Protein 8A8O (pdb70)

Radius of gyration: 32.32 Å; Cα contacts (8 Å, |Δi|>4): 3290; chains: 4; bounding box: 67×75×105 Å

Nearest PDB structures (foldseek):
  8a8o-assembly1_C  TM=1.010E+00  e=1.801E-19  Methanothermococcus thermolithotrophicus DSM 2095
  3gyx-assembly6_L  TM=8.511E-01  e=5.568E-08  Megalodesulfovibrio gigas
  2fja-assembly1_B  TM=8.513E-01  e=7.911E-08  Archaeoglobus fulgidus
  8tvj-assembly1_E  TM=8.104E-01  e=5.040E+00  Borreliella burgdorferi B31
  7jwg-assembly1_C  TM=7.848E-01  e=5.344E+00  Borreliella burgdorferi B31

Secondary structure (DSSP, 8-state):
-EEEEEEEEEEEE--SHHHHHHHHHHHHH-TTS-EEEE-SS-TTT-STTTT-BS-B-S---TT--HHHHHHHHHGGGTT-S-HHHHHHHHTTHHHHHHHHHHHT--B-B-TTS-B-BSSSS-B-B-BTTHHHHHHHHHHHTT-EEE-SEEEEEEEEETTEEEEEEEEESSSSEEEEEEEEEEEE----B-SSS--SSTTTTTT-SSS-TT-BSHHHHHHHHHT--EE-TT--EEEEEETTT---SHHHHHHH-PPEE-TT---GGGGSS---HHHHHHHHHHHHHTT---EEE--TT--HHHHHHHHHHHHTT-THHHHHHHHHT--TTTSPEEEEEEEEEB-SSSS--EE---TT-B-SSBTEEE-STTB-S--S-HHHHHHHHHHHHHHHHHHHHTS--S-----HHHHHHHHHHHHGGGG-TT--B-HHHHHHHHHHHHHHHTT-GGGTTEE-HHHHHHHHHHHHHHHHHGGGB--SSHHHHHHHHHHHHHHHHHHHHHHHHHH--S--STTTTEETTS-S--GGG-EEEEEEEETTTTEEEEEEEE------/-EEEEEEEEEEEE--SHHHHHHHHHHHHH-TT--EEEE-SS-TTT-SGGGG-BS-----PPTT--HHHHHHHHHHHS-S-S-HHHHHHHHTTHHHHHHHHHHHT--EEE--TT-EEE-BTTHHHHHHHHHHHTT-EEE-SEEEEEEEEETTEEEEEEEEESSSSEEEEEEEEEEEE----B-SSS--SSTTTTTT-SSS-TT-BSHHHHHHHHHT--EE-TT--EEEEEETTT---SS----EE-TT---GGGGSS---HHHHHHHHHHHHHTT---EEE--TT--HHHHHHHHHHHHTT-THHHHHHHHHT--TTTSPEEEEEEEEEB-SSSS--EE---TT-B-SSBTEEE-STTB-S----HHHHHHHHHHHHHHHHHHHHTS--S-PPPPHHHHHHHHHHHHGGGG-TT--B-HHHHHHHHHHHHHHHTT-GGGTTEE-HHHHHHHHHHHHHHHHHGGGB--SSHHHHHHHHHHHHHHHHHHHHHHHHHH--S--STTTTEETTS-S--GGG-EEEEEEEETTTTEEEEEEEE-------/-EEE-TTT-----GGGG--TT--EEE-TTS-EEES-GGG-----HHHHH-TT--EEEE--GGGT--S-EEEEEE-SSEEEEEEE-TTS-EEEEEEETT---/-EEE-TTT-----GGGG--TT--EEE-TTS-EEES-GGG-----HHHHH-TT--EEEE--GGGT--S-EEEEEE-SSEEEEEEE-TTS-EEEEEEETT----

CATH classification: 3.90.700.10

Foldseek 3Di:
DAEAEAEFAEEEEALFLLRLLLLLLLCVVPVPGAAEYEHQADQQQDFLCNQWDLWFQAAQPPPRALVVQLVVQCVQLVNQFQSLLSSLLRVCLNVLVVVLVVLPWAFDADPVRHGDALDNGIGGTLGLRSRNSSSVSSVVSVHHYDHSKAWFAFDQDPLATFGTWIAHQVDRYIYDYGYLFYEYELFFADLLAFKPDPDPPRCLFNGHNLSLQNQVLNCQVSWFKKWDQLQFDKDKAFPPLRADDCCVCSVVVFAKAFQVRDRQCVVDPDPDRLVVQVSCLVCVVVPRHDMFGQLAQDDPVSQVVVQVSCSSRRNVVVVVCVVVVDRSNHDTTTIHITWTIRWCEQAFIAFDADSLQAIPGHRYGYFHRRHGRTYNCGSSNRSSSSSSNSVVNVVSSVPDDSPDDDDVVVVVVVVCVLCVQQPCPQADDALVVLSVQSNVLCCFQVQTVVNLREHEQVSLVVSLVSLVVSLVNLNRYHDHGVVSSSSSSSSVSNSLSSNQNSVSLNPQQADSRRSSNHHVNHRHHDPVSSWMWMWHADPVVRHIDIDTGGRDDDDD/DAEAEAEFAEEEEALFLLRLLLLLLLCVVPVPGAAEYEHQADQQQDFLCNQFDLALLPADFPPAALVNQLVLQCVQWHPQFQSLLSSLLRVCLVVLVVVLVVLPWDWAACSVSRIDTQGLRSRNSSSVSSVVSVHHYDHNKAWAAFDDDPLAGFGTWIAHQVDGYIYTYGYQFYEYELFFADLLAAKPDPDPPRCLFNGHNLSLQRQVLNCQVSWWKKWDLLQFDKDKAFPPLRADPVLAAAKAFQVRDRQCVVDDDDHRLSVQVSCLCCVVVPRHDMFRQLAQDDPVSQVVSQVSCSSRRNVVVVVCVVVVDRSNHDTTTIHIIKTIQWCEQIFIAFDADSLQHIPGHRYGYFHRRHGRGHNCPSSNRSSRSSSNSVVSVVSSVVDGRPDDDDVVVVVVVVCVLCVQQPCPQADDALVVLSVVSNVLCCFQVQTVVNLREHEQVSLVVSLVSLVVSVVNLSRHHDNGVVSSSSSSSSVSSSVSSNQSSVQLNPPQACRGPSSNHHVNHHHHDPVRSWMWMWHQDPVVRHIDIDTGGRDDDDDD/DKDFQQVQDPLPCQLQPWAPVSQWDADPVSGIDGNDPVPDPPPCRSLARGQRQRMWDFDDVVVPTLQWIWHWHDDPFWIWIWIADNVGDIDIDIGGNPDDD/DKDFQQVQFPLPCQLQPFAPVSQWDADPVRGIDGNDPVPDPPPCRSLARRQRNRMWDWDDVVVPTLQWIWHWHDDPFWIWIWIAHNVGDIDIDIDGNPDDDD

B-factor: mean 32.18, std 18.14, range [9.18, 140.41]

Organism: NCBI:txid523845

Structure (mmCIF, N/CA/C/O backbone):
data_8A8O
#
_entry.id   8A8O
#
_cell.length_a   63.714
_cell.length_b   123.650
_cell.length_c   88.842
_cell.angle_alpha   90.000
_cell.angle_beta   104.440
_cell.angle_gamma   90.000
#
_symmetry.space_group_name_H-M   'P 1 21 1'
#
loop_
_entity.id
_entity.type
_entity.pdbx_description
1 polymer 'Alpha-subunit of the PAPS reductase from Methanothermococcus thermolithotrophicus'
2 polymer 'Beta-subunit of the PAPS reductase from Methanothermococcus thermolithotrophicus'
3 non-polymer 'FLAVIN-ADENINE DINUCLEOTIDE'
4 non-polymer 1,2-ETHANEDIOL
5 non-polymer (4S)-2-METHYL-2,4-PENTANEDIOL
6 non-polymer GLYCEROL
7 non-polymer 'CALCIUM ION'
8 non-polymer 'SODIUM ION'
9 non-polymer 'IRON/SULFUR CLUSTER'
10 water water
#
loop_
_atom_site.group_PDB
_atom_site.id
_atom_site.type_symbol
_atom_site.label_atom_id
_atom_site.label_alt_id
_atom_site.label_comp_id
_atom_site.label_asym_id
_atom_site.label_entity_id
_atom_site.label_seq_id
_atom_site.pdbx_PDB_ins_code
_atom_site.Cartn_x
_atom_site.Cartn_y
_atom_site.Cartn_z
_atom_site.occupancy
_atom_site.B_iso_or_equiv
_atom_site.auth_seq_id
_atom_site.auth_comp_id
_atom_site.auth_asym_id
_atom_site.auth_atom_id
_atom_site.pdbx_PDB_model_num
ATOM 1 N N . MET A 1 1 ? -20.004 39.696 28.918 1.00 40.79 1 MET A N 1
ATOM 2 C CA . MET A 1 1 ? -19.437 38.320 28.943 1.00 39.02 1 MET A CA 1
ATOM 3 C C . MET A 1 1 ? -19.563 37.665 27.578 1.00 33.72 1 MET A C 1
ATOM 4 O O . MET A 1 1 ? -20.560 37.839 26.879 1.00 33.49 1 MET A O 1
ATOM 9 N N . ASP A 1 2 ? -18.540 36.901 27.208 1.00 28.76 2 ASP A N 1
ATOM 10 C CA . ASP A 1 2 ? -18.514 36.198 25.934 1.00 30.73 2 ASP A CA 1
ATOM 11 C C . ASP A 1 2 ? -19.184 34.843 26.126 1.00 31.93 2 ASP A C 1
ATOM 12 O O . ASP A 1 2 ? -18.744 34.045 26.955 1.00 34.40 2 ASP A O 1
ATOM 17 N N . VAL A 1 3 ? -20.249 34.584 25.378 1.00 30.98 3 VAL A N 1
ATOM 18 C CA . VAL A 1 3 ? -20.887 33.271 25.380 1.00 30.23 3 VAL A CA 1
ATOM 19 C C . VAL A 1 3 ? -20.367 32.530 24.154 1.00 27.77 3 VAL A C 1
ATOM 20 O O . VAL A 1 3 ? -20.656 32.910 23.016 1.00 28.70 3 VAL A O 1
ATOM 24 N N . LYS A 1 4 ? -19.573 31.492 24.374 1.00 24.46 4 LYS A N 1
ATOM 25 C CA . LYS A 1 4 ? -18.904 30.771 23.296 1.00 25.87 4 LYS A CA 1
ATOM 26 C C . LYS A 1 4 ? -19.590 29.429 23.096 1.00 25.34 4 LYS A C 1
ATOM 27 O O . LYS A 1 4 ? -19.640 28.614 24.024 1.00 24.81 4 LYS A O 1
ATOM 33 N N . LYS A 1 5 ? -20.103 29.206 21.887 1.00 25.51 5 LYS A N 1
ATOM 34 C CA . LYS A 1 5 ? -20.696 27.935 21.499 1.00 29.16 5 LYS A CA 1
ATOM 35 C C . LYS A 1 5 ? -19.632 27.082 20.816 1.00 28.32 5 LYS A C 1
ATOM 36 O O . LYS A 1 5 ? -18.968 27.540 19.880 1.00 30.28 5 LYS A O 1
ATOM 42 N N . ILE A 1 6 ? -19.470 25.848 21.287 1.00 25.07 6 ILE A N 1
ATOM 43 C CA . ILE A 1 6 ? -18.466 24.925 20.772 1.00 24.69 6 ILE A CA 1
ATOM 44 C C . ILE A 1 6 ? -19.156 23.619 20.417 1.00 24.88 6 ILE A C 1
ATOM 45 O O . ILE A 1 6 ? -20.050 23.162 21.136 1.00 25.31 6 ILE A O 1
ATOM 50 N N . PHE A 1 7 ? -18.713 22.997 19.335 1.00 22.80 7 PHE A N 1
ATOM 51 C CA . PHE A 1 7 ? -19.206 21.696 18.913 1.00 24.07 7 PHE A CA 1
ATOM 52 C C . PHE A 1 7 ? -18.048 20.710 18.963 1.00 27.88 7 PHE A C 1
ATOM 53 O O . PHE A 1 7 ? -16.927 21.026 18.548 1.00 29.79 7 PHE A O 1
ATOM 61 N N . THR A 1 8 ? -18.313 19.530 19.516 1.00 24.52 8 THR A N 1
ATOM 62 C CA . THR A 1 8 ? -17.328 18.459 19.596 1.00 25.81 8 THR A CA 1
ATOM 63 C C . THR A 1 8 ? -18.052 17.137 19.370 1.00 28.04 8 THR A C 1
ATOM 64 O O . THR A 1 8 ? -19.281 17.061 19.421 1.00 26.05 8 THR A O 1
ATOM 68 N N . ASP A 1 9 ? -17.286 16.083 19.094 1.00 26.38 9 ASP A N 1
ATOM 69 C CA . ASP A 1 9 ? -17.900 14.760 19.011 1.00 22.36 9 ASP A CA 1
ATOM 70 C C . ASP A 1 9 ? -18.011 14.129 20.394 1.00 19.33 9 ASP A C 1
ATOM 71 O O . ASP A 1 9 ? -19.096 13.707 20.819 1.00 20.61 9 ASP A O 1
ATOM 76 N N . ILE A 1 10 ? -16.891 14.061 21.102 1.00 17.83 10 ILE A N 1
ATOM 77 C CA . ILE A 1 10 ? -16.791 13.474 22.430 1.00 17.88 10 ILE A CA 1
ATOM 78 C C . ILE A 1 10 ? -16.327 14.578 23.369 1.00 18.15 10 ILE A C 1
ATOM 79 O O . ILE A 1 10 ? -15.243 15.145 23.179 1.00 18.64 10 ILE A O 1
ATOM 84 N N . LEU A 1 11 ? -17.144 14.881 24.373 1.00 16.12 11 LEU A N 1
ATOM 85 C CA . LEU A 1 11 ? -16.812 15.843 25.416 1.00 15.62 11 LEU A CA 1
ATOM 86 C C . LEU A 1 11 ? -16.486 15.068 26.688 1.00 15.25 11 LEU A C 1
ATOM 87 O O . LEU A 1 11 ? -17.284 14.228 27.132 1.00 15.76 11 LEU A O 1
ATOM 92 N N . ILE A 1 12 ? -15.314 15.335 27.264 1.00 14.04 12 ILE A N 1
ATOM 93 C CA . ILE A 1 12 ? -14.852 14.683 28.484 1.00 14.30 12 ILE A CA 1
ATOM 94 C C . ILE A 1 12 ? -14.753 15.749 29.570 1.00 15.68 12 ILE A C 1
ATOM 95 O O . ILE A 1 12 ? -14.090 16.784 29.385 1.00 15.10 12 ILE A O 1
ATOM 100 N N . ILE A 1 13 ? -15.436 15.516 30.686 1.00 13.48 13 ILE A N 1
ATOM 101 C CA . ILE A 1 13 ? -15.447 16.451 31.809 1.00 12.81 13 ILE A CA 1
ATOM 102 C C . ILE A 1 13 ? -14.434 15.976 32.843 1.00 12.60 13 ILE A C 1
ATOM 103 O O . ILE A 1 13 ? -14.694 15.023 33.587 1.00 13.97 13 ILE A O 1
ATOM 108 N N . GLY A 1 14 ? -13.294 16.658 32.920 1.00 12.32 14 GLY A N 1
ATOM 109 C CA . GLY A 1 14 ? -12.259 16.311 33.869 1.00 12.42 14 GLY A CA 1
ATOM 110 C C . GLY A 1 14 ? -11.104 15.598 33.209 1.00 14.33 14 GLY A C 1
ATOM 111 O O . GLY A 1 14 ? -11.258 14.477 32.711 1.00 15.32 14 GLY A O 1
ATOM 112 N N . GLY A 1 15 ? -9.955 16.257 33.161 1.00 14.41 15 GLY A N 1
ATOM 113 C CA . GLY A 1 15 ? -8.788 15.709 32.503 1.00 14.26 15 GLY A CA 1
ATOM 114 C C . GLY A 1 15 ? -7.839 15.032 33.463 1.00 14.50 15 GLY A C 1
ATOM 115 O O . GLY A 1 15 ? -6.660 15.394 33.528 1.00 15.45 15 GLY A O 1
ATOM 116 N N . GLY A 1 16 ? -8.343 14.059 34.210 1.00 12.12 16 GLY A N 1
ATOM 117 C CA . GLY A 1 16 ? -7.576 13.251 35.146 1.00 11.14 16 GLY A CA 1
ATOM 118 C C . GLY A 1 16 ? -7.156 11.925 34.546 1.00 12.95 16 GLY A C 1
ATOM 119 O O . GLY A 1 16 ? -6.958 11.800 33.332 1.00 13.43 16 GLY A O 1
ATOM 120 N N . ALA A 1 17 ? -7.023 10.917 35.408 1.00 13.84 17 ALA A N 1
ATOM 121 C CA . ALA A 1 17 ? -6.591 9.592 34.961 1.00 14.93 17 ALA A CA 1
ATOM 122 C C . ALA A 1 17 ? -7.565 8.986 33.955 1.00 14.98 17 ALA A C 1
ATOM 123 O O . ALA A 1 17 ? -7.162 8.532 32.873 1.00 14.19 17 ALA A O 1
ATOM 125 N N . ALA A 1 18 ? -8.858 8.996 34.279 1.00 14.39 18 ALA A N 1
ATOM 126 C CA . ALA A 1 18 ? -9.837 8.371 33.401 1.00 13.88 18 ALA A CA 1
ATOM 127 C C . ALA A 1 18 ? -10.098 9.228 32.172 1.00 13.10 18 ALA A C 1
ATOM 128 O O . ALA A 1 18 ? -10.215 8.699 31.062 1.00 14.54 18 ALA A O 1
ATOM 130 N N . GLY A 1 19 ? -10.174 10.551 32.357 1.00 12.32 19 GLY A N 1
ATOM 131 C CA . GLY A 1 19 ? -10.434 11.450 31.245 1.00 12.68 19 GLY A CA 1
ATOM 132 C C . GLY A 1 19 ? -9.324 11.452 30.214 1.00 13.10 19 GLY A C 1
ATOM 133 O O . GLY A 1 19 ? -9.581 11.430 29.006 1.00 13.04 19 GLY A O 1
ATOM 134 N N . CYS A 1 20 ? -8.076 11.474 30.668 1.00 12.31 20 CYS A N 1
ATOM 135 C CA . CYS A 1 20 ? -6.969 11.418 29.728 1.00 12.53 20 CYS A CA 1
ATOM 136 C C . CYS A 1 20 ? -6.978 10.140 28.913 1.00 13.30 20 CYS A C 1
ATOM 137 O O . CYS A 1 20 ? -6.854 10.166 27.682 1.00 13.96 20 CYS A O 1
ATOM 140 N N . GLN A 1 21 ? -7.149 8.999 29.580 1.00 13.80 21 GLN A N 1
ATOM 141 C CA . GLN A 1 21 ? -7.098 7.744 28.847 1.00 15.29 21 GLN A CA 1
ATOM 142 C C . GLN A 1 21 ? -8.292 7.604 27.922 1.00 14.98 21 GLN A C 1
ATOM 143 O O . GLN A 1 21 ? -8.155 7.080 26.818 1.00 14.56 21 GLN A O 1
ATOM 149 N N . ALA A 1 22 ? -9.472 8.063 28.356 1.00 14.73 22 ALA A N 1
ATOM 150 C CA . ALA A 1 22 ? -10.619 8.087 27.453 1.00 14.79 22 ALA A CA 1
ATOM 151 C C . ALA A 1 22 ? -10.294 8.881 26.193 1.00 14.47 22 ALA A C 1
ATOM 152 O O . ALA A 1 22 ? -10.626 8.464 25.077 1.00 15.03 22 ALA A O 1
ATOM 154 N N . ALA A 1 23 ? -9.667 10.047 26.352 1.00 14.42 23 ALA A N 1
ATOM 155 C CA . ALA A 1 23 ? -9.384 10.910 25.208 1.00 14.81 23 ALA A CA 1
ATOM 156 C C . ALA A 1 23 ? -8.344 10.276 24.286 1.00 15.45 23 ALA A C 1
ATOM 157 O O . ALA A 1 23 ? -8.512 10.253 23.057 1.00 17.19 23 ALA A O 1
ATOM 159 N N . ILE A 1 24 ? -7.263 9.746 24.859 1.00 15.71 24 ILE A N 1
ATOM 160 C CA . ILE A 1 24 ? -6.240 9.083 24.054 1.00 17.46 24 ILE A CA 1
ATOM 161 C C . ILE A 1 24 ? -6.857 7.926 23.288 1.00 19.01 24 ILE A C 1
ATOM 162 O O . ILE A 1 24 ? -6.661 7.788 22.072 1.00 18.70 24 ILE A O 1
ATOM 167 N N . ARG A 1 25 ? -7.625 7.083 23.987 1.00 18.03 25 ARG A N 1
ATOM 168 C CA . ARG A 1 25 ? -8.236 5.930 23.340 1.00 17.93 25 ARG A CA 1
ATOM 169 C C . ARG A 1 25 ? -9.180 6.349 22.220 1.00 18.49 25 ARG A C 1
ATOM 170 O O . ARG A 1 25 ? -9.282 5.663 21.202 1.00 18.67 25 ARG A O 1
ATOM 178 N N . ALA A 1 26 ? -9.910 7.450 22.401 1.00 18.01 26 ALA A N 1
ATOM 179 C CA . ALA A 1 26 ? -10.797 7.903 21.333 1.00 18.46 26 ALA A CA 1
ATOM 180 C C . ALA A 1 26 ? -10.009 8.173 20.059 1.00 20.25 26 ALA A C 1
ATOM 181 O O . ALA A 1 26 ? -10.410 7.761 18.958 1.00 20.76 26 ALA A O 1
ATOM 183 N N . LYS A 1 27 ? -8.868 8.852 20.195 1.00 20.69 27 LYS A N 1
ATOM 184 C CA . LYS A 1 27 ? -8.061 9.221 19.038 1.00 22.01 27 LYS A CA 1
ATOM 185 C C . LYS A 1 27 ? -7.391 8.000 18.424 1.00 24.52 27 LYS A C 1
ATOM 186 O O . LYS A 1 27 ? -7.072 8.001 17.226 1.00 26.11 27 LYS A O 1
ATOM 192 N N . GLU A 1 28 ? -7.159 6.955 19.226 1.00 25.10 28 GLU A N 1
ATOM 193 C CA . GLU A 1 28 ? -6.697 5.689 18.673 1.00 26.58 28 GLU A CA 1
ATOM 194 C C . GLU A 1 28 ? -7.761 5.067 17.784 1.00 25.53 28 GLU A C 1
ATOM 195 O O . GLU A 1 28 ? -7.452 4.558 16.700 1.00 26.33 28 GLU A O 1
ATOM 201 N N . ILE A 1 29 ? -9.018 5.079 18.237 1.00 22.56 29 ILE A N 1
ATOM 202 C CA . ILE A 1 29 ? -10.095 4.455 17.471 1.00 23.64 29 ILE A CA 1
ATOM 203 C C . ILE A 1 29 ? -10.381 5.242 16.200 1.00 26.13 29 ILE A C 1
ATOM 204 O O . ILE A 1 29 ? -10.619 4.656 15.135 1.00 24.54 29 ILE A O 1
ATOM 209 N N . ASP A 1 30 ? -10.367 6.574 16.280 1.00 24.71 30 ASP A N 1
ATOM 210 C CA . ASP A 1 30 ? -10.751 7.409 15.137 1.00 29.68 30 ASP A CA 1
ATOM 211 C C . ASP A 1 30 ? -10.053 8.756 15.292 1.00 26.81 30 ASP A C 1
ATOM 212 O O . ASP A 1 30 ? -10.541 9.626 16.020 1.00 24.95 30 ASP A O 1
ATOM 217 N N . LYS A 1 31 ? -8.930 8.923 14.585 1.00 27.48 31 LYS A N 1
ATOM 218 C CA . LYS A 1 31 ? -8.135 10.138 14.698 1.00 27.72 31 LYS A CA 1
ATOM 219 C C . LYS A 1 31 ? -8.890 11.379 14.245 1.00 29.03 31 LYS A C 1
ATOM 220 O O . LYS A 1 31 ? -8.490 12.491 14.604 1.00 32.52 31 LYS A O 1
ATOM 226 N N . ASN A 1 32 ? -9.961 11.223 13.469 1.00 27.27 32 ASN A N 1
ATOM 227 C CA . ASN A 1 32 ? -10.726 12.365 12.983 1.00 34.06 32 ASN A CA 1
ATOM 228 C C . ASN A 1 32 ? -11.800 12.837 13.952 1.00 31.02 32 ASN A C 1
ATOM 229 O O . ASN A 1 32 ? -12.415 13.885 13.708 1.00 28.36 32 ASN A O 1
ATOM 234 N N . LEU A 1 33 ? -12.043 12.099 15.033 1.00 26.91 33 LEU A N 1
ATOM 235 C CA . LEU A 1 33 ? -13.003 12.537 16.039 1.00 25.59 33 LEU A CA 1
ATOM 236 C C . LEU A 1 33 ? -12.529 13.833 16.681 1.00 27.83 33 LEU A C 1
ATOM 237 O O . LEU A 1 33 ? -11.359 13.982 17.040 1.00 25.97 33 LEU A O 1
ATOM 242 N N . ASP A 1 34 ? -13.452 14.771 16.853 1.00 26.32 34 ASP A N 1
ATOM 243 C CA . ASP A 1 34 ? -13.172 15.950 17.663 1.00 24.56 34 ASP A CA 1
ATOM 244 C C . ASP A 1 34 ? -13.404 15.589 19.127 1.00 22.44 34 ASP A C 1
ATOM 245 O O . ASP A 1 34 ? -14.540 15.315 19.526 1.00 22.21 34 ASP A O 1
ATOM 250 N N . VAL A 1 35 ? -12.332 15.568 19.924 1.00 20.24 35 VAL A N 1
ATOM 251 C CA . VAL A 1 35 ? -12.374 15.189 21.333 1.00 19.67 35 VAL A CA 1
ATOM 252 C C . VAL A 1 35 ? -11.915 16.385 22.148 1.00 19.74 35 VAL A C 1
ATOM 253 O O . VAL A 1 35 ? -10.839 16.938 21.892 1.00 20.36 35 VAL A O 1
ATOM 257 N N . LEU A 1 36 ? -12.708 16.762 23.151 1.00 17.65 36 LEU A N 1
ATOM 258 C CA . LEU A 1 36 ? -12.449 17.953 23.948 1.00 16.80 36 LEU A CA 1
ATOM 259 C C . LEU A 1 36 ? -12.577 17.599 25.422 1.00 16.41 36 LEU A C 1
ATOM 260 O O . LEU A 1 36 ? -13.571 16.987 25.836 1.00 16.11 36 LEU A O 1
ATOM 265 N N . ILE A 1 37 ? -11.566 17.978 26.201 1.00 15.60 37 ILE A N 1
ATOM 266 C CA . ILE A 1 37 ? -11.585 17.852 27.651 1.00 14.91 37 ILE A CA 1
ATOM 267 C C . ILE A 1 37 ? -11.825 19.228 28.245 1.00 16.34 37 ILE A C 1
ATOM 268 O O . ILE A 1 37 ? -11.136 20.194 27.894 1.00 16.83 37 ILE A O 1
ATOM 273 N N . VAL A 1 38 ? -12.790 19.322 29.152 1.00 15.43 38 VAL A N 1
ATOM 274 C CA . VAL A 1 38 ? -12.986 20.510 29.975 1.00 14.67 38 VAL A CA 1
ATOM 275 C C . VAL A 1 38 ? -12.357 20.199 31.323 1.00 13.70 38 VAL A C 1
ATOM 276 O O . VAL A 1 38 ? -12.764 19.239 31.991 1.00 13.89 38 VAL A O 1
ATOM 280 N N . GLU A 1 39 ? -11.370 21.002 31.726 1.00 12.54 39 GLU A N 1
ATOM 281 C CA . GLU A 1 39 ? -10.593 20.760 32.930 1.00 12.51 39 GLU A CA 1
ATOM 282 C C . GLU A 1 39 ? -10.629 21.970 33.846 1.00 12.83 39 GLU A C 1
ATOM 283 O O . GLU A 1 39 ? -10.305 23.089 33.434 1.00 12.69 39 GLU A O 1
ATOM 289 N N . LYS A 1 40 ? -11.011 21.728 35.100 1.00 12.60 40 LYS A N 1
ATOM 290 C CA . LYS A 1 40 ? -11.134 22.800 36.082 1.00 12.86 40 LYS A CA 1
ATOM 291 C C . LYS A 1 40 ? -9.802 23.501 36.351 1.00 11.22 40 LYS A C 1
ATOM 292 O O . LYS A 1 40 ? -9.770 24.718 36.529 1.00 12.20 40 LYS A O 1
ATOM 298 N N . ALA A 1 41 ? -8.709 22.760 36.398 1.00 10.41 41 ALA A N 1
ATOM 299 C CA . ALA A 1 41 ? -7.400 23.318 36.733 1.00 10.74 41 ALA A CA 1
ATOM 300 C C . ALA A 1 41 ? -6.474 23.216 35.526 1.00 11.95 41 ALA A C 1
ATOM 301 O O . ALA A 1 41 ? -6.886 23.595 34.424 1.00 12.25 41 ALA A O 1
ATOM 303 N N . ASN A 1 42 ? -5.243 22.743 35.688 1.00 11.33 42 ASN A N 1
ATOM 304 C CA . ASN A 1 42 ? -4.239 22.663 34.643 1.00 12.20 42 ASN A CA 1
ATOM 305 C C . ASN A 1 42 ? -3.930 21.197 34.397 1.00 11.93 42 ASN A C 1
ATOM 306 O O . ASN A 1 42 ? -3.449 20.503 35.296 1.00 12.54 42 ASN A O 1
ATOM 311 N N . ILE A 1 43 ? -4.248 20.719 33.195 1.00 11.98 43 ILE A N 1
ATOM 312 C CA . ILE A 1 43 ? -4.217 19.281 32.936 1.00 11.45 43 ILE A CA 1
ATOM 313 C C . ILE A 1 43 ? -2.853 18.664 33.251 1.00 11.81 43 ILE A C 1
ATOM 314 O O . ILE A 1 43 ? -2.776 17.486 33.631 1.00 12.67 43 ILE A O 1
ATOM 319 N N . ILE A 1 44 ? -1.770 19.435 33.137 1.00 13.07 44 ILE A N 1
ATOM 320 C CA . ILE A 1 44 ? -0.434 18.886 33.394 1.00 13.23 44 ILE A CA 1
ATOM 321 C C . ILE A 1 44 ? -0.321 18.232 34.766 1.00 12.58 44 ILE A C 1
ATOM 322 O O . ILE A 1 44 ? 0.414 17.248 34.925 1.00 13.96 44 ILE A O 1
ATOM 327 N N . ARG A 1 45 ? -1.059 18.736 35.767 1.00 12.32 45 ARG A N 1
ATOM 328 C CA . ARG A 1 45 ? -0.974 18.215 37.124 1.00 12.86 45 ARG A CA 1
ATOM 329 C C . ARG A 1 45 ? -2.329 18.008 37.792 1.00 13.58 45 ARG A C 1
ATOM 330 O O . ARG A 1 45 ? -2.373 17.727 38.991 1.00 14.76 45 ARG A O 1
ATOM 338 N N . SER A 1 46 ? -3.429 18.144 37.070 1.00 11.54 46 SER A N 1
ATOM 339 C CA . SER A 1 46 ? -4.732 18.190 37.713 1.00 10.69 46 SER A CA 1
ATOM 340 C C . SER A 1 46 ? -5.180 16.840 38.238 1.00 11.86 46 SER A C 1
ATOM 341 O O . SER A 1 46 ? -4.837 15.789 37.695 1.00 12.83 46 SER A O 1
ATOM 344 N N . GLY A 1 47 ? -5.942 16.889 39.331 1.00 12.05 47 GLY A N 1
ATOM 345 C CA . GLY A 1 47 ? -6.551 15.720 39.916 1.00 13.58 47 GLY A CA 1
ATOM 346 C C . GLY A 1 47 ? -5.715 15.054 40.989 1.00 11.93 47 GLY A C 1
ATOM 347 O O . GLY A 1 47 ? -4.689 15.552 41.461 1.00 12.40 47 GLY A O 1
ATOM 348 N N . CYS A 1 48 ? -6.171 13.856 41.347 1.00 11.19 48 CYS A N 1
ATOM 349 C CA . CYS A 1 48 ? -5.589 13.116 42.468 1.00 11.84 48 CYS A CA 1
ATOM 350 C C . CYS A 1 48 ? -4.104 12.805 42.260 1.00 11.41 48 CYS A C 1
ATOM 351 O O . CYS A 1 48 ? -3.410 12.526 43.250 1.00 12.33 48 CYS A O 1
ATOM 354 N N . LEU A 1 49 ? -3.619 12.773 41.012 1.00 10.63 49 LEU A N 1
ATOM 355 C CA . LEU A 1 49 ? -2.240 12.407 40.718 1.00 11.59 49 LEU A CA 1
ATOM 356 C C . LEU A 1 49 ? -1.249 13.563 40.828 1.00 12.41 49 LEU A C 1
ATOM 357 O O . LEU A 1 49 ? -0.060 13.357 40.544 1.00 12.40 49 LEU A O 1
ATOM 362 N N . ALA A 1 50 ? -1.700 14.738 41.271 1.00 12.47 50 ALA A N 1
ATOM 363 C CA . ALA A 1 50 ? -0.883 15.942 41.198 1.00 12.65 50 ALA A CA 1
ATOM 364 C C . ALA A 1 50 ? 0.482 15.782 41.846 1.00 11.06 50 ALA A C 1
ATOM 365 O O . ALA A 1 50 ? 1.483 16.239 41.292 1.00 11.55 50 ALA A O 1
ATOM 367 N N . ALA A 1 51 ? 0.545 15.156 43.022 1.00 12.38 51 ALA A N 1
ATOM 368 C CA . ALA A 1 51 ? 1.790 15.056 43.763 1.00 15.17 51 ALA A CA 1
ATOM 369 C C . ALA A 1 51 ? 2.641 13.866 43.343 1.00 17.69 51 ALA A C 1
ATOM 370 O O . ALA A 1 51 ? 3.772 13.737 43.825 1.00 19.88 51 ALA A O 1
ATOM 372 N N . GLY A 1 52 ? 2.132 13.011 42.460 1.00 17.24 52 GLY A N 1
ATOM 373 C CA . GLY A 1 52 ? 2.746 11.729 42.181 1.00 18.62 52 GLY A CA 1
ATOM 374 C C . GLY A 1 52 ? 2.072 10.616 42.957 1.00 18.37 52 GLY A C 1
ATOM 375 O O . GLY A 1 52 ? 1.272 10.843 43.868 1.00 20.20 52 GLY A O 1
ATOM 376 N N . VAL A 1 53 ? 2.376 9.379 42.558 1.00 20.37 53 VAL A N 1
ATOM 377 C CA . VAL A 1 53 ? 1.799 8.214 43.225 1.00 21.35 53 VAL A CA 1
ATOM 378 C C . VAL A 1 53 ? 2.910 7.260 43.642 1.00 21.57 53 VAL A C 1
ATOM 379 O O . VAL A 1 53 ? 3.986 7.217 43.033 1.00 21.22 53 VAL A O 1
ATOM 383 N N . ASN A 1 54 ? 2.624 6.458 44.679 1.00 23.65 54 ASN A N 1
ATOM 384 C CA . ASN A 1 54 ? 3.650 5.604 45.270 1.00 31.72 54 ASN A CA 1
ATOM 385 C C . ASN A 1 54 ? 3.896 4.329 44.464 1.00 28.58 54 ASN A C 1
ATOM 386 O O . ASN A 1 54 ? 5.007 3.794 44.498 1.00 26.28 54 ASN A O 1
ATOM 391 N N . ALA A 1 55 ? 2.914 3.847 43.718 1.00 23.38 55 ALA A N 1
ATOM 392 C CA . ALA A 1 55 ? 3.090 2.639 42.915 1.00 21.96 55 ALA A CA 1
ATOM 393 C C . ALA A 1 55 ? 1.902 2.531 41.971 1.00 20.55 55 ALA A C 1
ATOM 394 O O . ALA A 1 55 ? 0.997 3.369 41.987 1.00 19.16 55 ALA A O 1
ATOM 396 N N . ILE A 1 56 ? 1.920 1.500 41.132 1.00 20.32 56 ILE A N 1
ATOM 397 C CA . ILE A 1 56 ? 0.726 1.081 40.400 1.00 22.29 56 ILE A CA 1
ATOM 398 C C . ILE A 1 56 ? 0.086 -0.025 41.230 1.00 22.16 56 ILE A C 1
ATOM 399 O O . ILE A 1 56 ? 0.680 -1.091 41.405 1.00 22.71 56 ILE A O 1
ATOM 404 N N . ASN A 1 57 ? -1.117 0.224 41.750 1.00 24.48 57 ASN A N 1
ATOM 405 C CA . ASN A 1 57 ? -1.715 -0.660 42.745 1.00 28.34 57 ASN A CA 1
ATOM 406 C C . ASN A 1 57 ? -2.771 -1.608 42.202 1.00 33.30 57 ASN A C 1
ATOM 407 O O . ASN A 1 57 ? -3.359 -2.367 42.981 1.00 32.51 57 ASN A O 1
ATOM 412 N N . ALA A 1 58 ? -3.026 -1.610 40.897 1.00 25.59 58 ALA A N 1
ATOM 413 C CA . ALA A 1 58 ? -3.905 -2.619 40.292 1.00 22.79 58 ALA A CA 1
ATOM 414 C C . ALA A 1 58 ? -3.194 -3.154 39.048 1.00 22.45 58 ALA A C 1
ATOM 415 O O . ALA A 1 58 ? -3.306 -2.593 37.952 1.00 22.46 58 ALA A O 1
ATOM 417 N N . TYR A 1 59 ? -2.430 -4.218 39.239 1.00 22.03 59 TYR A N 1
ATOM 418 C CA . TYR A 1 59 ? -1.703 -4.883 38.175 1.00 20.97 59 TYR A CA 1
ATOM 419 C C . TYR A 1 59 ? -1.700 -6.379 38.454 1.00 22.83 59 TYR A C 1
ATOM 420 O O . TYR A 1 59 ? -1.466 -6.804 39.589 1.00 24.45 59 TYR A O 1
ATOM 429 N N . LEU A 1 60 ? -1.948 -7.180 37.416 1.00 21.85 60 LEU A N 1
ATOM 430 C CA . LEU A 1 60 ? -2.022 -8.635 37.576 1.00 23.32 60 LEU A CA 1
ATOM 431 C C . LEU A 1 60 ? -0.610 -9.198 37.438 1.00 24.66 60 LEU A C 1
ATOM 432 O O . LEU A 1 60 ? -0.121 -9.475 36.339 1.00 23.23 60 LEU A O 1
ATOM 437 N N . ASN A 1 61 ? 0.056 -9.372 38.576 1.00 26.38 61 ASN A N 1
ATOM 438 C CA . ASN A 1 61 ? 1.383 -9.968 38.596 1.00 29.86 61 ASN A CA 1
ATOM 439 C C . ASN A 1 61 ? 1.290 -11.440 38.197 1.00 31.86 61 ASN A C 1
ATOM 440 O O . ASN A 1 61 ? 0.204 -12.020 38.103 1.00 31.66 61 ASN A O 1
ATOM 445 N N . GLU A 1 62 ? 2.451 -12.042 37.948 1.00 31.13 62 GLU A N 1
ATOM 446 C CA . GLU A 1 62 ? 2.502 -13.420 37.483 1.00 31.75 62 GLU A CA 1
ATOM 447 C C . GLU A 1 62 ? 1.627 -14.316 38.352 1.00 31.65 62 GLU A C 1
ATOM 448 O O . GLU A 1 62 ? 1.725 -14.305 39.584 1.00 31.72 62 GLU A O 1
ATOM 454 N N . GLY A 1 63 ? 0.765 -15.091 37.700 1.00 34.79 63 GLY A N 1
ATOM 455 C CA . GLY A 1 63 ? -0.141 -15.981 38.392 1.00 40.95 63 GLY A CA 1
ATOM 456 C C . GLY A 1 63 ? -1.507 -15.407 38.682 1.00 47.36 63 GLY A C 1
ATOM 457 O O . GLY A 1 63 ? -2.420 -16.170 39.030 1.00 45.81 63 GLY A O 1
ATOM 458 N N . GLU A 1 64 ? -1.680 -14.094 38.546 1.00 41.01 64 GLU A N 1
ATOM 459 C CA . GLU A 1 64 ? -2.933 -13.425 38.872 1.00 37.15 64 GLU A CA 1
ATOM 460 C C . GLU A 1 64 ? -3.775 -13.269 37.613 1.00 38.01 64 GLU A C 1
ATOM 461 O O . GLU A 1 64 ? -3.240 -13.048 36.522 1.00 38.65 64 GLU A O 1
ATOM 467 N N . THR A 1 65 ? -5.086 -13.371 37.774 1.00 34.44 65 THR A N 1
ATOM 468 C CA . THR A 1 65 ? -6.047 -13.327 36.686 1.00 32.84 65 THR A CA 1
ATOM 469 C C . THR A 1 65 ? -7.154 -12.342 37.004 1.00 31.00 65 THR A C 1
ATOM 470 O O . THR A 1 65 ? -7.331 -11.946 38.162 1.00 29.28 65 THR A O 1
ATOM 474 N N . PRO A 1 66 ? -7.889 -11.883 35.983 1.00 30.58 66 PRO A N 1
ATOM 475 C CA . PRO A 1 66 ? 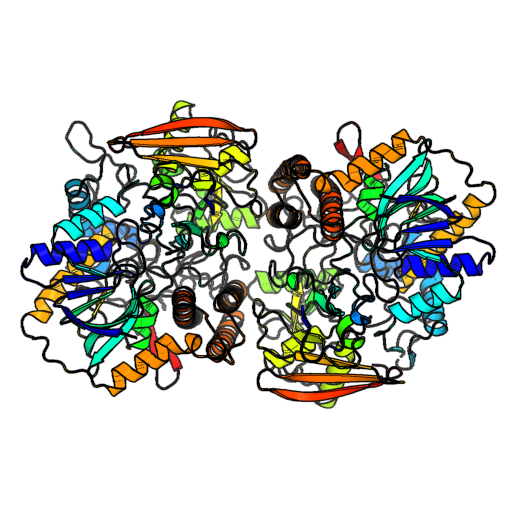-9.068 -11.044 36.257 1.00 29.41 66 PRO A CA 1
ATOM 476 C C . PRO A 1 66 ? -10.035 -11.678 37.236 1.00 28.66 66 PRO A C 1
ATOM 477 O O . PRO A 1 66 ? -10.665 -10.975 38.038 1.00 28.11 66 PRO A O 1
ATOM 481 N N . GLU A 1 67 ? -10.186 -12.999 37.169 1.00 27.07 67 GLU A N 1
ATOM 482 C CA . GLU A 1 67 ? -11.078 -13.694 38.089 1.00 27.50 67 GLU A CA 1
ATOM 483 C C . GLU A 1 67 ? -10.572 -13.606 39.525 1.00 26.91 67 GLU A C 1
ATOM 484 O O . GLU A 1 67 ? -11.353 -13.358 40.450 1.00 25.71 67 GLU A O 1
ATOM 490 N N . SER A 1 68 ? -9.270 -13.792 39.743 1.00 26.19 68 SER A N 1
ATOM 491 C CA . SER A 1 68 ? -8.761 -13.655 41.106 1.00 28.26 68 SER A CA 1
ATOM 492 C C . SER A 1 68 ? -8.795 -12.200 41.577 1.00 27.81 68 SER A C 1
ATOM 493 O O . SER A 1 68 ? -8.938 -11.940 42.778 1.00 27.02 68 SER A O 1
ATOM 496 N N . TYR A 1 69 ? -8.691 -11.237 40.661 1.00 26.66 69 TYR A N 1
ATOM 497 C CA . TYR A 1 69 ? -8.860 -9.834 41.038 1.00 25.56 69 TYR A CA 1
ATOM 498 C C . TYR A 1 69 ? -10.258 -9.602 41.598 1.00 24.51 69 TYR A C 1
ATOM 499 O O . TYR A 1 69 ? -10.419 -9.005 42.669 1.00 23.11 69 TYR A O 1
ATOM 508 N N . VAL A 1 70 ? -11.280 -10.103 40.900 1.00 24.01 70 VAL A N 1
ATOM 509 C CA . VAL A 1 70 ? -12.658 -9.948 41.360 1.00 24.66 70 VAL A CA 1
ATOM 510 C C . VAL A 1 70 ? -12.840 -10.596 42.727 1.00 26.32 70 VAL A C 1
ATOM 511 O O . VAL A 1 70 ? -13.467 -10.024 43.624 1.00 25.25 70 VAL A O 1
ATOM 515 N N . GLU A 1 71 ? -12.333 -11.825 42.891 1.00 26.09 71 GLU A N 1
ATOM 516 C CA . GLU A 1 71 ? -12.485 -12.514 44.172 1.00 29.95 71 GLU A CA 1
ATOM 517 C C . GLU A 1 71 ? -11.927 -11.679 45.318 1.00 26.97 71 GLU A C 1
ATOM 518 O O . GLU A 1 71 ? -12.485 -11.669 46.421 1.00 30.51 71 GLU A O 1
ATOM 524 N N . TYR A 1 72 ? -10.824 -10.969 45.084 1.00 25.20 72 TYR A N 1
ATOM 525 C CA . TYR A 1 72 ? -10.248 -10.151 46.146 1.00 26.39 72 TYR A CA 1
ATOM 526 C C . TYR A 1 72 ? -11.050 -8.873 46.363 1.00 26.81 72 TYR A C 1
ATOM 527 O O . TYR A 1 72 ? -11.275 -8.467 47.508 1.00 27.31 72 TYR A O 1
ATOM 536 N N . VAL A 1 73 ? -11.477 -8.220 45.279 1.00 24.16 73 VAL A N 1
ATOM 537 C CA . VAL A 1 73 ? -12.265 -6.995 45.411 1.00 21.27 73 VAL A CA 1
ATOM 538 C C . VAL A 1 73 ? -13.572 -7.271 46.138 1.00 23.52 73 VAL A C 1
ATOM 539 O O . VAL A 1 73 ? -14.085 -6.406 46.866 1.00 25.46 73 VAL A O 1
ATOM 543 N N . LYS A 1 74 ? -14.133 -8.466 45.950 1.00 22.59 74 LYS A N 1
ATOM 544 C CA . LYS A 1 74 ? -15.423 -8.800 46.541 1.00 24.77 74 LYS A CA 1
ATOM 545 C C . LYS A 1 74 ? -15.374 -8.836 48.056 1.00 25.11 74 LYS A C 1
ATOM 546 O O . LYS A 1 74 ? -16.398 -8.610 48.717 1.00 28.29 74 LYS A O 1
ATOM 552 N N . LYS A 1 75 ? -14.218 -9.167 48.627 1.00 26.53 75 LYS A N 1
ATOM 553 C CA . LYS A 1 75 ? -14.183 -9.595 50.022 1.00 31.40 75 LYS A CA 1
ATOM 554 C C . LYS A 1 75 ? -14.727 -8.528 50.969 1.00 32.58 75 LYS A C 1
ATOM 555 O O . LYS A 1 75 ? -15.511 -8.840 51.875 1.00 33.26 75 LYS A O 1
ATOM 561 N N . GLU A 1 76 ? -14.353 -7.264 50.766 1.00 34.70 76 GLU A N 1
ATOM 562 C CA . GLU A 1 76 ? -14.638 -6.242 51.776 1.00 41.92 76 GLU A CA 1
ATOM 563 C C . GLU A 1 76 ? -16.136 -6.002 51.937 1.00 50.14 76 GLU A C 1
ATOM 564 O O . GLU A 1 76 ? -16.620 -5.793 53.059 1.00 42.55 76 GLU A O 1
ATOM 570 N N A SER A 1 77 ? -16.884 -6.032 50.838 0.52 36.68 77 SER A N 1
ATOM 571 N N B SER A 1 77 ? -16.881 -6.017 50.835 0.48 36.68 77 SER A N 1
ATOM 572 C CA A SER A 1 77 ? -18.323 -5.819 50.873 0.52 33.98 77 SER A CA 1
ATOM 573 C CA B SER A 1 77 ? -18.321 -5.818 50.867 0.48 33.99 77 SER A CA 1
ATOM 574 C C A SER A 1 77 ? -19.101 -7.100 51.130 0.52 32.81 77 SER A C 1
ATOM 575 C C B SER A 1 77 ? -19.086 -7.123 51.036 0.48 32.81 77 SER A C 1
ATOM 576 O O A SER A 1 77 ? -20.330 -7.104 51.000 0.52 33.08 77 SER A O 1
ATOM 577 O O B SER A 1 77 ? -20.291 -7.167 50.759 0.48 33.10 77 SER A O 1
ATOM 582 N N . SER A 1 78 ? -18.420 -8.185 51.488 1.00 34.59 78 SER A N 1
ATOM 583 C CA . SER A 1 78 ? -19.057 -9.492 51.617 1.00 35.13 78 SER A CA 1
ATOM 584 C C . SER A 1 78 ? -19.759 -9.870 50.319 1.00 35.01 78 SER A C 1
ATOM 585 O O . SER A 1 78 ? -20.850 -10.445 50.319 1.00 37.02 78 SER A O 1
ATOM 588 N N . GLY A 1 79 ? -19.132 -9.509 49.203 1.00 31.36 79 GLY A N 1
ATOM 589 C CA . GLY A 1 79 ? -19.604 -9.888 47.898 1.00 32.18 79 GLY A CA 1
ATOM 590 C C . GLY A 1 79 ? -20.480 -8.874 47.207 1.00 28.09 79 GLY A C 1
ATOM 591 O O . GLY A 1 79 ? -20.892 -9.115 46.061 1.00 28.12 79 GLY A O 1
ATOM 592 N N . LEU A 1 80 ? -20.784 -7.749 47.852 1.00 24.90 80 LEU A N 1
ATOM 593 C CA . LEU A 1 80 ? -21.716 -6.780 47.283 1.00 23.33 80 LEU A CA 1
ATOM 594 C C . LEU A 1 80 ? -20.909 -5.775 46.469 1.00 22.32 80 LEU A C 1
ATOM 595 O O . LEU A 1 80 ? -20.676 -4.638 46.872 1.00 22.87 80 LEU A O 1
ATOM 600 N N . ILE A 1 81 ? -20.480 -6.216 45.287 1.00 21.25 81 ILE A N 1
ATOM 601 C CA . ILE A 1 81 ? -19.868 -5.345 44.293 1.00 21.40 81 ILE A CA 1
ATOM 602 C C . ILE A 1 81 ? -20.560 -5.609 42.963 1.00 21.86 81 ILE A C 1
ATOM 603 O O . ILE A 1 81 ? -21.269 -6.601 42.790 1.00 21.79 81 ILE A O 1
ATOM 608 N N . ARG A 1 82 ? -20.324 -4.713 42.012 1.00 21.95 82 ARG A N 1
ATOM 609 C CA . ARG A 1 82 ? -20.758 -4.911 40.630 1.00 19.49 82 ARG A CA 1
ATOM 610 C C . ARG A 1 82 ? -19.679 -5.731 39.935 1.00 19.21 82 ARG A C 1
ATOM 611 O O . ARG A 1 82 ? -18.737 -5.196 39.348 1.00 19.09 82 ARG A O 1
ATOM 619 N N . GLU A 1 83 ? -19.834 -7.056 39.998 1.00 21.13 83 GLU A N 1
ATOM 620 C CA . GLU A 1 83 ? -18.808 -7.955 39.495 1.00 22.97 83 GLU A CA 1
ATOM 621 C C . GLU A 1 83 ? -18.554 -7.754 38.013 1.00 21.77 83 GLU A C 1
ATOM 622 O O . GLU A 1 83 ? -17.428 -7.976 37.544 1.00 21.00 83 GLU A O 1
ATOM 628 N N . ASP A 1 84 ? -19.586 -7.368 37.255 1.00 21.82 84 ASP A N 1
ATOM 629 C CA . ASP A 1 84 ? -19.408 -7.117 35.830 1.00 23.78 84 ASP A CA 1
ATOM 630 C C . ASP A 1 84 ? -18.443 -5.961 35.600 1.00 21.33 84 ASP A C 1
ATOM 631 O O . ASP A 1 84 ? -17.598 -6.013 34.693 1.00 19.71 84 ASP A O 1
ATOM 636 N N . LEU A 1 85 ? -18.567 -4.895 36.400 1.00 18.56 85 LEU A N 1
ATOM 637 C CA . LEU A 1 85 ? -17.677 -3.750 36.274 1.00 17.08 85 LEU A CA 1
ATOM 638 C C . LEU A 1 85 ? -16.257 -4.114 36.693 1.00 17.30 85 LEU A C 1
ATOM 639 O O . LEU A 1 85 ? -15.290 -3.749 36.015 1.00 17.66 85 LEU A O 1
ATOM 644 N N . THR A 1 86 ? -16.116 -4.849 37.798 1.00 18.83 86 THR A N 1
ATOM 645 C CA . THR A 1 86 ? -14.794 -5.240 38.279 1.00 19.80 86 THR A CA 1
ATOM 646 C C . THR A 1 86 ? -14.082 -6.165 37.302 1.00 18.73 86 THR A C 1
ATOM 647 O O . THR A 1 86 ? -12.880 -6.013 37.063 1.00 19.21 86 THR A O 1
ATOM 651 N N . TYR A 1 87 ? -14.793 -7.154 36.761 1.00 19.28 87 TYR A N 1
ATOM 652 C CA . TYR A 1 87 ? -14.178 -8.092 35.830 1.00 21.83 87 TYR A CA 1
ATOM 653 C C . TYR A 1 87 ? -13.671 -7.385 34.575 1.00 20.33 87 TYR A C 1
ATOM 654 O O . TYR A 1 87 ? -12.543 -7.625 34.126 1.00 20.45 87 TYR A O 1
ATOM 663 N N . THR A 1 88 ? -14.491 -6.509 33.992 1.00 19.16 88 THR A N 1
ATOM 664 C CA . THR A 1 88 ? -14.075 -5.813 32.778 1.00 19.39 88 THR A CA 1
ATOM 665 C C . THR A 1 88 ? -12.917 -4.857 33.041 1.00 19.13 88 THR A C 1
ATOM 666 O O . THR A 1 88 ? -12.093 -4.629 32.148 1.00 19.60 88 THR A O 1
ATOM 670 N N . ILE A 1 89 ? -12.826 -4.292 34.248 1.00 18.02 89 ILE A N 1
ATOM 671 C CA . ILE A 1 89 ? -11.620 -3.560 34.620 1.00 17.65 89 ILE A CA 1
ATOM 672 C C . ILE A 1 89 ? -10.439 -4.513 34.685 1.00 19.07 89 ILE A C 1
ATOM 673 O O . ILE A 1 89 ? -9.363 -4.239 34.134 1.00 18.07 89 ILE A O 1
ATOM 678 N N . GLY A 1 90 ? -10.631 -5.656 35.349 1.00 19.21 90 GLY A N 1
ATOM 679 C CA . GLY A 1 90 ? -9.542 -6.600 35.527 1.00 20.88 90 GLY A CA 1
ATOM 680 C C . GLY A 1 90 ? -8.920 -7.040 34.218 1.00 20.59 90 GLY A C 1
ATOM 681 O O . GLY A 1 90 ? -7.706 -7.219 34.131 1.00 20.64 90 GLY A O 1
ATOM 682 N N . LYS A 1 91 ? -9.740 -7.201 33.177 1.00 20.60 91 LYS A N 1
ATOM 683 C CA . LYS A 1 91 ? -9.237 -7.608 31.875 1.00 21.95 91 LYS A CA 1
ATOM 684 C C . LYS A 1 91 ? -8.341 -6.569 31.212 1.00 20.64 91 LYS A C 1
ATOM 685 O O . LYS A 1 91 ? -7.681 -6.905 30.219 1.00 22.68 91 LYS A O 1
ATOM 691 N N . ARG A 1 92 ? -8.294 -5.340 31.724 1.00 20.42 92 ARG A N 1
ATOM 692 C CA . ARG A 1 92 ? -7.534 -4.272 31.090 1.00 20.63 92 ARG A CA 1
ATOM 693 C C . ARG A 1 92 ? -6.441 -3.682 31.955 1.00 19.08 92 ARG A C 1
ATOM 694 O O . ARG A 1 92 ? -5.741 -2.774 31.495 1.00 19.22 92 ARG A O 1
ATOM 702 N N . LEU A 1 93 ? -6.286 -4.137 33.197 1.00 18.23 93 LEU A N 1
ATOM 703 C CA . LEU A 1 93 ? -5.330 -3.496 34.097 1.00 18.29 93 LEU A CA 1
ATOM 704 C C . LEU A 1 93 ? -3.926 -3.515 33.510 1.00 18.21 93 LEU A C 1
ATOM 705 O O . LEU A 1 93 ? -3.243 -2.480 33.469 1.00 18.73 93 LEU A O 1
ATOM 710 N N . ASN A 1 94 ? -3.473 -4.684 33.056 1.00 17.82 94 ASN A N 1
ATOM 711 C CA . ASN A 1 94 ? -2.090 -4.801 32.603 1.00 18.83 94 ASN A CA 1
ATOM 712 C C . ASN A 1 94 ? -1.869 -3.990 31.337 1.00 19.94 94 ASN A C 1
ATOM 713 O O . ASN A 1 94 ? -0.792 -3.412 31.137 1.00 19.70 94 ASN A O 1
ATOM 718 N N . LYS A 1 95 ? -2.882 -3.936 30.461 1.00 20.25 95 LYS A N 1
ATOM 719 C CA . LYS A 1 95 ? -2.798 -3.060 29.295 1.00 21.48 95 LYS A CA 1
ATOM 720 C C . LYS A 1 95 ? -2.572 -1.618 29.723 1.00 19.18 95 LYS A C 1
ATOM 721 O O . LYS A 1 95 ? -1.745 -0.912 29.130 1.00 17.85 95 LYS A O 1
ATOM 727 N N . MET A 1 96 ? -3.298 -1.161 30.758 1.00 17.09 96 MET A N 1
ATOM 728 C CA . MET A 1 96 ? -3.165 0.227 31.166 1.00 17.37 96 MET A CA 1
ATOM 729 C C . MET A 1 96 ? -1.784 0.509 31.758 1.00 16.44 96 MET A C 1
ATOM 730 O O . MET A 1 96 ? -1.215 1.586 31.537 1.00 16.84 96 MET A O 1
ATOM 735 N N . ALA A 1 97 ? -1.222 -0.442 32.505 1.00 16.91 97 ALA A N 1
ATOM 736 C CA . ALA A 1 97 ? 0.148 -0.268 32.984 1.00 17.61 97 ALA A CA 1
ATOM 737 C C . ALA A 1 97 ? 1.131 -0.168 31.818 1.00 17.89 97 ALA A C 1
ATOM 738 O O . ALA A 1 97 ? 2.021 0.694 31.816 1.00 18.96 97 ALA A O 1
ATOM 740 N N . LYS A 1 98 ? 0.978 -1.027 30.808 1.00 18.41 98 LYS A N 1
ATOM 741 C CA . LYS A 1 98 ? 1.836 -0.944 29.632 1.00 22.52 98 LYS A CA 1
ATOM 742 C C . LYS A 1 98 ? 1.684 0.403 28.933 1.00 20.71 98 LYS A C 1
ATOM 743 O O . LYS A 1 98 ? 2.670 0.961 28.430 1.00 21.15 98 LYS A O 1
ATOM 749 N N . LYS A 1 99 ? 0.457 0.932 28.872 1.00 19.16 99 LYS A N 1
ATOM 750 C CA . LYS A 1 99 ? 0.257 2.248 28.273 1.00 18.88 99 LYS A CA 1
ATOM 751 C C . LYS A 1 99 ? 1.052 3.303 29.028 1.00 18.64 99 LYS A C 1
ATOM 752 O O . LYS A 1 99 ? 1.737 4.134 28.424 1.00 19.73 99 LYS A O 1
ATOM 758 N N . LEU A 1 100 ? 0.985 3.280 30.357 1.00 17.17 100 LEU A N 1
ATOM 759 C CA . LEU A 1 100 ? 1.746 4.247 31.143 1.00 16.26 100 LEU A CA 1
ATOM 760 C C . LEU A 1 100 ? 3.232 4.147 30.818 1.00 17.34 100 LEU A C 1
ATOM 761 O O . LEU A 1 100 ? 3.907 5.171 30.659 1.00 17.95 100 LEU A O 1
ATOM 766 N N . GLU A 1 101 ? 3.757 2.927 30.688 1.00 18.58 101 GLU A N 1
ATOM 767 C CA . GLU A 1 101 ? 5.157 2.776 30.291 1.00 20.97 101 GLU A CA 1
ATOM 768 C C . GLU A 1 101 ? 5.410 3.383 28.913 1.00 22.31 101 GLU A C 1
ATOM 769 O O . GLU A 1 101 ? 6.423 4.067 28.709 1.00 23.22 101 GLU A O 1
ATOM 775 N N . GLU A 1 102 ? 4.505 3.140 27.954 1.00 21.92 102 GLU A N 1
ATOM 776 C CA . GLU A 1 102 ? 4.657 3.721 26.621 1.00 26.42 102 GLU A CA 1
ATOM 777 C C . GLU A 1 102 ? 4.634 5.247 26.656 1.00 23.40 102 GLU A C 1
ATOM 778 O O . GLU A 1 102 ? 5.311 5.902 25.848 1.00 22.83 102 GLU A O 1
ATOM 784 N N . TYR A 1 103 ? 3.864 5.830 27.569 1.00 21.31 103 TYR A N 1
ATOM 785 C CA . TYR A 1 103 ? 3.818 7.281 27.677 1.00 19.97 103 TYR A CA 1
ATOM 786 C C . TYR A 1 103 ? 5.076 7.844 28.321 1.00 23.77 103 TYR A C 1
ATOM 787 O O . TYR A 1 103 ? 5.306 9.058 28.241 1.00 23.93 103 TYR A O 1
ATOM 796 N N . GLY A 1 104 ? 5.868 7.001 28.986 1.00 24.04 104 GLY A N 1
ATOM 797 C CA . GLY A 1 104 ? 7.107 7.429 29.603 1.00 23.21 104 GLY A CA 1
ATOM 798 C C . GLY A 1 104 ? 7.236 7.211 31.100 1.00 22.25 104 GLY A C 1
ATOM 799 O O . GLY A 1 104 ? 8.221 7.660 31.696 1.00 23.09 104 GLY A O 1
ATOM 800 N N . LEU A 1 105 ? 6.276 6.551 31.742 1.00 19.92 105 LEU A N 1
ATOM 801 C CA . LEU A 1 105 ? 6.408 6.327 33.181 1.00 21.69 105 LEU A CA 1
ATOM 802 C C . LEU A 1 105 ? 7.543 5.341 33.445 1.00 23.20 105 LEU A C 1
ATOM 803 O O . LEU A 1 105 ? 7.577 4.265 32.833 1.00 23.14 105 LEU A O 1
ATOM 808 N N . PRO A 1 106 ? 8.487 5.661 34.337 1.00 23.57 106 PRO A N 1
ATOM 809 C CA . PRO A 1 106 ? 9.529 4.682 34.700 1.00 24.28 106 PRO A CA 1
ATOM 810 C C . PRO A 1 106 ? 8.944 3.573 35.561 1.00 23.32 106 PRO A C 1
ATOM 811 O O . PRO A 1 106 ? 8.479 3.817 36.677 1.00 23.66 106 PRO A O 1
ATOM 815 N N . ILE A 1 107 ? 8.959 2.350 35.035 1.00 26.53 107 ILE A N 1
ATOM 816 C CA . ILE A 1 107 ? 8.486 1.173 35.755 1.00 35.23 107 ILE A CA 1
ATOM 817 C C . ILE A 1 107 ? 9.673 0.231 35.926 1.00 34.02 107 ILE A C 1
ATOM 818 O O . ILE A 1 107 ? 10.309 -0.159 34.941 1.00 31.43 107 ILE A O 1
ATOM 823 N N . GLN A 1 108 ? 9.975 -0.120 37.175 1.00 31.94 108 GLN A N 1
ATOM 824 C CA . GLN A 1 108 ? 11.105 -0.994 37.460 1.00 33.04 108 GLN A CA 1
ATOM 825 C C . GLN A 1 108 ? 10.892 -2.356 36.815 1.00 32.60 108 GLN A C 1
ATOM 826 O O . GLN A 1 108 ? 9.782 -2.892 36.806 1.00 33.33 108 GLN A O 1
ATOM 832 N N . LYS A 1 109 ? 11.971 -2.928 36.288 1.00 33.21 109 LYS A N 1
ATOM 833 C CA . LYS A 1 109 ? 11.923 -4.205 35.590 1.00 38.77 109 LYS A CA 1
ATOM 834 C C . LYS A 1 109 ? 13.038 -5.094 36.126 1.00 47.99 109 LYS A C 1
ATOM 835 O O . LYS A 1 109 ? 14.090 -4.605 36.549 1.00 46.04 109 LYS A O 1
ATOM 841 N N . ASP A 1 110 ? 12.796 -6.405 36.124 1.00 44.11 110 ASP A N 1
ATOM 842 C CA . ASP A 1 110 ? 13.830 -7.361 36.502 1.00 48.01 110 ASP A CA 1
ATOM 843 C C . ASP A 1 110 ? 14.601 -7.806 35.257 1.00 49.27 110 ASP A C 1
ATOM 844 O O . ASP A 1 110 ? 14.370 -7.318 34.147 1.00 46.21 110 ASP A O 1
ATOM 849 N N . GLU A 1 111 ? 15.523 -8.760 35.442 1.00 64.13 111 GLU A N 1
ATOM 850 C CA . GLU A 1 111 ? 16.411 -9.157 34.352 1.00 62.52 111 GLU A CA 1
ATOM 851 C C . GLU A 1 111 ? 15.644 -9.748 33.174 1.00 65.33 111 GLU A C 1
ATOM 852 O O . GLU A 1 111 ? 16.095 -9.646 32.027 1.00 79.55 111 GLU A O 1
ATOM 858 N N . ASN A 1 112 ? 14.500 -10.378 33.434 1.00 52.27 112 ASN A N 1
ATOM 859 C CA . ASN A 1 112 ? 13.670 -10.922 32.367 1.00 58.47 112 ASN A CA 1
ATOM 860 C C . ASN A 1 112 ? 12.844 -9.857 31.659 1.00 58.10 112 ASN A C 1
ATOM 861 O O . ASN A 1 112 ? 12.222 -10.156 30.633 1.00 53.83 112 ASN A O 1
ATOM 866 N N . GLY A 1 113 ? 12.824 -8.632 32.174 1.00 52.76 113 GLY A N 1
ATOM 867 C CA . GLY A 1 113 ? 11.982 -7.595 31.625 1.00 44.82 113 GLY A CA 1
ATOM 868 C C . GLY A 1 113 ? 10.587 -7.532 32.197 1.00 41.70 113 GLY A C 1
ATOM 869 O O . GLY A 1 113 ? 9.744 -6.810 31.648 1.00 44.85 113 GLY A O 1
ATOM 870 N N . ARG A 1 114 ? 10.311 -8.264 33.271 1.00 43.04 114 ARG A N 1
ATOM 871 C CA . ARG A 1 114 ? 9.016 -8.227 33.933 1.00 44.82 114 ARG A CA 1
ATOM 872 C C . ARG A 1 114 ? 8.978 -7.076 34.936 1.00 41.37 114 ARG A C 1
ATOM 873 O O . ARG A 1 114 ? 9.987 -6.740 35.566 1.00 34.94 114 ARG A O 1
ATOM 881 N N . TYR A 1 115 ? 7.805 -6.459 35.068 1.00 34.10 115 TYR A N 1
ATOM 882 C CA . TYR A 1 115 ? 7.635 -5.428 36.082 1.00 32.25 115 TYR A CA 1
ATOM 883 C C . TYR A 1 115 ? 7.881 -6.028 37.466 1.00 32.78 115 TYR A C 1
ATOM 884 O O . TYR A 1 115 ? 7.570 -7.195 37.731 1.00 29.69 115 TYR A O 1
ATOM 893 N N . VAL A 1 116 ? 8.451 -5.222 38.356 1.00 33.49 116 VAL A N 1
ATOM 894 C CA . VAL A 1 116 ? 8.858 -5.693 39.678 1.00 35.22 116 VAL A CA 1
ATOM 895 C C . VAL A 1 116 ? 7.670 -5.562 40.618 1.00 34.49 116 VAL A C 1
ATOM 896 O O . VAL A 1 116 ? 7.200 -4.452 40.896 1.00 32.44 116 VAL A O 1
ATOM 900 N N . ALA A 1 117 ? 7.168 -6.697 41.093 1.00 34.65 117 ALA A N 1
ATOM 901 C CA . ALA A 1 117 ? 6.026 -6.671 41.991 1.00 38.37 117 ALA A CA 1
ATOM 902 C C . ALA A 1 117 ? 6.446 -6.083 43.332 1.00 37.63 117 ALA A C 1
ATOM 903 O O . ALA A 1 117 ? 7.569 -6.279 43.795 1.00 38.20 117 ALA A O 1
ATOM 905 N N . ARG A 1 118 ? 5.508 -5.363 43.950 1.00 38.58 118 ARG A N 1
ATOM 906 C CA . ARG A 1 118 ? 5.726 -4.764 45.290 1.00 51.47 118 ARG A CA 1
ATOM 907 C C . ARG A 1 118 ? 4.815 -5.502 46.274 1.00 47.89 118 ARG A C 1
ATOM 908 O O . ARG A 1 118 ? 5.210 -5.719 47.410 1.00 63.39 118 ARG A O 1
ATOM 916 N N . GLY A 1 119 ? 3.609 -5.831 45.829 1.00 46.81 119 GLY A N 1
ATOM 917 C CA . GLY A 1 119 ? 2.660 -6.611 46.588 1.00 44.88 119 GLY A CA 1
ATOM 918 C C . GLY A 1 119 ? 1.959 -7.563 45.642 1.00 43.10 119 GLY A C 1
ATOM 919 O O . GLY A 1 119 ? 2.424 -7.771 44.517 1.00 45.37 119 GLY A O 1
ATOM 920 N N . LYS A 1 120 ? 0.843 -8.150 46.072 1.00 46.30 120 LYS A N 1
ATOM 921 C CA . LYS A 1 120 ? 0.163 -9.122 45.222 1.00 46.23 120 LYS A CA 1
ATOM 922 C C . LYS A 1 120 ? -0.295 -8.486 43.914 1.00 42.36 120 LYS A C 1
ATOM 923 O O . LYS A 1 120 ? -0.168 -9.094 42.843 1.00 42.98 120 LYS A O 1
ATOM 929 N N . ARG A 1 121 ? -0.816 -7.253 43.977 1.00 39.83 121 ARG A N 1
ATOM 930 C CA . ARG A 1 121 ? -1.384 -6.603 42.804 1.00 40.93 121 ARG A CA 1
ATOM 931 C C . ARG A 1 121 ? -0.764 -5.235 42.534 1.00 36.64 121 ARG A C 1
ATOM 932 O O . ARG A 1 121 ? -1.412 -4.381 41.919 1.00 30.04 121 ARG A O 1
ATOM 940 N N . SER A 1 122 ? 0.467 -4.997 42.974 1.00 32.99 122 SER A N 1
ATOM 941 C CA . SER A 1 122 ? 1.127 -3.720 42.747 1.00 29.68 122 SER A CA 1
ATOM 942 C C . SER A 1 122 ? 2.538 -3.929 42.218 1.00 24.59 122 SER A C 1
ATOM 943 O O . SER A 1 122 ? 3.155 -4.994 42.389 1.00 23.98 122 SER A O 1
ATOM 946 N N . ILE A 1 123 ? 3.037 -2.886 41.549 1.00 22.80 123 ILE A N 1
ATOM 947 C CA . ILE A 1 123 ? 4.371 -2.880 40.964 1.00 22.55 123 ILE A CA 1
ATOM 948 C C . ILE A 1 123 ? 5.056 -1.552 41.261 1.00 25.39 123 ILE A C 1
ATOM 949 O O . ILE A 1 123 ? 4.408 -0.519 41.468 1.00 24.94 123 ILE A O 1
ATOM 954 N N . LYS A 1 124 ? 6.390 -1.593 41.239 1.00 26.91 124 LYS A N 1
ATOM 955 C CA . LYS A 1 124 ? 7.228 -0.465 41.627 1.00 31.51 124 LYS A CA 1
ATOM 956 C C . LYS A 1 124 ? 7.505 0.459 40.448 1.00 30.81 124 LYS A C 1
ATOM 957 O O . LYS A 1 124 ? 7.837 0.007 39.345 1.00 28.26 124 LYS A O 1
ATOM 963 N N . ILE A 1 125 ? 7.398 1.766 40.704 1.00 28.58 125 ILE A N 1
ATOM 964 C CA . ILE A 1 125 ? 7.564 2.798 39.686 1.00 27.18 125 ILE A CA 1
ATOM 965 C C . ILE A 1 125 ? 8.238 4.002 40.337 1.00 28.31 125 ILE A C 1
ATOM 966 O O . ILE A 1 125 ? 8.393 4.074 41.556 1.00 30.01 125 ILE A O 1
ATOM 971 N N . ASN A 1 126 ? 8.639 4.959 39.510 1.00 25.93 126 ASN A N 1
ATOM 972 C CA . ASN A 1 126 ? 8.820 6.336 39.966 1.00 27.15 126 ASN A CA 1
ATOM 973 C C . ASN A 1 126 ? 7.604 7.103 39.462 1.00 20.96 126 ASN A C 1
ATOM 974 O O . ASN A 1 126 ? 7.490 7.377 38.261 1.00 22.10 126 ASN A O 1
ATOM 979 N N . GLY A 1 127 ? 6.700 7.442 40.370 1.00 19.30 127 GLY A N 1
ATOM 980 C CA . GLY A 1 127 ? 5.429 8.023 40.011 1.00 20.24 127 GLY A CA 1
ATOM 981 C C . GLY A 1 127 ? 5.367 9.525 40.090 1.00 17.67 127 GLY A C 1
ATOM 982 O O . GLY A 1 127 ? 4.266 10.080 40.004 1.00 17.23 127 GLY A O 1
ATOM 983 N N . GLU A 1 128 ? 6.508 10.203 40.242 1.00 17.48 128 GLU A N 1
ATOM 984 C CA . GLU A 1 128 ? 6.471 11.637 40.503 1.00 17.64 128 GLU A CA 1
ATOM 985 C C . GLU A 1 128 ? 5.802 12.401 39.372 1.00 16.02 128 GLU A C 1
ATOM 986 O O . GLU A 1 128 ? 5.069 13.363 39.620 1.00 15.62 128 GLU A O 1
ATOM 992 N N . SER A 1 129 ? 6.053 12.004 38.120 1.00 16.67 129 SER A N 1
ATOM 993 C CA . SER A 1 129 ? 5.531 12.717 36.961 1.00 18.32 129 SER A CA 1
ATOM 994 C C . SER A 1 129 ? 4.432 11.946 36.241 1.00 16.35 129 SER A C 1
ATOM 995 O O . SER A 1 129 ? 4.210 12.143 35.045 1.00 16.22 129 SER A O 1
ATOM 998 N N . ILE A 1 130 ? 3.699 11.098 36.959 1.00 14.51 130 ILE A N 1
ATOM 999 C CA . ILE A 1 130 ? 2.657 10.311 36.297 1.00 14.84 130 ILE A CA 1
ATOM 1000 C C . ILE A 1 130 ? 1.615 11.203 35.615 1.00 15.19 130 ILE A C 1
ATOM 1001 O O . ILE A 1 130 ? 1.169 10.905 34.500 1.00 15.68 130 ILE A O 1
ATOM 1006 N N . LYS A 1 131 ? 1.198 12.301 36.254 1.00 14.00 131 LYS A N 1
ATOM 1007 C CA . LYS A 1 131 ? 0.185 13.138 35.608 1.00 12.98 131 LYS A CA 1
ATOM 1008 C C . LYS A 1 131 ? 0.761 13.916 34.438 1.00 12.79 131 LYS A C 1
ATOM 1009 O O . LYS A 1 131 ? 0.140 13.921 33.365 1.00 13.86 131 LYS A O 1
ATOM 1015 N N . PRO A 1 132 ? 1.915 14.584 34.552 1.00 13.62 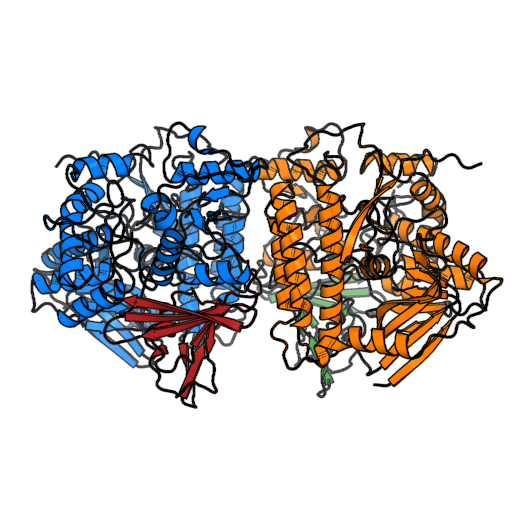132 PRO A N 1
ATOM 1016 C CA . PRO A 1 132 ? 2.500 15.216 33.360 1.00 14.71 132 PRO A CA 1
ATOM 1017 C C . PRO A 1 132 ? 2.649 14.264 32.187 1.00 14.74 132 PRO A C 1
ATOM 1018 O O . PRO A 1 132 ? 2.417 14.657 31.035 1.00 14.88 132 PRO A O 1
ATOM 1022 N N . ILE A 1 133 ? 3.033 13.011 32.445 1.00 14.59 133 ILE A N 1
ATOM 1023 C CA . ILE A 1 133 ? 3.203 12.042 31.366 1.00 16.14 133 ILE A CA 1
ATOM 1024 C C . ILE A 1 133 ? 1.867 11.729 30.709 1.00 15.07 133 ILE A C 1
ATOM 1025 O O . ILE A 1 133 ? 1.762 11.679 29.478 1.00 16.19 133 ILE A O 1
ATOM 1030 N N . LEU A 1 134 ? 0.833 11.507 31.511 1.00 15.22 134 LEU A N 1
ATOM 1031 C CA . LEU A 1 134 ? -0.501 11.289 30.961 1.00 17.61 134 LEU A CA 1
ATOM 1032 C C . LEU A 1 134 ? -0.981 12.502 30.181 1.00 16.27 134 LEU A C 1
ATOM 1033 O O . LEU A 1 134 ? -1.540 12.370 29.083 1.00 15.81 134 LEU A O 1
ATOM 1038 N N . ALA A 1 135 ? -0.768 13.700 30.726 1.00 15.16 135 ALA A N 1
ATOM 1039 C CA . ALA A 1 135 ? -1.255 14.903 30.059 1.00 15.00 135 ALA A CA 1
ATOM 1040 C C . ALA A 1 135 ? -0.518 15.129 28.748 1.00 16.94 135 ALA A C 1
ATOM 1041 O O . ALA A 1 135 ? -1.125 15.504 27.739 1.00 18.78 135 ALA A O 1
ATOM 1043 N N . GLU A 1 136 ? 0.796 14.923 28.747 1.00 17.56 136 GLU A N 1
ATOM 1044 C CA . GLU A 1 136 ? 1.576 15.063 27.522 1.00 20.38 136 GLU A CA 1
ATOM 1045 C C . GLU A 1 136 ? 1.069 14.113 26.449 1.00 18.14 136 GLU A C 1
ATOM 1046 O O . GLU A 1 136 ? 0.887 14.505 25.288 1.00 18.71 136 GLU A O 1
ATOM 1052 N N . ALA A 1 137 ? 0.838 12.855 26.818 1.00 16.92 137 ALA A N 1
ATOM 1053 C CA . ALA A 1 137 ? 0.322 11.890 25.854 1.00 17.82 137 ALA A CA 1
ATOM 1054 C C . ALA A 1 137 ? -1.023 12.340 25.308 1.00 17.57 137 ALA A C 1
ATOM 1055 O O . ALA A 1 137 ? -1.316 12.141 24.122 1.00 17.23 137 ALA A O 1
ATOM 1057 N N . THR A 1 138 ? -1.865 12.921 26.168 1.00 16.96 138 THR A N 1
ATOM 1058 C CA . THR A 1 138 ? -3.182 13.378 25.734 1.00 17.47 138 THR A CA 1
ATOM 1059 C C . THR A 1 138 ? -3.062 14.481 24.691 1.00 18.49 138 THR A C 1
ATOM 1060 O O . THR A 1 138 ? -3.686 14.420 23.625 1.00 17.55 138 THR A O 1
ATOM 1064 N N . LEU A 1 139 ? -2.244 15.495 24.975 1.00 18.70 139 LEU A N 1
ATOM 1065 C CA . LEU A 1 139 ? -2.083 16.600 24.036 1.00 20.81 139 LEU A CA 1
ATOM 1066 C C . LEU A 1 139 ? -1.424 16.136 22.747 1.00 20.47 139 LEU A C 1
ATOM 1067 O O . LEU A 1 139 ? -1.750 16.647 21.670 1.00 20.88 139 LEU A O 1
ATOM 1072 N N . LYS A 1 140 ? -0.505 15.172 22.832 1.00 19.11 140 LYS A N 1
ATOM 1073 C CA . LYS A 1 140 ? 0.153 14.650 21.640 1.00 22.35 140 LYS A CA 1
ATOM 1074 C C . LYS A 1 140 ? -0.788 13.811 20.778 1.00 23.75 140 LYS A C 1
ATOM 1075 O O . LYS A 1 140 ? -0.477 13.546 19.613 1.00 24.84 140 LYS A O 1
ATOM 1081 N N . ALA A 1 141 ? -1.911 13.365 21.318 1.00 22.04 141 ALA A N 1
ATOM 1082 C CA . ALA A 1 141 ? -2.903 12.636 20.540 1.00 22.89 141 ALA A CA 1
ATOM 1083 C C . ALA A 1 141 ? -3.836 13.560 19.775 1.00 22.79 141 ALA A C 1
ATOM 1084 O O . ALA A 1 141 ? -4.717 13.072 19.060 1.00 23.22 141 ALA A O 1
ATOM 1086 N N . GLY A 1 142 ? -3.674 14.870 19.911 1.00 22.83 142 GLY A N 1
ATOM 1087 C CA . GLY A 1 142 ? -4.527 15.817 19.225 1.00 22.72 142 GLY A CA 1
ATOM 1088 C C . GLY A 1 142 ? -5.760 16.222 19.991 1.00 20.12 142 GLY A C 1
ATOM 1089 O O . GLY A 1 142 ? -6.637 16.884 19.421 1.00 22.59 142 GLY A O 1
ATOM 1090 N N . VAL A 1 143 ? -5.844 15.861 21.268 1.00 18.98 143 VAL A N 1
ATOM 1091 C CA . VAL A 1 143 ? -7.009 16.170 22.087 1.00 17.10 143 VAL A CA 1
ATOM 1092 C C . VAL A 1 143 ? -7.002 17.657 22.417 1.00 18.91 143 VAL A C 1
ATOM 1093 O O . VAL A 1 143 ? -5.956 18.248 22.715 1.00 17.88 143 VAL A O 1
ATOM 1097 N N . LYS A 1 144 ? -8.177 18.271 22.356 1.00 16.67 144 LYS A N 1
ATOM 1098 C CA . LYS A 1 144 ? -8.340 19.661 22.739 1.00 16.51 144 LYS A CA 1
ATOM 1099 C C . LYS A 1 144 ? -8.627 19.741 24.230 1.00 15.29 144 LYS A C 1
ATOM 1100 O O . LYS A 1 144 ? -9.269 18.861 24.805 1.00 16.04 144 LYS A O 1
ATOM 1106 N N . VAL A 1 145 ? -8.141 20.805 24.865 1.00 16.79 145 VAL A N 1
ATOM 1107 C CA . VAL A 1 145 ? -8.282 20.959 26.307 1.00 17.10 145 VAL A CA 1
ATOM 1108 C C . VAL A 1 145 ? -8.622 22.404 26.619 1.00 17.30 145 VAL A C 1
ATOM 1109 O O . VAL A 1 145 ? -7.943 23.323 26.147 1.00 17.45 145 VAL A O 1
ATOM 1113 N N . LEU A 1 146 ? -9.678 22.604 27.398 1.00 16.14 146 LEU A N 1
ATOM 1114 C CA . LEU A 1 146 ? -9.989 23.901 28.000 1.00 14.99 146 LEU A CA 1
ATOM 1115 C C . LEU A 1 146 ? -9.582 23.781 29.469 1.00 15.52 146 LEU A C 1
ATOM 1116 O O . LEU A 1 146 ? -10.283 23.153 30.267 1.00 14.06 146 LEU A O 1
ATOM 1121 N N . ASN A 1 147 ? -8.429 24.350 29.818 1.00 15.19 147 ASN A N 1
ATOM 1122 C CA . ASN A 1 147 ? -7.995 24.429 31.203 1.00 13.88 147 ASN A CA 1
ATOM 1123 C C . ASN A 1 147 ? -8.645 25.601 31.915 1.00 12.24 147 ASN A C 1
ATOM 1124 O O . ASN A 1 147 ? -9.154 26.540 31.291 1.00 13.25 147 ASN A O 1
ATOM 1129 N N . ASN A 1 148 ? -8.602 25.544 33.248 1.00 12.73 148 ASN A N 1
ATOM 1130 C CA . ASN A 1 148 ? -9.150 26.584 34.103 1.00 13.75 148 ASN A CA 1
ATOM 1131 C C . ASN A 1 148 ? -10.596 26.895 33.734 1.00 13.09 148 ASN A C 1
ATOM 1132 O O . ASN A 1 148 ? -11.011 28.053 33.692 1.00 14.12 148 ASN A O 1
ATOM 1137 N N . THR A 1 149 ? -11.353 25.842 33.436 1.00 12.82 149 THR A N 1
ATOM 1138 C CA . THR A 1 149 ? -12.719 25.930 32.930 1.00 12.96 149 THR A CA 1
ATOM 1139 C C . THR A 1 149 ? -13.575 24.953 33.726 1.00 13.35 149 THR A C 1
ATOM 1140 O O . THR A 1 149 ? -13.267 23.756 33.790 1.00 13.35 149 THR A O 1
ATOM 1144 N N . ILE A 1 150 ? -14.623 25.466 34.363 1.00 13.55 150 ILE A N 1
ATOM 1145 C CA . ILE A 1 150 ? -15.389 24.736 35.367 1.00 14.83 150 ILE A CA 1
ATOM 1146 C C . ILE A 1 150 ? -16.719 24.298 34.767 1.00 13.52 150 ILE A C 1
ATOM 1147 O O . ILE A 1 150 ? -17.544 25.134 34.396 1.00 13.45 150 ILE A O 1
ATOM 1152 N N . ALA A 1 151 ? -16.955 22.989 34.713 1.00 12.57 151 ALA A N 1
ATOM 1153 C CA . ALA A 1 151 ? -18.242 22.486 34.248 1.00 13.03 151 ALA A CA 1
ATOM 1154 C C . ALA A 1 151 ? -19.286 22.672 35.343 1.00 13.89 151 ALA A C 1
ATOM 1155 O O . ALA A 1 151 ? -19.011 22.463 36.531 1.00 14.06 151 ALA A O 1
ATOM 1157 N N . THR A 1 152 ? -20.491 23.070 34.944 1.00 14.73 152 THR A N 1
ATOM 1158 C CA . THR A 1 152 ? -21.529 23.387 35.911 1.00 17.29 152 THR A CA 1
ATOM 1159 C C . THR A 1 152 ? -22.806 22.576 35.772 1.00 17.01 152 THR A C 1
ATOM 1160 O O . THR A 1 152 ? -23.537 22.456 36.762 1.00 17.93 152 THR A O 1
ATOM 1164 N N . ASN A 1 153 ? -23.111 22.042 34.595 1.00 16.13 153 ASN A N 1
ATOM 1165 C CA . ASN A 1 153 ? -24.331 21.268 34.366 1.00 16.68 153 ASN A CA 1
ATOM 1166 C C . ASN A 1 153 ? -24.215 20.634 32.983 1.00 17.56 153 ASN A C 1
ATOM 1167 O O . ASN A 1 153 ? -23.512 21.153 32.110 1.00 16.88 153 ASN A O 1
ATOM 1172 N N . TYR A 1 154 ? -24.910 19.517 32.792 1.00 16.82 154 TYR A N 1
ATOM 1173 C CA . TYR A 1 154 ? -25.074 18.948 31.466 1.00 17.71 154 TYR A CA 1
ATOM 1174 C C . TYR A 1 154 ? -26.130 19.725 30.689 1.00 17.70 154 TYR A C 1
ATOM 1175 O O . TYR A 1 154 ? -27.025 20.354 31.267 1.00 18.79 154 TYR A O 1
ATOM 1184 N N . ILE A 1 155 ? -26.010 19.677 29.366 1.00 19.13 155 ILE A N 1
ATOM 1185 C CA . ILE A 1 155 ? -27.047 20.153 28.462 1.00 20.23 155 ILE A CA 1
ATOM 1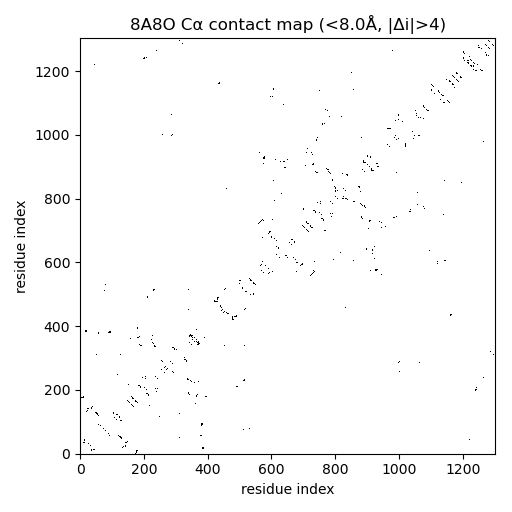186 C C . ILE A 1 155 ? -27.945 18.958 28.160 1.00 22.98 155 ILE A C 1
ATOM 1187 O O . ILE A 1 155 ? -27.471 17.922 27.675 1.00 21.52 155 ILE A O 1
ATOM 1192 N N . LEU A 1 156 ? -29.233 19.095 28.466 1.00 23.62 156 LEU A N 1
ATOM 1193 C CA . LEU A 1 156 ? -30.213 18.030 28.301 1.00 26.78 156 LEU A CA 1
ATOM 1194 C C . LEU A 1 156 ? -31.241 18.466 27.268 1.00 27.45 156 LEU A C 1
ATOM 1195 O O . LEU A 1 156 ? -31.802 19.562 27.366 1.00 30.48 156 LEU A O 1
ATOM 1200 N N . LYS A 1 157 ? -31.477 17.618 26.273 1.00 27.82 157 LYS A N 1
ATOM 1201 C CA . LYS A 1 157 ? -32.557 17.801 25.301 1.00 32.86 157 LYS A CA 1
ATOM 1202 C C . LYS A 1 157 ? -33.500 16.630 25.525 1.00 36.74 157 LYS A C 1
ATOM 1203 O O . LYS A 1 157 ? -33.144 15.481 25.240 1.00 34.68 157 LYS A O 1
ATOM 1209 N N . ASP A 1 158 ? -34.682 16.908 26.072 1.00 47.16 158 ASP A N 1
ATOM 1210 C CA . ASP A 1 158 ? -35.571 15.864 26.585 1.00 67.20 158 ASP A CA 1
ATOM 1211 C C . ASP A 1 158 ? -34.824 15.178 27.722 1.00 55.80 158 ASP A C 1
ATOM 1212 O O . ASP A 1 158 ? -34.471 15.861 28.700 1.00 53.03 158 ASP A O 1
ATOM 1217 N N . GLU A 1 159 ? -34.550 13.877 27.646 1.00 47.55 159 GLU A N 1
ATOM 1218 C CA . GLU A 1 159 ? -33.796 13.164 28.667 1.00 47.34 159 GLU A CA 1
ATOM 1219 C C . GLU A 1 159 ? -32.426 12.730 28.160 1.00 37.66 159 GLU A C 1
ATOM 1220 O O . GLU A 1 159 ? -31.801 11.840 28.749 1.00 40.70 159 GLU A O 1
ATOM 1226 N N . THR A 1 160 ? -31.950 13.340 27.078 1.00 30.26 160 THR A N 1
ATOM 1227 C CA . THR A 1 160 ? -30.700 12.963 26.429 1.00 26.16 160 THR A CA 1
ATOM 1228 C C . THR A 1 160 ? -29.650 14.027 26.707 1.00 23.71 160 THR A C 1
ATOM 1229 O O . THR A 1 160 ? -29.913 15.221 26.527 1.00 24.06 160 THR A O 1
ATOM 1233 N N . VAL A 1 161 ? -28.460 13.599 27.127 1.00 21.77 161 VAL A N 1
ATOM 1234 C CA . VAL A 1 161 ? -27.367 14.537 27.378 1.00 20.51 161 VAL A CA 1
ATOM 1235 C C . VAL A 1 161 ? -26.678 14.818 26.053 1.00 23.85 161 VAL A C 1
ATOM 1236 O O . VAL A 1 161 ? -26.314 13.889 25.319 1.00 23.32 161 VAL A O 1
ATOM 1240 N N . CYS A 1 162 ? -26.496 16.097 25.740 1.00 22.76 162 CYS A N 1
ATOM 1241 C CA . CYS A 1 162 ? -25.901 16.459 24.462 1.00 23.32 162 CYS A CA 1
ATOM 1242 C C . CYS A 1 162 ? -24.873 17.576 24.613 1.00 21.29 162 CYS A C 1
ATOM 1243 O O . CYS A 1 162 ? -24.710 18.396 23.701 1.00 21.67 162 CYS A O 1
ATOM 1246 N N . GLY A 1 163 ? -24.172 17.616 25.736 1.00 21.13 163 GLY A N 1
ATOM 1247 C CA . GLY A 1 163 ? -23.123 18.580 25.963 1.00 19.82 163 GLY A CA 1
ATOM 1248 C C . GLY A 1 163 ? -23.097 19.007 27.411 1.00 19.50 163 GLY A C 1
ATOM 1249 O O . GLY A 1 163 ? -23.646 18.327 28.280 1.00 17.26 163 GLY A O 1
ATOM 1250 N N . ALA A 1 164 ? -22.446 20.151 27.655 1.00 17.88 164 ALA A N 1
ATOM 1251 C CA . ALA A 1 164 ? -22.338 20.684 29.003 1.00 17.37 164 ALA A CA 1
ATOM 1252 C C . ALA A 1 164 ? -22.049 22.177 28.978 1.00 17.34 164 ALA A C 1
ATOM 1253 O O . ALA A 1 164 ? -21.558 22.731 27.985 1.00 18.23 164 ALA A O 1
ATOM 1255 N N . TYR A 1 165 ? -22.367 22.816 30.105 1.00 16.56 165 TYR A N 1
ATOM 1256 C CA . TYR A 1 165 ? -22.104 24.230 30.336 1.00 16.39 165 TYR A CA 1
ATOM 1257 C C . TYR A 1 165 ? -20.876 24.341 31.225 1.00 16.97 165 TYR A C 1
ATOM 1258 O O . TYR A 1 165 ? -20.665 23.496 32.101 1.00 17.28 165 TYR A O 1
ATOM 1267 N N . ALA A 1 166 ? -20.062 25.376 30.995 1.00 15.52 166 ALA A N 1
ATOM 1268 C CA . ALA A 1 166 ? -18.868 25.610 31.789 1.00 15.89 166 ALA A CA 1
ATOM 1269 C C . ALA A 1 166 ? -18.536 27.093 31.719 1.00 16.17 166 ALA A C 1
ATOM 1270 O O . ALA A 1 166 ? -18.989 27.807 30.818 1.00 17.96 166 ALA A O 1
ATOM 1272 N N . PHE A 1 167 ? -17.765 27.561 32.699 1.00 15.10 167 PHE A N 1
ATOM 1273 C CA . PHE A 1 167 ? -17.286 28.940 32.714 1.00 14.64 167 PHE A CA 1
ATOM 1274 C C . PHE A 1 167 ? -15.788 28.979 32.964 1.00 14.67 167 PHE A C 1
ATOM 1275 O O . PHE A 1 167 ? -15.232 28.137 33.670 1.00 14.71 167 PHE A O 1
ATOM 1283 N N . SER A 1 168 ? -15.138 29.954 32.342 1.00 16.24 168 SER A N 1
ATOM 1284 C CA . SER A 1 168 ? -13.713 30.151 32.543 1.00 17.29 168 SER A CA 1
ATOM 1285 C C . SER A 1 168 ? -13.463 30.963 33.808 1.00 16.73 168 SER A C 1
ATOM 1286 O O . SER A 1 168 ? -14.205 31.895 34.119 1.00 17.01 168 SER A O 1
ATOM 1289 N N . ILE A 1 169 ? -12.388 30.632 34.526 1.00 17.20 169 ILE A N 1
ATOM 1290 C CA . ILE A 1 169 ? -11.931 31.497 35.611 1.00 18.34 169 ILE A CA 1
ATOM 1291 C C . ILE A 1 169 ? -10.769 32.387 35.211 1.00 20.99 169 ILE A C 1
ATOM 1292 O O . ILE A 1 169 ? -10.262 33.138 36.059 1.00 22.13 169 ILE A O 1
ATOM 1297 N N . LYS A 1 170 ? -10.327 32.332 33.956 1.00 21.27 170 LYS A N 1
ATOM 1298 C CA . LYS A 1 170 ? -9.261 33.203 33.478 1.00 24.48 170 LYS A CA 1
ATOM 1299 C C . LYS A 1 170 ? -9.708 34.191 32.413 1.00 27.89 170 LYS A C 1
ATOM 1300 O O . LYS A 1 170 ? -8.964 35.133 32.121 1.00 25.85 170 LYS A O 1
ATOM 1306 N N . GLU A 1 171 ? -10.881 33.995 31.818 1.00 26.91 171 GLU A N 1
ATOM 1307 C CA . GLU A 1 171 ? -11.451 34.915 30.849 1.00 28.86 171 GLU A CA 1
ATOM 1308 C C . GLU A 1 171 ? -12.916 35.116 31.207 1.00 26.38 171 GLU A C 1
ATOM 1309 O O . GLU A 1 171 ? -13.529 34.292 31.893 1.00 23.32 171 GLU A O 1
ATOM 1315 N N . ASN A 1 172 ? -13.483 36.225 30.739 1.00 29.10 172 ASN A N 1
ATOM 1316 C CA . ASN A 1 172 ? -14.893 36.530 30.978 1.00 27.80 172 ASN A CA 1
ATOM 1317 C C . ASN A 1 172 ? -15.722 35.796 29.922 1.00 26.61 172 ASN A C 1
ATOM 1318 O O . ASN A 1 172 ? -16.276 36.377 28.992 1.00 27.86 172 ASN A O 1
ATOM 1323 N N . LYS A 1 173 ? -15.797 34.476 30.083 1.00 25.36 173 LYS A N 1
ATOM 1324 C CA . LYS A 1 173 ? -16.341 33.618 29.044 1.00 26.85 173 LYS A CA 1
ATOM 1325 C C . LYS A 1 173 ? -17.186 32.513 29.657 1.00 22.64 173 LYS A C 1
ATOM 1326 O O . LYS A 1 173 ? -16.859 31.970 30.717 1.00 20.44 173 LYS A O 1
ATOM 1332 N N . PHE A 1 174 ? -18.290 32.209 28.984 1.00 21.38 174 PHE A N 1
ATOM 1333 C CA . PHE A 1 174 ? -19.196 31.133 29.356 1.00 20.84 174 PHE A CA 1
ATOM 1334 C C . PHE A 1 174 ? -19.342 30.242 28.136 1.00 19.75 174 PHE A C 1
ATOM 1335 O O . PHE A 1 174 ? -19.562 30.740 27.023 1.00 20.45 174 PHE A O 1
ATOM 1343 N N . TYR A 1 175 ? -19.218 28.935 28.339 1.00 18.26 175 TYR A N 1
ATOM 1344 C CA . TYR A 1 175 ? -19.192 27.978 27.245 1.00 18.75 175 TYR A CA 1
ATOM 1345 C C . TYR A 1 175 ? -20.488 27.186 27.199 1.00 19.52 175 TYR A C 1
ATOM 1346 O O . TYR A 1 175 ? -20.971 26.701 28.230 1.00 19.89 175 TYR A O 1
ATOM 1355 N N . VAL A 1 176 ? -21.030 27.055 25.997 1.00 19.09 176 VAL A N 1
ATOM 1356 C CA . VAL A 1 176 ? -22.121 26.148 25.674 1.00 20.46 176 VAL A CA 1
ATOM 1357 C C . VAL A 1 176 ? -21.493 25.112 24.752 1.00 19.39 176 VAL A C 1
ATOM 1358 O O . VAL A 1 176 ? -21.259 25.382 23.569 1.00 20.59 176 VAL A O 1
ATOM 1362 N N . ILE A 1 177 ? -21.189 23.947 25.293 1.00 18.99 177 ILE A N 1
ATOM 1363 C CA . ILE A 1 177 ? -20.413 22.932 24.588 1.00 18.91 177 ILE A CA 1
ATOM 1364 C C . ILE A 1 177 ? -21.375 21.834 24.160 1.00 19.93 177 ILE A C 1
ATOM 1365 O O . ILE A 1 177 ? -21.788 20.996 24.974 1.00 21.10 177 ILE A O 1
ATOM 1370 N N . MET A 1 178 ? -21.714 21.832 22.875 1.00 20.12 178 MET A N 1
ATOM 1371 C CA . MET A 1 178 ? -22.555 20.802 22.291 1.00 23.52 178 MET A CA 1
ATOM 1372 C C . MET A 1 178 ? -21.691 19.592 21.955 1.00 24.94 178 MET A C 1
ATOM 1373 O O . MET A 1 178 ? -20.610 19.734 21.371 1.00 26.11 178 MET A O 1
ATOM 1378 N N . ALA A 1 179 ? -22.169 18.400 22.308 1.00 21.83 179 ALA A N 1
ATOM 1379 C CA . ALA A 1 179 ? -21.414 17.174 22.086 1.00 21.27 179 ALA A CA 1
ATOM 1380 C C . ALA A 1 179 ? -22.365 16.058 21.680 1.00 22.52 179 ALA A C 1
ATOM 1381 O O . ALA A 1 179 ? -23.535 16.035 22.076 1.00 22.63 179 ALA A O 1
ATOM 1383 N N . LYS A 1 180 ? -21.856 15.139 20.860 1.00 21.43 180 LYS A N 1
ATOM 1384 C CA . LYS A 1 180 ? -22.648 13.967 20.512 1.00 21.50 180 LYS A CA 1
ATOM 1385 C C . LYS A 1 180 ? -22.743 12.997 21.679 1.00 21.03 180 LYS A C 1
ATOM 1386 O O . LYS A 1 180 ? -23.770 12.328 21.840 1.00 23.19 180 LYS A O 1
ATOM 1392 N N . ALA A 1 181 ? -21.693 12.911 22.491 1.00 20.38 181 ALA A N 1
ATOM 1393 C CA . ALA A 1 181 ? -21.712 12.124 23.712 1.00 18.13 181 ALA A CA 1
ATOM 1394 C C . ALA A 1 181 ? -20.798 12.798 24.721 1.00 16.83 181 ALA A C 1
ATOM 1395 O O . ALA A 1 181 ? -19.804 13.435 24.353 1.00 17.66 181 ALA A O 1
ATOM 1397 N N . VAL A 1 182 ? -21.118 12.617 25.997 1.00 16.38 182 VAL A N 1
ATOM 1398 C CA . VAL A 1 182 ? -20.365 13.191 27.100 1.00 17.32 182 VAL A CA 1
ATOM 1399 C C . VAL A 1 182 ? -19.877 12.064 27.997 1.00 17.58 182 VAL A C 1
ATOM 1400 O O . VAL A 1 182 ? -20.596 11.084 28.231 1.00 17.54 182 VAL A O 1
ATOM 1404 N N . ILE A 1 183 ? -18.654 12.209 28.505 1.00 15.31 183 ILE A N 1
ATOM 1405 C CA . ILE A 1 183 ? -18.067 11.266 29.452 1.00 16.24 183 ILE A CA 1
ATOM 1406 C C . ILE A 1 183 ? -17.6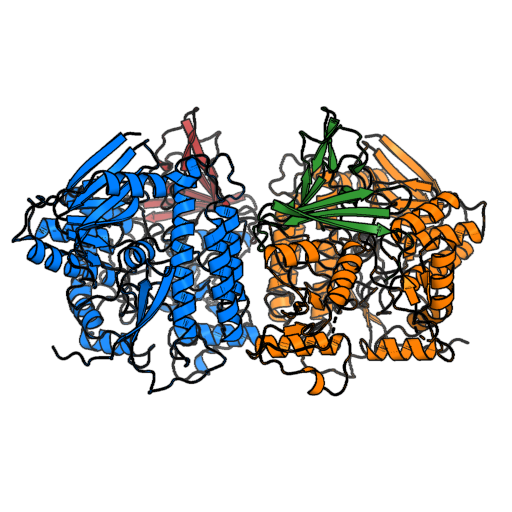72 12.036 30.705 1.00 15.77 183 ILE A C 1
ATOM 1407 O O . ILE A 1 183 ? -16.823 12.930 30.655 1.00 16.29 183 ILE A O 1
ATOM 1412 N N . CYS A 1 184 ? -18.250 11.665 31.842 1.00 13.86 184 CYS A N 1
ATOM 1413 C CA . CYS A 1 184 ? -17.958 12.390 33.073 1.00 12.62 184 CYS A CA 1
ATOM 1414 C C . CYS A 1 184 ? -16.796 11.658 33.768 1.00 12.82 184 CYS A C 1
ATOM 1415 O O . CYS A 1 184 ? -16.903 10.469 34.090 1.00 13.21 184 CYS A O 1
ATOM 1418 N N . THR A 1 185 ? -15.682 12.362 33.954 1.00 12.46 185 THR A N 1
ATOM 1419 C CA . THR A 1 185 ? -14.484 11.830 34.602 1.00 13.52 185 THR A CA 1
ATOM 1420 C C . THR A 1 185 ? -13.922 12.827 35.613 1.00 11.30 185 THR A C 1
ATOM 1421 O O . THR A 1 185 ? -12.721 13.121 35.644 1.00 12.05 185 THR A O 1
ATOM 1425 N N . THR A 1 186 ? -14.793 13.334 36.491 1.00 10.58 186 THR A N 1
ATOM 1426 C CA . THR A 1 186 ? -14.430 14.404 37.417 1.00 11.36 186 THR A CA 1
ATOM 1427 C C . THR A 1 186 ? -13.855 13.892 38.734 1.00 12.09 186 THR A C 1
ATOM 1428 O O . THR A 1 186 ? -13.508 14.702 39.600 1.00 12.60 186 THR A O 1
ATOM 1432 N N . GLY A 1 187 ? -13.772 12.589 38.924 1.00 12.18 187 GLY A N 1
ATOM 1433 C CA . GLY A 1 187 ? -13.354 12.072 40.216 1.00 13.00 187 GLY A CA 1
ATOM 1434 C C . GLY A 1 187 ? -14.501 12.160 41.214 1.00 14.93 187 GLY A C 1
ATOM 1435 O O . GLY A 1 187 ? -15.631 12.536 40.873 1.00 14.55 187 GLY A O 1
ATOM 1436 N N . GLY A 1 188 ? -14.197 11.817 42.471 1.00 14.36 188 GLY A N 1
ATOM 1437 C CA . GLY A 1 188 ? -15.177 11.821 43.546 1.00 13.61 188 GLY A CA 1
ATOM 1438 C C . GLY A 1 188 ? -15.321 13.135 44.287 1.00 13.86 188 GLY A C 1
ATOM 1439 O O . GLY A 1 188 ? -15.150 14.225 43.731 1.00 13.56 188 GLY A O 1
ATOM 1440 N N . ALA A 1 189 ? -15.661 13.034 45.571 1.00 13.42 189 ALA A N 1
ATOM 1441 C CA . ALA A 1 189 ? -15.895 14.213 46.381 1.00 13.21 189 ALA A CA 1
ATOM 1442 C C . ALA A 1 189 ? -15.165 14.124 47.708 1.00 12.95 189 ALA A C 1
ATOM 1443 O O . ALA A 1 189 ? -15.294 13.136 48.443 1.00 13.99 189 ALA A O 1
ATOM 1445 N N . SER A 1 190 ? -14.392 15.159 47.992 1.00 12.49 190 SER A N 1
ATOM 1446 C CA . SER A 1 190 ? -13.864 15.445 49.302 1.00 12.27 190 SER A CA 1
ATOM 1447 C C . SER A 1 190 ? -14.519 16.721 49.823 1.00 13.26 190 SER A C 1
ATOM 1448 O O . SER A 1 190 ? -15.298 17.379 49.128 1.00 13.60 190 SER A O 1
ATOM 1451 N N . GLY A 1 191 ? -14.162 17.097 51.049 1.00 12.54 191 GLY A N 1
ATOM 1452 C CA . GLY A 1 191 ? -14.631 18.355 51.597 1.00 14.19 191 GLY A CA 1
ATOM 1453 C C . GLY A 1 191 ? -16.084 18.405 51.997 1.00 13.65 191 GLY A C 1
ATOM 1454 O O . GLY A 1 191 ? -16.615 19.504 52.210 1.00 14.96 191 GLY A O 1
ATOM 1455 N N . ILE A 1 192 ? -16.754 17.259 52.082 1.00 12.64 192 ILE A N 1
ATOM 1456 C CA . ILE A 1 192 ? -18.096 17.207 52.641 1.00 14.32 192 ILE A CA 1
ATOM 1457 C C . ILE A 1 192 ? -18.055 17.180 54.158 1.00 14.06 192 ILE A C 1
ATOM 1458 O O . ILE A 1 192 ? -18.851 17.853 54.829 1.00 15.11 192 ILE A O 1
ATOM 1463 N N . TYR A 1 193 ? -17.128 16.411 54.718 1.00 13.55 193 TYR A N 1
ATOM 1464 C CA . TYR A 1 193 ? -16.891 16.348 56.148 1.00 12.88 193 TYR A CA 1
ATOM 1465 C C . TYR A 1 193 ? -15.743 17.268 56.543 1.00 14.08 193 TYR A C 1
ATOM 1466 O O . TYR A 1 193 ? -15.027 17.819 55.701 1.00 14.70 193 TYR A O 1
ATOM 1475 N N . LYS A 1 194 ? -15.575 17.440 57.856 1.00 14.19 194 LYS A N 1
ATOM 1476 C CA . LYS A 1 194 ? -14.428 18.198 58.352 1.00 14.92 194 LYS A CA 1
ATOM 1477 C C . LYS A 1 194 ? -13.147 17.390 58.167 1.00 15.33 194 LYS A C 1
ATOM 1478 O O . LYS A 1 194 ? -13.137 16.173 58.406 1.00 14.66 194 LYS A O 1
ATOM 1484 N N . PRO A 1 195 ? -12.050 18.039 57.788 1.00 14.94 195 PRO A N 1
ATOM 1485 C CA . PRO A 1 195 ? -10.771 17.340 57.608 1.00 14.39 195 PRO A CA 1
ATOM 1486 C C . PRO A 1 195 ? -10.110 17.133 58.967 1.00 14.62 195 PRO A C 1
ATOM 1487 O O . PRO A 1 195 ? -10.624 17.544 60.006 1.00 14.96 195 PRO A O 1
ATOM 1491 N N . ASN A 1 196 ? -8.934 16.501 58.942 1.00 14.77 196 ASN A N 1
ATOM 1492 C CA . ASN A 1 196 ? -8.214 16.251 60.188 1.00 15.64 196 ASN A CA 1
ATOM 1493 C C . ASN A 1 196 ? -7.837 17.551 60.894 1.00 14.99 196 ASN A C 1
ATOM 1494 O O . ASN A 1 196 ? -7.808 17.610 62.130 1.00 15.90 196 ASN A O 1
ATOM 1499 N N . ASN A 1 197 ? -7.514 18.596 60.132 1.00 15.79 197 ASN A N 1
ATOM 1500 C CA . ASN A 1 197 ? -7.039 19.859 60.698 1.00 15.58 197 ASN A CA 1
ATOM 1501 C C . ASN A 1 197 ? -7.780 21.003 60.030 1.00 14.60 197 ASN A C 1
ATOM 1502 O O . ASN A 1 197 ? -7.275 21.629 59.085 1.00 14.88 197 ASN A O 1
ATOM 1507 N N . PRO A 1 198 ? -8.991 21.295 60.497 1.00 14.92 198 PRO A N 1
ATOM 1508 C CA . PRO A 1 198 ? -9.746 22.426 59.945 1.00 15.05 198 PRO A CA 1
ATOM 1509 C C . PRO A 1 198 ? -8.986 23.731 60.126 1.00 16.34 198 PRO A C 1
ATOM 1510 O O . PRO A 1 198 ? -8.146 23.878 61.013 1.00 17.46 198 PRO A O 1
ATOM 1514 N N . GLY A 1 199 ? -9.295 24.687 59.269 1.00 15.89 199 GLY A N 1
ATOM 1515 C CA . GLY A 1 199 ? -8.710 26.026 59.365 1.00 15.21 199 GLY A CA 1
ATOM 1516 C C . GLY A 1 199 ? -7.395 26.130 58.587 1.00 14.64 199 GLY A C 1
ATOM 1517 O O . GLY A 1 199 ? -7.382 26.024 57.351 1.00 15.25 199 GLY A O 1
ATOM 1518 N N . ALA A 1 200 ? -6.297 26.331 59.320 1.00 15.04 200 ALA A N 1
ATOM 1519 C CA . ALA A 1 200 ? -5.025 26.639 58.684 1.00 15.26 200 ALA A CA 1
ATOM 1520 C C . ALA A 1 200 ? -4.588 25.558 57.706 1.00 13.08 200 ALA A C 1
ATOM 1521 O O . ALA A 1 200 ? -3.946 25.868 56.698 1.00 13.47 200 ALA A O 1
ATOM 1523 N N . ALA A 1 201 ? -4.915 24.299 57.986 1.00 13.22 201 ALA A N 1
ATOM 1524 C CA . ALA A 1 201 ? -4.475 23.173 57.164 1.00 13.41 201 ALA A CA 1
ATOM 1525 C C . ALA A 1 201 ? -5.663 22.394 56.624 1.00 13.55 201 ALA A C 1
ATOM 1526 O O . ALA A 1 201 ? -5.617 21.164 56.470 1.00 13.44 201 ALA A O 1
ATOM 1528 N N . ARG A 1 202 ? -6.736 23.114 56.296 1.00 12.55 202 ARG A N 1
ATOM 1529 C CA . ARG A 1 202 ? -7.991 22.469 55.928 1.00 11.86 202 ARG A CA 1
ATOM 1530 C C . ARG A 1 202 ? -7.901 21.631 54.655 1.00 12.15 202 ARG A C 1
ATOM 1531 O O . ARG A 1 202 ? -8.736 20.733 54.475 1.00 12.75 202 ARG A O 1
ATOM 1539 N N . HIS A 1 203 ? -6.931 21.888 53.774 1.00 11.49 203 HIS A N 1
ATOM 1540 C CA . HIS A 1 203 ? -6.799 21.090 52.555 1.00 10.53 203 HIS A CA 1
ATOM 1541 C C . HIS A 1 203 ? -5.669 20.073 52.633 1.00 11.80 203 HIS A C 1
ATOM 1542 O O . HIS A 1 203 ? -5.287 19.505 51.603 1.00 12.38 203 HIS A O 1
ATOM 1549 N N . LYS A 1 204 ? -5.139 19.821 53.828 1.00 10.99 204 LYS A N 1
ATOM 1550 C CA . LYS A 1 204 ? -4.219 18.707 54.052 1.00 11.87 204 LYS A CA 1
ATOM 1551 C C . LYS A 1 204 ? -5.094 17.475 54.284 1.00 11.66 204 LYS A C 1
ATOM 1552 O O . LYS A 1 204 ? -5.590 17.228 55.390 1.00 11.73 204 LYS A O 1
ATOM 1558 N N . MET A 1 205 ? -5.318 16.721 53.211 1.00 12.20 205 MET A N 1
ATOM 1559 C CA . MET A 1 205 ? -6.175 15.557 53.243 1.00 13.02 205 MET A CA 1
ATOM 1560 C C . MET A 1 205 ? -5.646 14.548 52.232 1.00 12.02 205 MET A C 1
ATOM 1561 O O . MET A 1 205 ? -4.721 14.831 51.462 1.00 12.33 205 MET A O 1
ATOM 1566 N N . TRP A 1 206 ? -6.258 13.367 52.226 1.00 12.16 206 TRP A N 1
ATOM 1567 C CA . TRP A 1 206 ? -5.773 12.319 51.345 1.00 12.51 206 TRP A CA 1
ATOM 1568 C C . TRP A 1 206 ? -6.259 12.539 49.915 1.00 11.84 206 TRP A C 1
ATOM 1569 O O . TRP A 1 206 ? -5.459 12.644 48.977 1.00 13.66 206 TRP A O 1
ATOM 1580 N N . TYR A 1 207 ? -7.574 12.596 49.730 1.00 11.76 207 TYR A N 1
ATOM 1581 C CA . TYR A 1 207 ? -8.130 12.817 48.408 1.00 11.37 207 TYR A CA 1
ATOM 1582 C C . TYR A 1 207 ? -7.828 14.240 47.947 1.00 12.68 207 TYR A C 1
ATOM 1583 O O . TYR A 1 207 ? -7.494 15.124 48.742 1.00 14.37 207 TYR A O 1
ATOM 1592 N N . SER A 1 208 ? -7.938 14.469 46.651 1.00 11.47 208 SER A N 1
ATOM 1593 C CA . SER A 1 208 ? -7.741 15.826 46.171 1.00 10.49 208 SER A CA 1
ATOM 1594 C C . SER A 1 208 ? -8.789 16.738 46.808 1.00 10.76 208 SER A C 1
ATOM 1595 O O . SER A 1 208 ? -9.994 16.469 46.699 1.00 11.13 208 SER A O 1
ATOM 1598 N N . PRO A 1 209 ? -8.384 17.831 47.456 1.00 11.32 209 PRO A N 1
ATOM 1599 C CA . PRO A 1 209 ? -9.384 18.794 47.963 1.00 11.35 209 PRO A CA 1
ATOM 1600 C C . PRO A 1 209 ? -10.058 19.581 46.856 1.00 10.12 209 PRO A C 1
ATOM 1601 O O . PRO A 1 209 ? -10.988 20.351 47.135 1.00 10.97 209 PRO A O 1
ATOM 1605 N N . PHE A 1 210 ? -9.609 19.421 45.610 1.00 10.65 210 PHE A N 1
ATOM 1606 C CA . PHE A 1 210 ? -10.167 20.118 44.458 1.00 12.32 210 PHE A CA 1
ATOM 1607 C C . PHE A 1 210 ? -11.114 19.255 43.639 1.00 13.84 210 PHE A C 1
ATOM 1608 O O . PHE A 1 210 ? -11.665 19.742 42.648 1.00 14.48 210 PHE A O 1
ATOM 1616 N N . ASN A 1 211 ? -11.323 17.990 44.042 1.00 11.44 211 ASN A N 1
ATOM 1617 C CA . ASN A 1 211 ? -12.395 17.140 43.528 1.00 10.27 211 ASN A CA 1
ATOM 1618 C C . ASN A 1 211 ? -13.539 17.247 44.536 1.00 11.56 211 ASN A C 1
ATOM 1619 O O . ASN A 1 211 ? -13.512 16.607 45.585 1.00 11.66 211 ASN A O 1
ATOM 1624 N N . THR A 1 212 ? -14.507 18.105 44.244 1.00 12.66 212 THR A N 1
ATOM 1625 C CA . THR A 1 212 ? -15.588 18.429 45.162 1.00 13.42 212 THR A CA 1
ATOM 1626 C C . THR A 1 212 ? -16.941 17.939 44.660 1.00 13.39 212 THR A C 1
ATOM 1627 O O . THR A 1 212 ? -17.963 18.597 44.871 1.00 15.46 212 THR A O 1
ATOM 1631 N N . GLY A 1 213 ? -16.962 16.786 43.991 1.00 12.79 213 GLY A N 1
ATOM 1632 C CA . GLY A 1 213 ? -18.215 16.150 43.634 1.00 12.72 213 GLY A CA 1
ATOM 1633 C C . GLY A 1 213 ? -18.999 16.782 42.509 1.00 13.15 213 GLY A C 1
ATOM 1634 O O . GLY A 1 213 ? -20.206 16.551 42.413 1.00 14.30 213 GLY A O 1
ATOM 1635 N N . ALA A 1 214 ? -18.353 17.555 41.631 1.00 12.84 214 ALA A N 1
ATOM 1636 C CA . ALA A 1 214 ? -19.084 18.174 40.528 1.00 13.98 214 ALA A CA 1
ATOM 1637 C C . ALA A 1 214 ? -19.776 17.137 39.650 1.00 13.65 214 ALA A C 1
ATOM 1638 O O . ALA A 1 214 ? -20.921 17.329 39.234 1.00 13.83 214 ALA A O 1
ATOM 1640 N N . GLY A 1 215 ? -19.111 16.023 39.368 1.00 12.63 215 GLY A N 1
ATOM 1641 C CA . GLY A 1 215 ? -19.733 14.999 38.541 1.00 12.33 215 GLY A CA 1
ATOM 1642 C C . GLY A 1 215 ? -20.974 14.405 39.174 1.00 13.46 215 GLY A C 1
ATOM 1643 O O . GLY A 1 215 ? -22.005 14.225 38.511 1.00 14.08 215 GLY A O 1
ATOM 1644 N N . PHE A 1 216 ? -20.898 14.092 40.465 1.00 12.86 216 PHE A N 1
ATOM 1645 C CA . PHE A 1 216 ? -22.066 13.599 41.178 1.00 13.63 216 PHE A CA 1
ATOM 1646 C C . PHE A 1 216 ? -23.197 14.618 41.112 1.00 13.51 216 PHE A C 1
ATOM 1647 O O . PHE A 1 216 ? -24.360 14.265 40.871 1.00 13.95 216 PHE A O 1
ATOM 1655 N N . ALA A 1 217 ? -22.879 15.888 41.372 1.00 14.67 217 ALA A N 1
ATOM 1656 C CA . ALA A 1 217 ? -23.910 16.924 41.413 1.00 16.03 217 ALA A CA 1
ATOM 1657 C C . ALA A 1 217 ? -24.509 17.164 40.033 1.00 14.87 217 ALA A C 1
ATOM 1658 O O . ALA A 1 217 ? -25.733 17.278 39.897 1.00 14.36 217 ALA A O 1
ATOM 1660 N N . MET A 1 218 ? -23.670 17.245 38.996 1.00 14.63 218 MET A N 1
ATOM 1661 C CA . MET A 1 218 ? -24.208 17.397 37.648 1.00 15.24 218 MET A CA 1
ATOM 1662 C C . MET A 1 218 ? -25.102 16.229 37.278 1.00 14.54 218 MET A C 1
ATOM 1663 O O . MET A 1 218 ? -26.162 16.413 36.670 1.00 15.11 218 MET A O 1
ATOM 1668 N N . GLY A 1 219 ? -24.680 15.011 37.623 1.00 13.89 219 GLY A N 1
ATOM 1669 C CA . GLY A 1 219 ? -25.491 13.846 37.319 1.00 14.85 219 GLY A CA 1
ATOM 1670 C C . GLY A 1 219 ? -26.811 13.866 38.063 1.00 16.30 219 GLY A C 1
ATOM 1671 O O . GLY A 1 219 ? -27.870 13.620 37.477 1.00 17.22 219 GLY A O 1
ATOM 1672 N N . LEU A 1 220 ? -26.773 14.194 39.358 1.00 16.61 220 LEU A N 1
ATOM 1673 C CA . LEU A 1 220 ? -28.009 14.240 40.138 1.00 17.88 220 LEU A CA 1
ATOM 1674 C C . LEU A 1 220 ? -28.964 15.286 39.570 1.00 18.20 220 LEU A C 1
ATOM 1675 O O . LEU A 1 220 ? -30.153 15.012 39.369 1.00 18.86 220 LEU A O 1
ATOM 1680 N N . ARG A 1 221 ? -28.449 16.484 39.265 1.00 17.61 221 ARG A N 1
ATOM 1681 C CA . ARG A 1 221 ? -29.314 17.543 38.753 1.00 16.73 221 ARG A CA 1
ATOM 1682 C C . ARG A 1 221 ? -29.924 17.163 37.405 1.00 17.73 221 ARG A C 1
ATOM 1683 O O . ARG A 1 221 ? -31.051 17.569 37.099 1.00 19.77 221 ARG A O 1
ATOM 1691 N N . ALA A 1 222 ? -29.203 16.394 36.588 1.00 17.75 222 ALA A N 1
ATOM 1692 C CA . ALA A 1 222 ? -29.689 16.001 35.270 1.00 20.12 222 ALA A CA 1
ATOM 1693 C C . ALA A 1 222 ? -30.628 14.803 35.304 1.00 21.22 222 ALA A C 1
ATOM 1694 O O . ALA A 1 222 ? -31.284 14.509 34.287 1.00 21.62 222 ALA A O 1
ATOM 1696 N N . GLY A 1 223 ? -30.743 14.126 36.438 1.00 18.60 223 GLY A N 1
ATOM 1697 C CA . GLY A 1 223 ? -31.656 13.011 36.561 1.00 18.23 223 GLY A CA 1
ATOM 1698 C C . GLY A 1 223 ? -31.002 11.653 36.574 1.00 18.41 223 GLY A C 1
ATOM 1699 O O . GLY A 1 223 ? -31.722 10.641 36.586 1.00 19.01 223 GLY A O 1
ATOM 1700 N N . ALA A 1 224 ? -29.671 11.598 36.585 1.00 18.50 224 ALA A N 1
ATOM 1701 C CA . ALA A 1 224 ? -28.949 10.333 36.600 1.00 18.58 224 ALA A CA 1
ATOM 1702 C C . ALA A 1 224 ? -28.967 9.697 37.992 1.00 17.95 224 ALA A C 1
ATOM 1703 O O . ALA A 1 224 ? -29.106 10.361 39.015 1.00 19.18 224 ALA A O 1
ATOM 1705 N N . GLU A 1 225 ? -28.785 8.383 38.014 1.00 19.66 225 GLU A N 1
ATOM 1706 C CA . GLU A 1 225 ? -28.857 7.588 39.231 1.00 19.28 225 GLU A CA 1
ATOM 1707 C C . GLU A 1 225 ? -27.463 7.424 39.818 1.00 17.62 225 GLU A C 1
ATOM 1708 O O . GLU A 1 225 ? -26.496 7.167 39.093 1.00 17.63 225 GLU A O 1
ATOM 1714 N N . MET A 1 226 ? -27.365 7.607 41.134 1.00 17.49 226 MET A N 1
ATOM 1715 C CA . MET A 1 226 ? -26.158 7.337 41.882 1.00 16.02 226 MET A CA 1
ATOM 1716 C C . MET A 1 226 ? -26.301 6.067 42.711 1.00 16.51 226 MET A C 1
ATOM 1717 O O . MET A 1 226 ? -27.407 5.586 42.950 1.00 18.45 226 MET A O 1
ATOM 1722 N N . THR A 1 227 ? -25.158 5.529 43.142 1.00 15.80 227 THR A N 1
ATOM 1723 C CA . THR A 1 227 ? -25.159 4.296 43.909 1.00 15.61 227 THR A CA 1
ATOM 1724 C C . THR A 1 227 ? -24.197 4.355 45.094 1.00 16.13 227 THR A C 1
ATOM 1725 O O . THR A 1 227 ? -23.078 4.866 44.985 1.00 15.12 227 THR A O 1
ATOM 1729 N N . THR A 1 228 ? -24.667 3.815 46.224 1.00 16.41 228 THR A N 1
ATOM 1730 C CA . THR A 1 228 ? -23.810 3.412 47.344 1.00 17.29 228 THR A CA 1
ATOM 1731 C C . THR A 1 228 ? -23.016 4.574 47.929 1.00 16.25 228 THR A C 1
ATOM 1732 O O . THR A 1 228 ? -21.847 4.430 48.299 1.00 15.70 228 THR A O 1
ATOM 1736 N N . PHE A 1 229 ? -23.670 5.731 48.064 1.00 16.11 229 PHE A N 1
ATOM 1737 C CA . PHE A 1 229 ? -23.029 6.864 48.734 1.00 16.19 229 PHE A CA 1
ATOM 1738 C C . PHE A 1 229 ? -22.855 6.623 50.234 1.00 16.67 229 PHE A C 1
ATOM 1739 O O . PHE A 1 229 ? -22.182 7.415 50.907 1.00 17.04 229 PHE A O 1
ATOM 1747 N N . GLU A 1 230 ? -23.474 5.579 50.780 1.00 16.03 230 GLU A N 1
ATOM 1748 C CA . GLU A 1 230 ? -23.297 5.224 52.188 1.00 17.33 230 GLU A CA 1
ATOM 1749 C C . GLU A 1 230 ? -21.942 4.574 52.451 1.00 18.90 230 GLU A C 1
ATOM 1750 O O . GLU A 1 230 ? -21.551 4.449 53.618 1.00 18.66 230 GLU A O 1
ATOM 1756 N N . MET A 1 231 ? -21.235 4.138 51.403 1.00 17.46 231 MET A N 1
ATOM 1757 C CA . MET A 1 231 ? -19.894 3.556 51.531 1.00 16.89 231 MET A CA 1
ATOM 1758 C C . MET A 1 231 ? -18.903 4.688 51.323 1.00 15.98 231 MET A C 1
ATOM 1759 O O . MET A 1 231 ? -18.581 5.050 50.186 1.00 16.98 231 MET A O 1
ATOM 1764 N N A ARG A 1 232 ? -18.409 5.248 52.427 0.51 13.15 232 ARG A N 1
ATOM 1765 N N B ARG A 1 232 ? -18.456 5.292 52.422 0.49 16.81 232 ARG A N 1
ATOM 1766 C CA A ARG A 1 232 ? -17.556 6.434 52.414 0.51 12.19 232 ARG A CA 1
ATOM 1767 C CA B ARG A 1 232 ? -17.558 6.439 52.381 0.49 14.04 232 ARG A CA 1
ATOM 1768 C C A ARG A 1 232 ? -16.131 6.001 52.743 0.51 12.81 232 ARG A C 1
ATOM 1769 C C B ARG A 1 232 ? -16.156 5.950 52.722 0.49 14.14 232 ARG A C 1
ATOM 1770 O O A ARG A 1 232 ? -15.804 5.744 53.904 0.51 13.84 232 ARG A O 1
ATOM 1771 O O B ARG A 1 232 ? -15.881 5.577 53.867 0.49 17.20 232 ARG A O 1
ATOM 1786 N N . PHE A 1 233 ? -15.274 5.939 51.729 1.00 14.20 233 PHE A N 1
ATOM 1787 C CA . PHE A 1 233 ? -13.910 5.491 51.972 1.00 13.79 233 PHE A CA 1
ATOM 1788 C C . PHE A 1 233 ? -13.214 6.447 52.942 1.00 12.84 233 PHE A C 1
ATOM 1789 O O . PHE A 1 233 ? -13.311 7.671 52.806 1.00 13.57 233 PHE A O 1
ATOM 1797 N N . ILE A 1 234 ? -12.516 5.871 53.918 1.00 13.91 234 ILE A N 1
ATOM 1798 C CA . ILE A 1 234 ? -11.692 6.582 54.887 1.00 13.85 234 ILE A CA 1
ATOM 1799 C C . ILE A 1 234 ? -10.283 6.014 54.752 1.00 15.14 234 ILE A C 1
ATOM 1800 O O . ILE A 1 234 ? -10.101 4.793 54.828 1.00 15.62 234 ILE A O 1
ATOM 1805 N N . ALA A 1 235 ? -9.293 6.891 54.572 1.00 14.57 235 ALA A N 1
ATOM 1806 C CA . ALA A 1 235 ? -7.903 6.478 54.381 1.00 15.47 235 ALA A CA 1
ATOM 1807 C C . ALA A 1 235 ? -7.169 6.410 55.719 1.00 16.84 235 ALA A C 1
ATOM 1808 O O . ALA A 1 235 ? -7.266 7.328 56.535 1.00 18.16 235 ALA A O 1
ATOM 1810 N N . LEU A 1 236 ? -6.417 5.331 55.929 1.00 14.93 236 LEU A N 1
ATOM 1811 C CA . LEU A 1 236 ? -5.495 5.220 57.053 1.00 14.48 236 LEU A CA 1
ATOM 1812 C C . LEU A 1 236 ? -4.126 5.627 56.521 1.00 14.59 236 LEU A C 1
ATOM 1813 O O . LEU A 1 236 ? -3.555 4.937 55.671 1.00 14.30 236 LEU A O 1
ATOM 1818 N N . ARG A 1 237 ? -3.618 6.767 56.991 1.00 14.14 237 ARG A N 1
ATOM 1819 C CA . ARG A 1 237 ? -2.435 7.391 56.416 1.00 14.42 237 ARG A CA 1
ATOM 1820 C C . ARG A 1 237 ? -1.583 7.974 57.533 1.00 14.72 237 ARG A C 1
ATOM 1821 O O . ARG A 1 237 ? -1.963 7.960 58.703 1.00 15.27 237 ARG A O 1
ATOM 1829 N N . VAL A 1 238 ? -0.398 8.469 57.164 1.00 14.88 238 VAL A N 1
ATOM 1830 C CA . VAL A 1 238 ? 0.478 9.109 58.142 1.00 14.63 238 VAL A CA 1
ATOM 1831 C C . VAL A 1 238 ? -0.197 10.355 58.711 1.00 14.64 238 VAL A C 1
ATOM 1832 O O . VAL A 1 238 ? -0.829 11.137 57.992 1.00 15.52 238 VAL A O 1
ATOM 1836 N N . LYS A 1 239 ? -0.068 10.544 60.020 1.00 14.46 239 LYS A N 1
ATOM 1837 C CA . LYS A 1 239 ? -0.833 11.582 60.701 1.00 16.16 239 LYS A CA 1
ATOM 1838 C C . LYS A 1 239 ? -0.400 12.976 60.253 1.00 16.32 239 LYS A C 1
ATOM 1839 O O . LYS A 1 239 ? 0.795 13.251 60.104 1.00 17.99 239 LYS A O 1
ATOM 1845 N N . ASP A 1 240 ? -1.397 13.845 60.040 1.00 17.48 240 ASP A N 1
ATOM 1846 C CA . ASP A 1 240 ? -1.257 15.270 59.729 1.00 19.78 240 ASP A CA 1
ATOM 1847 C C . ASP A 1 240 ? -0.828 15.541 58.289 1.00 16.72 240 ASP A C 1
ATOM 1848 O O . ASP A 1 240 ? -1.455 16.343 57.598 1.00 16.21 240 ASP A O 1
ATOM 1853 N N . VAL A 1 241 ? 0.239 14.886 57.826 1.00 16.34 241 VAL A N 1
ATOM 1854 C CA . VAL A 1 241 ? 0.672 15.046 56.443 1.00 16.30 241 VAL A CA 1
ATOM 1855 C C . VAL A 1 241 ? -0.115 14.154 55.495 1.00 16.90 241 VAL A C 1
ATOM 1856 O O . VAL A 1 241 ? -0.108 14.401 54.281 1.00 17.18 241 VAL A O 1
ATOM 1860 N N . ILE A 1 242 ? -0.803 13.143 56.024 1.00 15.85 242 ILE A N 1
ATOM 1861 C CA . ILE A 1 242 ? -1.710 12.283 55.271 1.00 17.25 242 ILE A CA 1
ATOM 1862 C C . ILE A 1 242 ? -0.972 11.558 54.151 1.00 18.23 242 ILE A C 1
ATOM 1863 O O . ILE A 1 242 ? -1.517 11.351 53.059 1.00 21.77 242 ILE A O 1
ATOM 1868 N N . SER A 1 243 ? 0.244 11.128 54.426 1.00 16.12 243 SER A N 1
ATOM 1869 C CA . SER A 1 243 ? 1.093 10.523 53.423 1.00 15.80 243 SER A CA 1
ATOM 1870 C C . SER A 1 243 ? 0.800 9.041 53.257 1.00 18.06 243 SER A C 1
ATOM 1871 O O . SER A 1 243 ? 0.295 8.388 54.175 1.00 17.76 243 SER A O 1
ATOM 1874 N N . PRO A 1 244 ? 1.129 8.486 52.081 1.00 20.58 244 PRO A N 1
ATOM 1875 C CA . PRO A 1 244 ? 0.949 7.045 51.859 1.00 20.31 244 PRO A CA 1
ATOM 1876 C C . PRO A 1 244 ? 1.633 6.195 52.915 1.00 21.45 244 PRO A C 1
ATOM 1877 O O . PRO A 1 244 ? 2.683 6.550 53.460 1.00 21.74 244 PRO A O 1
ATOM 1881 N N . THR A 1 245 ? 1.025 5.046 53.195 1.00 20.97 245 THR A N 1
ATOM 1882 C CA . THR A 1 245 ? 1.652 4.054 54.054 1.00 21.35 245 THR A CA 1
ATOM 1883 C C . THR A 1 245 ? 2.221 2.868 53.283 1.00 23.88 245 THR A C 1
ATOM 1884 O O . THR A 1 245 ? 3.064 2.152 53.827 1.00 24.62 245 THR A O 1
ATOM 1888 N N . GLY A 1 246 ? 1.784 2.640 52.042 1.00 26.71 246 GLY A N 1
ATOM 1889 C CA . GLY A 1 246 ? 2.216 1.453 51.325 1.00 28.48 246 GLY A CA 1
ATOM 1890 C C . GLY A 1 246 ? 3.714 1.383 51.120 1.00 29.73 246 GLY A C 1
ATOM 1891 O O . GLY A 1 246 ? 4.293 0.293 51.104 1.00 34.11 246 GLY A O 1
ATOM 1892 N N . THR A 1 247 ? 4.362 2.535 50.943 1.00 30.71 247 THR A N 1
ATOM 1893 C CA . THR A 1 247 ? 5.806 2.543 50.741 1.00 32.79 247 THR A CA 1
ATOM 1894 C C . THR A 1 247 ? 6.522 2.022 51.980 1.00 32.06 247 THR A C 1
ATOM 1895 O O . THR A 1 247 ? 7.497 1.273 51.872 1.00 33.10 247 THR A O 1
ATOM 1899 N N . ILE A 1 248 ? 6.040 2.388 53.167 1.00 31.26 248 ILE A N 1
ATOM 1900 C CA . ILE A 1 248 ? 6.630 1.875 54.398 1.00 31.29 248 ILE A CA 1
ATOM 1901 C C . ILE A 1 248 ? 6.184 0.437 54.654 1.00 36.99 248 ILE A C 1
ATOM 1902 O O . ILE A 1 248 ? 7.007 -0.446 54.920 1.00 38.19 248 ILE A O 1
ATOM 1907 N N . ALA A 1 249 ? 4.877 0.178 54.576 1.00 41.38 249 ALA A N 1
ATOM 1908 C CA . ALA A 1 249 ? 4.361 -1.145 54.914 1.00 48.23 249 ALA A CA 1
ATOM 1909 C C . ALA A 1 249 ? 4.749 -2.176 53.861 1.00 56.82 249 ALA A C 1
ATOM 1910 O O . ALA A 1 249 ? 5.433 -3.160 54.162 1.00 54.05 249 ALA A O 1
ATOM 1912 N N . GLN A 1 250 ? 4.313 -1.968 52.614 1.00 76.33 250 GLN A N 1
ATOM 1913 C CA . GLN A 1 250 ? 4.572 -2.951 51.567 1.00 81.40 250 GLN A CA 1
ATOM 1914 C C . GLN A 1 250 ? 6.034 -2.940 51.135 1.00 70.77 250 GLN A C 1
ATOM 1915 O O . GLN A 1 250 ? 6.598 -3.991 50.807 1.00 77.96 250 GLN A O 1
ATOM 1921 N N . GLY A 1 251 ? 6.660 -1.767 51.121 1.00 65.22 251 GLY A N 1
ATOM 1922 C CA . GLY A 1 251 ? 8.022 -1.641 50.644 1.00 67.18 251 GLY A CA 1
ATOM 1923 C C . GLY A 1 251 ? 9.064 -2.136 51.623 1.00 82.00 251 GLY A C 1
ATOM 1924 O O . GLY A 1 251 ? 10.080 -2.708 51.219 1.00 89.97 251 GLY A O 1
ATOM 1925 N N . VAL A 1 252 ? 8.822 -1.921 52.915 1.00 98.22 252 VAL A N 1
ATOM 1926 C CA . VAL A 1 252 ? 9.757 -2.321 53.963 1.00 101.13 252 VAL A CA 1
ATOM 1927 C C . VAL A 1 252 ? 9.274 -3.529 54.759 1.00 108.81 252 VAL A C 1
ATOM 1928 O O . VAL A 1 252 ? 10.082 -4.135 55.483 1.00 88.65 252 VAL A O 1
ATOM 1932 N N . LYS A 1 253 ? 7.999 -3.913 54.635 1.00 97.74 253 LYS A N 1
ATOM 1933 C CA . LYS A 1 253 ? 7.448 -5.081 55.329 1.00 80.75 253 LYS A CA 1
ATOM 1934 C C . LYS A 1 253 ? 7.363 -4.855 56.839 1.00 74.20 253 LYS A C 1
ATOM 1935 O O . LYS A 1 253 ? 7.689 -5.740 57.632 1.00 73.12 253 LYS A O 1
ATOM 1941 N N . VAL A 1 254 ? 6.921 -3.667 57.241 1.00 69.36 254 VAL A N 1
ATOM 1942 C CA . VAL A 1 254 ? 6.833 -3.314 58.646 1.00 47.23 254 VAL A CA 1
ATOM 1943 C C . VAL A 1 254 ? 5.401 -3.528 59.115 1.00 42.61 254 VAL A C 1
ATOM 1944 O O . VAL A 1 254 ? 4.441 -3.454 58.339 1.00 40.70 254 VAL A O 1
ATOM 1948 N N . SER A 1 255 ? 5.250 -3.741 60.418 1.00 34.89 255 SER A N 1
ATOM 1949 C CA . SER A 1 255 ? 3.961 -4.036 61.018 1.00 34.35 255 SER A CA 1
ATOM 1950 C C . SER A 1 255 ? 3.346 -2.801 61.667 1.00 30.01 255 SER A C 1
ATOM 1951 O O . SER A 1 255 ? 4.024 -1.831 62.001 1.00 28.18 255 SER A O 1
ATOM 1954 N N . GLN A 1 256 ? 2.030 -2.851 61.827 1.00 26.67 256 GLN A N 1
ATOM 1955 C CA . GLN A 1 256 ? 1.313 -1.861 62.617 1.00 25.71 256 GLN A CA 1
ATOM 1956 C C . GLN A 1 256 ? 1.450 -2.223 64.088 1.00 24.95 256 GLN A C 1
ATOM 1957 O O . GLN A 1 256 ? 1.245 -3.378 64.470 1.00 25.57 256 GLN A O 1
ATOM 1963 N N . ILE A 1 257 ? 1.788 -1.235 64.915 1.00 23.27 257 ILE A N 1
ATOM 1964 C CA . ILE A 1 257 ? 1.923 -1.452 66.347 1.00 23.58 257 ILE A CA 1
ATOM 1965 C C . ILE A 1 257 ? 1.183 -0.357 67.101 1.00 22.24 257 ILE A C 1
ATOM 1966 O O . ILE A 1 257 ? 1.016 0.762 66.608 1.00 21.07 257 ILE A O 1
ATOM 1971 N N . ASN A 1 258 ? 0.746 -0.682 68.317 1.00 23.46 258 ASN A N 1
ATOM 1972 C CA . ASN A 1 258 ? 0.209 0.336 69.210 1.00 24.88 258 ASN A CA 1
ATOM 1973 C C . ASN A 1 258 ? 1.358 0.943 70.014 1.00 25.97 258 ASN A C 1
ATOM 1974 O O . ASN A 1 258 ? 2.532 0.631 69.796 1.00 26.37 258 ASN A O 1
ATOM 1979 N N . ALA A 1 259 ? 1.025 1.835 70.949 1.00 26.37 259 ALA A N 1
ATOM 1980 C CA . ALA A 1 259 ? 2.063 2.534 71.699 1.00 28.68 259 ALA A CA 1
ATOM 1981 C C . ALA A 1 259 ? 2.757 1.613 72.688 1.00 28.84 259 ALA A C 1
ATOM 1982 O O . ALA A 1 259 ? 3.836 1.953 73.183 1.00 29.19 259 ALA A O 1
ATOM 1984 N N . LEU A 1 260 ? 2.146 0.472 73.001 1.00 29.80 260 LEU A N 1
ATOM 1985 C CA . LEU A 1 260 ? 2.779 -0.565 73.798 1.00 32.33 260 LEU A CA 1
ATOM 1986 C C . LEU A 1 260 ? 3.694 -1.455 72.967 1.00 30.22 260 LEU A C 1
ATOM 1987 O O . LEU A 1 260 ? 4.352 -2.331 73.529 1.00 29.99 260 LEU A O 1
ATOM 1992 N N . GLY A 1 261 ? 3.778 -1.239 71.661 1.00 30.41 261 GLY A N 1
ATOM 1993 C CA . GLY A 1 261 ? 4.584 -2.079 70.808 1.00 32.85 261 GLY A CA 1
ATOM 1994 C C . GLY A 1 261 ? 3.939 -3.370 70.371 1.00 31.30 261 GLY A C 1
ATOM 1995 O O . GLY A 1 261 ? 4.628 -4.218 69.797 1.00 33.57 261 GLY A O 1
ATOM 1996 N N . GLU A 1 262 ? 2.646 -3.557 70.622 1.00 30.68 262 GLU A N 1
ATOM 1997 C CA . GLU A 1 262 ? 1.971 -4.794 70.259 1.00 31.82 262 GLU A CA 1
ATOM 1998 C C . GLU A 1 262 ? 1.473 -4.723 68.821 1.00 30.49 262 GLU A C 1
ATOM 1999 O O . GLU A 1 262 ? 0.946 -3.695 68.382 1.00 29.06 262 GLU A O 1
ATOM 2005 N N . LYS A 1 263 ? 1.655 -5.821 68.087 1.00 33.04 263 LYS A N 1
ATOM 2006 C CA . LYS A 1 263 ? 1.126 -5.945 66.727 1.00 34.13 263 LYS A CA 1
ATOM 2007 C C . LYS A 1 263 ? -0.345 -6.303 66.853 1.00 35.17 263 LYS A C 1
ATOM 2008 O O . LYS A 1 263 ? -0.724 -7.476 66.887 1.00 35.79 263 LYS A O 1
ATOM 2014 N N . TYR A 1 264 ? -1.190 -5.273 66.922 1.00 28.97 264 TYR A N 1
ATOM 2015 C CA . TYR A 1 264 ? -2.587 -5.488 67.281 1.00 28.46 264 TYR A CA 1
ATOM 2016 C C . TYR A 1 264 ? -3.387 -6.159 66.178 1.00 28.39 264 TYR A C 1
ATOM 2017 O O . TYR A 1 264 ? -4.442 -6.729 66.470 1.00 32.51 264 TYR A O 1
ATOM 2026 N N . MET A 1 265 ? -2.908 -6.139 64.931 1.00 27.56 265 MET A N 1
ATOM 2027 C CA . MET A 1 265 ? -3.639 -6.821 63.864 1.00 28.40 265 MET A CA 1
ATOM 2028 C C . MET A 1 265 ? -3.682 -8.332 64.080 1.00 31.72 265 MET A C 1
ATOM 2029 O O . MET A 1 265 ? -4.542 -9.014 63.511 1.00 33.12 265 MET A O 1
ATOM 2034 N N . GLU A 1 266 ? -2.771 -8.871 64.888 1.00 35.59 266 GLU A N 1
ATOM 2035 C CA . GLU A 1 266 ? -2.777 -10.301 65.172 1.00 37.59 266 GLU A CA 1
ATOM 2036 C C . GLU A 1 266 ? -3.999 -10.718 65.976 1.00 38.55 266 GLU A C 1
ATOM 2037 O O . GLU A 1 266 ? -4.336 -11.907 65.999 1.00 36.75 266 GLU A O 1
ATOM 2043 N N . LYS A 1 267 ? -4.673 -9.772 66.622 1.00 39.76 267 LYS A N 1
ATOM 2044 C CA . LYS A 1 267 ? -5.894 -10.068 67.355 1.00 41.59 267 LYS A CA 1
ATOM 2045 C C . LYS A 1 267 ? -7.100 -10.263 66.448 1.00 38.03 267 LYS A C 1
ATOM 2046 O O . LYS A 1 267 ? -8.162 -10.660 66.934 1.00 42.69 267 LYS A O 1
ATOM 2052 N N . TYR A 1 268 ? -6.972 -9.983 65.161 1.00 37.86 268 TYR A N 1
ATOM 2053 C CA . TYR A 1 268 ? -8.080 -10.048 64.223 1.00 41.99 268 TYR A CA 1
ATOM 2054 C C . TYR A 1 268 ? -7.826 -11.142 63.199 1.00 47.96 268 TYR A C 1
ATOM 2055 O O . TYR A 1 268 ? -6.686 -11.365 62.780 1.00 51.09 268 TYR A O 1
ATOM 2064 N N . GLU A 1 269 ? -8.900 -11.825 62.811 1.00 55.97 269 GLU A N 1
ATOM 2065 C CA . GLU A 1 269 ? -8.778 -12.953 61.897 1.00 70.84 269 GLU A CA 1
ATOM 2066 C C . GLU A 1 269 ? -8.348 -12.499 60.507 1.00 69.42 269 GLU A C 1
ATOM 2067 O O . GLU A 1 269 ? -7.483 -13.128 59.887 1.00 65.23 269 GLU A O 1
ATOM 2073 N N . ASN A 1 270 ? -8.922 -11.408 60.007 1.00 70.66 270 ASN A N 1
ATOM 2074 C CA . ASN A 1 270 ? -8.648 -10.916 58.662 1.00 77.45 270 ASN A CA 1
ATOM 2075 C C . ASN A 1 270 ? -7.951 -9.564 58.742 1.00 64.01 270 ASN A C 1
ATOM 2076 O O . ASN A 1 270 ? -8.474 -8.627 59.357 1.00 62.07 270 ASN A O 1
ATOM 2081 N N . ASN A 1 271 ? -6.781 -9.464 58.111 1.00 49.76 271 ASN A N 1
ATOM 2082 C CA . ASN A 1 271 ? -6.018 -8.218 58.070 1.00 48.88 271 ASN A CA 1
ATOM 2083 C C . ASN A 1 271 ? -6.299 -7.480 56.763 1.00 52.45 271 ASN A C 1
ATOM 2084 O O . ASN A 1 271 ? -5.441 -7.338 55.890 1.00 56.93 271 ASN A O 1
ATOM 2089 N N . THR A 1 272 ? -7.534 -7.001 56.645 1.00 42.93 272 THR A N 1
ATOM 2090 C CA . THR A 1 272 ? -7.992 -6.304 55.453 1.00 38.25 272 THR A CA 1
ATOM 2091 C C . THR A 1 272 ? -7.902 -4.793 55.663 1.00 32.90 272 THR A C 1
ATOM 2092 O O . THR A 1 272 ? -7.687 -4.308 56.774 1.00 31.12 272 THR A O 1
ATOM 2096 N N . THR A 1 273 ? -8.085 -4.047 54.572 1.00 27.89 273 THR A N 1
ATOM 2097 C CA . THR A 1 273 ? -7.986 -2.591 54.650 1.00 23.95 273 THR A CA 1
ATOM 2098 C C . THR A 1 273 ? -8.950 -2.003 55.668 1.00 25.68 273 THR A C 1
ATOM 2099 O O . THR A 1 273 ? -8.498 -1.248 56.549 1.00 25.49 273 THR A O 1
ATOM 2103 N N . PRO A 1 274 ? -10.256 -2.286 55.621 1.00 28.27 274 PRO A N 1
ATOM 2104 C CA . PRO A 1 274 ? -11.155 -1.691 56.625 1.00 29.55 274 PRO A CA 1
ATOM 2105 C C . PRO A 1 274 ? -10.836 -2.149 58.036 1.00 26.40 274 PRO A C 1
ATOM 2106 O O . PRO A 1 274 ? -10.951 -1.353 58.973 1.00 24.99 274 PRO A O 1
ATOM 2110 N N . MET A 1 275 ? -10.411 -3.403 58.217 1.00 28.77 275 MET A N 1
ATOM 2111 C CA . MET A 1 275 ? -10.084 -3.877 59.559 1.00 31.77 275 MET A CA 1
ATOM 2112 C C . MET A 1 275 ? -8.811 -3.235 60.092 1.00 27.02 275 MET A C 1
ATOM 2113 O O . MET A 1 275 ? -8.683 -3.025 61.305 1.00 25.03 275 MET A O 1
ATOM 2118 N N . ARG A 1 276 ? -7.853 -2.925 59.216 1.00 23.48 276 ARG A N 1
ATOM 2119 C CA . ARG A 1 276 ? -6.661 -2.217 59.669 1.00 22.18 276 ARG A CA 1
ATOM 2120 C C . ARG A 1 276 ? -7.047 -0.867 60.259 1.00 19.77 276 ARG A C 1
ATOM 2121 O O . ARG A 1 276 ? -6.499 -0.448 61.283 1.00 21.77 276 ARG A O 1
ATOM 2129 N N . LEU A 1 277 ? -7.995 -0.180 59.627 1.00 19.05 277 LEU A N 1
ATOM 2130 C CA . LEU A 1 277 ? -8.463 1.102 60.139 1.00 18.12 277 LEU A CA 1
ATOM 2131 C C . LEU A 1 277 ? -9.292 0.918 61.407 1.00 18.07 277 LEU A C 1
ATOM 2132 O O . LEU A 1 277 ? -9.083 1.614 62.407 1.00 18.95 277 LEU A O 1
ATOM 2137 N N . TYR A 1 278 ? -10.258 -0.001 61.374 1.00 19.21 278 TYR A N 1
ATOM 2138 C CA . TYR A 1 278 ? -11.082 -0.267 62.549 1.00 21.83 278 TYR A CA 1
ATOM 2139 C C . TYR A 1 278 ? -10.230 -0.647 63.758 1.00 21.10 278 TYR A C 1
ATOM 2140 O O . TYR A 1 278 ? -10.439 -0.132 64.864 1.00 20.65 278 TYR A O 1
ATOM 2149 N N . ALA A 1 279 ? -9.253 -1.532 63.565 1.00 22.83 279 ALA A N 1
ATOM 2150 C CA . ALA A 1 279 ? -8.407 -1.944 64.678 1.00 22.86 279 ALA A CA 1
ATOM 2151 C C . ALA A 1 279 ? -7.621 -0.768 65.242 1.00 22.08 279 ALA A C 1
ATOM 2152 O O . ALA A 1 279 ? -7.408 -0.689 66.456 1.00 21.98 279 ALA A O 1
ATOM 2154 N N . THR A 1 280 ? -7.161 0.139 64.369 1.00 21.65 280 THR A N 1
ATOM 2155 C CA . THR A 1 280 ? -6.427 1.319 64.824 1.00 23.12 280 THR A CA 1
ATOM 2156 C C . THR A 1 280 ? -7.317 2.213 65.668 1.00 21.63 280 THR A C 1
ATOM 2157 O O . THR A 1 280 ? -6.888 2.736 66.704 1.00 20.97 280 THR A O 1
ATOM 2161 N N . LEU A 1 281 ? -8.566 2.396 65.244 1.00 21.63 281 LEU A N 1
ATOM 2162 C CA . LEU A 1 281 ? -9.503 3.191 66.032 1.00 24.28 281 LEU A CA 1
ATOM 2163 C C . LEU A 1 281 ? -9.725 2.572 67.406 1.00 21.72 281 LEU A C 1
ATOM 2164 O O . LEU A 1 281 ? -9.749 3.283 68.419 1.00 23.63 281 LEU A O 1
ATOM 2169 N N . ILE A 1 282 ? -9.889 1.250 67.454 1.00 22.16 282 ILE A N 1
ATOM 2170 C CA . ILE A 1 282 ? -10.097 0.557 68.725 1.00 25.38 282 ILE A CA 1
ATOM 2171 C C . ILE A 1 282 ? -8.912 0.778 69.653 1.00 23.96 282 ILE A C 1
ATOM 2172 O O . ILE A 1 282 ? -9.076 1.039 70.851 1.00 23.04 282 ILE A O 1
ATOM 2177 N N . GLU A 1 283 ? -7.693 0.618 69.128 1.00 24.26 283 GLU A N 1
ATOM 2178 C CA . GLU A 1 283 ? -6.508 0.775 69.966 1.00 23.41 283 GLU A CA 1
ATOM 2179 C C . GLU A 1 283 ? -6.491 2.156 70.605 1.00 23.32 283 GLU A C 1
ATOM 2180 O O . GLU A 1 283 ? -6.225 2.304 71.808 1.00 22.36 283 GLU A O 1
ATOM 2186 N N . ASN A 1 284 ? -6.768 3.185 69.809 1.00 22.18 284 ASN A N 1
ATOM 2187 C CA . ASN A 1 284 ? -6.760 4.543 70.334 1.00 21.98 284 ASN A CA 1
ATOM 2188 C C . ASN A 1 284 ? -7.873 4.741 71.349 1.00 25.27 284 ASN A C 1
ATOM 2189 O O . ASN A 1 284 ? -7.653 5.306 72.427 1.00 26.41 284 ASN A O 1
ATOM 2194 N N . LEU A 1 285 ? -9.078 4.282 71.023 1.00 24.33 285 LEU A N 1
ATOM 2195 C CA . LEU A 1 285 ? -10.208 4.495 71.922 1.00 27.01 285 LEU A CA 1
ATOM 2196 C C . LEU A 1 285 ? -9.979 3.819 73.264 1.00 27.65 285 LEU A C 1
ATOM 2197 O O . LEU A 1 285 ? -10.394 4.337 74.309 1.00 28.58 285 LEU A O 1
ATOM 2202 N N . GLU A 1 286 ? -9.330 2.656 73.261 1.00 28.31 286 GLU A N 1
ATOM 2203 C CA . GLU A 1 286 ? -9.138 1.876 74.475 1.00 28.41 286 GLU A CA 1
ATOM 2204 C C . GLU A 1 286 ? -7.861 2.237 75.211 1.00 30.57 286 GLU A C 1
ATOM 2205 O O . GLU A 1 286 ? -7.476 1.529 76.142 1.00 31.42 286 GLU A O 1
ATOM 2211 N N . GLY A 1 287 ? -7.202 3.319 74.822 1.00 27.64 287 GLY A N 1
ATOM 2212 C CA . GLY A 1 287 ? -6.102 3.832 75.603 1.00 28.51 287 GLY A CA 1
ATOM 2213 C C . GLY A 1 287 ? -4.763 3.203 75.328 1.00 27.40 287 GLY A C 1
ATOM 2214 O O . GLY A 1 287 ? -3.895 3.224 76.208 1.00 27.68 287 GLY A O 1
ATOM 2215 N N . ARG A 1 288 ? -4.565 2.648 74.136 1.00 26.42 288 ARG A N 1
ATOM 2216 C CA . ARG A 1 288 ? -3.295 2.047 73.758 1.00 26.76 288 ARG A CA 1
ATOM 2217 C C . ARG A 1 288 ? -2.649 2.761 72.581 1.00 23.39 288 ARG A C 1
ATOM 2218 O O . ARG A 1 288 ? -1.665 2.255 72.029 1.00 24.22 288 ARG A O 1
ATOM 2226 N N . GLY A 1 289 ? -3.165 3.922 72.186 1.00 20.52 289 GLY A N 1
ATOM 2227 C CA . GLY A 1 289 ? -2.584 4.688 71.112 1.00 19.80 289 GLY A CA 1
ATOM 2228 C C . GLY A 1 289 ? -1.460 5.589 71.582 1.00 21.61 289 GLY A C 1
ATOM 2229 O O . GLY A 1 289 ? -1.173 5.694 72.777 1.00 22.36 289 GLY A O 1
ATOM 2230 N N . PRO A 1 290 ? -0.795 6.261 70.639 1.00 21.58 290 PRO A N 1
ATOM 2231 C CA . PRO A 1 290 ? -1.103 6.212 69.209 1.00 20.34 290 PRO A CA 1
ATOM 2232 C C . PRO A 1 290 ? -0.713 4.889 68.566 1.00 19.62 290 PRO A C 1
ATOM 2233 O O . PRO A 1 290 ? -0.077 4.050 69.212 1.00 21.71 290 PRO A O 1
ATOM 2237 N N . CYS A 1 291 ? -1.096 4.708 67.310 1.00 18.61 291 CYS A N 1
ATOM 2238 C CA . CYS A 1 291 ? -0.670 3.569 66.516 1.00 19.97 291 CYS A CA 1
ATOM 2239 C C . CYS A 1 291 ? 0.329 4.023 65.460 1.00 18.06 291 CYS A C 1
ATOM 2240 O O . CYS A 1 291 ? 0.315 5.179 65.010 1.00 17.01 291 CYS A O 1
ATOM 2243 N N . TYR A 1 292 ? 1.180 3.089 65.056 1.00 18.11 292 TYR A N 1
ATOM 2244 C CA . TYR A 1 292 ? 2.311 3.431 64.226 1.00 19.46 292 TYR A CA 1
ATOM 2245 C C . TYR A 1 292 ? 2.613 2.306 63.250 1.00 19.00 292 TYR A C 1
ATOM 2246 O O . TYR A 1 292 ? 2.200 1.161 63.443 1.00 20.49 292 TYR A O 1
ATOM 2255 N N . LEU A 1 293 ? 3.378 2.647 62.217 1.00 19.81 293 LEU A N 1
ATOM 2256 C CA . LEU A 1 293 ? 4.081 1.668 61.396 1.00 21.58 293 LEU A CA 1
ATOM 2257 C C . LEU A 1 293 ? 5.487 1.564 61.976 1.00 24.82 293 LEU A C 1
ATOM 2258 O O . LEU A 1 293 ? 6.176 2.584 62.116 1.00 23.51 293 LEU A O 1
ATOM 2263 N N . ASP A 1 294 ? 5.905 0.345 62.329 1.00 25.49 294 ASP A N 1
ATOM 2264 C CA . ASP A 1 294 ? 7.138 0.149 63.090 1.00 28.44 294 ASP A CA 1
ATOM 2265 C C . ASP A 1 294 ? 8.332 0.075 62.154 1.00 28.45 294 ASP A C 1
ATOM 2266 O O . ASP A 1 294 ? 8.735 -0.997 61.695 1.00 27.74 294 ASP A O 1
ATOM 2271 N N . THR A 1 295 ? 8.929 1.229 61.904 1.00 27.34 295 THR A N 1
ATOM 2272 C CA . THR A 1 295 ? 10.135 1.340 61.102 1.00 27.66 295 THR A CA 1
ATOM 2273 C C . THR A 1 295 ? 11.404 1.177 61.921 1.00 29.35 295 THR A C 1
ATOM 2274 O O . THR A 1 295 ? 12.498 1.189 61.352 1.00 29.55 295 THR A O 1
ATOM 2278 N N . ARG A 1 296 ? 11.291 1.014 63.233 1.00 28.88 296 ARG A N 1
ATOM 2279 C CA . ARG A 1 296 ? 12.476 0.928 64.075 1.00 29.00 296 ARG A CA 1
ATOM 2280 C C . ARG A 1 296 ? 13.376 -0.211 63.609 1.00 32.63 296 ARG A C 1
ATOM 2281 O O . ARG A 1 296 ? 12.918 -1.336 63.381 1.00 31.82 296 ARG A O 1
ATOM 2289 N N . GLY A 1 297 ? 14.659 0.091 63.444 1.00 34.54 297 GLY A N 1
ATOM 2290 C CA . GLY A 1 297 ? 15.644 -0.911 63.108 1.00 34.46 297 GLY A CA 1
ATOM 2291 C C . GLY A 1 297 ? 16.000 -1.006 61.642 1.00 33.47 297 GLY A C 1
ATOM 2292 O O . GLY A 1 297 ? 16.908 -1.772 61.295 1.00 32.29 297 GLY A O 1
ATOM 2293 N N . ILE A 1 298 ? 15.318 -0.263 60.770 1.00 34.76 298 ILE A N 1
ATOM 2294 C CA . ILE A 1 298 ? 15.729 -0.234 59.372 1.00 31.67 298 ILE A CA 1
ATOM 2295 C C . ILE A 1 298 ? 17.092 0.440 59.256 1.00 31.68 298 ILE A C 1
ATOM 2296 O O . ILE A 1 298 ? 17.560 1.135 60.166 1.00 31.50 298 ILE A O 1
ATOM 2301 N N . SER A 1 299 ? 17.731 0.242 58.109 1.00 36.16 299 SER A N 1
ATOM 2302 C CA . SER A 1 299 ? 19.082 0.742 57.916 1.00 36.49 299 SER A CA 1
ATOM 2303 C C . SER A 1 299 ? 19.075 2.210 57.504 1.00 37.58 299 SER A C 1
ATOM 2304 O O . SER A 1 299 ? 18.055 2.769 57.091 1.00 35.12 299 SER A O 1
ATOM 2307 N N . ASP A 1 300 ? 20.249 2.831 57.616 1.00 36.23 300 ASP A N 1
ATOM 2308 C CA . ASP A 1 300 ? 20.408 4.199 57.139 1.00 41.65 300 ASP A CA 1
ATOM 2309 C C . ASP A 1 300 ? 20.103 4.297 55.653 1.00 37.80 300 ASP A C 1
ATOM 2310 O O . ASP A 1 300 ? 19.543 5.300 55.195 1.00 37.28 300 ASP A O 1
ATOM 2315 N N . GLU A 1 301 ? 20.481 3.273 54.878 1.00 36.59 301 GLU A N 1
ATOM 2316 C CA . GLU A 1 301 ? 20.158 3.273 53.453 1.00 40.89 301 GLU A CA 1
ATOM 2317 C C . GLU A 1 301 ? 18.655 3.189 53.224 1.00 35.75 301 GLU A C 1
ATOM 2318 O O . GLU A 1 301 ? 18.122 3.829 52.312 1.00 34.16 301 GLU A O 1
ATOM 2324 N N . ASP A 1 302 ? 17.955 2.382 54.024 1.00 33.77 302 ASP A N 1
ATOM 2325 C CA . ASP A 1 302 ? 16.501 2.313 53.909 1.00 33.22 302 ASP A CA 1
ATOM 2326 C C . ASP A 1 302 ? 15.864 3.657 54.240 1.00 27.51 302 ASP A C 1
ATOM 2327 O O . ASP A 1 302 ? 14.874 4.053 53.616 1.00 26.70 302 ASP A O 1
ATOM 2332 N N . VAL A 1 303 ? 16.399 4.365 55.239 1.00 26.40 303 VAL A N 1
ATOM 2333 C CA . VAL A 1 303 ? 15.877 5.692 55.555 1.00 24.52 303 VAL A CA 1
ATOM 2334 C C . VAL A 1 303 ? 16.039 6.612 54.351 1.00 22.92 303 VAL A C 1
ATOM 2335 O O . VAL A 1 303 ? 15.134 7.377 54.006 1.00 22.70 303 VAL A O 1
ATOM 2339 N N . GLN A 1 304 ? 17.204 6.564 53.703 1.00 22.92 304 GLN A N 1
ATOM 2340 C CA . GLN A 1 304 ? 17.441 7.409 52.536 1.00 24.65 304 GLN A CA 1
ATOM 2341 C C . GLN A 1 304 ? 16.481 7.056 51.405 1.00 25.43 304 GLN A C 1
ATOM 2342 O O . GLN A 1 304 ? 15.939 7.948 50.741 1.00 24.54 304 GLN A O 1
ATOM 2348 N N . LYS A 1 305 ? 16.245 5.762 51.178 1.00 24.88 305 LYS A N 1
ATOM 2349 C CA . LYS A 1 305 ? 15.316 5.363 50.124 1.00 25.32 305 LYS A CA 1
ATOM 2350 C C . LYS A 1 305 ? 13.911 5.860 50.425 1.00 23.70 305 LYS A C 1
ATOM 2351 O O . LYS A 1 305 ? 13.164 6.243 49.515 1.00 21.27 305 LYS A O 1
ATOM 2357 N N . LEU A 1 306 ? 13.525 5.836 51.700 1.00 24.13 306 LEU A N 1
ATOM 2358 C CA . LEU A 1 306 ? 12.207 6.320 52.093 1.00 23.71 306 LEU A CA 1
ATOM 2359 C C . LEU A 1 306 ? 12.075 7.809 51.831 1.00 19.25 306 LEU A C 1
ATOM 2360 O O . LEU A 1 306 ? 11.035 8.273 51.350 1.00 18.73 306 LEU A O 1
ATOM 2365 N N . LYS A 1 307 ? 13.112 8.583 52.163 1.00 19.00 307 LYS A N 1
ATOM 2366 C CA . LYS A 1 307 ? 13.055 10.023 51.941 1.00 21.89 307 LYS A CA 1
ATOM 2367 C C . LYS A 1 307 ? 12.921 10.339 50.456 1.00 20.48 307 LYS A C 1
ATOM 2368 O O . LYS A 1 307 ? 12.133 11.210 50.065 1.00 19.43 307 LYS A O 1
ATOM 2374 N N . GLU A 1 308 ? 13.670 9.631 49.608 1.00 17.88 308 GLU A N 1
ATOM 2375 C CA . GLU A 1 308 ? 13.572 9.885 48.174 1.00 18.29 308 GLU A CA 1
ATOM 2376 C C . GLU A 1 308 ? 12.201 9.494 47.637 1.00 18.98 308 GLU A C 1
ATOM 2377 O O . GLU A 1 308 ? 11.631 10.195 46.788 1.00 20.04 308 GLU A O 1
ATOM 2383 N N . ALA A 1 309 ? 11.656 8.376 48.117 1.00 18.60 309 ALA A N 1
ATOM 2384 C CA . ALA A 1 309 ? 10.332 7.954 47.681 1.00 19.21 309 ALA A CA 1
ATOM 2385 C C . ALA A 1 309 ? 9.270 8.968 48.087 1.00 19.43 309 ALA A C 1
ATOM 2386 O O . ALA A 1 309 ? 8.440 9.376 47.271 1.00 19.00 309 ALA A O 1
ATOM 2388 N N . TYR A 1 310 ? 9.282 9.400 49.348 1.00 17.27 310 TYR A N 1
ATOM 2389 C CA . TYR A 1 310 ? 8.253 10.337 49.794 1.00 16.13 310 TYR A CA 1
ATOM 2390 C C . TYR A 1 310 ? 8.428 11.715 49.163 1.00 15.14 310 TYR A C 1
ATOM 2391 O O . TYR A 1 310 ? 7.436 12.422 48.942 1.00 16.18 310 TYR A O 1
ATOM 2400 N N . LEU A 1 311 ? 9.664 12.133 48.882 1.00 15.70 311 LEU A N 1
ATOM 2401 C CA . LEU A 1 311 ? 9.840 13.381 48.146 1.00 17.53 311 LEU A CA 1
ATOM 2402 C C . LEU A 1 311 ? 9.137 13.308 46.801 1.00 20.07 311 LEU A C 1
ATOM 2403 O O . LEU A 1 311 ? 8.613 14.314 46.312 1.00 21.77 311 LEU A O 1
ATOM 2408 N N . SER A 1 312 ? 9.062 12.118 46.223 1.00 17.83 312 SER A N 1
ATOM 2409 C CA . SER A 1 312 ? 8.490 11.921 44.900 1.00 19.16 312 SER A CA 1
ATOM 2410 C C . SER A 1 312 ? 6.980 11.736 44.894 1.00 22.67 312 SER A C 1
ATOM 2411 O O . SER A 1 312 ? 6.404 11.554 43.809 1.00 22.96 312 SER A O 1
ATOM 2414 N N . MET A 1 313 ? 6.316 11.771 46.053 1.00 18.01 313 MET A N 1
ATOM 2415 C CA . MET A 1 313 ? 4.868 11.617 46.052 1.00 17.87 313 MET A CA 1
ATOM 2416 C C . MET A 1 313 ? 4.128 12.197 47.244 1.00 17.31 313 MET A C 1
ATOM 2417 O O . MET A 1 313 ? 2.912 12.371 47.168 1.00 17.02 313 MET A O 1
ATOM 2422 N N . SER A 1 314 ? 4.826 12.531 48.328 1.00 16.52 314 SER A N 1
ATOM 2423 C CA . SER A 1 314 ? 4.173 13.180 49.467 1.00 16.97 314 SER A CA 1
ATOM 2424 C C . SER A 1 314 ? 5.208 13.966 50.257 1.00 16.82 314 SER A C 1
ATOM 2425 O O . SER A 1 314 ? 5.582 13.565 51.371 1.00 19.27 314 SER A O 1
ATOM 2428 N N . PRO A 1 315 ? 5.698 15.084 49.716 1.00 16.93 315 PRO A N 1
ATOM 2429 C CA . PRO A 1 315 ? 6.879 15.733 50.312 1.00 18.02 315 PRO A CA 1
ATOM 2430 C C . PRO A 1 315 ? 6.656 16.277 51.708 1.00 15.54 315 PRO A C 1
ATOM 2431 O O . PRO A 1 315 ? 7.640 16.433 52.448 1.00 15.85 315 PRO A O 1
ATOM 2435 N N . GLY A 1 316 ? 5.412 16.568 52.091 1.00 15.40 316 GLY A N 1
ATOM 2436 C CA . GLY A 1 316 ? 5.157 17.136 53.406 1.00 15.22 316 GLY A CA 1
ATOM 2437 C C . GLY A 1 316 ? 5.721 16.317 54.548 1.00 15.32 316 GLY A C 1
ATOM 2438 O O . GLY A 1 316 ? 6.085 16.868 55.589 1.00 15.89 316 GLY A O 1
ATOM 2439 N N . ILE A 1 317 ? 5.771 14.991 54.395 1.00 14.53 317 ILE A N 1
ATOM 2440 C CA . ILE A 1 317 ? 6.267 14.147 55.488 1.00 14.43 317 ILE A CA 1
ATOM 2441 C C . ILE A 1 317 ? 7.720 14.461 55.820 1.00 14.85 317 ILE A C 1
ATOM 2442 O O . ILE A 1 317 ? 8.135 14.376 56.989 1.00 16.42 317 ILE A O 1
ATOM 2447 N N . ILE A 1 318 ? 8.523 14.815 54.814 1.00 15.15 318 ILE A N 1
ATOM 2448 C CA . ILE A 1 318 ? 9.920 15.152 55.070 1.00 15.99 318 ILE A CA 1
ATOM 2449 C C . ILE A 1 318 ? 10.000 16.350 56.000 1.00 15.88 318 ILE A C 1
ATOM 2450 O O . ILE A 1 318 ? 10.851 16.411 56.897 1.00 16.74 318 ILE A O 1
ATOM 2455 N N . LEU A 1 319 ? 9.092 17.306 55.829 1.00 16.36 319 LEU A N 1
ATOM 2456 C CA . LEU A 1 319 ? 9.108 18.492 56.683 1.00 16.90 319 LEU A CA 1
ATOM 2457 C C . LEU A 1 319 ? 8.682 18.147 58.100 1.00 16.89 319 LEU A C 1
ATOM 2458 O O . LEU A 1 319 ? 9.256 18.661 59.062 1.00 19.05 319 LEU A O 1
ATOM 2463 N N . LYS A 1 320 ? 7.675 17.284 58.250 1.00 16.96 320 LYS A N 1
ATOM 2464 C CA . LYS A 1 320 ? 7.278 16.856 59.582 1.00 19.22 320 LYS A CA 1
ATOM 2465 C C . LYS A 1 320 ? 8.423 16.160 60.289 1.00 22.42 320 LYS A C 1
ATOM 2466 O O . LYS A 1 320 ? 8.689 16.421 61.470 1.00 23.89 320 LYS A O 1
ATOM 2472 N N . TRP A 1 321 ? 9.124 15.273 59.579 1.00 19.71 321 TRP A N 1
ATOM 2473 C CA . TRP A 1 321 ? 10.223 14.550 60.204 1.00 19.02 321 TRP A CA 1
ATOM 2474 C C . TRP A 1 321 ? 11.337 15.499 60.620 1.00 19.52 321 TRP A C 1
ATOM 2475 O O . TRP A 1 321 ? 11.952 15.314 61.677 1.00 20.98 321 TRP A O 1
ATOM 2486 N N . LYS A 1 322 ? 11.623 16.519 59.800 1.00 18.91 322 LYS A N 1
ATOM 2487 C CA . LYS A 1 322 ? 12.679 17.466 60.152 1.00 19.99 322 LYS A CA 1
ATOM 2488 C C . LYS A 1 322 ? 12.268 18.353 61.322 1.00 22.03 322 LYS A C 1
ATOM 2489 O O . LYS A 1 322 ? 13.082 18.623 62.215 1.00 23.92 322 LYS A O 1
ATOM 2495 N N . ASP A 1 323 ? 11.022 18.837 61.316 1.00 21.56 323 ASP A N 1
ATOM 2496 C CA . ASP A 1 323 ? 10.541 19.692 62.395 1.00 21.45 323 ASP A CA 1
ATOM 2497 C C . ASP A 1 323 ? 10.511 18.947 63.725 1.00 24.83 323 ASP A C 1
ATOM 2498 O O . ASP A 1 323 ? 10.933 19.486 64.758 1.00 25.79 323 ASP A O 1
ATOM 2503 N N . GLU A 1 324 ? 10.024 17.703 63.717 1.00 2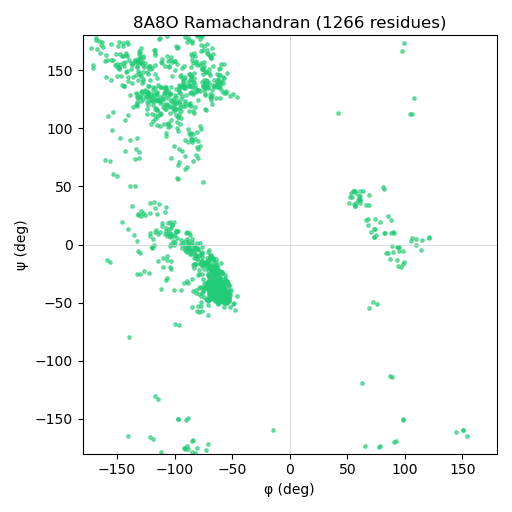4.56 324 GLU A N 1
ATOM 2504 C CA . GLU A 1 324 ? 9.791 16.926 64.927 1.00 26.13 324 GLU A CA 1
ATOM 2505 C C . GLU A 1 324 ? 10.921 15.963 65.246 1.00 29.78 324 GLU A C 1
ATOM 2506 O O . GLU A 1 324 ? 10.812 15.202 66.214 1.00 30.09 324 GLU A O 1
ATOM 2512 N N . LYS A 1 325 ? 12.014 16.003 64.486 1.00 28.44 325 LYS A N 1
ATOM 2513 C CA . LYS A 1 325 ? 13.209 15.216 64.785 1.00 31.36 325 LYS A CA 1
ATOM 2514 C C . LYS A 1 325 ? 12.900 13.721 64.771 1.00 30.31 325 LYS A C 1
ATOM 2515 O O . LYS A 1 325 ? 13.304 12.967 65.659 1.00 30.60 325 LYS A O 1
ATOM 2521 N N . ILE A 1 326 ? 12.178 13.290 63.744 1.00 26.82 326 ILE A N 1
ATOM 2522 C CA . ILE A 1 326 ? 11.821 11.888 63.576 1.00 28.23 326 ILE A CA 1
ATOM 2523 C C . ILE A 1 326 ? 12.782 11.268 62.571 1.00 28.24 326 ILE A C 1
ATOM 2524 O O . ILE A 1 326 ? 12.814 11.664 61.399 1.00 26.27 326 ILE A O 1
ATOM 2529 N N . ASN A 1 327 ? 13.564 10.291 63.022 1.00 26.72 327 ASN A N 1
ATOM 2530 C CA . ASN A 1 327 ? 14.286 9.411 62.114 1.00 26.25 327 ASN A CA 1
ATOM 2531 C C . ASN A 1 327 ? 13.593 8.058 62.159 1.00 28.03 327 ASN A C 1
ATOM 2532 O O . ASN A 1 327 ? 13.580 7.417 63.223 1.00 26.77 327 ASN A O 1
ATOM 2537 N N . PRO A 1 328 ? 13.009 7.586 61.055 1.00 24.93 328 PRO A N 1
ATOM 2538 C CA . PRO A 1 328 ? 12.217 6.344 61.117 1.00 24.08 328 PRO A CA 1
ATOM 2539 C C . PRO A 1 328 ? 12.971 5.141 61.661 1.00 23.90 328 PRO A C 1
ATOM 2540 O O . PRO A 1 328 ? 12.340 4.232 62.214 1.00 24.19 328 PRO A O 1
ATOM 2544 N N . LYS A 1 329 ? 14.296 5.094 61.538 1.00 25.91 329 LYS A N 1
ATOM 2545 C CA . LYS A 1 329 ? 15.010 3.957 62.102 1.00 29.21 329 LYS A CA 1
ATOM 2546 C C . LYS A 1 329 ? 14.964 3.947 63.627 1.00 29.59 329 LYS A C 1
ATOM 2547 O O . LYS A 1 329 ? 15.160 2.884 64.228 1.00 30.64 329 LYS A O 1
ATOM 2553 N N . ASN A 1 330 ? 14.726 5.094 64.262 1.00 29.67 330 ASN A N 1
ATOM 2554 C CA . ASN A 1 330 ? 14.655 5.184 65.717 1.00 33.43 330 ASN A CA 1
ATOM 2555 C C . ASN A 1 330 ? 13.250 5.365 66.263 1.00 34.63 330 ASN A C 1
ATOM 2556 O O . ASN A 1 330 ? 12.990 4.968 67.404 1.00 31.90 330 ASN A O 1
ATOM 2561 N N . THR A 1 331 ? 12.349 5.982 65.493 1.00 27.89 331 THR A N 1
ATOM 2562 C CA . THR A 1 331 ? 11.015 6.356 65.932 1.00 29.07 331 THR A CA 1
ATOM 2563 C C . THR A 1 331 ? 10.010 5.851 64.905 1.00 25.46 331 THR A C 1
ATOM 2564 O O . THR A 1 331 ? 10.152 6.145 63.704 1.00 26.55 331 THR A O 1
ATOM 2568 N N . PRO A 1 332 ? 8.988 5.110 65.321 1.00 24.22 332 PRO A N 1
ATOM 2569 C CA . PRO A 1 332 ? 7.992 4.623 64.357 1.00 23.04 332 PRO A CA 1
ATOM 2570 C C . PRO A 1 332 ? 7.109 5.764 63.865 1.00 22.46 332 PRO A C 1
ATOM 2571 O O . PRO A 1 332 ? 7.091 6.860 64.432 1.00 23.41 332 PRO A O 1
ATOM 2575 N N . ILE A 1 333 ? 6.361 5.480 62.797 1.00 21.86 333 ILE A N 1
ATOM 2576 C CA . ILE A 1 333 ? 5.626 6.486 62.033 1.00 20.44 333 ILE A CA 1
ATOM 2577 C C . ILE A 1 333 ? 4.155 6.458 62.435 1.00 19.99 333 ILE A C 1
ATOM 2578 O O . ILE A 1 333 ? 3.455 5.472 62.184 1.00 20.05 333 ILE A O 1
ATOM 2583 N N . GLU A 1 334 ? 3.669 7.558 63.009 1.00 19.70 334 GLU A N 1
ATOM 2584 C CA . GLU A 1 334 ? 2.316 7.596 63.551 1.00 19.04 334 GLU A CA 1
ATOM 2585 C C . GLU A 1 334 ? 1.278 7.657 62.440 1.00 16.43 334 GLU A C 1
ATOM 2586 O O . GLU A 1 334 ? 1.439 8.392 61.463 1.00 17.31 334 GLU A O 1
ATOM 2592 N N . ILE A 1 335 ? 0.184 6.900 62.605 1.00 15.67 335 ILE A N 1
ATOM 2593 C CA . ILE A 1 335 ? -0.846 6.767 61.581 1.00 15.95 335 ILE A CA 1
ATOM 2594 C C . ILE A 1 335 ? -2.205 7.103 62.170 1.00 17.75 335 ILE A C 1
ATOM 2595 O O . ILE A 1 335 ? -2.436 6.948 63.373 1.00 19.82 335 ILE A O 1
ATOM 2600 N N . CYS A 1 336 ? -3.115 7.574 61.316 1.00 17.25 336 CYS A N 1
ATOM 2601 C CA . CYS A 1 336 ? -4.486 7.795 61.757 1.00 20.41 336 CYS A CA 1
ATOM 2602 C C . CYS A 1 336 ? -5.412 7.950 60.561 1.00 16.98 336 CYS A C 1
ATOM 2603 O O . CYS A 1 336 ? -4.978 8.017 59.413 1.00 17.43 336 CYS A O 1
ATOM 2606 N N . GLY A 1 337 ? -6.707 7.981 60.856 1.00 15.45 337 GLY A N 1
ATOM 2607 C CA . GLY A 1 337 ? -7.725 8.033 59.827 1.00 15.17 337 GLY A CA 1
ATOM 2608 C C . GLY A 1 337 ? -8.057 9.429 59.337 1.00 15.25 337 GLY A C 1
ATOM 2609 O O . GLY A 1 337 ? -7.936 10.411 60.072 1.00 16.69 337 GLY A O 1
ATOM 2610 N N . SER A 1 338 ? -8.510 9.490 58.089 1.00 14.18 338 SER A N 1
ATOM 2611 C CA . SER A 1 338 ? -8.873 10.730 57.422 1.00 13.40 338 SER A CA 1
ATOM 2612 C C . SER A 1 338 ? -10.358 11.045 57.621 1.00 14.48 338 SER A C 1
ATOM 2613 O O . SER A 1 338 ? -11.079 10.352 58.339 1.00 14.12 338 SER A O 1
ATOM 2616 N N . GLU A 1 339 ? -10.836 12.113 56.968 1.00 13.06 339 GLU A N 1
ATOM 2617 C CA . GLU A 1 339 ? -12.281 12.323 56.829 1.00 12.75 339 GLU A CA 1
ATOM 2618 C C . GLU A 1 339 ? -12.842 11.238 55.912 1.00 12.56 339 GLU A C 1
ATOM 2619 O O . GLU A 1 339 ? -12.092 10.588 55.175 1.00 12.64 339 GLU A O 1
ATOM 2625 N N . PRO A 1 340 ? -14.152 10.995 55.955 1.00 13.13 340 PRO A N 1
ATOM 2626 C CA . PRO A 1 340 ? -14.767 10.133 54.938 1.00 13.74 340 PRO A CA 1
ATOM 2627 C C . PRO A 1 340 ? -14.911 10.870 53.613 1.00 13.89 340 PRO A C 1
ATOM 2628 O O . PRO A 1 340 ? -15.288 12.044 53.565 1.00 14.92 340 PRO A O 1
ATOM 2632 N N . TYR A 1 341 ? -14.570 10.177 52.536 1.00 12.65 341 TYR A N 1
ATOM 2633 C CA . TYR A 1 341 ? -14.692 10.664 51.169 1.00 13.17 341 TYR A CA 1
ATOM 2634 C C . TYR A 1 341 ? -15.781 9.882 50.450 1.00 13.73 341 TYR A C 1
ATOM 2635 O O . TYR A 1 341 ? -16.129 8.765 50.833 1.00 14.93 341 TYR A O 1
ATOM 2644 N N . ILE A 1 342 ? -16.350 10.491 49.414 1.00 12.30 342 ILE A N 1
ATOM 2645 C CA . ILE A 1 342 ? -17.354 9.851 48.579 1.00 12.60 342 ILE A CA 1
ATOM 2646 C C . ILE A 1 342 ? -16.654 9.549 47.260 1.00 12.61 342 ILE A C 1
ATOM 2647 O O . ILE A 1 342 ? -16.559 10.417 46.386 1.00 13.26 342 ILE A O 1
ATOM 2652 N N . VAL A 1 343 ? -16.149 8.330 47.104 1.00 11.99 343 VAL A N 1
ATOM 2653 C CA . VAL A 1 343 ? -15.318 7.999 45.961 1.00 11.72 343 VAL A CA 1
ATOM 2654 C C . VAL A 1 343 ? -15.614 6.599 45.443 1.00 12.79 343 VAL A C 1
ATOM 2655 O O . VAL A 1 343 ? -15.962 5.682 46.198 1.00 13.85 343 VAL A O 1
ATOM 2659 N N . GLY A 1 344 ? -15.424 6.443 44.132 1.00 12.78 344 GLY A N 1
ATOM 2660 C CA . GLY A 1 344 ? -15.593 5.183 43.450 1.00 13.62 344 GLY A CA 1
ATOM 2661 C C . GLY A 1 344 ? -14.305 4.531 43.017 1.00 17.59 344 GLY A C 1
ATOM 2662 O O . GLY A 1 344 ? -14.348 3.595 42.207 1.00 18.69 344 GLY A O 1
ATOM 2663 N N . GLY A 1 345 ? -13.162 4.983 43.517 1.00 17.07 345 GLY A N 1
ATOM 2664 C CA . GLY A 1 345 ? -11.903 4.320 43.241 1.00 16.72 345 GLY A CA 1
ATOM 2665 C C . GLY A 1 345 ? -11.485 3.421 44.385 1.00 17.34 345 GLY A C 1
ATOM 2666 O O . GLY A 1 345 ? -11.458 2.195 44.241 1.00 17.43 345 GLY A O 1
ATOM 2667 N N . HIS A 1 346 ? -11.135 4.029 45.522 1.00 16.34 346 HIS A N 1
ATOM 2668 C CA . HIS A 1 346 ? -10.862 3.288 46.743 1.00 17.55 346 HIS A CA 1
ATOM 2669 C C . HIS A 1 346 ? -12.145 2.845 47.444 1.00 20.30 346 HIS A C 1
ATOM 2670 O O . HIS A 1 346 ? -12.097 1.955 48.303 1.00 22.16 346 HIS A O 1
ATOM 2677 N N . GLY A 1 347 ? -13.276 3.446 47.098 1.00 18.58 347 GLY A N 1
ATOM 2678 C CA . GLY A 1 347 ? -14.568 3.002 47.569 1.00 17.35 347 GLY A CA 1
ATOM 2679 C C . GLY A 1 347 ? -15.450 2.656 46.393 1.00 15.44 347 GLY A C 1
ATOM 2680 O O . GLY A 1 347 ? -14.953 2.520 45.272 1.00 14.96 347 GLY A O 1
ATOM 2681 N N . GLN A 1 348 ? -16.752 2.502 46.614 1.00 16.16 348 GLN A N 1
ATOM 2682 C CA . GLN A 1 348 ? -17.627 2.027 45.543 1.00 18.24 348 GLN A CA 1
ATOM 2683 C C . GLN A 1 348 ? -18.851 2.916 45.361 1.00 15.65 348 GLN A C 1
ATOM 2684 O O . GLN A 1 348 ? -19.906 2.450 44.915 1.00 14.61 348 GLN A O 1
ATOM 2690 N N . ALA A 1 349 ? -18.711 4.199 45.682 1.00 15.66 349 ALA A N 1
ATOM 2691 C CA . ALA A 1 349 ? -19.767 5.186 45.493 1.00 15.14 349 ALA A CA 1
ATOM 2692 C C . ALA A 1 349 ? -19.597 5.896 44.158 1.00 16.54 349 ALA A C 1
ATOM 2693 O O . ALA A 1 349 ? -18.477 6.131 43.701 1.00 16.86 349 ALA A O 1
ATOM 2695 N N . GLY A 1 350 ? -20.719 6.251 43.534 1.00 13.56 350 GLY A N 1
ATOM 2696 C CA . GLY A 1 350 ? -20.669 7.079 42.340 1.00 12.73 350 GLY A CA 1
ATOM 2697 C C . GLY A 1 350 ? -21.841 6.796 41.423 1.00 12.82 350 GLY A C 1
ATOM 2698 O O . GLY A 1 350 ? -22.866 6.288 41.848 1.00 13.83 350 GLY A O 1
ATOM 2699 N N . TYR A 1 351 ? -21.673 7.162 40.152 1.00 13.57 351 TYR A N 1
ATOM 2700 C CA . TYR A 1 351 ? -22.717 6.917 39.160 1.00 13.13 351 TYR A CA 1
ATOM 2701 C C . TYR A 1 351 ? -23.031 5.430 39.082 1.00 14.50 351 TYR A C 1
ATOM 2702 O O . TYR A 1 351 ? -22.137 4.575 39.174 1.00 15.26 351 TYR A O 1
ATOM 2711 N N . TRP A 1 352 ? -24.312 5.119 38.858 1.00 14.20 352 TRP A N 1
ATOM 2712 C CA . TRP A 1 352 ? -24.749 3.781 38.476 1.00 15.91 352 TRP A CA 1
ATOM 2713 C C . TRP A 1 352 ? -24.641 3.661 36.961 1.00 18.72 352 TRP A C 1
ATOM 2714 O O . TRP A 1 352 ? -25.243 4.451 36.227 1.00 19.81 352 TRP A O 1
ATOM 2725 N N . VAL A 1 353 ? -23.857 2.692 36.494 1.00 17.16 353 VAL A N 1
ATOM 2726 C CA . VAL A 1 353 ? -23.604 2.546 35.071 1.00 17.10 353 VAL A CA 1
ATOM 2727 C C . VAL A 1 353 ? -23.834 1.103 34.651 1.00 17.28 353 VAL A C 1
ATOM 2728 O O . VAL A 1 353 ? -23.783 0.173 35.460 1.00 17.74 353 VAL A O 1
ATOM 2732 N N . ASP A 1 354 ? -24.076 0.920 33.354 1.00 17.30 354 ASP A N 1
ATOM 2733 C CA . ASP A 1 354 ? -24.088 -0.417 32.779 1.00 17.97 354 ASP A CA 1
ATOM 2734 C C . ASP A 1 354 ? -22.648 -0.871 32.517 1.00 18.32 354 ASP A C 1
ATOM 2735 O O . ASP A 1 354 ? -21.678 -0.161 32.803 1.00 16.78 354 ASP A O 1
ATOM 2740 N N . ILE A 1 355 ? -22.509 -2.087 31.990 1.00 20.00 355 ILE A N 1
ATOM 2741 C CA . ILE A 1 355 ? -21.187 -2.667 31.779 1.00 19.75 355 ILE A CA 1
ATOM 2742 C C . ILE A 1 355 ? -20.379 -1.851 30.779 1.00 18.39 355 ILE A C 1
ATOM 2743 O O . ILE A 1 355 ? -19.140 -1.874 30.800 1.00 19.50 355 ILE A O 1
ATOM 2748 N N . ASN A 1 356 ? -21.051 -1.133 29.890 1.00 18.05 356 ASN A N 1
ATOM 2749 C CA . ASN A 1 356 ? -20.386 -0.259 28.937 1.00 19.33 356 ASN A CA 1
ATOM 2750 C C . ASN A 1 356 ? -20.136 1.125 29.506 1.00 18.44 356 ASN A C 1
ATOM 2751 O O . ASN A 1 356 ? -19.724 2.028 28.768 1.00 19.72 356 ASN A O 1
ATOM 2756 N N . ARG A 1 357 ? -20.386 1.313 30.798 1.00 17.38 357 ARG A N 1
ATOM 2757 C CA . ARG A 1 357 ? -20.161 2.571 31.496 1.00 15.84 357 ARG A CA 1
ATOM 2758 C C . ARG A 1 357 ? -21.107 3.675 31.044 1.00 16.11 357 ARG A C 1
ATOM 2759 O O . ARG A 1 357 ? -20.817 4.862 31.238 1.00 16.59 357 ARG A O 1
ATOM 2767 N N . LYS A 1 358 ? -22.251 3.312 30.473 1.00 17.09 358 LYS A N 1
ATOM 2768 C CA . LYS A 1 358 ? -23.307 4.281 30.228 1.00 17.36 358 LYS A CA 1
ATOM 2769 C C . LYS A 1 358 ? -24.073 4.515 31.528 1.00 17.93 358 LYS A C 1
ATOM 2770 O O . LYS A 1 358 ? -24.420 3.558 32.232 1.00 17.82 358 LYS A O 1
ATOM 2776 N N . THR A 1 359 ? -24.313 5.784 31.850 1.00 16.95 359 THR A N 1
ATOM 2777 C CA . THR A 1 359 ? -25.155 6.146 32.982 1.00 15.81 359 THR A CA 1
ATOM 2778 C C . THR A 1 359 ? -26.618 5.850 32.637 1.00 17.31 359 THR A C 1
ATOM 2779 O O . THR A 1 359 ? -26.948 5.339 31.561 1.00 18.80 359 THR A O 1
ATOM 2783 N N . THR A 1 360 ? -27.520 6.197 33.548 1.00 17.81 360 THR A N 1
ATOM 2784 C CA . THR A 1 360 ? -28.944 6.033 33.275 1.00 19.63 360 THR A CA 1
ATOM 2785 C C . THR A 1 360 ? -29.494 7.105 32.347 1.00 22.31 360 THR A C 1
ATOM 2786 O O . THR A 1 360 ? -30.675 7.044 32.006 1.00 22.98 360 THR A O 1
ATOM 2790 N N . LEU A 1 361 ? -28.682 8.068 31.927 1.00 20.26 361 LEU A N 1
ATOM 2791 C CA . LEU A 1 361 ? -29.098 9.084 30.967 1.00 20.58 361 LEU A CA 1
ATOM 2792 C C . LEU A 1 361 ? -28.490 8.767 29.609 1.00 20.66 361 LEU A C 1
ATOM 2793 O O . LEU A 1 361 ? -27.285 8.508 29.504 1.00 21.13 361 LEU A O 1
ATOM 2798 N N . GLU A 1 362 ? -29.320 8.771 28.571 1.00 20.38 362 GLU A N 1
ATOM 2799 C CA . GLU A 1 362 ? -28.793 8.551 27.232 1.00 23.01 362 GLU A CA 1
ATOM 2800 C C . GLU A 1 362 ? -27.826 9.677 26.868 1.00 22.54 362 GLU A C 1
ATOM 2801 O O . GLU A 1 362 ? -28.085 10.852 27.150 1.00 21.37 362 GLU A O 1
ATOM 2807 N N . GLY A 1 363 ? -26.700 9.308 26.246 1.00 21.84 363 GLY A N 1
ATOM 2808 C CA . GLY A 1 363 ? -25.681 10.251 25.844 1.00 21.58 363 GLY A CA 1
ATOM 2809 C C . GLY A 1 363 ? -24.617 10.532 26.882 1.00 18.99 363 GLY A C 1
ATOM 2810 O O . GLY A 1 363 ? -23.642 11.247 26.578 1.00 17.83 363 GLY A O 1
ATOM 2811 N N . LEU A 1 364 ? -24.772 10.012 28.096 1.00 16.91 364 LEU A N 1
ATOM 2812 C CA . LEU A 1 364 ? -23.842 10.301 29.179 1.00 15.31 364 LEU A CA 1
ATOM 2813 C C . LEU A 1 364 ? -23.209 9.004 29.669 1.00 15.59 364 LEU A C 1
ATOM 2814 O O . LEU A 1 364 ? -23.916 8.073 30.086 1.00 16.57 364 LEU A O 1
ATOM 2819 N N . TYR A 1 365 ? -21.882 8.964 29.631 1.00 14.29 365 TYR A N 1
ATOM 2820 C CA . TYR A 1 365 ? -21.055 7.869 30.102 1.00 14.23 365 TYR A CA 1
ATOM 2821 C C . TYR A 1 365 ? -20.213 8.400 31.250 1.00 15.38 365 TYR A C 1
ATOM 2822 O O . TYR A 1 365 ? -20.123 9.613 31.460 1.00 16.54 365 TYR A O 1
ATOM 2831 N N . ALA A 1 366 ? -19.618 7.492 32.022 1.00 14.82 366 ALA A N 1
ATOM 2832 C CA . ALA A 1 366 ? -18.816 7.920 33.160 1.00 14.62 366 ALA A CA 1
ATOM 2833 C C . ALA A 1 366 ? -17.708 6.916 33.426 1.00 14.50 366 ALA A C 1
ATOM 2834 O O . ALA A 1 366 ? -17.843 5.723 33.132 1.00 14.85 366 ALA A O 1
ATOM 2836 N N . ALA A 1 367 ? -16.615 7.407 33.999 1.00 13.48 367 ALA A N 1
ATOM 2837 C CA . ALA A 1 367 ? -15.438 6.568 34.195 1.00 13.68 367 ALA A CA 1
ATOM 2838 C C . ALA A 1 367 ? -14.592 7.094 35.346 1.00 12.79 367 ALA A C 1
ATOM 2839 O O . ALA A 1 367 ? -14.410 8.309 35.501 1.00 12.72 367 ALA A O 1
ATOM 2841 N N . GLY A 1 368 ? -14.050 6.160 36.127 1.00 12.25 368 GLY A N 1
ATOM 2842 C CA . GLY A 1 368 ? -13.096 6.490 37.169 1.00 12.40 368 GLY A CA 1
ATOM 2843 C C . GLY A 1 368 ? -13.687 6.582 38.557 1.00 11.84 368 GLY A C 1
ATOM 2844 O O . GLY A 1 368 ? -14.657 5.884 38.863 1.00 12.56 368 GLY A O 1
ATOM 2845 N N . ASP A 1 369 ? -13.090 7.432 39.407 1.00 10.83 369 ASP A N 1
ATOM 2846 C CA . ASP A 1 369 ? -13.532 7.584 40.787 1.00 11.21 369 ASP A CA 1
ATOM 2847 C C . ASP A 1 369 ? -14.964 8.125 40.882 1.00 11.07 369 ASP A C 1
ATOM 2848 O O . ASP A 1 369 ? -15.599 8.029 41.944 1.00 12.64 369 ASP A O 1
ATOM 2853 N N . VAL A 1 370 ? -15.490 8.714 39.805 1.00 11.01 370 VAL A N 1
ATOM 2854 C CA . VAL A 1 370 ? -16.892 9.137 39.784 1.00 10.67 370 VAL A CA 1
ATOM 2855 C C . VAL A 1 370 ? -17.881 7.995 39.606 1.00 11.25 370 VAL A C 1
ATOM 2856 O O . VAL A 1 370 ? -19.094 8.243 39.714 1.00 12.70 370 VAL A O 1
ATOM 2860 N N . VAL A 1 371 ? -17.425 6.761 39.351 1.00 11.37 371 VAL A N 1
ATOM 2861 C CA . VAL A 1 371 ? -18.300 5.632 39.045 1.00 12.27 371 VAL A CA 1
ATOM 2862 C C . VAL A 1 371 ? -18.312 4.658 40.216 1.00 13.69 371 VAL A C 1
ATOM 2863 O O . VAL A 1 371 ? -17.252 4.228 40.691 1.00 14.59 371 VAL A O 1
ATOM 2867 N N . GLY A 1 372 ? -19.510 4.271 40.650 1.00 14.46 372 GLY A N 1
ATOM 2868 C CA . GLY A 1 372 ? -19.657 3.346 41.757 1.00 14.47 372 GLY A CA 1
ATOM 2869 C C . GLY A 1 372 ? -19.634 1.886 41.329 1.00 14.56 372 GLY A C 1
ATOM 2870 O O . GLY A 1 372 ? -19.546 1.543 40.149 1.00 15.32 372 GLY A O 1
ATOM 2871 N N . GLY A 1 373 ? -19.685 1.009 42.332 1.00 15.31 373 GLY A N 1
ATOM 2872 C CA . GLY A 1 373 ? -19.841 -0.415 42.128 1.00 16.58 373 GLY A CA 1
ATOM 2873 C C . GLY A 1 373 ? -18.573 -1.248 42.200 1.00 16.91 373 GLY A C 1
ATOM 2874 O O . GLY A 1 373 ? -18.675 -2.471 42.312 1.00 17.40 373 GLY A O 1
ATOM 2875 N N . SER A 1 374 ? -17.388 -0.644 42.135 1.00 18.62 374 SER A N 1
ATOM 2876 C CA . SER A 1 374 ? -16.158 -1.416 41.950 1.00 21.14 374 SER A CA 1
ATOM 2877 C C . SER A 1 374 ? -14.993 -0.758 42.659 1.00 19.75 374 SER A C 1
ATOM 2878 O O . SER A 1 374 ? -14.271 0.055 42.074 1.00 19.79 374 SER A O 1
ATOM 2881 N N . PRO A 1 375 ? -14.735 -1.138 43.906 1.00 19.29 375 PRO A N 1
ATOM 2882 C CA . PRO A 1 375 ? -13.599 -0.577 44.645 1.00 18.71 375 PRO A CA 1
ATOM 2883 C C . PRO A 1 375 ? -12.295 -1.234 44.200 1.00 17.88 375 PRO A C 1
ATOM 2884 O O . PRO A 1 375 ? -12.275 -2.131 43.369 1.00 18.87 375 PRO A O 1
ATOM 2888 N N . LYS A 1 376 ? -11.186 -0.746 44.770 1.00 19.16 376 LYS A N 1
ATOM 2889 C CA . LYS A 1 376 ? -9.847 -1.239 44.438 1.00 20.97 376 LYS A CA 1
ATOM 2890 C C . LYS A 1 376 ? -9.523 -1.025 42.962 1.00 20.05 376 LYS A C 1
ATOM 2891 O O . LYS A 1 376 ? -8.853 -1.844 42.328 1.00 19.27 376 LYS A O 1
ATOM 2897 N N . LYS A 1 377 ? -9.969 0.113 42.435 1.00 17.10 377 LYS A N 1
ATOM 2898 C CA . LYS A 1 377 ? -9.809 0.458 41.029 1.00 16.88 377 LYS A CA 1
ATOM 2899 C C . LYS A 1 377 ? -8.413 0.992 40.737 1.00 14.96 377 LYS A C 1
ATOM 2900 O O . LYS A 1 377 ? -7.735 0.505 39.826 1.00 15.04 377 LYS A O 1
ATOM 2906 N N . TYR A 1 378 ? -7.980 2.001 41.502 1.00 14.25 378 TYR A N 1
ATOM 2907 C CA . TYR A 1 378 ? -6.670 2.625 41.350 1.00 14.94 378 TYR A CA 1
ATOM 2908 C C . TYR A 1 378 ? -6.459 3.264 39.986 1.00 14.12 378 TYR A C 1
ATOM 2909 O O . TYR A 1 378 ? -7.398 3.377 39.194 1.00 14.70 378 TYR A O 1
ATOM 2918 N N A VAL A 1 379 ? -5.236 3.726 39.720 0.47 14.54 379 VAL A N 1
ATOM 2919 N N B VAL A 1 379 ? -5.226 3.666 39.676 0.53 14.00 379 VAL A N 1
ATOM 2920 C CA A VAL A 1 379 ? -4.989 4.471 38.488 0.47 15.53 379 VAL A CA 1
ATOM 2921 C CA B VAL A 1 379 ? -5.022 4.491 38.488 0.53 13.41 379 VAL A CA 1
ATOM 2922 C C A VAL A 1 379 ? -5.358 3.626 37.280 0.47 13.56 379 VAL A C 1
ATOM 2923 C C B VAL A 1 379 ? -5.236 3.673 37.213 0.53 14.64 379 VAL A C 1
ATOM 2924 O O A VAL A 1 379 ? -6.135 4.054 36.421 0.47 13.74 379 VAL A O 1
ATOM 2925 O O B VAL A 1 379 ? -5.753 4.188 36.219 0.53 14.28 379 VAL A O 1
ATOM 2932 N N . THR A 1 380 ? -4.810 2.406 37.206 1.00 14.05 380 THR A N 1
ATOM 2933 C CA . THR A 1 380 ? -5.013 1.562 36.026 1.00 15.43 380 THR A CA 1
ATOM 2934 C C . THR A 1 380 ? -6.488 1.223 35.826 1.00 15.83 380 THR A C 1
ATOM 2935 O O . THR A 1 380 ? -6.973 1.161 34.686 1.00 15.82 380 THR A O 1
ATOM 2939 N N . GLY A 1 381 ? -7.212 0.978 36.917 1.00 15.73 381 GLY A N 1
ATOM 2940 C CA . GLY A 1 381 ? -8.640 0.723 36.806 1.00 16.81 381 GLY A CA 1
ATOM 2941 C C . GLY A 1 381 ? -9.409 1.924 36.289 1.00 16.31 381 GLY A C 1
ATOM 2942 O O . GLY A 1 381 ? -10.344 1.779 35.500 1.00 15.89 381 GLY A O 1
ATOM 2943 N N . CYS A 1 382 ? -9.035 3.128 36.731 1.00 15.60 382 CYS A N 1
ATOM 2944 C CA . CYS A 1 382 ? -9.687 4.328 36.215 1.00 16.42 382 CYS A CA 1
ATOM 2945 C C . CYS A 1 382 ? -9.393 4.529 34.734 1.00 13.71 382 CYS A C 1
ATOM 2946 O O . CYS A 1 382 ? -10.301 4.852 33.953 1.00 13.84 382 CYS A O 1
ATOM 2949 N N . MET A 1 383 ? -8.135 4.335 34.332 1.00 13.62 383 MET A N 1
ATOM 2950 C CA . MET A 1 383 ? -7.799 4.380 32.911 1.00 13.93 383 MET A CA 1
ATOM 2951 C C . MET A 1 383 ? -8.613 3.365 32.127 1.00 14.95 383 MET A C 1
ATOM 2952 O O . MET A 1 383 ? -9.122 3.668 31.041 1.00 15.79 383 MET A O 1
ATOM 2957 N N . ALA A 1 384 ? -8.725 2.141 32.655 1.00 15.24 384 ALA A N 1
ATOM 2958 C CA . ALA A 1 384 ? -9.484 1.099 31.983 1.00 15.45 384 ALA A CA 1
ATOM 2959 C C . ALA A 1 384 ? -10.928 1.524 31.771 1.00 15.11 384 ALA A C 1
ATOM 2960 O O . ALA A 1 384 ? -11.497 1.296 30.697 1.00 16.24 384 ALA A O 1
ATOM 2962 N N . GLU A 1 385 ? -11.545 2.126 32.788 1.00 14.72 385 GLU A N 1
ATOM 2963 C CA . GLU A 1 385 ? -12.928 2.568 32.658 1.00 16.08 385 GLU A CA 1
ATOM 2964 C C . GLU A 1 385 ? -13.047 3.677 31.623 1.00 14.47 385 GLU A C 1
ATOM 2965 O O . GLU A 1 385 ? -14.024 3.722 30.868 1.00 15.60 385 GLU A O 1
ATOM 2971 N N . GLY A 1 386 ? -12.068 4.576 31.564 1.00 13.68 386 GLY A N 1
ATOM 2972 C CA . GLY A 1 386 ? -12.083 5.589 30.517 1.00 14.13 386 GLY A CA 1
ATOM 2973 C C . GLY A 1 386 ? -12.171 4.975 29.132 1.00 14.45 386 GLY A C 1
ATOM 2974 O O . GLY A 1 386 ? -12.939 5.434 28.284 1.00 14.81 386 GLY A O 1
ATOM 2975 N N . GLU A 1 387 ? -11.392 3.919 28.889 1.00 15.44 387 GLU A N 1
ATOM 2976 C CA . GLU A 1 387 ? -11.407 3.255 27.589 1.00 15.88 387 GLU A CA 1
ATOM 2977 C C . GLU A 1 387 ? -12.764 2.608 27.327 1.00 15.85 387 GLU A C 1
ATOM 2978 O O . GLU A 1 387 ? -13.305 2.697 26.220 1.00 15.97 387 GLU A O 1
ATOM 2984 N N . ILE A 1 388 ? -13.299 1.900 28.320 1.00 16.51 388 ILE A N 1
ATOM 2985 C CA . ILE A 1 388 ? -14.575 1.212 28.144 1.00 16.83 388 ILE A CA 1
ATOM 2986 C C . ILE A 1 388 ? -15.673 2.216 27.812 1.00 17.03 388 ILE A C 1
ATOM 2987 O O . ILE A 1 388 ? -16.477 2.009 26.894 1.00 17.03 388 ILE A O 1
ATOM 2992 N N . ALA A 1 389 ? -15.724 3.312 28.566 1.00 16.95 389 ALA A N 1
ATOM 2993 C CA . ALA A 1 389 ? -16.735 4.343 28.360 1.00 17.62 389 ALA A CA 1
ATOM 2994 C C . ALA A 1 389 ? -16.628 4.965 26.975 1.00 17.53 389 ALA A C 1
ATOM 2995 O O . ALA A 1 389 ? -17.635 5.107 26.271 1.00 18.10 389 ALA A O 1
ATOM 2997 N N . VAL A 1 390 ? -15.416 5.339 26.560 1.00 16.55 390 VAL A N 1
ATOM 2998 C CA . VAL A 1 390 ? -15.273 6.018 25.275 1.00 16.93 390 VAL A CA 1
ATOM 2999 C C . VAL A 1 390 ? -15.569 5.067 24.116 1.00 18.03 390 VAL A C 1
ATOM 3000 O O . VAL A 1 390 ? -16.170 5.462 23.109 1.00 20.11 390 VAL A O 1
ATOM 3004 N N . GLU A 1 391 ? -15.182 3.796 24.236 1.00 18.72 391 GLU A N 1
ATOM 3005 C CA . GLU A 1 391 ? -15.506 2.844 23.177 1.00 19.24 391 GLU A CA 1
ATOM 3006 C C . GLU A 1 391 ? -17.011 2.751 22.970 1.00 20.52 391 GLU A C 1
ATOM 3007 O O . GLU A 1 391 ? -17.492 2.692 21.832 1.00 21.30 391 GLU A O 1
ATOM 3013 N N . ALA A 1 392 ? -17.772 2.721 24.062 1.00 20.71 392 ALA A N 1
ATOM 3014 C CA . ALA A 1 392 ? -19.225 2.646 23.945 1.00 24.48 392 ALA A CA 1
ATOM 3015 C C . ALA A 1 392 ? -19.799 3.959 23.429 1.00 21.34 392 ALA A C 1
ATOM 3016 O O . ALA A 1 392 ? -20.740 3.963 22.627 1.00 21.64 392 ALA A O 1
ATOM 3018 N N . ALA A 1 393 ? -19.256 5.084 23.892 1.00 20.07 393 ALA A N 1
ATOM 3019 C CA . ALA A 1 393 ? -19.728 6.384 23.428 1.00 19.96 393 ALA A CA 1
ATOM 3020 C C . ALA A 1 393 ? -19.489 6.548 21.933 1.00 21.94 393 ALA A C 1
ATOM 3021 O O . ALA A 1 393 ? -20.329 7.105 21.217 1.00 22.82 393 ALA A O 1
ATOM 3023 N N . ILE A 1 394 ? -18.364 6.035 21.434 1.00 22.49 394 ILE A N 1
ATOM 3024 C CA . ILE A 1 394 ? -18.083 6.148 20.006 1.00 24.88 394 ILE A CA 1
ATOM 3025 C C . ILE A 1 394 ? -19.064 5.308 19.196 1.00 23.95 394 ILE A C 1
ATOM 3026 O O . ILE A 1 394 ? -19.537 5.734 18.140 1.00 24.71 394 ILE A O 1
ATOM 3031 N N . GLU A 1 395 ? -19.380 4.101 19.663 1.00 23.62 395 GLU A N 1
ATOM 3032 C CA . GLU A 1 395 ? -20.371 3.285 18.969 1.00 27.68 395 GLU A CA 1
ATOM 3033 C C . GLU A 1 395 ? -21.729 3.985 18.960 1.00 26.97 395 GLU A C 1
ATOM 3034 O O . GLU A 1 395 ? -22.450 3.960 17.952 1.00 25.59 395 GLU A O 1
ATOM 3040 N N . TYR A 1 396 ? -22.068 4.660 20.056 1.00 27.20 396 TYR A N 1
ATOM 3041 C CA . TYR A 1 396 ? -23.369 5.311 20.176 1.00 25.81 396 TYR A CA 1
ATOM 3042 C C . TYR A 1 396 ? -23.488 6.513 19.250 1.00 24.51 396 TYR A C 1
ATOM 3043 O O . TYR A 1 396 ? -24.544 6.725 18.641 1.00 25.84 396 TYR A O 1
ATOM 3052 N N . ILE A 1 397 ? -22.416 7.299 19.109 1.00 24.83 397 ILE A N 1
ATOM 3053 C CA . ILE A 1 397 ? -22.488 8.502 18.279 1.00 26.85 397 ILE A CA 1
ATOM 3054 C C . ILE A 1 397 ? -22.441 8.200 16.790 1.00 32.68 397 ILE A C 1
ATOM 3055 O O . ILE A 1 397 ? -22.695 9.100 15.980 1.00 34.26 397 ILE A O 1
ATOM 3060 N N . LYS A 1 398 ? -22.130 6.956 16.406 1.00 35.26 398 LYS A N 1
ATOM 3061 C CA . LYS A 1 398 ? -21.953 6.615 14.993 1.00 42.95 398 LYS A CA 1
ATOM 3062 C C . LYS A 1 398 ? -23.131 7.077 14.143 1.00 56.18 398 LYS A C 1
ATOM 3063 O O . LYS A 1 398 ? -22.941 7.568 13.024 1.00 66.43 398 LYS A O 1
ATOM 3069 N N . SER A 1 399 ? -24.354 6.953 14.661 1.00 71.15 399 SER A N 1
ATOM 3070 C CA . SER A 1 399 ? -25.525 7.290 13.856 1.00 82.07 399 SER A CA 1
ATOM 3071 C C . SER A 1 399 ? -25.780 8.794 13.779 1.00 89.32 399 SER A C 1
ATOM 3072 O O . SER A 1 399 ? -26.163 9.300 12.717 1.00 93.02 399 SER A O 1
ATOM 3075 N N . MET A 1 400 ? -25.546 9.532 14.862 1.00 95.32 400 MET A N 1
ATOM 3076 C CA . MET A 1 400 ? -26.081 10.880 14.972 1.00 93.59 400 MET A CA 1
ATOM 3077 C C . MET A 1 400 ? -25.134 11.968 14.444 1.00 88.88 400 MET A C 1
ATOM 3078 O O . MET A 1 400 ? -24.020 11.710 13.981 1.00 77.60 400 MET A O 1
ATOM 3083 N N . GLU A 1 401 ? -25.623 13.212 14.513 1.00 106.58 401 GLU A N 1
ATOM 3084 C CA . GLU A 1 401 ? -24.916 14.416 14.092 1.00 102.34 401 GLU A CA 1
ATOM 3085 C C . GLU A 1 401 ? -25.267 15.529 15.073 1.00 103.83 401 GLU A C 1
ATOM 3086 O O . GLU A 1 401 ? -26.304 15.483 15.741 1.00 101.57 401 GLU A O 1
ATOM 3092 N N . ASN A 1 402 ? -24.394 16.536 15.165 1.00 92.37 402 ASN A N 1
ATOM 3093 C CA . ASN A 1 402 ? -24.621 17.630 16.109 1.00 94.02 402 ASN A CA 1
ATOM 3094 C C . ASN A 1 402 ? -25.713 18.578 15.616 1.00 107.62 402 ASN A C 1
ATOM 3095 O O . ASN A 1 402 ? -25.511 19.797 15.537 1.00 98.72 402 ASN A O 1
ATOM 3100 N N . ASP A 1 403 ? -26.880 18.030 15.292 1.00 126.18 403 ASP A N 1
ATOM 3101 C CA . ASP A 1 403 ? -28.001 18.816 14.800 1.00 119.15 403 ASP A CA 1
ATOM 3102 C C . ASP A 1 403 ? -28.967 19.234 15.901 1.00 95.60 403 ASP A C 1
ATOM 3103 O O . ASP A 1 403 ? -29.972 19.892 15.607 1.00 84.82 403 ASP A O 1
ATOM 3108 N N . ILE A 1 404 ? -28.696 18.870 17.155 1.00 88.52 404 ILE A N 1
ATOM 3109 C CA . ILE A 1 404 ? -29.566 19.274 18.253 1.00 83.94 404 ILE A CA 1
ATOM 3110 C C . ILE A 1 404 ? -29.403 20.770 18.485 1.00 87.10 404 ILE A C 1
ATOM 3111 O O . ILE A 1 404 ? -28.280 21.290 18.525 1.00 102.24 404 ILE A O 1
ATOM 3116 N N . GLU A 1 405 ? -30.523 21.465 18.647 1.00 75.69 405 GLU A N 1
ATOM 3117 C CA . GLU A 1 405 ? -30.544 22.910 18.830 1.00 71.46 405 GLU A CA 1
ATOM 3118 C C . GLU A 1 405 ? -31.030 23.198 20.243 1.00 58.69 405 GLU A C 1
ATOM 3119 O O . GLU A 1 405 ? -32.130 22.777 20.619 1.00 65.66 405 GLU A O 1
ATOM 3125 N N . ILE A 1 406 ? -30.213 23.898 21.024 1.00 51.17 406 ILE A N 1
ATOM 3126 C CA . ILE A 1 406 ? -30.620 24.278 22.371 1.00 54.74 406 ILE A CA 1
ATOM 3127 C C . ILE A 1 406 ? -31.394 25.582 22.290 1.00 51.64 406 ILE A C 1
ATOM 3128 O O . ILE A 1 406 ? -31.110 26.465 21.473 1.00 54.31 406 ILE A O 1
ATOM 3133 N N . ASP A 1 407 ? -32.371 25.715 23.178 1.00 55.00 407 ASP A N 1
ATOM 3134 C CA . ASP A 1 407 ? -33.226 26.888 23.213 1.00 58.37 407 ASP A CA 1
ATOM 3135 C C . ASP A 1 407 ? -32.526 27.979 24.009 1.00 48.55 407 ASP A C 1
ATOM 3136 O O . ASP A 1 407 ? -31.868 27.709 25.015 1.00 51.99 407 ASP A O 1
ATOM 3141 N N . GLU A 1 408 ? -32.645 29.213 23.520 1.00 45.02 408 GLU A N 1
ATOM 3142 C CA . GLU A 1 408 ? -31.925 30.324 24.130 1.00 46.23 408 GLU A CA 1
ATOM 3143 C C . GLU A 1 408 ? -32.360 30.551 25.570 1.00 42.87 408 GLU A C 1
ATOM 3144 O O . GLU A 1 408 ? -31.555 30.996 26.394 1.00 40.42 408 GLU A O 1
ATOM 3150 N N . GLN A 1 409 ? -33.619 30.244 25.897 1.00 42.20 409 GLN A N 1
ATOM 3151 C CA . GLN A 1 409 ? -34.084 30.435 27.263 1.00 46.50 409 GLN A CA 1
ATOM 3152 C C . GLN A 1 409 ? -33.333 29.507 28.217 1.00 38.84 409 GLN A C 1
ATOM 3153 O O . GLN A 1 409 ? -33.068 29.875 29.369 1.00 37.54 409 GLN A O 1
ATOM 3159 N N . GLU A 1 410 ? -33.009 28.291 27.752 1.00 37.92 410 GLU A N 1
ATOM 3160 C CA . GLU A 1 410 ? -32.289 27.319 28.570 1.00 41.10 410 GLU A CA 1
ATOM 3161 C C . GLU A 1 410 ? -30.866 27.778 28.855 1.00 33.12 410 GLU A C 1
ATOM 3162 O O . GLU A 1 410 ? -30.372 27.634 29.980 1.00 32.39 410 GLU A O 1
ATOM 3168 N N . ILE A 1 411 ? -30.181 28.302 27.837 1.00 30.68 411 ILE A N 1
ATOM 3169 C CA . ILE A 1 411 ? -28.862 28.884 28.045 1.00 29.11 411 ILE A CA 1
ATOM 3170 C C . ILE A 1 411 ? -28.956 30.018 29.055 1.00 26.32 411 ILE A C 1
ATOM 3171 O O . ILE A 1 411 ? -28.147 30.111 29.988 1.00 25.79 411 ILE A O 1
ATOM 3176 N N . ALA A 1 412 ? -29.964 30.881 28.899 1.00 28.01 412 ALA A N 1
ATOM 3177 C CA . ALA A 1 412 ? -30.090 32.032 29.789 1.00 28.13 412 ALA A CA 1
ATOM 3178 C C . ALA A 1 412 ? -30.326 31.580 31.225 1.00 25.62 412 ALA A C 1
ATOM 3179 O O . ALA A 1 412 ? -29.842 32.209 32.176 1.00 26.77 412 ALA A O 1
ATOM 3181 N N . LYS A 1 413 ? -31.096 30.505 31.402 1.00 26.51 413 LYS A N 1
ATOM 3182 C CA . LYS A 1 413 ? -31.369 29.978 32.738 1.00 28.89 413 LYS A CA 1
ATOM 3183 C C . LYS A 1 413 ? -30.092 29.506 33.424 1.00 25.07 413 LYS A C 1
ATOM 3184 O O . LYS A 1 413 ? -29.890 29.761 34.617 1.00 23.14 413 LYS A O 1
ATOM 3190 N N . GLU A 1 414 ? -29.222 28.806 32.690 1.00 21.49 414 GLU A N 1
ATOM 3191 C CA . GLU A 1 414 ? -27.983 28.333 33.295 1.00 19.85 414 GLU A CA 1
ATOM 3192 C C . GLU A 1 414 ? -27.045 29.493 33.592 1.00 19.63 414 GLU A C 1
ATOM 3193 O O . GLU A 1 414 ? -26.395 29.516 34.645 1.00 20.00 414 GLU A O 1
ATOM 3199 N N . ILE A 1 415 ? -26.967 30.473 32.688 1.00 20.84 415 ILE A N 1
ATOM 3200 C CA . ILE A 1 415 ? -26.127 31.647 32.934 1.00 22.98 415 ILE A CA 1
ATOM 3201 C C . ILE A 1 415 ? -26.570 32.354 34.212 1.00 23.03 415 ILE A C 1
ATOM 3202 O O . ILE A 1 415 ? -25.747 32.750 35.047 1.00 24.33 415 ILE A O 1
ATOM 3207 N N . ASP A 1 416 ? -27.880 32.536 34.380 1.00 23.07 416 ASP A N 1
ATOM 3208 C CA . ASP A 1 416 ? -28.379 33.175 35.591 1.00 25.99 416 ASP A CA 1
ATOM 3209 C C . ASP A 1 416 ? -28.040 32.345 36.818 1.00 21.35 416 ASP A C 1
ATOM 3210 O O . ASP A 1 416 ? -27.648 32.888 37.858 1.00 21.85 416 ASP A O 1
ATOM 3215 N N . ARG A 1 417 ? -28.176 31.026 36.718 1.00 20.02 417 ARG A N 1
ATOM 3216 C CA . ARG A 1 417 ? -27.828 30.176 37.850 1.00 20.72 417 ARG A CA 1
ATOM 3217 C C . ARG A 1 417 ? -26.336 30.219 38.133 1.00 20.87 417 ARG A C 1
ATOM 3218 O O . ARG A 1 417 ? -25.919 30.279 39.295 1.00 20.75 417 ARG A O 1
ATOM 3226 N N . VAL A 1 418 ? -25.511 30.196 37.089 1.00 18.42 418 VAL A N 1
ATOM 3227 C CA . VAL A 1 418 ? -24.072 30.103 37.305 1.00 17.88 418 VAL A CA 1
ATOM 3228 C C . VAL A 1 418 ? -23.524 31.393 37.901 1.00 18.90 418 VAL A C 1
ATOM 3229 O O . VAL A 1 418 ? -22.657 31.357 38.776 1.00 18.87 418 VAL A O 1
ATOM 3233 N N . PHE A 1 419 ? -23.997 32.549 37.438 1.00 19.20 419 PHE A N 1
ATOM 3234 C CA . PHE A 1 419 ? -23.406 33.827 37.838 1.00 21.42 419 PHE A CA 1
ATOM 3235 C C . PHE A 1 419 ? -24.187 34.549 38.924 1.00 20.85 419 PHE A C 1
ATOM 3236 O O . PHE A 1 419 ? -23.852 35.691 39.257 1.00 22.34 419 PHE A O 1
ATOM 3244 N N . TYR A 1 420 ? -25.186 33.899 39.512 1.00 21.39 420 TYR A N 1
ATOM 3245 C CA . TYR A 1 420 ? -26.052 34.567 40.480 1.00 23.95 420 TYR A CA 1
ATOM 3246 C C . TYR A 1 420 ? -25.300 35.268 41.601 1.00 19.83 420 TYR A C 1
ATOM 3247 O O . TYR A 1 420 ? -25.566 36.462 41.832 1.00 19.85 420 TYR A O 1
ATOM 3256 N N . PRO A 1 421 ? -24.399 34.614 42.344 1.00 19.66 421 PRO A N 1
ATOM 3257 C CA . PRO A 1 421 ? -23.753 35.301 43.482 1.00 19.17 421 PRO A CA 1
ATOM 3258 C C . PRO A 1 421 ? -22.815 36.425 43.074 1.00 21.01 421 PRO A C 1
ATOM 3259 O O . PRO A 1 421 ? -22.499 37.280 43.911 1.00 23.09 421 PRO A O 1
ATOM 3263 N N . LEU A 1 422 ? -22.341 36.438 41.831 1.00 21.49 422 LEU A N 1
ATOM 3264 C CA . LEU A 1 422 ? -21.491 37.520 41.363 1.00 24.84 422 LEU A CA 1
ATOM 3265 C C . LEU A 1 422 ? -22.285 38.814 41.223 1.00 28.51 422 LEU A C 1
ATOM 3266 O O . LEU A 1 422 ? -21.712 39.899 41.336 1.00 34.78 422 LEU A O 1
ATOM 3271 N N . ASN A 1 423 ? -23.600 38.714 41.020 1.00 32.71 423 ASN A N 1
ATOM 3272 C CA . ASN A 1 423 ? -24.484 39.861 40.867 1.00 40.44 423 ASN A CA 1
ATOM 3273 C C . ASN A 1 423 ? -25.328 40.122 42.109 1.00 43.86 423 ASN A C 1
ATOM 3274 O O . ASN A 1 423 ? -26.286 40.899 42.044 1.00 51.96 423 ASN A O 1
ATOM 3279 N N . ASN A 1 424 ? -24.994 39.500 43.238 1.00 36.14 424 ASN A N 1
ATOM 3280 C CA . ASN A 1 424 ? -25.825 39.559 44.434 1.00 27.90 424 ASN A CA 1
ATOM 3281 C C . ASN A 1 424 ? -25.303 40.653 45.360 1.00 28.08 424 ASN A C 1
ATOM 3282 O O . ASN A 1 424 ? -24.587 40.399 46.332 1.00 30.41 424 ASN A O 1
ATOM 3287 N N . LYS A 1 425 ? -25.697 41.894 45.058 1.00 30.04 425 LYS A N 1
ATOM 3288 C CA . LYS A 1 425 ? -25.303 43.018 45.902 1.00 34.40 425 LYS A CA 1
ATOM 3289 C C . LYS A 1 425 ? -25.745 42.816 47.345 1.00 34.55 425 LYS A C 1
ATOM 3290 O O . LYS A 1 425 ? -25.065 43.268 48.273 1.00 35.68 425 LYS A O 1
ATOM 3296 N N . LYS A 1 426 ? -26.886 42.166 47.554 1.00 31.64 426 LYS A N 1
ATOM 3297 C CA . LYS A 1 426 ? -27.438 41.985 48.888 1.00 33.69 426 LYS A CA 1
ATOM 3298 C C . LYS A 1 426 ? -26.928 40.734 49.594 1.00 31.59 426 LYS A C 1
ATOM 3299 O O . LYS A 1 426 ? -27.340 40.476 50.730 1.00 30.04 426 LYS A O 1
ATOM 3305 N N . GLY A 1 427 ? -26.043 39.965 48.967 1.00 30.19 427 GLY A N 1
ATOM 3306 C CA . GLY A 1 427 ? -25.534 38.766 49.611 1.00 28.78 427 GLY A CA 1
ATOM 3307 C C . GLY A 1 427 ? -24.811 39.084 50.907 1.00 29.25 427 GLY A C 1
ATOM 3308 O O . GLY A 1 427 ? -24.249 40.165 51.086 1.00 29.78 427 GLY A O 1
ATOM 3309 N N . GLU A 1 428 ? -24.832 38.123 51.830 1.00 27.86 428 GLU A N 1
ATOM 3310 C CA . GLU A 1 428 ? -24.271 38.326 53.159 1.00 30.63 428 GLU A CA 1
ATOM 3311 C C . GLU A 1 428 ? -23.350 37.213 53.636 1.00 26.98 428 GLU A C 1
ATOM 3312 O O . GLU A 1 428 ? -22.748 37.363 54.708 1.00 23.96 428 GLU A O 1
ATOM 3318 N N . PHE A 1 429 ? -23.215 36.124 52.888 1.00 20.75 429 PHE A N 1
ATOM 3319 C CA . PHE A 1 429 ? -22.336 35.024 53.247 1.00 20.00 429 PHE A CA 1
ATOM 3320 C C . PHE A 1 429 ? -21.336 34.766 52.125 1.00 20.65 429 PHE A C 1
ATOM 3321 O O . PHE A 1 429 ? -21.603 35.045 50.953 1.00 20.17 429 PHE A O 1
ATOM 3329 N N . SER A 1 430 ? -20.190 34.232 52.491 1.00 18.45 430 SER A N 1
ATOM 3330 C CA . SER A 1 430 ? -19.173 33.800 51.551 1.00 18.55 430 SER A CA 1
ATOM 3331 C C . SER A 1 430 ? -19.223 32.293 51.345 1.00 16.31 430 SER A C 1
ATOM 3332 O O . SER A 1 430 ? -19.748 31.546 52.176 1.00 16.44 430 SER A O 1
ATOM 3335 N N . PRO A 1 431 ? -18.688 31.799 50.229 1.00 16.42 431 PRO A N 1
ATOM 3336 C CA . PRO A 1 431 ? -18.605 30.337 50.071 1.00 16.74 431 PRO A CA 1
ATOM 3337 C C . PRO A 1 431 ? -17.836 29.664 51.195 1.00 15.88 431 PRO A C 1
ATOM 3338 O O . PRO A 1 431 ? -18.241 28.588 51.643 1.00 16.67 431 PRO A O 1
ATOM 3342 N N . ASP A 1 432 ? -16.745 30.276 51.669 1.00 17.62 432 ASP A N 1
ATOM 3343 C CA . ASP A 1 432 ? -15.946 29.669 52.735 1.00 22.88 432 ASP A CA 1
ATOM 3344 C C . ASP A 1 432 ? -16.766 29.472 54.002 1.00 17.87 432 ASP A C 1
ATOM 3345 O O . ASP A 1 432 ? -16.683 28.421 54.647 1.00 16.43 432 ASP A O 1
ATOM 3350 N N . GLU A 1 433 ? -17.569 30.474 54.372 1.00 15.59 433 GLU A N 1
ATOM 3351 C CA . GLU A 1 433 ? -18.413 30.364 55.559 1.00 17.57 433 GLU A CA 1
ATOM 3352 C C . GLU A 1 433 ? -19.405 29.216 55.430 1.00 16.99 433 GLU A C 1
ATOM 3353 O O . GLU A 1 433 ? -19.602 28.435 56.372 1.00 16.58 433 GLU A O 1
ATOM 3359 N N . ILE A 1 434 ? -20.072 29.115 54.280 1.00 15.31 434 ILE A N 1
ATOM 3360 C CA . ILE A 1 434 ? -21.076 28.075 54.108 1.00 15.18 434 ILE A CA 1
ATOM 3361 C C . ILE A 1 434 ? -20.404 26.706 54.034 1.00 13.96 434 ILE A C 1
ATOM 3362 O O . ILE A 1 434 ? -20.942 25.713 54.528 1.00 14.53 434 ILE A O 1
ATOM 3367 N N . GLU A 1 435 ? -19.219 26.636 53.424 1.00 13.77 435 GLU A N 1
ATOM 3368 C CA . GLU A 1 435 ? -18.490 25.372 53.363 1.00 14.51 435 GLU A CA 1
ATOM 3369 C C . GLU A 1 435 ? -18.194 24.856 54.768 1.00 13.95 435 GLU A C 1
ATOM 3370 O O . GLU A 1 435 ? -18.411 23.669 55.059 1.00 14.15 435 GLU A O 1
ATOM 3376 N N . GLU A 1 436 ? -17.737 25.741 55.657 1.00 14.98 436 GLU A N 1
ATOM 3377 C CA . GLU A 1 436 ? -17.433 25.329 57.023 1.00 16.10 436 GLU A CA 1
ATOM 3378 C C . GLU A 1 436 ? -18.693 24.902 57.750 1.00 15.74 436 GLU A C 1
ATOM 3379 O O . GLU A 1 436 ? -18.687 23.923 58.508 1.00 15.64 436 GLU A O 1
ATOM 3385 N N . ARG A 1 437 ? -19.793 25.612 57.516 1.00 14.89 437 ARG A N 1
ATOM 3386 C CA . ARG A 1 437 ? -21.070 25.252 58.125 1.00 14.48 437 ARG A CA 1
ATOM 3387 C C . ARG A 1 437 ? -21.502 23.851 57.711 1.00 15.81 437 ARG A C 1
ATOM 3388 O O . ARG A 1 437 ? -21.921 23.043 58.551 1.00 17.09 437 ARG A O 1
ATOM 3396 N N . MET A 1 438 ? -21.403 23.547 56.414 1.00 15.32 438 MET A N 1
ATOM 3397 C CA . MET A 1 438 ? -21.774 22.222 55.928 1.00 14.64 438 MET A CA 1
ATOM 3398 C C . MET A 1 438 ? -20.876 21.143 56.521 1.00 13.22 438 MET A C 1
ATOM 3399 O O . MET A 1 438 ? -21.358 20.066 56.895 1.00 14.05 438 MET A O 1
ATOM 3404 N N . GLN A 1 439 ? -19.561 21.386 56.557 1.00 12.17 439 GLN A N 1
ATOM 3405 C CA . GLN A 1 439 ? -18.632 20.391 57.094 1.00 12.54 439 GLN A CA 1
ATOM 3406 C C . GLN A 1 439 ? -18.911 20.105 58.566 1.00 14.59 439 GLN A C 1
ATOM 3407 O O . GLN A 1 439 ? -18.816 18.952 59.011 1.00 15.24 439 GLN A O 1
ATOM 3413 N N . LYS A 1 440 ? -19.290 21.135 59.328 1.00 14.43 440 LYS A N 1
ATOM 3414 C CA . LYS A 1 440 ? -19.676 20.936 60.719 1.00 15.05 440 LYS A CA 1
ATOM 3415 C C . LYS A 1 440 ? -20.904 20.050 60.823 1.00 15.04 440 LYS A C 1
ATOM 3416 O O . LYS A 1 440 ? -20.935 19.114 61.627 1.00 15.38 440 LYS A O 1
ATOM 3422 N N . VAL A 1 441 ? -21.938 20.348 60.033 1.00 16.87 441 VAL A N 1
ATOM 3423 C CA . VAL A 1 441 ? -23.154 19.541 60.047 1.00 18.09 441 VAL A CA 1
ATOM 3424 C C . VAL A 1 441 ? -22.818 18.079 59.785 1.00 16.07 441 VAL A C 1
ATOM 3425 O O . VAL A 1 441 ? -23.278 17.172 60.493 1.00 15.63 441 VAL A O 1
ATOM 3429 N N . MET A 1 442 ? -22.049 17.825 58.736 1.00 14.32 442 MET A N 1
ATOM 3430 C CA . MET A 1 442 ? -21.747 16.448 58.355 1.00 14.05 442 MET A CA 1
ATOM 3431 C C . MET A 1 442 ? -20.861 15.770 59.383 1.00 14.88 442 MET A C 1
ATOM 3432 O O . MET A 1 442 ? -21.096 14.616 59.740 1.00 14.74 442 MET A O 1
ATOM 3437 N N . ASP A 1 443 ? -19.847 16.475 59.893 1.00 14.76 443 ASP A N 1
ATOM 3438 C CA . ASP A 1 443 ? -18.965 15.883 60.896 1.00 16.03 443 ASP A CA 1
ATOM 3439 C C . ASP A 1 443 ? -19.754 15.459 62.132 1.00 16.09 443 ASP A C 1
ATOM 3440 O O . ASP A 1 443 ? -19.575 14.348 62.644 1.00 15.92 443 ASP A O 1
ATOM 3445 N N . GLU A 1 444 ? -20.661 16.312 62.601 1.00 16.41 444 GLU A N 1
ATOM 3446 C CA . GLU A 1 444 ? -21.357 16.067 63.862 1.00 17.37 444 GLU A CA 1
ATOM 3447 C C . GLU A 1 444 ? -22.588 15.182 63.729 1.00 17.56 444 GLU A C 1
ATOM 3448 O O . GLU A 1 444 ? -22.926 14.464 64.678 1.00 18.44 444 GLU A O 1
ATOM 3454 N N . TYR A 1 445 ? -23.265 15.200 62.589 1.00 16.12 445 TYR A N 1
ATOM 3455 C CA . TYR A 1 445 ? -24.533 14.510 62.469 1.00 15.51 445 TYR A CA 1
ATOM 3456 C C . TYR A 1 445 ? -24.574 13.422 61.409 1.00 15.70 445 TYR A C 1
ATOM 3457 O O . TYR A 1 445 ? -25.595 12.727 61.306 1.00 16.81 445 TYR A O 1
ATOM 3466 N N . ALA A 1 446 ? -23.495 13.224 60.648 1.00 15.96 446 ALA A N 1
ATOM 3467 C CA . ALA A 1 446 ? -23.460 12.211 59.603 1.00 16.79 446 ALA A CA 1
ATOM 3468 C C . ALA A 1 446 ? -22.191 11.359 59.677 1.00 19.31 446 ALA A C 1
ATOM 3469 O O . ALA A 1 446 ? -21.760 10.778 58.676 1.00 18.76 446 ALA A O 1
ATOM 3471 N N . GLY A 1 447 ? -21.592 11.261 60.857 1.00 19.89 447 GLY A N 1
ATOM 3472 C CA . GLY A 1 447 ? -20.545 10.285 61.084 1.00 20.49 447 GLY A CA 1
ATOM 3473 C C . GLY A 1 447 ? -19.175 10.689 60.591 1.00 18.87 447 GLY A C 1
ATOM 3474 O O . GLY A 1 447 ? -18.493 9.917 59.908 1.00 18.88 447 GLY A O 1
ATOM 3475 N N . GLY A 1 448 ? -18.752 11.899 60.942 1.00 17.85 448 GLY A N 1
ATOM 3476 C CA . GLY A 1 448 ? -17.410 12.353 60.659 1.00 17.28 448 GLY A CA 1
ATOM 3477 C C . GLY A 1 448 ? -16.411 11.908 61.714 1.00 15.95 448 GLY A C 1
ATOM 3478 O O . GLY A 1 448 ? -16.692 11.077 62.577 1.00 15.69 448 GLY A O 1
ATOM 3479 N N . ILE A 1 449 ? -15.222 12.506 61.636 1.00 16.27 449 ILE A N 1
ATOM 3480 C CA . ILE A 1 449 ? -14.127 12.174 62.540 1.00 16.42 449 ILE A CA 1
ATOM 3481 C C . ILE A 1 449 ? -14.547 12.324 63.997 1.00 18.03 449 ILE A C 1
ATOM 3482 O O . ILE A 1 449 ? -14.160 11.523 64.856 1.00 18.23 449 ILE A O 1
ATOM 3487 N N . SER A 1 450 ? -15.316 13.370 64.312 1.00 19.40 450 SER A N 1
ATOM 3488 C CA . SER A 1 450 ? -15.590 13.664 65.715 1.00 23.53 450 SER A CA 1
ATOM 3489 C C . SER A 1 450 ? -16.452 12.599 66.391 1.00 22.18 450 SER A C 1
ATOM 3490 O O . SER A 1 450 ? -16.437 12.497 67.626 1.00 21.82 450 SER A O 1
ATOM 3493 N N . SER A 1 451 ? -17.224 11.828 65.627 1.00 19.49 451 SER A N 1
ATOM 3494 C CA . SER A 1 451 ? -17.985 10.717 66.180 1.00 21.62 451 SER A CA 1
ATOM 3495 C C . SER A 1 451 ? -17.319 9.376 65.906 1.00 21.52 451 SER A C 1
ATOM 3496 O O . SER A 1 451 ? -17.962 8.327 66.024 1.00 20.86 451 SER A O 1
ATOM 3499 N N . TYR A 1 452 ? -16.037 9.387 65.548 1.00 20.62 452 TYR A N 1
ATOM 3500 C CA . TYR A 1 452 ? -15.326 8.154 65.221 1.00 22.29 452 TYR A CA 1
ATOM 3501 C C . TYR A 1 452 ? -16.051 7.399 64.113 1.00 18.43 452 TYR A C 1
ATOM 3502 O O . TYR A 1 452 ? -16.102 6.167 64.102 1.00 17.31 452 TYR A O 1
ATOM 3511 N N . TYR A 1 453 ? -16.639 8.157 63.189 1.00 16.68 453 TYR A N 1
ATOM 3512 C CA . TYR A 1 453 ? -17.291 7.668 61.980 1.00 15.98 453 TYR A CA 1
ATOM 3513 C C . TYR A 1 453 ? -18.631 6.992 62.229 1.00 17.42 453 TYR A C 1
ATOM 3514 O O . TYR A 1 453 ? -19.215 6.452 61.281 1.00 20.10 453 TYR A O 1
ATOM 3523 N N . ARG A 1 454 ? -19.147 7.023 63.454 1.00 16.49 454 ARG A N 1
ATOM 3524 C CA . ARG A 1 454 ? -20.390 6.350 63.797 1.00 18.17 454 ARG A CA 1
ATOM 3525 C C . ARG A 1 454 ? -21.589 7.233 63.493 1.00 20.00 454 ARG A C 1
ATOM 3526 O O . ARG A 1 454 ? -21.544 8.456 63.680 1.00 19.64 454 ARG A O 1
ATOM 3534 N N . VAL A 1 455 ? -22.669 6.602 63.019 1.00 29.67 455 VAL A N 1
ATOM 3535 C CA . VAL A 1 455 ? -23.926 7.331 62.674 1.00 29.87 455 VAL A CA 1
ATOM 3536 C C . VAL A 1 455 ? -25.112 6.599 63.314 1.00 29.57 455 VAL A C 1
ATOM 3537 O O . VAL A 1 455 ? -25.054 5.354 63.358 1.00 29.87 455 VAL A O 1
ATOM 3541 N N A ASN A 1 456 ? -26.098 7.330 63.537 0.45 22.80 456 ASN A N 1
ATOM 3542 N N B ASN A 1 456 ? -26.091 7.337 63.563 0.55 22.80 456 ASN A N 1
ATOM 3543 C CA A ASN A 1 456 ? -27.353 6.742 63.989 0.45 22.24 456 ASN A CA 1
ATOM 3544 C CA B ASN A 1 456 ? -27.354 6.768 64.026 0.55 22.24 456 ASN A CA 1
ATOM 3545 C C A ASN A 1 456 ? -28.505 7.510 63.354 0.45 22.47 456 ASN A C 1
ATOM 3546 C C B ASN A 1 456 ? -28.504 7.512 63.355 0.55 22.47 456 ASN A C 1
ATOM 3547 O O A ASN A 1 456 ? -28.337 8.630 62.863 0.45 21.57 456 ASN A O 1
ATOM 3548 O O B ASN A 1 456 ? -28.332 8.620 62.834 0.55 21.57 456 ASN A O 1
ATOM 3557 N N . GLU A 1 457 ? -29.682 6.884 63.372 1.00 22.60 457 GLU A N 1
ATOM 3558 C CA . GLU A 1 457 ? -30.848 7.460 62.702 1.00 23.41 457 GLU A CA 1
ATOM 3559 C C . GLU A 1 457 ? -31.122 8.890 63.146 1.00 20.90 457 GLU A C 1
ATOM 3560 O O . GLU A 1 457 ? -31.348 9.774 62.314 1.00 20.62 457 GLU A O 1
ATOM 3566 N N . SER A 1 458 ? -31.135 9.133 64.460 1.00 20.93 458 SER A N 1
ATOM 3567 C CA . SER A 1 458 ? -31.563 10.433 64.969 1.00 20.75 458 SER A CA 1
ATOM 3568 C C . SER A 1 458 ? -30.652 11.551 64.480 1.00 20.33 458 SER A C 1
ATOM 3569 O O . SER A 1 458 ? -31.126 12.634 64.106 1.00 21.70 458 SER A O 1
ATOM 3572 N N . LYS A 1 459 ? -29.340 11.324 64.499 1.00 19.42 459 LYS A N 1
ATOM 3573 C CA . LYS A 1 459 ? -28.415 12.338 64.019 1.00 20.15 459 LYS A CA 1
ATOM 3574 C C . LYS A 1 459 ? -28.584 12.577 62.525 1.00 19.26 459 LYS A C 1
ATOM 3575 O O . LYS A 1 459 ? -28.523 13.728 62.068 1.00 18.69 459 LYS A O 1
ATOM 3581 N N . LEU A 1 460 ? -28.788 11.504 61.749 1.00 19.09 460 LEU A N 1
ATOM 3582 C CA . LEU A 1 460 ? -28.946 11.646 60.301 1.00 20.53 460 LEU A CA 1
ATOM 3583 C C . LEU A 1 460 ? -30.208 12.424 59.951 1.00 20.68 460 LEU A C 1
ATOM 3584 O O . LEU A 1 460 ? -30.212 13.225 59.008 1.00 19.36 460 LEU A O 1
ATOM 3589 N N . LEU A 1 461 ? -31.293 12.202 60.693 1.00 19.69 461 LEU A N 1
ATOM 3590 C CA . LEU A 1 461 ? -32.501 12.995 60.477 1.00 20.41 461 LEU A CA 1
ATOM 3591 C C . LEU A 1 461 ? -32.240 14.478 60.722 1.00 21.47 461 LEU A C 1
ATOM 3592 O O . LEU A 1 461 ? -32.794 15.335 60.025 1.00 22.54 461 LEU A O 1
ATOM 3597 N N . ILE A 1 462 ? -31.418 14.799 61.724 1.00 19.53 462 ILE A N 1
ATOM 3598 C CA . ILE A 1 462 ? -31.008 16.186 61.947 1.00 20.44 462 ILE A CA 1
ATOM 3599 C C . ILE A 1 462 ? -30.182 16.688 60.766 1.00 20.12 462 ILE A C 1
ATOM 3600 O O . ILE A 1 462 ? -30.407 17.791 60.251 1.00 19.93 462 ILE A O 1
ATOM 3605 N N . ALA A 1 463 ? -29.220 15.883 60.311 1.00 17.42 463 ALA A N 1
ATOM 3606 C CA . ALA A 1 463 ? -28.399 16.296 59.173 1.00 16.69 463 ALA A CA 1
ATOM 3607 C C . ALA A 1 463 ? -29.268 16.640 57.963 1.00 16.35 463 ALA A C 1
ATOM 3608 O O . ALA A 1 463 ? -28.999 17.624 57.258 1.00 17.69 463 ALA A O 1
ATOM 3610 N N . ARG A 1 464 ? -30.316 15.849 57.714 1.00 16.40 464 ARG A N 1
ATOM 3611 C CA . ARG A 1 464 ? -31.168 16.094 56.553 1.00 18.02 464 ARG A CA 1
ATOM 3612 C C . ARG A 1 464 ? -31.768 17.491 56.624 1.00 19.41 464 ARG A C 1
ATOM 3613 O O . ARG A 1 464 ? -31.751 18.237 55.637 1.00 20.60 464 ARG A O 1
ATOM 3621 N N . GLU A 1 465 ? -32.267 17.876 57.796 1.00 20.01 465 GLU A N 1
ATOM 3622 C CA . GLU A 1 465 ? -32.931 19.165 57.924 1.00 21.11 465 GLU A CA 1
ATOM 3623 C C . GLU A 1 465 ? -31.928 20.309 57.922 1.00 19.64 465 GLU A C 1
ATOM 3624 O O . GLU A 1 465 ? -32.195 21.373 57.353 1.00 18.70 465 GLU A O 1
ATOM 3630 N N . LEU A 1 466 ? -30.752 20.106 58.529 1.00 19.00 466 LEU A N 1
ATOM 3631 C CA . LEU A 1 466 ? -29.743 21.160 58.553 1.00 18.31 466 LEU A CA 1
ATOM 3632 C C . LEU A 1 466 ? -29.201 21.434 57.154 1.00 18.01 466 LEU A C 1
ATOM 3633 O O . LEU A 1 466 ? -28.929 22.590 56.803 1.00 19.24 466 LEU A O 1
ATOM 3638 N N . LEU A 1 467 ? -29.035 20.388 56.338 1.00 17.06 467 LEU A N 1
ATOM 3639 C CA . LEU A 1 467 ? -28.554 20.591 54.973 1.00 16.11 467 LEU A CA 1
ATOM 3640 C C . LEU A 1 467 ? -29.587 21.360 54.152 1.00 16.68 467 LEU A C 1
ATOM 3641 O O . LEU A 1 467 ? -29.231 22.177 53.291 1.00 17.68 467 LEU A O 1
ATOM 3646 N N . LYS A 1 468 ? -30.866 21.098 54.385 1.00 17.89 468 LYS A N 1
ATOM 3647 C CA . LYS A 1 468 ? -31.907 21.830 53.672 1.00 19.00 468 LYS A CA 1
ATOM 3648 C C . LYS A 1 468 ? -31.861 23.309 54.021 1.00 19.69 468 LYS A C 1
ATOM 3649 O O . LYS A 1 468 ? -32.111 24.166 53.164 1.00 21.76 468 LYS A O 1
ATOM 3655 N N . ALA A 1 469 ? -31.552 23.628 55.277 1.00 19.33 469 ALA A N 1
ATOM 3656 C CA . ALA A 1 469 ? -31.446 25.025 55.677 1.00 21.24 469 ALA A CA 1
ATOM 3657 C C . ALA A 1 469 ? -30.216 25.685 55.069 1.00 20.94 469 ALA A C 1
ATOM 3658 O O . ALA A 1 469 ? -30.247 26.884 54.763 1.00 22.15 469 ALA A O 1
ATOM 3660 N N . ILE A 1 470 ? -29.121 24.944 54.914 1.00 17.86 470 ILE A N 1
ATOM 3661 C CA . ILE A 1 470 ? -27.963 25.506 54.226 1.00 17.36 470 ILE A CA 1
ATOM 3662 C C . ILE A 1 470 ? -28.312 25.819 52.779 1.00 19.23 470 ILE A C 1
ATOM 3663 O O . ILE A 1 470 ? -27.959 26.878 52.253 1.00 19.98 470 ILE A O 1
ATOM 3668 N N . GLU A 1 471 ? -29.014 24.903 52.109 1.00 21.84 471 GLU A N 1
ATOM 3669 C CA . GLU A 1 471 ? -29.378 25.134 50.717 1.00 26.30 471 GLU A CA 1
ATOM 3670 C C . GLU A 1 471 ? -30.245 26.380 50.583 1.00 23.29 471 GLU A C 1
ATOM 3671 O O . GLU A 1 471 ? -30.078 27.156 49.636 1.00 23.97 471 GLU A O 1
ATOM 3677 N N . GLU A 1 472 ? -31.141 26.614 51.547 1.00 22.37 472 GLU A N 1
ATOM 3678 C CA . GLU A 1 472 ? -31.958 27.820 51.514 1.00 25.28 472 GLU A CA 1
ATOM 3679 C C . GLU A 1 472 ? -31.098 29.075 51.546 1.00 25.35 472 GLU A C 1
ATOM 3680 O O . GLU A 1 472 ? -31.493 30.119 51.016 1.00 28.71 472 GLU A O 1
ATOM 3686 N N . ASP A 1 473 ? -29.934 29.004 52.177 1.00 22.19 473 ASP A N 1
ATOM 3687 C CA . ASP A 1 473 ? -29.072 30.164 52.328 1.00 21.51 473 ASP A CA 1
ATOM 3688 C C . ASP A 1 473 ? -28.092 30.339 51.178 1.00 22.72 473 ASP A C 1
ATOM 3689 O O . ASP A 1 473 ? -27.359 31.338 51.152 1.00 22.30 473 ASP A O 1
ATOM 3694 N N . LEU A 1 474 ? -28.057 29.408 50.225 1.00 21.04 474 LEU A N 1
ATOM 3695 C CA . LEU A 1 474 ? -27.160 29.578 49.084 1.00 22.10 474 LEU A CA 1
ATOM 3696 C C . LEU A 1 474 ? -27.476 30.867 48.334 1.00 25.07 474 LEU A C 1
ATOM 3697 O O . LEU A 1 474 ? -26.565 31.510 47.800 1.00 25.76 474 LEU A O 1
ATOM 3702 N N . SER A 1 475 ? -28.750 31.273 48.301 1.00 22.98 475 SER A N 1
ATOM 3703 C CA . SER A 1 475 ? -29.128 32.507 47.626 1.00 23.62 475 SER A CA 1
ATOM 3704 C C . SER A 1 475 ? -28.625 33.750 48.350 1.00 23.97 475 SER A C 1
ATOM 3705 O O . SER A 1 475 ? -28.735 34.851 47.806 1.00 25.24 475 SER A O 1
ATOM 3708 N N . LYS A 1 476 ? -28.091 33.610 49.558 1.00 20.56 476 LYS A N 1
ATOM 3709 C CA . LYS A 1 476 ? -27.540 34.731 50.300 1.00 19.74 476 LYS A CA 1
ATOM 3710 C C . LYS A 1 476 ? -26.031 34.818 50.187 1.00 19.22 476 LYS A C 1
ATOM 3711 O O . LYS A 1 476 ? -25.406 35.595 50.918 1.00 19.89 476 LYS A O 1
ATOM 3717 N N . ILE A 1 477 ? -25.439 34.064 49.288 1.00 19.35 477 ILE A N 1
ATOM 3718 C CA . ILE A 1 477 ? -24.000 34.124 49.072 1.00 21.11 477 ILE A CA 1
ATOM 3719 C C . ILE A 1 477 ? -23.707 35.229 48.069 1.00 22.98 477 ILE A C 1
ATOM 3720 O O . ILE A 1 477 ? -24.435 35.414 47.087 1.00 22.12 477 ILE A O 1
ATOM 3725 N N . LYS A 1 478 ? -22.623 35.955 48.300 1.00 20.21 478 LYS A N 1
ATOM 3726 C CA . LYS A 1 478 ? -22.052 36.856 47.312 1.00 22.73 478 LYS A CA 1
ATOM 3727 C C . LYS A 1 478 ? -20.605 36.457 47.074 1.00 22.15 478 LYS A C 1
ATOM 3728 O O . LYS A 1 478 ? -19.930 35.940 47.975 1.00 20.80 478 LYS A O 1
ATOM 3734 N N . VAL A 1 479 ? -20.154 36.641 45.831 1.00 19.50 479 VAL A N 1
ATOM 3735 C CA . VAL A 1 479 ? -18.759 36.451 45.459 1.00 20.31 479 VAL A CA 1
ATOM 3736 C C . VAL A 1 479 ? -18.314 37.687 44.684 1.00 22.16 479 VAL A C 1
ATOM 3737 O O . VAL A 1 479 ? -19.125 38.402 44.088 1.00 20.75 479 VAL A O 1
ATOM 3741 N N . ARG A 1 480 ? -17.002 37.926 44.696 1.00 21.90 480 ARG A N 1
ATOM 3742 C CA . ARG A 1 480 ? -16.426 39.132 44.124 1.00 26.72 480 ARG A CA 1
ATOM 3743 C C . ARG A 1 480 ? -15.630 38.904 42.848 1.00 25.24 480 ARG A C 1
ATOM 3744 O O . ARG A 1 480 ? -15.283 39.884 42.181 1.00 24.00 480 ARG A O 1
ATOM 3752 N N . ASN A 1 481 ? -15.315 37.661 42.491 1.00 21.68 481 ASN A N 1
ATOM 3753 C CA . ASN A 1 481 ? -14.565 37.392 41.271 1.00 20.63 481 ASN A CA 1
ATOM 3754 C C . ASN A 1 481 ? -14.845 35.963 40.829 1.00 18.96 481 ASN A C 1
ATOM 3755 O O . ASN A 1 481 ? -15.519 35.196 41.523 1.00 17.50 481 ASN A O 1
ATOM 3760 N N A ARG A 1 482 ? -14.296 35.596 39.669 0.86 20.96 482 ARG A N 1
ATOM 3761 N N B ARG A 1 482 ? -14.310 35.613 39.658 0.14 19.62 482 ARG A N 1
ATOM 3762 C CA A ARG A 1 482 ? -14.621 34.296 39.087 0.86 21.05 482 ARG A CA 1
ATOM 3763 C CA B ARG A 1 482 ? -14.599 34.306 39.077 0.14 20.10 482 ARG A CA 1
ATOM 3764 C C A ARG A 1 482 ? -13.979 33.146 39.850 0.86 18.84 482 ARG A C 1
ATOM 3765 C C B ARG A 1 482 ? -14.027 33.177 39.920 0.14 17.85 482 ARG A C 1
ATOM 3766 O O A ARG A 1 482 ? -14.501 32.027 39.830 0.86 18.08 482 ARG A O 1
ATOM 3767 O O B ARG A 1 482 ? -14.635 32.107 40.026 0.14 18.00 482 ARG A O 1
ATOM 3782 N N . TYR A 1 483 ? -12.857 33.389 40.524 1.00 19.21 483 TYR A N 1
ATOM 3783 C CA . TYR A 1 483 ? -12.259 32.347 41.347 1.00 18.81 483 TYR A CA 1
ATOM 3784 C C . TYR A 1 483 ? -13.184 31.988 42.507 1.00 18.83 483 TYR A C 1
ATOM 3785 O O . TYR A 1 483 ? -13.455 30.810 42.760 1.00 17.49 483 TYR A O 1
ATOM 3794 N N . GLU A 1 484 ? -13.709 32.998 43.204 1.00 18.03 484 GLU A N 1
ATOM 3795 C CA . GLU A 1 484 ? -14.658 32.751 44.286 1.00 20.01 484 GLU A CA 1
ATOM 3796 C C . GLU A 1 484 ? -15.980 32.203 43.749 1.00 15.68 484 GLU A C 1
ATOM 3797 O O . GLU A 1 484 ? -16.673 31.461 44.448 1.00 14.90 484 GLU A O 1
ATOM 3803 N N . LEU A 1 485 ? -16.310 32.501 42.495 1.00 15.06 485 LEU A N 1
ATOM 3804 C CA . LEU A 1 485 ? -17.473 31.880 41.874 1.00 14.08 485 LEU A CA 1
ATOM 3805 C C . LEU A 1 485 ? -17.277 30.374 41.734 1.00 13.85 485 LEU A C 1
ATOM 3806 O O . LEU A 1 485 ? -18.210 29.597 41.958 1.00 14.03 485 LEU A O 1
ATOM 3811 N N . MET A 1 486 ? -16.067 29.937 41.379 1.00 14.51 486 MET A N 1
ATOM 3812 C CA . MET A 1 486 ? -15.807 28.508 41.340 1.00 14.57 486 MET A CA 1
ATOM 3813 C C . MET A 1 486 ? -16.008 27.893 42.728 1.00 14.09 486 MET A C 1
ATOM 3814 O O . MET A 1 486 ? -16.586 26.806 42.858 1.00 13.48 486 MET A O 1
ATOM 3819 N N . LYS A 1 487 ? -15.565 28.591 43.778 1.00 14.22 487 LYS A N 1
ATOM 3820 C CA . LYS A 1 487 ? -15.732 28.066 45.131 1.00 16.07 487 LYS A CA 1
ATOM 3821 C C . LYS A 1 487 ? -17.209 27.973 45.508 1.00 16.42 487 LYS A C 1
ATOM 3822 O O . LYS A 1 487 ? -17.631 27.030 46.192 1.00 15.93 487 LYS A O 1
ATOM 3828 N N . TYR A 1 488 ? -18.014 28.932 45.059 1.00 15.38 488 TYR A N 1
ATOM 3829 C CA . TYR A 1 488 ? -19.457 28.838 45.263 1.00 13.63 488 TYR A CA 1
ATOM 3830 C C . TYR A 1 488 ? -20.021 27.568 44.637 1.00 12.74 488 TYR A C 1
ATOM 3831 O O . TYR A 1 488 ? -20.808 26.857 45.265 1.00 13.89 488 TYR A O 1
ATOM 3840 N N . HIS A 1 489 ? -19.648 27.269 43.390 1.00 13.35 489 HIS A N 1
ATOM 3841 C CA . HIS A 1 489 ? -20.166 26.062 42.742 1.00 13.22 489 HIS A CA 1
ATOM 3842 C C . HIS A 1 489 ? -19.667 24.792 43.411 1.00 13.48 489 HIS A C 1
ATOM 3843 O O . HIS A 1 489 ? -20.403 23.796 43.433 1.00 14.79 489 HIS A O 1
ATOM 3850 N N . GLU A 1 490 ? -18.441 24.802 43.959 1.00 11.66 490 GLU A N 1
ATOM 3851 C CA . GLU A 1 490 ? -17.983 23.665 44.758 1.00 12.67 490 GLU A CA 1
ATOM 3852 C C . GLU A 1 490 ? -18.880 23.420 45.966 1.00 14.37 490 GLU A C 1
ATOM 3853 O O . GLU A 1 490 ? -19.135 22.262 46.339 1.00 14.36 490 GLU A O 1
ATOM 3859 N N . VAL A 1 491 ? -19.348 24.492 46.611 1.00 14.88 491 VAL A N 1
ATOM 3860 C CA . VAL A 1 491 ? -20.239 24.356 47.765 1.00 16.25 491 VAL A CA 1
ATOM 3861 C C . VAL A 1 491 ? -21.620 23.887 47.329 1.00 15.10 491 VAL A C 1
ATOM 3862 O O . VAL A 1 491 ? -22.210 22.991 47.947 1.00 16.23 491 VAL A O 1
ATOM 3866 N N . VAL A 1 492 ? -22.177 24.517 46.290 1.00 15.46 492 VAL A N 1
ATOM 3867 C CA . VAL A 1 492 ? -23.477 24.108 45.765 1.00 18.23 492 VAL A CA 1
ATOM 3868 C C . VAL A 1 492 ? -23.471 22.615 45.456 1.00 19.56 492 VAL A C 1
ATOM 3869 O O . VAL A 1 492 ? -24.403 21.878 45.807 1.00 18.53 492 VAL A O 1
ATOM 3873 N N . ASP A 1 493 ? -22.429 22.156 44.760 1.00 16.96 493 ASP A N 1
ATOM 3874 C CA . ASP A 1 493 ? -22.362 20.755 44.376 1.00 16.27 493 ASP A CA 1
ATOM 3875 C C . ASP A 1 493 ? -22.236 19.865 45.600 1.00 14.63 493 ASP A C 1
ATOM 3876 O O . ASP A 1 493 ? -22.937 18.853 45.714 1.00 15.39 493 ASP A O 1
ATOM 3881 N N . ARG A 1 494 ? -21.382 20.240 46.554 1.00 12.61 494 ARG A N 1
ATOM 3882 C CA . ARG A 1 494 ? -21.199 19.394 47.725 1.00 12.70 494 ARG A CA 1
ATOM 3883 C C . ARG A 1 494 ? -22.446 19.324 48.601 1.00 14.73 494 ARG A C 1
ATOM 3884 O O . ARG A 1 494 ? -22.677 18.293 49.253 1.00 14.93 494 ARG A O 1
ATOM 3892 N N . ILE A 1 495 ? -23.235 20.400 48.676 1.00 14.41 495 ILE A N 1
ATOM 3893 C CA . ILE A 1 495 ? -24.464 20.336 49.461 1.00 14.55 495 ILE A CA 1
ATOM 3894 C C . ILE A 1 495 ? -25.389 19.261 48.902 1.00 15.02 495 ILE A C 1
ATOM 3895 O O . ILE A 1 495 ? -25.955 18.460 49.648 1.00 15.52 495 ILE A O 1
ATOM 3900 N N . LEU A 1 496 ? -25.567 19.243 47.580 1.00 15.30 496 LEU A N 1
ATOM 3901 C CA . LEU A 1 496 ? -26.416 18.233 46.961 1.00 15.31 496 LEU A CA 1
ATOM 3902 C C . LEU A 1 496 ? -25.862 16.835 47.202 1.00 16.26 496 LEU A C 1
ATOM 3903 O O . LEU A 1 496 ? -26.618 15.909 47.515 1.00 15.57 496 LEU A O 1
ATOM 3908 N N . VAL A 1 497 ? -24.541 16.663 47.086 1.00 15.46 497 VAL A N 1
ATOM 3909 C CA . VAL A 1 497 ? -23.941 15.354 47.340 1.00 15.46 497 VAL A CA 1
ATOM 3910 C C . VAL A 1 497 ? -24.159 14.950 48.795 1.00 15.57 497 VAL A C 1
ATOM 3911 O O . VAL A 1 497 ? -24.517 13.804 49.095 1.00 15.04 497 VAL A O 1
ATOM 3915 N N . ALA A 1 498 ? -23.970 15.897 49.716 1.00 14.19 498 ALA A N 1
ATOM 3916 C CA . ALA A 1 498 ? -24.163 15.610 51.132 1.00 14.55 498 ALA A CA 1
ATOM 3917 C C . ALA A 1 498 ? -25.596 15.184 51.415 1.00 13.68 498 ALA A C 1
ATOM 3918 O O . ALA A 1 498 ? -25.830 14.258 52.199 1.00 14.21 498 ALA A O 1
ATOM 3920 N N . ARG A 1 499 ? -26.574 15.857 50.804 1.00 14.34 499 ARG A N 1
ATOM 3921 C CA . ARG A 1 499 ? -27.968 15.455 50.979 1.00 16.11 499 ARG A CA 1
ATOM 3922 C C . ARG A 1 499 ? -28.187 14.009 50.537 1.00 16.42 499 ARG A C 1
ATOM 3923 O O . ARG A 1 499 ? -28.879 13.240 51.218 1.00 15.79 499 ARG A O 1
ATOM 3931 N N . ALA A 1 500 ? -27.572 13.611 49.421 1.00 16.53 500 ALA A N 1
ATOM 3932 C CA . ALA A 1 500 ? -27.673 12.224 48.972 1.00 15.59 500 ALA A CA 1
ATOM 3933 C C . ALA A 1 500 ? -26.990 11.279 49.953 1.00 15.92 500 ALA A C 1
ATOM 3934 O O . ALA A 1 500 ? -27.537 10.221 50.287 1.00 17.08 500 ALA A O 1
ATOM 3936 N N . VAL A 1 501 ? -25.780 11.630 50.403 1.00 15.15 501 VAL A N 1
ATOM 3937 C CA . VAL A 1 501 ? -25.072 10.791 51.365 1.00 15.07 501 VAL A CA 1
ATOM 3938 C C . VAL A 1 501 ? -25.971 10.512 52.559 1.00 15.39 501 VAL A C 1
ATOM 3939 O O . VAL A 1 501 ? -26.127 9.365 52.990 1.00 15.95 501 VAL A O 1
ATOM 3943 N N . VAL A 1 502 ? -26.589 11.564 53.102 1.00 14.42 502 VAL A N 1
ATOM 3944 C CA . VAL A 1 502 ? -27.428 11.401 54.287 1.00 14.93 502 VAL A CA 1
ATOM 3945 C C . VAL A 1 502 ? -28.562 10.424 54.004 1.00 16.47 502 VAL A C 1
ATOM 3946 O O . VAL A 1 502 ? -28.844 9.527 54.807 1.00 18.21 502 VAL A O 1
ATOM 3950 N N . GLU A 1 503 ? -29.216 10.564 52.851 1.00 17.18 503 GLU A N 1
ATOM 3951 C CA . GLU A 1 503 ? -30.333 9.677 52.546 1.00 19.32 503 GLU A CA 1
ATOM 3952 C C . GLU A 1 503 ? -29.870 8.227 52.429 1.00 17.76 503 GLU A C 1
ATOM 3953 O O . GLU A 1 503 ? -30.556 7.307 52.900 1.00 18.49 503 GLU A O 1
ATOM 3959 N N . HIS A 1 504 ? -28.722 7.999 51.794 1.00 16.53 504 HIS A N 1
ATOM 3960 C CA . HIS A 1 504 ? -28.204 6.638 51.674 1.00 15.98 504 HIS A CA 1
ATOM 3961 C C . HIS A 1 504 ? -27.884 6.065 53.049 1.00 16.11 504 HIS A C 1
ATOM 3962 O O . HIS A 1 504 ? -28.250 4.925 53.361 1.00 17.49 504 HIS A O 1
ATOM 3969 N N . LEU A 1 505 ? -27.201 6.853 53.886 1.00 16.31 505 LEU A N 1
ATOM 3970 C CA . LEU A 1 505 ? -26.854 6.399 55.231 1.00 18.81 505 LEU A CA 1
ATOM 3971 C C . LEU A 1 505 ? -28.103 6.087 56.037 1.00 18.91 505 LEU A C 1
ATOM 3972 O O . LEU A 1 505 ? -28.128 5.128 56.817 1.00 19.07 505 LEU A O 1
ATOM 3977 N N . LEU A 1 506 ? -29.144 6.910 55.884 1.00 17.94 506 LEU A N 1
ATOM 3978 C CA . LEU A 1 506 ? -30.411 6.648 56.557 1.00 19.44 506 LEU A CA 1
ATOM 3979 C C . LEU A 1 506 ? -31.031 5.343 56.089 1.00 20.69 506 LEU A C 1
ATOM 3980 O O . LEU A 1 506 ? -31.646 4.621 56.883 1.00 21.45 506 LEU A O 1
ATOM 3985 N N . TYR A 1 507 ? -30.904 5.033 54.799 1.00 21.73 507 TYR A N 1
ATOM 3986 C CA . TYR A 1 507 ? -31.683 3.941 54.230 1.00 21.19 507 TYR A CA 1
ATOM 3987 C C . TYR A 1 507 ? -31.104 2.571 54.565 1.00 22.20 507 TYR A C 1
ATOM 3988 O O . TYR A 1 507 ? -31.861 1.649 54.876 1.00 23.82 507 TYR A O 1
ATOM 3997 N N . ARG A 1 508 ? -29.782 2.402 54.483 1.00 21.78 508 ARG A N 1
ATOM 3998 C CA . ARG A 1 508 ? -29.192 1.076 54.673 1.00 22.84 508 ARG A CA 1
ATOM 3999 C C . ARG A 1 508 ? -29.134 0.744 56.162 1.00 23.66 508 ARG A C 1
ATOM 4000 O O . ARG A 1 508 ? -28.223 1.178 56.874 1.00 23.10 508 ARG A O 1
ATOM 4008 N N . LYS A 1 509 ? -30.071 -0.081 56.620 1.00 24.49 509 LYS A N 1
ATOM 4009 C CA . LYS A 1 509 ? -30.203 -0.395 58.041 1.00 25.07 509 LYS A CA 1
ATOM 4010 C C . LYS A 1 509 ? -29.480 -1.703 58.365 1.00 27.37 509 LYS A C 1
ATOM 4011 O O . LYS A 1 509 ? -30.081 -2.746 58.670 1.00 28.26 509 LYS A O 1
ATOM 4017 N N . GLU A 1 510 ? -28.155 -1.602 58.318 1.00 24.91 510 GLU A N 1
ATOM 4018 C CA . GLU A 1 510 ? -27.210 -2.679 58.588 1.00 25.03 510 GLU A CA 1
ATOM 4019 C C . GLU A 1 510 ? -25.838 -2.020 58.595 1.00 22.64 510 GLU A C 1
ATOM 4020 O O . GLU A 1 510 ? -25.680 -0.861 58.186 1.00 23.18 510 GLU A O 1
ATOM 4026 N N . THR A 1 511 ? -24.840 -2.763 59.044 1.00 22.92 511 THR A N 1
ATOM 4027 C CA . THR A 1 511 ? -23.449 -2.334 58.918 1.00 23.19 511 THR A CA 1
ATOM 4028 C C . THR A 1 511 ? -22.740 -3.373 58.057 1.00 23.61 511 THR A C 1
ATOM 4029 O O . THR A 1 511 ? -22.468 -4.488 58.515 1.00 24.19 511 THR A O 1
ATOM 4033 N N . ARG A 1 512 ? -22.460 -3.004 56.813 1.00 23.98 512 ARG A N 1
ATOM 4034 C CA . ARG A 1 512 ? -21.789 -3.864 55.851 1.00 24.93 512 ARG A CA 1
ATOM 4035 C C . ARG A 1 512 ? -20.309 -3.545 55.708 1.00 25.27 512 ARG A C 1
ATOM 4036 O O . ARG A 1 512 ? -19.494 -4.464 55.577 1.00 25.51 512 ARG A O 1
ATOM 4044 N N . TRP A 1 513 ? -19.939 -2.272 55.726 1.00 25.41 513 TRP A N 1
ATOM 4045 C CA . TRP A 1 513 ? -18.544 -1.872 55.634 1.00 26.11 513 TRP A CA 1
ATOM 4046 C C . TRP A 1 513 ? -18.122 -1.259 56.961 1.00 23.58 513 TRP A C 1
ATOM 4047 O O . TRP A 1 513 ? -18.588 -0.174 57.327 1.00 22.17 513 TRP A O 1
ATOM 4058 N N . LYS A 1 514 ? -17.221 -1.935 57.671 1.00 25.93 514 LYS A N 1
ATOM 4059 C CA . LYS A 1 514 ? -16.712 -1.381 58.921 1.00 30.13 514 LYS A CA 1
ATOM 4060 C C . LYS A 1 514 ? -16.020 -0.046 58.652 1.00 27.48 514 LYS A C 1
ATOM 4061 O O . LYS A 1 514 ? -15.317 0.118 57.651 1.00 31.47 514 LYS A O 1
ATOM 4067 N N A CYS A 1 515 ? -16.200 0.902 59.569 0.55 27.46 515 CYS A N 1
ATOM 4068 N N B CYS A 1 515 ? -16.264 0.911 59.553 0.45 29.27 515 CYS A N 1
ATOM 4069 C CA A CYS A 1 515 ? -15.640 2.242 59.441 0.55 29.19 515 CYS A CA 1
ATOM 4070 C CA B CYS A 1 515 ? -15.794 2.291 59.494 0.45 29.26 515 CYS A CA 1
ATOM 4071 C C A CYS A 1 515 ? -16.363 3.061 58.375 0.55 19.08 515 CYS A C 1
ATOM 4072 C C B CYS A 1 515 ? -16.369 3.108 58.348 0.45 22.57 515 CYS A C 1
ATOM 4073 O O A CYS A 1 515 ? -16.926 4.120 58.669 0.55 16.44 515 CYS A O 1
ATOM 4074 O O B CYS A 1 515 ? -16.832 4.233 58.564 0.45 31.91 515 CYS A O 1
ATOM 4079 N N . TYR A 1 516 ? -16.351 2.567 57.131 1.00 19.47 516 TYR A N 1
ATOM 4080 C CA . TYR A 1 516 ? -16.856 3.341 56.001 1.00 16.58 516 TYR A CA 1
ATOM 4081 C C . TYR A 1 516 ? -18.367 3.554 56.056 1.00 16.98 516 TYR A C 1
ATOM 4082 O O . TYR A 1 516 ? -18.879 4.461 55.378 1.00 16.43 516 TYR A O 1
ATOM 4091 N N . GLN A 1 517 ? -19.087 2.729 56.810 1.00 17.96 517 GLN A N 1
ATOM 4092 C CA . GLN A 1 517 ? -20.544 2.731 56.823 1.00 18.43 517 GLN A CA 1
ATOM 4093 C C . GLN A 1 517 ? -21.032 2.200 58.175 1.00 18.61 517 GLN A C 1
ATOM 4094 O O . GLN A 1 517 ? -21.726 1.193 58.268 1.00 22.29 517 GLN A O 1
ATOM 4100 N N . GLU A 1 518 ? -20.660 2.883 59.259 1.00 19.47 518 GLU A N 1
ATOM 4101 C CA . GLU A 1 518 ? -20.898 2.371 60.611 1.00 21.85 518 GLU A CA 1
ATOM 4102 C C . GLU A 1 518 ? -22.239 2.864 61.142 1.00 22.45 518 GLU A C 1
ATOM 4103 O O . GLU A 1 518 ? -22.329 3.919 61.775 1.00 23.17 518 GLU A O 1
ATOM 4109 N N . ARG A 1 519 ? -23.296 2.087 60.882 1.00 21.87 519 ARG A N 1
ATOM 4110 C CA . ARG A 1 519 ? -24.646 2.384 61.436 1.00 22.95 519 ARG A CA 1
ATOM 4111 C C . ARG A 1 519 ? -24.673 1.731 62.821 1.00 23.69 519 ARG A C 1
ATOM 4112 O O . ARG A 1 519 ? -24.956 0.524 62.896 1.00 25.77 519 ARG A O 1
ATOM 4120 N N . VAL A 1 520 ? -24.383 2.493 63.874 1.00 23.50 520 VAL A N 1
ATOM 4121 C CA . VAL A 1 520 ? -24.272 1.893 65.194 1.00 26.09 520 VAL A CA 1
ATOM 4122 C C . VAL A 1 520 ? -25.601 1.359 65.712 1.00 25.38 520 VAL A C 1
ATOM 4123 O O . VAL A 1 520 ? -25.613 0.472 66.577 1.00 27.71 520 VAL A O 1
ATOM 4127 N N . ASP A 1 521 ? -26.725 1.883 65.222 1.00 25.94 521 ASP A N 1
ATOM 4128 C CA . ASP A 1 521 ? -28.026 1.390 65.643 1.00 27.28 521 ASP A CA 1
ATOM 4129 C C . ASP A 1 521 ? -28.447 0.127 64.899 1.00 25.74 521 ASP A C 1
ATOM 4130 O O . ASP A 1 521 ? -29.458 -0.485 65.272 1.00 25.95 521 ASP A O 1
ATOM 4135 N N . TYR A 1 522 ? -27.700 -0.261 63.863 1.00 26.27 522 TYR A N 1
ATOM 4136 C CA . TYR A 1 522 ? -27.852 -1.537 63.163 1.00 26.30 522 TYR A CA 1
ATOM 4137 C C . TYR A 1 522 ? -26.457 -2.117 62.975 1.00 25.67 522 TYR A C 1
ATOM 4138 O O . TYR A 1 522 ? -25.897 -2.095 61.871 1.00 24.95 522 TYR A O 1
ATOM 4147 N N . PRO A 1 523 ? -25.853 -2.625 64.054 1.00 28.04 523 PRO A N 1
ATOM 4148 C CA . PRO A 1 523 ? -24.416 -2.942 64.025 1.00 31.90 523 PRO A CA 1
ATOM 4149 C C . PRO A 1 523 ? -24.036 -4.220 63.294 1.00 30.19 523 PRO A C 1
ATOM 4150 O O . PRO A 1 523 ? -22.833 -4.461 63.119 1.00 29.74 523 PRO A O 1
ATOM 4154 N N . GLU A 1 524 ? -24.990 -5.038 62.865 1.00 33.14 524 GLU A N 1
ATOM 4155 C CA . GLU A 1 524 ? -24.672 -6.303 62.222 1.00 39.33 524 GLU A CA 1
ATOM 4156 C C . GLU A 1 524 ? -24.892 -6.236 60.715 1.00 33.08 524 GLU A C 1
ATOM 4157 O O . GLU A 1 524 ? -25.706 -5.460 60.213 1.00 29.73 524 GLU A O 1
ATOM 4163 N N . ILE A 1 525 ? -24.163 -7.068 59.997 1.00 31.70 525 ILE A N 1
ATOM 4164 C CA . ILE A 1 525 ? -24.414 -7.252 58.572 1.00 31.91 525 ILE A CA 1
ATOM 4165 C C . ILE A 1 525 ? -25.663 -8.111 58.411 1.00 32.15 525 ILE A C 1
ATOM 4166 O O . ILE A 1 525 ? -25.955 -8.988 59.232 1.00 33.08 525 ILE A O 1
ATOM 4171 N N . ASP A 1 526 ? -26.424 -7.848 57.351 1.00 31.32 526 ASP A N 1
ATOM 4172 C CA . ASP A 1 526 ? -27.756 -8.422 57.186 1.00 31.92 526 ASP A CA 1
ATOM 4173 C C . ASP A 1 526 ? -27.923 -8.902 55.753 1.00 32.64 526 ASP A C 1
ATOM 4174 O O . ASP A 1 526 ? -27.879 -8.099 54.816 1.00 32.48 526 ASP A O 1
ATOM 4179 N N . ASP A 1 527 ? -28.138 -10.209 55.587 1.00 33.29 527 ASP A N 1
ATOM 4180 C CA . ASP A 1 527 ? -28.285 -10.761 54.247 1.00 40.59 527 ASP A CA 1
ATOM 4181 C C . ASP A 1 527 ? -29.502 -10.199 53.525 1.00 33.84 527 ASP A C 1
ATOM 4182 O O . ASP A 1 527 ? -29.537 -10.192 52.290 1.00 32.96 527 ASP A O 1
ATOM 4187 N N . ASN A 1 528 ? -30.518 -9.744 54.261 1.00 31.59 528 ASN A N 1
ATOM 4188 C CA . ASN A 1 528 ? -31.669 -9.125 53.611 1.00 34.29 528 ASN A CA 1
ATOM 4189 C C . ASN A 1 528 ? -31.317 -7.802 52.934 1.00 33.56 528 ASN A C 1
ATOM 4190 O O . ASN A 1 528 ? -32.129 -7.272 52.164 1.00 32.31 528 ASN A O 1
ATOM 4195 N N . TRP A 1 529 ? -30.138 -7.249 53.209 1.00 30.21 529 TRP A N 1
ATOM 4196 C CA . TRP A 1 529 ? -29.695 -5.999 52.609 1.00 27.39 529 TRP A CA 1
ATOM 4197 C C . TRP A 1 529 ? -28.665 -6.231 51.514 1.00 26.10 529 TRP A C 1
ATOM 4198 O O . TRP A 1 529 ? -27.951 -5.301 51.135 1.00 25.22 529 TRP A O 1
ATOM 4209 N N . PHE A 1 530 ? -28.592 -7.451 50.980 1.00 27.27 530 PHE A N 1
ATOM 4210 C CA . PHE A 1 530 ? -27.656 -7.768 49.902 1.00 26.77 530 PHE A CA 1
ATOM 4211 C C . PHE A 1 530 ? -28.279 -7.293 48.590 1.00 27.06 530 PHE A C 1
ATOM 4212 O O . PHE A 1 530 ? -28.812 -8.063 47.785 1.00 28.31 530 PHE A O 1
ATOM 4220 N N . LYS A 1 531 ? -28.208 -5.979 48.396 1.00 24.41 531 LYS A N 1
ATOM 4221 C CA . LYS A 1 531 ? -28.764 -5.283 47.248 1.00 23.68 531 LYS A CA 1
ATOM 4222 C C . LYS A 1 531 ? -28.133 -3.898 47.247 1.00 21.78 531 LYS A C 1
ATOM 4223 O O . LYS A 1 531 ? -27.566 -3.458 48.251 1.00 21.17 531 LYS A O 1
ATOM 4229 N N . PHE A 1 532 ? -28.250 -3.202 46.118 1.00 23.35 532 PHE A N 1
ATOM 4230 C CA . PHE A 1 532 ? -27.691 -1.867 45.986 1.00 22.19 532 PHE A CA 1
ATOM 4231 C C . PHE A 1 532 ? -28.726 -0.803 46.338 1.00 21.57 532 PHE A C 1
ATOM 4232 O O . PHE A 1 532 ? -29.907 -0.916 45.992 1.00 21.08 532 PHE A O 1
ATOM 4240 N N . ILE A 1 533 ? -28.276 0.203 47.079 1.00 19.29 533 ILE A N 1
ATOM 4241 C CA . ILE A 1 533 ? -29.084 1.366 47.418 1.00 18.98 533 ILE A CA 1
ATOM 4242 C C . ILE A 1 533 ? -28.647 2.485 46.481 1.00 17.65 533 ILE A C 1
ATOM 4243 O O . ILE A 1 533 ? -27.484 2.906 46.490 1.00 17.52 533 ILE A O 1
ATOM 4248 N N . ASN A 1 534 ? -29.569 2.953 45.653 1.00 18.02 534 ASN A N 1
ATOM 4249 C CA . ASN A 1 534 ? -29.309 3.978 44.660 1.00 18.09 534 ASN A CA 1
ATOM 4250 C C . ASN A 1 534 ? -30.163 5.197 44.971 1.00 19.80 534 ASN A C 1
ATOM 4251 O O . ASN A 1 534 ? -31.083 5.150 45.793 1.00 20.66 534 ASN A O 1
ATOM 4256 N N . SER A 1 535 ? -29.850 6.303 44.315 1.00 19.30 535 SER A N 1
ATOM 4257 C CA . SER A 1 535 ? -30.612 7.520 44.526 1.00 19.72 535 SER A CA 1
ATOM 4258 C C . SER A 1 535 ? -30.729 8.306 43.232 1.00 20.83 535 SER A C 1
ATOM 4259 O O . SER A 1 535 ? -29.903 8.203 42.326 1.00 20.82 535 SER A O 1
ATOM 4262 N N . LYS A 1 536 ? -31.765 9.130 43.177 1.00 19.83 536 LYS A N 1
ATOM 4263 C CA . LYS A 1 536 ? -31.954 10.121 42.120 1.00 21.04 536 LYS A CA 1
ATOM 4264 C C . LYS A 1 536 ? -32.445 11.395 42.782 1.00 24.10 536 LYS A C 1
ATOM 4265 O O . LYS A 1 536 ? -32.964 11.380 43.901 1.00 25.83 536 LYS A O 1
ATOM 4271 N N . TYR A 1 537 ? -32.215 12.513 42.111 1.00 21.31 537 TYR A N 1
ATOM 4272 C CA . TYR A 1 537 ? -32.657 13.811 42.604 1.00 19.98 537 TYR A CA 1
ATOM 4273 C C . TYR A 1 537 ? -33.946 14.168 41.874 1.00 19.01 537 TYR A C 1
ATOM 4274 O O . TYR A 1 537 ? -34.004 14.089 40.642 1.00 21.11 537 TYR A O 1
ATOM 4283 N N . ASN A 1 538 ? -34.985 14.524 42.629 1.00 18.74 538 ASN A N 1
ATOM 4284 C CA . ASN A 1 538 ? -36.269 14.933 42.067 1.00 20.21 538 ASN A CA 1
ATOM 4285 C C . ASN A 1 538 ? -36.285 16.455 42.032 1.00 20.49 538 ASN A C 1
ATOM 4286 O O . ASN A 1 538 ? -36.341 17.107 43.081 1.00 20.35 538 ASN A O 1
ATOM 4291 N N . SER A 1 539 ? -36.215 17.028 40.832 1.00 23.73 539 SER A N 1
ATOM 4292 C CA . SER A 1 539 ? -36.124 18.479 40.733 1.00 27.07 539 SER A CA 1
ATOM 4293 C C . SER A 1 539 ? -37.457 19.153 41.022 1.00 28.03 539 SER A C 1
ATOM 4294 O O . SER A 1 539 ? -37.474 20.339 41.367 1.00 27.99 539 SER A O 1
ATOM 4297 N N . GLN A 1 540 ? -38.565 18.416 40.897 1.00 26.23 540 GLN A N 1
ATOM 4298 C CA . GLN A 1 540 ? -39.882 18.978 41.182 1.00 27.79 540 GLN A CA 1
ATOM 4299 C C . GLN A 1 540 ? -40.111 19.129 42.681 1.00 30.20 540 GLN A C 1
ATOM 4300 O O . GLN A 1 540 ? -40.800 20.060 43.110 1.00 30.24 540 GLN A O 1
ATOM 4306 N N . THR A 1 541 ? -39.550 18.225 43.489 1.00 25.11 541 THR A N 1
ATOM 4307 C CA . THR A 1 541 ? -39.724 18.254 44.929 1.00 23.14 541 THR A CA 1
ATOM 4308 C C . THR A 1 541 ? -38.480 18.719 45.658 1.00 24.68 541 THR A C 1
ATOM 4309 O O . THR A 1 541 ? -38.540 18.935 46.872 1.00 25.44 541 THR A O 1
ATOM 4313 N N . ASN A 1 542 ? -37.355 18.843 44.957 1.00 24.78 542 ASN A N 1
ATOM 4314 C CA . ASN A 1 542 ? -36.074 19.189 45.565 1.00 26.36 542 ASN A CA 1
ATOM 4315 C C . ASN A 1 542 ? -35.714 18.205 46.674 1.00 30.17 542 ASN A C 1
ATOM 4316 O O . ASN A 1 542 ? -35.310 18.589 47.770 1.00 34.32 542 ASN A O 1
ATOM 4321 N N . ASP A 1 543 ? -35.874 16.915 46.376 1.00 28.68 543 ASP A N 1
ATOM 4322 C CA . ASP A 1 543 ? -35.581 15.864 47.336 1.00 30.13 543 ASP A CA 1
ATOM 4323 C C . ASP A 1 543 ? -34.834 14.731 46.646 1.00 26.10 543 ASP A C 1
ATOM 4324 O O . ASP A 1 543 ? -34.937 14.550 45.428 1.00 25.06 543 ASP A O 1
ATOM 4329 N N . ILE A 1 544 ? -34.061 13.997 47.444 1.00 22.67 544 ILE A N 1
ATOM 4330 C CA . ILE A 1 544 ? -33.367 12.793 47.000 1.00 24.22 544 ILE A CA 1
ATOM 4331 C C . ILE A 1 544 ? -34.292 11.609 47.242 1.00 26.52 544 ILE A C 1
ATOM 4332 O O . ILE A 1 544 ? -34.792 11.428 48.356 1.00 30.42 544 ILE A O 1
ATOM 4337 N N . GLU A 1 545 ? -34.498 10.789 46.217 1.00 22.73 545 GLU A N 1
ATOM 4338 C CA . GLU A 1 545 ? -35.327 9.601 46.318 1.00 24.62 545 GLU A CA 1
ATOM 4339 C C . GLU A 1 545 ? -34.466 8.351 46.200 1.00 22.70 545 GLU A C 1
ATOM 4340 O O . GLU A 1 545 ? -33.595 8.269 45.333 1.00 23.43 545 GLU A O 1
ATOM 4346 N N . ILE A 1 546 ? -34.723 7.377 47.076 1.00 21.43 546 ILE A N 1
ATOM 4347 C CA . ILE A 1 546 ? -33.965 6.129 47.096 1.00 22.93 546 ILE A CA 1
ATOM 4348 C C . ILE A 1 546 ? -34.603 5.118 46.154 1.00 23.43 546 ILE A C 1
ATOM 4349 O O . ILE A 1 546 ? -35.834 4.991 46.083 1.00 23.51 546 ILE A O 1
ATOM 4354 N N . ILE A 1 547 ? -33.749 4.382 45.439 1.00 22.42 547 ILE A N 1
ATOM 4355 C CA . ILE A 1 547 ? -34.135 3.302 44.536 1.00 23.79 547 ILE A CA 1
ATOM 4356 C C . ILE A 1 547 ? -33.307 2.084 44.924 1.00 24.71 547 ILE A C 1
ATOM 4357 O O . ILE A 1 547 ? -32.083 2.179 45.051 1.00 22.86 547 ILE A O 1
ATOM 4362 N N . GLU A 1 548 ? -33.960 0.939 45.082 1.00 24.29 548 GLU A N 1
ATOM 4363 C CA . GLU A 1 548 ? -33.244 -0.309 45.311 1.00 26.46 548 GLU A CA 1
ATOM 4364 C C . GLU A 1 548 ? -33.002 -0.998 43.974 1.00 25.75 548 GLU A C 1
ATOM 4365 O O . GLU A 1 548 ? -33.894 -1.057 43.124 1.00 28.29 548 GLU A O 1
ATOM 4371 N N . ARG A 1 549 ? -31.790 -1.517 43.792 1.00 26.91 549 ARG A N 1
ATOM 4372 C CA . ARG A 1 549 ? -31.449 -2.325 42.630 1.00 27.50 549 ARG A CA 1
ATOM 4373 C C . ARG A 1 549 ? -30.934 -3.668 43.118 1.00 28.18 549 ARG A C 1
ATOM 4374 O O . ARG A 1 549 ? -30.027 -3.720 43.953 1.00 26.88 549 ARG A O 1
ATOM 4382 N N . GLU A 1 550 ? -31.474 -4.751 42.572 1.00 30.60 550 GLU A N 1
ATOM 4383 C CA . GLU A 1 550 ? -31.082 -6.067 43.048 1.00 34.58 550 GLU A CA 1
ATOM 4384 C C . GLU A 1 550 ? -29.685 -6.406 42.537 1.00 29.19 550 GLU A C 1
ATOM 4385 O O . GLU A 1 550 ? -29.234 -5.921 41.496 1.00 29.96 550 GLU A O 1
ATOM 4391 N N . TYR A 1 551 ? -28.974 -7.198 43.323 1.00 29.60 551 TYR A N 1
ATOM 4392 C CA . TYR A 1 551 ? -27.681 -7.707 42.897 1.00 34.26 551 TYR A CA 1
ATOM 4393 C C . TYR A 1 551 ? -27.912 -8.791 41.855 1.00 36.59 551 TYR A C 1
ATOM 4394 O O . TYR A 1 551 ? -28.783 -9.652 42.020 1.00 34.68 551 TYR A O 1
ATOM 4403 N N . GLU A 1 552 ? -27.145 -8.739 40.773 1.00 38.81 552 GLU A N 1
ATOM 4404 C CA . GLU A 1 552 ? -27.266 -9.699 39.685 1.00 44.38 552 GLU A CA 1
ATOM 4405 C C . GLU A 1 552 ? -25.936 -10.419 39.532 1.00 44.36 552 GLU A C 1
ATOM 4406 O O . GLU A 1 552 ? -24.884 -9.777 39.423 1.00 43.28 552 GLU A O 1
ATOM 4412 N N . LYS A 1 553 ? -25.978 -11.750 39.553 1.00 48.18 553 LYS A N 1
ATOM 4413 C CA . LYS A 1 553 ? -24.773 -12.528 39.301 1.00 50.30 553 LYS A CA 1
ATOM 4414 C C . LYS A 1 553 ? -24.267 -12.197 37.904 1.00 50.54 553 LYS A C 1
ATOM 4415 O O . LYS A 1 553 ? -25.050 -12.030 36.963 1.00 50.84 553 LYS A O 1
ATOM 4421 N N . PHE A 1 554 ? -22.956 -12.085 37.770 1.00 45.23 554 PHE A N 1
ATOM 4422 C CA . PHE A 1 554 ? -22.333 -11.849 36.477 1.00 51.10 554 PHE A CA 1
ATOM 4423 C C . PHE A 1 554 ? -21.785 -13.173 35.957 1.00 62.04 554 PHE A C 1
ATOM 4424 O O . PHE A 1 554 ? -20.993 -13.834 36.639 1.00 51.57 554 PHE A O 1
ATOM 4432 N N . ASN A 1 555 ? -22.222 -13.564 34.766 1.00 59.79 555 ASN A N 1
ATOM 4433 C CA . ASN A 1 555 ? -21.685 -14.738 34.078 1.00 83.15 555 ASN A CA 1
ATOM 4434 C C . ASN A 1 555 ? -21.186 -14.309 32.706 1.00 77.41 555 ASN A C 1
ATOM 4435 O O . ASN A 1 555 ? -22.002 -13.918 31.849 1.00 66.15 555 ASN A O 1
ATOM 4440 N N . PRO A 1 556 ? -19.868 -14.346 32.445 1.00 88.95 556 PRO A N 1
ATOM 4441 C CA . PRO A 1 556 ? -19.342 -13.960 31.129 1.00 89.59 556 PRO A CA 1
ATOM 4442 C C . PRO A 1 556 ? -19.382 -15.105 30.119 1.00 93.89 556 PRO A C 1
ATOM 4443 O O . PRO A 1 556 ? -18.334 -15.632 29.741 1.00 101.32 556 PRO A O 1
ATOM 4447 N N . MET B 1 1 ? 9.380 54.361 76.403 1.00 52.46 1 MET B N 1
ATOM 4448 C CA . MET B 1 1 ? 8.424 53.749 77.368 1.00 49.85 1 MET B CA 1
ATOM 4449 C C . MET B 1 1 ? 8.619 54.372 78.744 1.00 43.22 1 MET B C 1
ATOM 4450 O O . MET B 1 1 ? 9.743 54.515 79.221 1.00 46.74 1 MET B O 1
ATOM 4455 N N . ASP B 1 2 ? 7.512 54.724 79.384 1.00 41.16 2 ASP B N 1
ATOM 4456 C CA . ASP B 1 2 ? 7.521 55.357 80.695 1.00 44.81 2 ASP B CA 1
ATOM 4457 C C . ASP B 1 2 ? 7.344 54.263 81.743 1.00 42.05 2 ASP B C 1
ATOM 4458 O O . ASP B 1 2 ? 6.334 53.547 81.742 1.00 39.22 2 ASP B O 1
ATOM 4463 N N . VAL B 1 3 ? 8.344 54.112 82.606 1.00 38.82 3 VAL B N 1
ATOM 4464 C CA . VAL B 1 3 ? 8.309 53.143 83.696 1.00 42.34 3 VAL B CA 1
ATOM 4465 C C . VAL B 1 3 ? 7.831 53.878 84.941 1.00 40.89 3 VAL B C 1
ATOM 4466 O O . VAL B 1 3 ? 8.461 54.848 85.377 1.00 39.91 3 VAL B O 1
ATOM 4470 N N . LYS B 1 4 ? 6.722 53.427 85.520 1.00 40.05 4 LYS B N 1
ATOM 4471 C CA . LYS B 1 4 ? 6.119 54.093 86.669 1.00 42.94 4 LYS B CA 1
ATOM 4472 C C . LYS B 1 4 ? 6.187 53.163 87.871 1.00 38.14 4 LYS B C 1
ATOM 4473 O O . LYS B 1 4 ? 5.709 52.026 87.809 1.00 34.67 4 LYS B O 1
ATOM 4479 N N . LYS B 1 5 ? 6.785 53.649 88.957 1.00 38.00 5 LYS B N 1
ATOM 4480 C CA . LYS B 1 5 ? 6.803 52.947 90.234 1.00 42.35 5 LYS B CA 1
ATOM 4481 C C . LYS B 1 5 ? 5.603 53.389 91.065 1.00 41.38 5 LYS B C 1
ATOM 4482 O O . LYS B 1 5 ? 5.444 54.582 91.344 1.00 42.00 5 LYS B O 1
ATOM 4488 N N . ILE B 1 6 ? 4.781 52.428 91.479 1.00 37.22 6 ILE B N 1
ATOM 4489 C CA . ILE B 1 6 ? 3.595 52.683 92.286 1.00 40.93 6 ILE B CA 1
ATOM 4490 C C . ILE B 1 6 ? 3.757 51.987 93.627 1.00 38.65 6 ILE B C 1
ATOM 4491 O O . ILE B 1 6 ? 4.346 50.903 93.715 1.00 37.15 6 ILE B O 1
ATOM 4496 N N . PHE B 1 7 ? 3.196 52.602 94.673 1.00 35.81 7 PHE B N 1
ATOM 4497 C CA . PHE B 1 7 ? 3.201 52.045 96.019 1.00 36.76 7 PHE B CA 1
ATOM 4498 C C . PHE B 1 7 ? 1.775 51.897 96.532 1.00 40.53 7 PHE B C 1
ATOM 4499 O O . PHE B 1 7 ? 0.946 52.799 96.367 1.00 44.04 7 PHE B O 1
ATOM 4507 N N . THR B 1 8 ? 1.494 50.756 97.157 1.00 40.00 8 THR B N 1
ATOM 4508 C CA . THR B 1 8 ? 0.187 50.488 97.743 1.00 42.75 8 THR B CA 1
ATOM 4509 C C . THR B 1 8 ? 0.366 49.551 98.929 1.00 42.66 8 THR B C 1
ATOM 4510 O O . THR B 1 8 ? 1.412 48.915 99.089 1.00 37.70 8 THR B O 1
ATOM 4514 N N . ASP B 1 9 ? -0.669 49.480 99.770 1.00 37.71 9 ASP B N 1
ATOM 4515 C CA . ASP B 1 9 ? -0.656 48.530 100.880 1.00 33.87 9 ASP B CA 1
ATOM 4516 C C . ASP B 1 9 ? -1.045 47.132 100.407 1.00 32.46 9 ASP B C 1
ATOM 4517 O O . ASP B 1 9 ? -0.296 46.165 100.582 1.00 32.07 9 ASP B O 1
ATOM 4522 N N . ILE B 1 10 ? -2.222 47.007 99.804 1.00 32.34 10 ILE B N 1
ATOM 4523 C CA . ILE B 1 10 ? -2.726 45.736 99.306 1.00 31.11 10 ILE B CA 1
ATOM 4524 C C . ILE B 1 10 ? -2.862 45.861 97.800 1.00 29.71 10 ILE B C 1
ATOM 4525 O O . ILE B 1 10 ? -3.528 46.781 97.310 1.00 31.20 10 ILE B O 1
ATOM 4530 N N . LEU B 1 11 ? -2.229 44.947 97.071 1.00 27.55 11 LEU B N 1
ATOM 4531 C CA . LEU B 1 11 ? -2.358 44.862 95.621 1.00 27.28 11 LEU B CA 1
ATOM 4532 C C . LEU B 1 11 ? -3.159 43.617 95.276 1.00 29.56 11 LEU B C 1
ATOM 4533 O O . LEU B 1 11 ? -2.793 42.505 95.677 1.00 26.38 11 LEU B O 1
ATOM 4538 N N . ILE B 1 12 ? -4.236 43.805 94.518 1.00 26.19 12 ILE B N 1
ATOM 4539 C CA . ILE B 1 12 ? -5.112 42.727 94.087 1.00 25.11 12 ILE B CA 1
ATOM 4540 C C . ILE B 1 12 ? -4.954 42.594 92.577 1.00 25.46 12 ILE B C 1
ATOM 4541 O O . ILE B 1 12 ? -5.141 43.574 91.841 1.00 26.27 12 ILE B O 1
ATOM 4546 N N . ILE B 1 13 ? -4.590 41.399 92.116 1.00 24.11 13 ILE B N 1
ATOM 4547 C CA . ILE B 1 13 ? -4.408 41.124 90.692 1.00 23.06 13 ILE B CA 1
ATOM 4548 C C . ILE B 1 13 ? -5.704 40.517 90.163 1.00 22.67 13 ILE B C 1
ATOM 4549 O O . ILE B 1 13 ? -5.994 39.335 90.383 1.00 22.65 13 ILE B O 1
ATOM 4554 N N . GLY B 1 14 ? -6.487 41.318 89.449 1.00 24.57 14 GLY B N 1
ATOM 4555 C CA . GLY B 1 14 ? -7.719 40.832 88.867 1.00 25.07 14 GLY B CA 1
ATOM 4556 C C . GLY B 1 14 ? -8.943 41.337 89.596 1.00 25.85 14 GLY B C 1
ATOM 4557 O O . GLY B 1 14 ? -9.185 40.967 90.745 1.00 25.36 14 GLY B O 1
ATOM 4558 N N . GLY B 1 15 ? -9.723 42.188 88.934 1.00 24.71 15 GLY B N 1
ATOM 4559 C CA . GLY B 1 15 ? -10.890 42.770 89.555 1.00 24.12 15 GLY B CA 1
ATOM 4560 C C . GLY B 1 15 ? -12.175 42.053 89.207 1.00 24.18 15 GLY B C 1
ATOM 4561 O O . GLY B 1 15 ? -13.099 42.668 88.666 1.00 27.73 15 GLY B O 1
ATOM 4562 N N . GLY B 1 16 ? -12.238 40.758 89.483 1.00 23.84 16 GLY B N 1
ATOM 4563 C CA . GLY B 1 16 ? -13.426 39.949 89.270 1.00 22.21 16 GLY B CA 1
ATOM 4564 C C . GLY B 1 16 ? -14.235 39.797 90.541 1.00 23.09 16 GLY B C 1
ATOM 4565 O O . GLY B 1 16 ? -14.234 40.671 91.416 1.00 23.01 16 GLY B O 1
ATOM 4566 N N . ALA B 1 17 ? -14.936 38.668 90.661 1.00 24.90 17 ALA B N 1
ATOM 4567 C CA . ALA B 1 17 ? -15.785 38.462 91.833 1.00 28.16 17 ALA B CA 1
ATOM 4568 C C . ALA B 1 17 ? -14.963 38.441 93.121 1.00 26.49 17 ALA B C 1
ATOM 4569 O O . ALA B 1 17 ? -15.268 39.155 94.086 1.00 26.22 17 ALA B O 1
ATOM 4571 N N . ALA B 1 18 ? -13.910 37.623 93.156 1.00 23.59 18 ALA B N 1
ATOM 4572 C CA . ALA B 1 18 ? -13.119 37.508 94.373 1.00 23.36 18 ALA B CA 1
ATOM 4573 C C . ALA B 1 18 ? -12.317 38.775 94.645 1.00 22.81 18 ALA B C 1
ATOM 4574 O O . ALA B 1 18 ? -12.210 39.216 95.796 1.00 22.68 18 ALA B O 1
ATOM 4576 N N . GLY B 1 19 ? -11.748 39.376 93.604 1.00 24.17 19 GLY B N 1
ATOM 4577 C CA . GLY B 1 19 ? -10.927 40.555 93.813 1.00 22.88 19 GLY B CA 1
ATOM 4578 C C . GLY B 1 19 ? -11.722 41.777 94.222 1.00 23.94 19 GLY B C 1
ATOM 4579 O O . GLY B 1 19 ? -11.265 42.573 95.039 1.00 25.14 19 GLY B O 1
ATOM 4580 N N . CYS B 1 20 ? -12.911 41.960 93.643 1.00 26.96 20 CYS B N 1
ATOM 4581 C CA . CYS B 1 20 ? -13.760 43.066 94.070 1.00 26.28 20 CYS B CA 1
ATOM 4582 C C . CYS B 1 20 ? -14.161 42.919 95.537 1.00 25.70 20 CYS B C 1
ATOM 4583 O O . CYS B 1 20 ? -14.077 43.877 96.310 1.00 24.76 20 CYS B O 1
ATOM 4586 N N . GLN B 1 21 ? -14.609 41.723 95.946 1.00 26.68 21 GLN B N 1
ATOM 4587 C CA . GLN B 1 21 ? -15.029 41.562 97.341 1.00 30.89 21 GLN B CA 1
ATOM 4588 C C . GLN B 1 21 ? -13.842 41.698 98.285 1.00 26.57 21 GLN B C 1
ATOM 4589 O O . GLN B 1 21 ? -13.967 42.280 99.369 1.00 26.41 21 GLN B O 1
ATOM 4595 N N . ALA B 1 22 ? -12.672 41.195 97.882 1.00 27.08 22 ALA B N 1
ATOM 4596 C CA . ALA B 1 22 ? -11.478 41.388 98.701 1.00 27.17 22 ALA B CA 1
ATOM 4597 C C . ALA B 1 22 ? -11.197 42.872 98.910 1.00 26.75 22 ALA B C 1
ATOM 4598 O O . ALA B 1 22 ? -10.956 43.323 100.036 1.00 27.23 22 ALA B O 1
ATOM 4600 N N . ALA B 1 23 ? -11.236 43.654 97.833 1.00 26.03 23 ALA B N 1
ATOM 4601 C CA . ALA B 1 23 ? -10.945 45.081 97.952 1.00 28.10 23 ALA B CA 1
ATOM 4602 C C . ALA B 1 23 ? -11.989 45.798 98.804 1.00 28.93 23 ALA B C 1
ATOM 4603 O O . ALA B 1 23 ? -11.645 46.663 99.620 1.00 29.61 23 ALA B O 1
ATOM 4605 N N . ILE B 1 24 ? -13.268 45.453 98.632 1.00 28.32 24 ILE B N 1
ATOM 4606 C CA . ILE B 1 24 ? -14.318 46.081 99.430 1.00 29.98 24 ILE B CA 1
ATOM 4607 C C . ILE B 1 24 ? -14.142 45.724 100.899 1.00 30.73 24 ILE B C 1
ATOM 4608 O O . ILE B 1 24 ? -14.244 46.581 101.786 1.00 31.59 24 ILE B O 1
ATOM 4613 N N . ARG B 1 25 ? -13.898 44.443 101.177 1.00 30.53 25 ARG B N 1
ATOM 4614 C CA . ARG B 1 25 ? -13.721 44.002 102.555 1.00 30.20 25 ARG B CA 1
ATOM 4615 C C . ARG B 1 25 ? -12.531 44.699 103.198 1.00 32.19 25 ARG B C 1
ATOM 4616 O O . ARG B 1 25 ? -12.575 45.048 104.383 1.00 32.43 25 ARG B O 1
ATOM 4624 N N . ALA B 1 26 ? -11.462 44.920 102.425 1.00 32.14 26 ALA B N 1
ATOM 4625 C CA . ALA B 1 26 ? -10.294 45.622 102.950 1.00 33.98 26 ALA B CA 1
ATOM 4626 C C . ALA B 1 26 ? -10.657 47.033 103.383 1.00 33.38 26 ALA B C 1
ATOM 4627 O O . ALA B 1 26 ? -10.297 47.471 104.480 1.00 34.06 26 ALA B O 1
ATOM 4629 N N . LYS B 1 27 ? -11.369 47.766 102.525 1.00 34.00 27 LYS B N 1
ATOM 4630 C CA . LYS B 1 27 ? -11.765 49.130 102.871 1.00 35.73 27 LYS B CA 1
ATOM 4631 C C . LYS B 1 27 ? -12.718 49.131 104.063 1.00 34.63 27 LYS B C 1
ATOM 4632 O O . LYS B 1 27 ? -12.676 50.034 104.906 1.00 34.53 27 LYS B O 1
ATOM 4638 N N . GLU B 1 28 ? -13.595 48.130 104.144 1.00 36.74 28 GLU B N 1
ATOM 4639 C CA . GLU B 1 28 ? -14.496 48.030 105.287 1.00 37.31 28 GLU B CA 1
ATOM 4640 C C . GLU B 1 28 ? -13.710 47.825 106.576 1.00 39.59 28 GLU B C 1
ATOM 4641 O O . GLU B 1 28 ? -14.067 48.373 107.626 1.00 41.73 28 GLU B O 1
ATOM 4647 N N . ILE B 1 29 ? -12.621 47.057 106.511 1.00 34.72 29 ILE B N 1
ATOM 4648 C CA . ILE B 1 29 ? -11.800 46.819 107.696 1.00 35.71 29 ILE B CA 1
ATOM 4649 C C . ILE B 1 29 ? -11.017 48.073 108.066 1.00 39.89 29 ILE B C 1
ATOM 4650 O O . ILE B 1 29 ? -10.978 48.473 109.234 1.00 37.30 29 ILE B O 1
ATOM 4655 N N . ASP B 1 30 ? -10.362 48.701 107.089 1.00 39.46 30 ASP B N 1
ATOM 4656 C CA . ASP B 1 30 ? -9.532 49.874 107.366 1.00 37.51 30 ASP B CA 1
ATOM 4657 C C . ASP B 1 30 ? -9.657 50.862 106.217 1.00 35.14 30 ASP B C 1
ATOM 4658 O O . ASP B 1 30 ? -9.106 50.635 105.134 1.00 34.27 30 ASP B O 1
ATOM 4663 N N . LYS B 1 31 ? -10.362 51.966 106.466 1.00 37.70 31 LYS B N 1
ATOM 4664 C CA . LYS B 1 31 ? -10.559 52.969 105.430 1.00 46.90 31 LYS B CA 1
ATOM 4665 C C . LYS B 1 31 ? -9.235 53.546 104.954 1.00 48.28 31 LYS B C 1
ATOM 4666 O O . LYS B 1 31 ? -9.122 53.954 103.793 1.00 42.24 31 LYS B O 1
ATOM 4672 N N . ASN B 1 32 ? -8.224 53.582 105.824 1.00 42.14 32 ASN B N 1
ATOM 4673 C CA . ASN B 1 32 ? -6.952 54.211 105.492 1.00 43.37 32 ASN B CA 1
ATOM 4674 C C . ASN B 1 32 ? -6.045 53.331 104.640 1.00 45.26 32 ASN B C 1
ATOM 4675 O O . ASN B 1 32 ? -5.030 53.825 104.138 1.00 42.53 32 ASN B O 1
ATOM 4680 N N . LEU B 1 33 ? -6.381 52.057 104.454 1.00 39.17 33 LEU B N 1
ATOM 4681 C CA . LEU B 1 33 ? -5.544 51.178 103.653 1.00 37.27 33 LEU B CA 1
ATOM 4682 C C . LEU B 1 33 ? -5.555 51.636 102.200 1.00 38.17 33 LEU B C 1
ATOM 4683 O O . LEU B 1 33 ? -6.606 51.980 101.649 1.00 37.01 33 LEU B O 1
ATOM 4688 N N . ASP B 1 34 ? -4.375 51.639 101.581 1.00 35.97 34 ASP B N 1
ATOM 4689 C CA . ASP B 1 34 ? -4.260 51.851 100.144 1.00 39.02 34 ASP B CA 1
ATOM 4690 C C . ASP B 1 34 ? -4.491 50.524 99.435 1.00 35.51 34 ASP B C 1
ATOM 4691 O O . ASP B 1 34 ? -3.707 49.582 99.609 1.00 32.05 34 ASP B O 1
ATOM 4696 N N . VAL B 1 35 ? -5.566 50.437 98.657 1.00 32.66 35 VAL B N 1
ATOM 4697 C CA . VAL B 1 35 ? -5.927 49.210 97.951 1.00 29.99 35 VAL B CA 1
ATOM 4698 C C . VAL B 1 35 ? -5.950 49.500 96.460 1.00 30.31 35 VAL B C 1
ATOM 4699 O O . VAL B 1 35 ? -6.665 50.403 96.009 1.00 30.77 35 VAL B O 1
ATOM 4703 N N . LEU B 1 36 ? -5.187 48.722 95.697 1.00 30.14 36 LEU B N 1
ATOM 4704 C CA . LEU B 1 36 ? -5.079 48.887 94.254 1.00 28.96 36 LEU B CA 1
ATOM 4705 C C . LEU B 1 36 ? -5.437 47.579 93.569 1.00 29.48 36 LEU B C 1
ATOM 4706 O O . LEU B 1 36 ? -4.920 46.517 93.932 1.00 28.22 36 LEU B O 1
ATOM 4711 N N . ILE B 1 37 ? -6.312 47.662 92.569 1.00 26.86 37 ILE B N 1
ATOM 4712 C CA . ILE B 1 37 ? -6.659 46.534 91.718 1.00 26.67 37 ILE B CA 1
ATOM 4713 C C . ILE B 1 37 ? -5.988 46.768 90.373 1.00 28.16 37 ILE B C 1
ATOM 4714 O O . ILE B 1 37 ? -6.115 47.852 89.790 1.00 28.76 37 ILE B O 1
ATOM 4719 N N . VAL B 1 38 ? -5.262 45.766 89.892 1.00 27.05 38 VAL B N 1
ATOM 4720 C CA . VAL B 1 38 ? -4.744 45.763 88.530 1.00 25.50 38 VAL B CA 1
ATOM 4721 C C . VAL B 1 38 ? -5.623 44.816 87.727 1.00 24.33 38 VAL B C 1
ATOM 4722 O O . VAL B 1 38 ? -5.695 43.619 88.032 1.00 25.74 38 VAL B O 1
ATOM 4726 N N . GLU B 1 39 ? -6.290 45.348 86.703 1.00 23.35 39 GLU B N 1
ATOM 4727 C CA . GLU B 1 39 ? -7.291 44.614 85.940 1.00 22.74 39 GLU B CA 1
ATOM 4728 C C . GLU B 1 39 ? -6.919 44.604 84.463 1.00 22.68 39 GLU B C 1
ATOM 4729 O O . GLU B 1 39 ? -6.635 45.653 83.876 1.00 22.05 39 GLU B O 1
ATOM 4735 N N . LYS B 1 40 ? -6.957 43.414 83.864 1.00 22.45 40 LYS B N 1
ATOM 4736 C CA . LYS B 1 40 ? -6.568 43.254 82.470 1.00 22.39 40 LYS B CA 1
ATOM 4737 C C . LYS B 1 40 ? -7.511 43.999 81.529 1.00 22.22 40 LYS B C 1
ATOM 4738 O O . LYS B 1 40 ? -7.065 44.566 80.527 1.00 22.61 40 LYS B O 1
ATOM 4744 N N . ALA B 1 41 ? -8.808 44.011 81.834 1.00 20.92 41 ALA B N 1
ATOM 4745 C CA . ALA B 1 41 ? -9.796 44.633 80.958 1.00 21.01 41 ALA B CA 1
ATOM 4746 C C . ALA B 1 41 ? -10.472 45.791 81.675 1.00 22.02 41 ALA B C 1
ATOM 4747 O O . ALA B 1 41 ? -9.790 46.642 82.258 1.00 22.48 41 ALA B O 1
ATOM 4749 N N . ASN B 1 42 ? -11.802 45.844 81.659 1.00 22.14 42 ASN B N 1
ATOM 4750 C CA . ASN B 1 42 ? -12.547 46.960 82.234 1.00 22.86 42 ASN B CA 1
ATOM 4751 C C . ASN B 1 42 ? -13.399 46.449 83.387 1.00 22.32 42 ASN B C 1
ATOM 4752 O O . ASN B 1 42 ? -14.316 45.645 83.178 1.00 22.63 42 ASN B O 1
ATOM 4757 N N . ILE B 1 43 ? -13.105 46.928 84.600 1.00 23.19 43 ILE B N 1
ATOM 4758 C CA . ILE B 1 43 ? -13.663 46.333 85.814 1.00 22.89 43 ILE B CA 1
ATOM 4759 C C . ILE B 1 43 ? -15.187 46.297 85.795 1.00 22.56 43 ILE B C 1
ATOM 4760 O O . ILE B 1 43 ? -15.800 45.400 86.390 1.00 21.92 43 ILE B O 1
ATOM 4765 N N . ILE B 1 44 ? -15.824 47.246 85.107 1.00 22.88 44 ILE B N 1
ATOM 4766 C CA . ILE B 1 44 ? -17.284 47.276 85.069 1.00 23.35 44 ILE B CA 1
ATOM 4767 C C . ILE B 1 44 ? -17.872 45.950 84.597 1.00 21.80 44 ILE B C 1
ATOM 4768 O O . ILE B 1 44 ? -18.965 45.564 85.042 1.00 22.21 44 ILE B O 1
ATOM 4773 N N . ARG B 1 45 ? -17.159 45.223 83.714 1.00 21.61 45 ARG B N 1
ATOM 4774 C CA . ARG B 1 45 ? -17.648 43.970 83.155 1.00 22.01 45 ARG B CA 1
ATOM 4775 C C . ARG B 1 45 ? -16.646 42.820 83.176 1.00 22.39 45 ARG B C 1
ATOM 4776 O O . ARG B 1 45 ? -16.963 41.744 82.667 1.00 22.97 45 ARG B O 1
ATOM 4784 N N . SER B 1 46 ? -15.460 43.000 83.741 1.00 20.66 46 SER B N 1
ATOM 4785 C CA . SER B 1 46 ? -14.387 42.032 83.532 1.00 20.29 46 SER B CA 1
ATOM 4786 C C . SER B 1 46 ? -14.638 40.697 84.228 1.00 19.73 46 SER B C 1
ATOM 4787 O O . SER B 1 46 ? -15.306 40.616 85.261 1.00 19.82 46 SER B O 1
ATOM 4790 N N . GLY B 1 47 ? -14.083 39.633 83.633 1.00 20.23 47 GLY B N 1
ATOM 4791 C CA . GLY B 1 47 ? -14.143 38.304 84.213 1.00 21.81 47 GLY B CA 1
ATOM 4792 C C . GLY B 1 47 ? -15.343 37.472 83.799 1.00 19.76 47 GLY B C 1
ATOM 4793 O O . GLY B 1 47 ? -16.109 37.807 82.892 1.00 20.06 47 GLY B O 1
ATOM 4794 N N . CYS B 1 48 ? -15.496 36.343 84.499 1.00 19.68 48 CYS B N 1
ATOM 4795 C CA . CYS B 1 48 ? -16.554 35.381 84.199 1.00 19.55 48 CYS B CA 1
ATOM 4796 C C . CYS B 1 48 ? -17.966 35.962 84.291 1.00 19.16 48 CYS B C 1
ATOM 4797 O O . CYS B 1 48 ? -18.885 35.419 83.655 1.00 20.19 48 CYS B O 1
ATOM 4800 N N . LEU B 1 49 ? -18.169 37.040 85.059 1.00 19.45 49 LEU B N 1
ATOM 4801 C CA . LEU B 1 49 ? -19.502 37.596 85.281 1.00 20.80 49 LEU B CA 1
ATOM 4802 C C . LEU B 1 49 ? -19.945 38.558 84.189 1.00 20.10 49 LEU B C 1
ATOM 4803 O O . LEU B 1 49 ? -21.064 39.080 84.272 1.00 20.52 49 LEU B O 1
ATOM 4808 N N . ALA B 1 50 ? -19.120 38.762 83.154 1.00 20.02 50 ALA B N 1
ATOM 4809 C CA . ALA B 1 50 ? -19.386 39.788 82.152 1.00 19.95 50 ALA B CA 1
ATOM 4810 C C . ALA B 1 50 ? -20.785 39.693 81.569 1.00 21.01 50 ALA B C 1
ATOM 4811 O O . ALA B 1 50 ? -21.442 40.719 81.350 1.00 22.07 50 ALA B O 1
ATOM 4813 N N . ALA B 1 51 ? -21.258 38.479 81.299 1.00 20.34 51 ALA B N 1
ATOM 4814 C CA . ALA B 1 51 ? -22.537 38.291 80.633 1.00 22.41 51 ALA B CA 1
ATOM 4815 C C . ALA B 1 51 ? -23.716 38.292 81.593 1.00 22.86 51 ALA B C 1
ATOM 4816 O O . ALA B 1 51 ? -24.867 38.327 81.137 1.00 22.86 51 ALA B O 1
ATOM 4818 N N . GLY B 1 52 ? -23.454 38.298 82.891 1.00 22.06 52 GLY B N 1
ATOM 4819 C CA . GLY B 1 52 ? -24.462 38.095 83.909 1.00 25.18 52 GLY B CA 1
ATOM 4820 C C . GLY B 1 52 ? -24.453 36.669 84.425 1.00 28.87 52 GLY B C 1
ATOM 4821 O O . GLY B 1 52 ? -23.753 35.789 83.917 1.00 29.71 52 GLY B O 1
ATOM 4822 N N . VAL B 1 53 ? -25.266 36.443 85.456 1.00 28.11 53 VAL B N 1
ATOM 4823 C CA . VAL B 1 53 ? -25.384 35.130 86.081 1.00 31.30 53 VAL B CA 1
ATOM 4824 C C . VAL B 1 53 ? -26.834 34.667 86.033 1.00 32.23 53 VAL B C 1
ATOM 4825 O O . VAL B 1 53 ? -27.772 35.471 86.024 1.00 30.85 53 VAL B O 1
ATOM 4829 N N . ASN B 1 54 ? -27.004 33.344 86.038 1.00 32.00 54 ASN B N 1
ATOM 4830 C CA . ASN B 1 54 ? -28.334 32.750 86.084 1.00 38.89 54 ASN B CA 1
ATOM 4831 C C . ASN B 1 54 ? -28.911 32.783 87.496 1.00 53.57 54 ASN B C 1
ATOM 4832 O O . ASN B 1 54 ? -30.117 32.992 87.672 1.00 39.77 54 ASN B O 1
ATOM 4837 N N . ALA B 1 55 ? -28.077 32.589 88.512 1.00 34.99 55 ALA B N 1
ATOM 4838 C CA . ALA B 1 55 ? -28.591 32.517 89.873 1.00 32.92 55 ALA B CA 1
ATOM 4839 C C . ALA B 1 55 ? -27.450 32.680 90.865 1.00 33.87 55 ALA B C 1
ATOM 4840 O O . ALA B 1 55 ? -26.273 32.669 90.501 1.00 34.80 55 ALA B O 1
ATOM 4842 N N A ILE B 1 56 ? -27.825 32.823 92.134 0.60 37.63 56 ILE B N 1
ATOM 4843 N N B ILE B 1 56 ? -27.823 32.881 92.126 0.40 29.28 56 ILE B N 1
ATOM 4844 C CA A ILE B 1 56 ? -26.908 32.634 93.254 0.60 42.97 56 ILE B CA 1
ATOM 4845 C CA B ILE B 1 56 ? -26.865 33.064 93.212 0.40 36.05 56 ILE B CA 1
ATOM 4846 C C A ILE B 1 56 ? -27.045 31.175 93.678 0.60 51.57 56 ILE B C 1
ATOM 4847 C C B ILE B 1 56 ? -27.344 32.202 94.371 0.40 35.31 56 ILE B C 1
ATOM 4848 O O A ILE B 1 56 ? -28.057 30.786 94.269 0.60 50.37 56 ILE B O 1
ATOM 4849 O O B ILE B 1 56 ? -27.241 32.591 95.538 0.40 40.84 56 ILE B O 1
ATOM 4858 N N A ASN B 1 57 ? -26.023 30.366 93.391 0.60 52.15 57 ASN B N 1
ATOM 4859 N N B ASN B 1 57 ? -27.876 31.022 94.051 0.40 41.05 57 ASN B N 1
ATOM 4860 C CA A ASN B 1 57 ? -26.161 28.925 93.569 0.60 47.77 57 ASN B CA 1
ATOM 4861 C CA B ASN B 1 57 ? -28.444 30.146 95.065 0.40 42.74 57 ASN B CA 1
ATOM 4862 C C A ASN B 1 57 ? -25.860 28.481 94.994 0.60 65.80 57 ASN B C 1
ATOM 4863 C C B ASN B 1 57 ? -27.397 29.520 95.971 0.40 35.80 57 ASN B C 1
ATOM 4864 O O A ASN B 1 57 ? -26.537 27.591 95.522 0.60 68.54 57 ASN B O 1
ATOM 4865 O O B ASN B 1 57 ? -27.768 28.896 96.971 0.40 44.75 57 ASN B O 1
ATOM 4874 N N A ALA B 1 58 ? -24.862 29.079 95.634 0.60 44.64 58 ALA B N 1
ATOM 4875 N N B ALA B 1 58 ? -26.111 29.667 95.656 0.40 32.58 58 ALA B N 1
ATOM 4876 C CA A ALA B 1 58 ? -24.338 28.567 96.893 0.60 41.65 58 ALA B CA 1
ATOM 4877 C CA B ALA B 1 58 ? -25.053 29.069 96.463 0.40 28.34 58 ALA B CA 1
ATOM 4878 C C A ALA B 1 58 ? -24.729 29.467 98.058 0.60 26.97 58 ALA B C 1
ATOM 4879 C C B ALA B 1 58 ? -25.022 29.683 97.859 0.40 29.19 58 ALA B C 1
ATOM 4880 O O A ALA B 1 58 ? -24.065 30.470 98.325 0.60 22.95 58 ALA B O 1
ATOM 4881 O O B ALA B 1 58 ? -24.303 30.655 98.112 0.40 30.73 58 ALA B O 1
ATOM 4884 N N . TYR B 1 59 ? -25.795 29.098 98.769 1.00 25.78 59 TYR B N 1
ATOM 4885 C CA . TYR B 1 59 ? -25.913 29.540 100.153 1.00 26.45 59 TYR B CA 1
ATOM 4886 C C . TYR B 1 59 ? -26.795 28.534 100.893 1.00 24.91 59 TYR B C 1
ATOM 4887 O O . TYR B 1 59 ? -27.421 27.660 100.293 1.00 26.90 59 TYR B O 1
ATOM 4896 N N . LEU B 1 60 ? -26.819 28.654 102.203 1.00 24.34 60 LEU B N 1
ATOM 4897 C CA . LEU B 1 60 ? -27.424 27.641 103.055 1.00 25.03 60 LEU B CA 1
ATOM 4898 C C . LEU B 1 60 ? -28.853 28.009 103.412 1.00 25.52 60 LEU B C 1
ATOM 4899 O O . LEU B 1 60 ? -29.126 29.139 103.830 1.00 26.94 60 LEU B O 1
ATOM 4904 N N . ASN B 1 61 ? -29.761 27.050 103.250 1.00 25.78 61 ASN B N 1
ATOM 4905 C CA . ASN B 1 61 ? -31.121 27.199 103.739 1.00 27.46 61 ASN B CA 1
ATOM 4906 C C . ASN B 1 61 ? -31.157 26.975 105.251 1.00 26.97 61 ASN B C 1
ATOM 4907 O O . ASN B 1 61 ? -30.177 26.555 105.871 1.00 26.33 61 ASN B O 1
ATOM 4912 N N . GLU B 1 62 ? -32.313 27.261 105.849 1.00 28.38 62 GLU B N 1
ATOM 4913 C CA . GLU B 1 62 ? -32.478 27.078 107.283 1.00 31.44 62 GLU B CA 1
ATOM 4914 C C . GLU B 1 62 ? -32.148 25.638 107.673 1.00 30.71 62 GLU B C 1
ATOM 4915 O O . GLU B 1 62 ? -32.643 24.688 107.060 1.00 31.69 62 GLU B O 1
ATOM 4921 N N . GLY B 1 63 ? -31.305 25.483 108.698 1.00 28.50 63 GLY B N 1
ATOM 4922 C CA . GLY B 1 63 ? -30.912 24.178 109.188 1.00 27.84 63 GLY B CA 1
ATOM 4923 C C . GLY B 1 63 ? -29.718 23.566 108.486 1.00 27.29 63 GLY B C 1
ATOM 4924 O O . GLY B 1 63 ? -29.174 22.565 108.977 1.00 27.31 63 GLY B O 1
ATOM 4925 N N . GLU B 1 64 ? -29.297 24.123 107.362 1.00 27.11 64 GLU B N 1
ATOM 4926 C CA . GLU B 1 64 ? -28.084 23.677 106.693 1.00 27.40 64 GLU B CA 1
ATOM 4927 C C . GLU B 1 64 ? -26.889 24.354 107.355 1.00 28.64 64 GLU B C 1
ATOM 4928 O O . GLU B 1 64 ? -26.976 25.488 107.839 1.00 29.71 64 GLU B O 1
ATOM 4934 N N . THR B 1 65 ? -25.771 23.648 107.391 1.00 29.23 65 THR B N 1
ATOM 4935 C CA . THR B 1 65 ? -24.572 24.097 108.083 1.00 29.54 65 THR B CA 1
ATOM 4936 C C . THR B 1 65 ? -23.388 23.997 107.140 1.00 26.55 65 THR B C 1
ATOM 4937 O O . THR B 1 65 ? -23.479 23.401 106.063 1.00 25.65 65 THR B O 1
ATOM 4941 N N . PRO B 1 66 ? -22.252 24.574 107.513 1.00 26.29 66 PRO B N 1
ATOM 4942 C CA . PRO B 1 66 ? -21.032 24.336 106.723 1.00 28.60 66 PRO B CA 1
ATOM 4943 C C . PRO B 1 66 ? -20.749 22.857 106.523 1.00 28.17 66 PRO B C 1
ATOM 4944 O O . PRO B 1 66 ? -20.261 22.463 105.459 1.00 28.26 66 PRO B O 1
ATOM 4948 N N . GLU B 1 67 ? -21.064 22.023 107.516 1.00 26.95 67 GLU B N 1
ATOM 4949 C CA . GLU B 1 67 ? -20.903 20.585 107.350 1.00 28.50 67 GLU B CA 1
ATOM 4950 C C . GLU B 1 67 ? -21.782 20.063 106.222 1.00 31.34 67 GLU B C 1
ATOM 4951 O O . GLU B 1 67 ? -21.362 19.192 105.451 1.00 33.56 67 GLU B O 1
ATOM 4957 N N . SER B 1 68 ? -23.009 20.583 106.109 1.00 30.01 68 SER B N 1
ATOM 4958 C CA . SER B 1 68 ? -23.868 20.198 104.992 1.00 32.19 68 SER B CA 1
ATOM 4959 C C . SER B 1 68 ? -23.228 20.580 103.664 1.00 31.02 68 SER B C 1
ATOM 4960 O O . SER B 1 68 ? -23.320 19.840 102.677 1.00 33.52 68 SER B O 1
ATOM 4963 N N . TYR B 1 69 ? -22.601 21.753 103.612 1.00 28.61 69 TYR B N 1
ATOM 4964 C CA . TYR B 1 69 ? -21.968 22.208 102.382 1.00 27.99 69 TYR B CA 1
ATOM 4965 C C . TYR B 1 69 ? -20.767 21.335 102.039 1.00 27.48 69 TYR B C 1
ATOM 4966 O O . TYR B 1 69 ? -20.594 20.943 100.879 1.00 26.10 69 TYR B O 1
ATOM 4975 N N . VAL B 1 70 ? -19.948 20.993 103.040 1.00 26.90 70 VAL B N 1
ATOM 4976 C CA . VAL B 1 70 ? -18.794 20.137 102.785 1.00 28.08 70 VAL B CA 1
ATOM 4977 C C . VAL B 1 70 ? -19.246 18.808 102.195 1.00 28.17 70 VAL B C 1
ATOM 4978 O O . VAL B 1 70 ? -18.613 18.261 101.283 1.00 27.15 70 VAL B O 1
ATOM 4982 N N . GLU B 1 71 ? -20.340 18.260 102.719 1.00 30.46 71 GLU B N 1
ATOM 4983 C CA . GLU B 1 71 ? -20.793 16.955 102.252 1.00 33.19 71 GLU B CA 1
ATOM 4984 C C . GLU B 1 71 ? -21.343 17.051 100.835 1.00 29.95 71 GLU B C 1
ATOM 4985 O O . GLU B 1 71 ? -21.120 16.156 100.011 1.00 32.12 71 GLU B O 1
ATOM 4991 N N . TYR B 1 72 ? -22.064 18.133 100.535 1.00 28.78 72 TYR B N 1
ATOM 4992 C CA . TYR B 1 72 ? -22.510 18.376 99.170 1.00 29.25 72 TYR B CA 1
ATOM 4993 C C . TYR B 1 72 ? -21.323 18.455 98.224 1.00 31.38 72 TYR B C 1
ATOM 4994 O O . TYR B 1 72 ? -21.330 17.848 97.146 1.00 34.57 72 TYR B O 1
ATOM 5003 N N . VAL B 1 73 ? -20.287 19.203 98.613 1.00 27.13 73 VAL B N 1
ATOM 5004 C CA . VAL B 1 73 ? -19.137 19.390 97.731 1.00 26.23 73 VAL B CA 1
ATOM 5005 C C . VAL B 1 73 ? -18.459 18.057 97.456 1.00 30.22 73 VAL B C 1
ATOM 5006 O O . VAL B 1 73 ? -18.040 17.777 96.327 1.00 31.68 73 VAL B O 1
ATOM 5010 N N . LYS B 1 74 ? -18.349 17.212 98.479 1.00 29.21 74 LYS B N 1
ATOM 5011 C CA . LYS B 1 74 ? -17.773 15.888 98.284 1.00 37.39 74 LYS B CA 1
ATOM 5012 C C . LYS B 1 74 ? -18.659 15.013 97.405 1.00 55.60 74 LYS B C 1
ATOM 5013 O O . LYS B 1 74 ? -18.146 14.195 96.632 1.00 49.46 74 LYS B O 1
ATOM 5019 N N . LYS B 1 75 ? -19.983 15.167 97.508 1.00 43.13 75 LYS B N 1
ATOM 5020 C CA . LYS B 1 75 ? -20.890 14.380 96.679 1.00 50.57 75 LYS B CA 1
ATOM 5021 C C . LYS B 1 75 ? -20.826 14.821 95.222 1.00 54.61 75 LYS B C 1
ATOM 5022 O O . LYS B 1 75 ? -21.020 13.999 94.318 1.00 42.50 75 LYS B O 1
ATOM 5028 N N . GLU B 1 76 ? -20.559 16.103 94.979 1.00 45.99 76 GLU B N 1
ATOM 5029 C CA . GLU B 1 76 ? -20.520 16.656 93.632 1.00 52.92 76 GLU B CA 1
ATOM 5030 C C . GLU B 1 76 ? -19.179 16.454 92.937 1.00 51.99 76 GLU B C 1
ATOM 5031 O O . GLU B 1 76 ? -19.060 16.790 91.754 1.00 58.57 76 GLU B O 1
ATOM 5037 N N . SER B 1 77 ? -18.173 15.927 93.635 1.00 44.77 77 SER B N 1
ATOM 5038 C CA . SER B 1 77 ? -16.857 15.718 93.043 1.00 48.37 77 SER B CA 1
ATOM 5039 C C . SER B 1 77 ? -16.271 14.382 93.489 1.00 48.36 77 SER B C 1
ATOM 5040 O O . SER B 1 77 ? -16.308 13.399 92.741 1.00 43.94 77 SER B O 1
ATOM 5043 N N . SER B 1 78 ? -15.728 14.349 94.703 1.00 47.96 78 SER B N 1
ATOM 5044 C CA . SER B 1 78 ? -15.101 13.168 95.287 1.00 57.17 78 SER B CA 1
ATOM 5045 C C . SER B 1 78 ? -14.876 13.454 96.769 1.00 75.00 78 SER B C 1
ATOM 5046 O O . SER B 1 78 ? -15.139 14.560 97.252 1.00 56.87 78 SER B O 1
ATOM 5049 N N . GLY B 1 79 ? -14.382 12.444 97.492 1.00 53.56 79 GLY B N 1
ATOM 5050 C CA . GLY B 1 79 ? -14.031 12.632 98.892 1.00 39.71 79 GLY B CA 1
ATOM 5051 C C . GLY B 1 79 ? -12.726 13.365 99.129 1.00 33.91 79 GLY B C 1
ATOM 5052 O O . GLY B 1 79 ? -12.473 13.817 100.251 1.00 30.66 79 GLY B O 1
ATOM 5053 N N . LEU B 1 80 ? -11.907 13.507 98.081 1.00 31.31 80 LEU B N 1
ATOM 5054 C CA . LEU B 1 80 ? -10.572 14.090 98.184 1.00 32.05 80 LEU B CA 1
ATOM 5055 C C . LEU B 1 80 ? -10.656 15.581 97.882 1.00 33.03 80 LEU B C 1
ATOM 5056 O O . LEU B 1 80 ? -10.359 16.047 96.781 1.00 31.84 80 LEU B O 1
ATOM 5061 N N . ILE B 1 81 ? -11.065 16.340 98.893 1.00 27.72 81 ILE B N 1
ATOM 5062 C CA . ILE B 1 81 ? -11.109 17.790 98.820 1.00 26.38 81 ILE B CA 1
ATOM 5063 C C . ILE B 1 81 ? -10.402 18.343 100.047 1.00 26.85 81 ILE B C 1
ATOM 5064 O O . ILE B 1 81 ? -10.143 17.631 101.018 1.00 27.64 81 ILE B O 1
ATOM 5069 N N . ARG B 1 82 ? -10.091 19.638 99.991 1.00 24.89 82 ARG B N 1
ATOM 5070 C CA . ARG B 1 82 ? -9.512 20.350 101.130 1.00 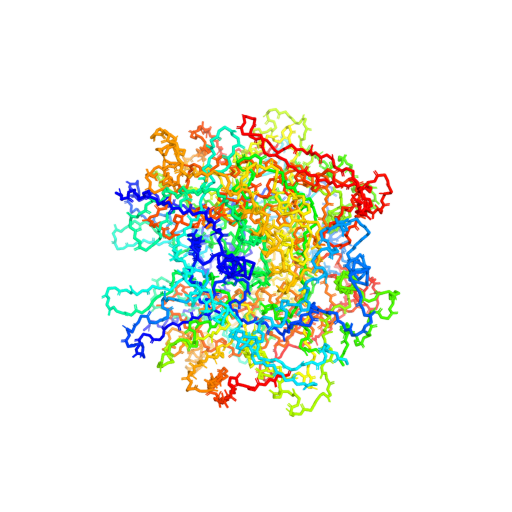25.50 82 ARG B CA 1
ATOM 5071 C C . ARG B 1 82 ? -10.676 20.797 102.006 1.00 26.87 82 ARG B C 1
ATOM 5072 O O . ARG B 1 82 ? -11.197 21.906 101.864 1.00 29.24 82 ARG B O 1
ATOM 5080 N N . GLU B 1 83 ? -11.073 19.917 102.934 1.00 27.03 83 GLU B N 1
ATOM 5081 C CA . GLU B 1 83 ? -12.245 20.157 103.765 1.00 27.95 83 GLU B CA 1
ATOM 5082 C C . GLU B 1 83 ? -12.163 21.470 104.527 1.00 26.28 83 GLU B C 1
ATOM 5083 O O . GLU B 1 83 ? -13.197 22.089 104.815 1.00 24.59 83 GLU B O 1
ATOM 5089 N N . ASP B 1 84 ? -10.950 21.879 104.910 1.00 25.32 84 ASP B N 1
ATOM 5090 C CA . ASP B 1 84 ? -10.786 23.100 105.687 1.00 26.00 84 ASP B CA 1
ATOM 5091 C C . ASP B 1 84 ? -11.130 24.321 104.850 1.00 25.02 84 ASP B C 1
ATOM 5092 O O . ASP B 1 84 ? -11.728 25.285 105.354 1.00 25.74 84 ASP B O 1
ATOM 5097 N N . LEU B 1 85 ? -10.746 24.298 103.572 1.00 23.62 85 LEU B N 1
ATOM 5098 C CA . LEU B 1 85 ? -11.104 25.386 102.674 1.00 23.17 85 LEU B CA 1
ATOM 5099 C C . LEU B 1 85 ? -12.604 25.410 102.427 1.00 23.24 85 LEU B C 1
ATOM 5100 O O . LEU B 1 85 ? -13.218 26.480 102.450 1.00 23.48 85 LEU B O 1
ATOM 5105 N N . THR B 1 86 ? -13.208 24.240 102.188 1.00 24.53 86 THR B N 1
ATOM 5106 C CA . THR B 1 86 ? -14.639 24.187 101.902 1.00 25.69 86 THR B CA 1
ATOM 5107 C C . THR B 1 86 ? -15.451 24.653 103.100 1.00 23.54 86 THR B C 1
ATOM 5108 O O . THR B 1 86 ? -16.432 25.395 102.952 1.00 22.88 86 THR B O 1
ATOM 5112 N N . TYR B 1 87 ? -15.060 24.224 104.300 1.00 23.34 87 TYR B N 1
ATOM 5113 C CA . TYR B 1 87 ? -15.803 24.571 105.508 1.00 24.12 87 TYR B CA 1
ATOM 5114 C C . TYR B 1 87 ? -15.793 26.073 105.758 1.00 24.11 87 TYR B C 1
ATOM 5115 O O . TYR B 1 87 ? -16.837 26.668 106.053 1.00 23.96 87 TYR B O 1
ATOM 5124 N N . THR B 1 88 ? -14.617 26.704 105.652 1.00 24.07 88 THR B N 1
ATOM 5125 C CA . THR B 1 88 ? -14.509 28.138 105.898 1.00 24.49 88 THR B CA 1
ATOM 5126 C C . THR B 1 88 ? -15.207 28.962 104.817 1.00 23.98 88 THR B C 1
ATOM 5127 O O . THR B 1 88 ? -15.671 30.074 105.093 1.00 25.26 88 THR B O 1
ATOM 5131 N N . ILE B 1 89 ? -15.297 28.445 103.593 1.00 23.64 89 ILE B N 1
ATOM 5132 C CA . ILE B 1 89 ? -16.163 29.075 102.599 1.00 23.62 89 ILE B CA 1
ATOM 5133 C C . ILE B 1 89 ? -17.612 28.977 103.049 1.00 24.35 89 ILE B C 1
ATOM 5134 O O . ILE B 1 89 ? -18.359 29.964 103.040 1.00 26.10 89 ILE B O 1
ATOM 5139 N N . GLY B 1 90 ? -18.028 27.774 103.444 1.00 25.51 90 GLY B N 1
ATOM 5140 C CA . GLY B 1 90 ? -19.411 27.553 103.830 1.00 24.61 90 GLY B CA 1
ATOM 5141 C C . GLY B 1 90 ? -19.901 28.495 104.907 1.00 25.59 90 GLY B C 1
ATOM 5142 O O . GLY B 1 90 ? -21.074 28.875 104.913 1.00 28.39 90 GLY B O 1
ATOM 5143 N N . LYS B 1 91 ? -19.016 28.894 105.822 1.00 26.42 91 LYS B N 1
ATOM 5144 C CA . LYS B 1 91 ? -19.411 29.770 106.914 1.00 27.36 91 LYS B CA 1
ATOM 5145 C C . LYS B 1 91 ? -19.837 31.158 106.453 1.00 28.27 91 LYS B C 1
ATOM 5146 O O . LYS B 1 91 ? -20.510 31.864 107.221 1.00 27.63 91 LYS B O 1
ATOM 5152 N N . ARG B 1 92 ? -19.453 31.575 105.242 1.00 29.06 92 ARG B N 1
ATOM 5153 C CA . ARG B 1 92 ? -19.726 32.923 104.774 1.00 28.96 92 ARG B CA 1
ATOM 5154 C C . ARG B 1 92 ? -20.610 33.018 103.545 1.00 28.35 92 ARG B C 1
ATOM 5155 O O . ARG B 1 92 ? -20.863 34.137 103.080 1.00 28.05 92 ARG B O 1
ATOM 5163 N N . LEU B 1 93 ? -21.065 31.896 102.986 1.00 28.56 93 LEU B N 1
ATOM 5164 C CA . LEU B 1 93 ? -21.864 31.948 101.766 1.00 26.63 93 LEU B CA 1
ATOM 5165 C C . LEU B 1 93 ? -23.057 32.878 101.933 1.00 26.16 93 LEU B C 1
ATOM 5166 O O . LEU B 1 93 ? -23.327 33.722 101.070 1.00 26.26 93 LEU B O 1
ATOM 5171 N N . ASN B 1 94 ? -23.795 32.731 103.038 1.00 25.14 94 ASN B N 1
ATOM 5172 C CA . ASN B 1 94 ? -25.003 33.529 103.211 1.00 26.48 94 ASN B CA 1
ATOM 5173 C C . ASN B 1 94 ? -24.663 35.004 103.354 1.00 28.25 94 ASN B C 1
ATOM 5174 O O . ASN B 1 94 ? -25.346 35.862 102.783 1.00 29.38 94 ASN B O 1
ATOM 5179 N N . LYS B 1 95 ? -23.579 35.298 104.069 1.00 28.19 95 LYS B N 1
ATOM 5180 C CA . LYS B 1 95 ? -23.151 36.709 104.251 1.00 33.72 95 LYS B CA 1
ATOM 5181 C C . LYS B 1 95 ? -22.794 37.323 102.892 1.00 28.78 95 LYS B C 1
ATOM 5182 O O . LYS B 1 95 ? -23.062 38.518 102.701 1.00 26.58 95 LYS B O 1
ATOM 5188 N N . MET B 1 96 ? -22.232 36.528 101.975 1.00 27.64 96 MET B N 1
ATOM 5189 C CA . MET B 1 96 ? -21.839 37.075 100.681 1.00 26.41 96 MET B CA 1
ATOM 5190 C C . MET B 1 96 ? -23.061 37.337 99.815 1.00 26.07 96 MET B C 1
ATOM 5191 O O . MET B 1 96 ? -23.105 38.320 99.068 1.00 27.91 96 MET B O 1
ATOM 5196 N N . ALA B 1 97 ? -24.070 36.474 99.902 1.00 25.54 97 ALA B N 1
ATOM 5197 C CA . ALA B 1 97 ? -25.299 36.739 99.166 1.00 27.97 97 ALA B CA 1
ATOM 5198 C C . ALA B 1 97 ? -25.957 38.020 99.668 1.00 28.69 97 ALA B C 1
ATOM 5199 O O . ALA B 1 97 ? -26.479 38.812 98.875 1.00 29.49 97 ALA B O 1
ATOM 5201 N N . LYS B 1 98 ? -25.919 38.249 100.985 1.00 29.43 98 LYS B N 1
ATOM 5202 C CA . LYS B 1 98 ? -26.508 39.461 101.546 1.00 33.35 98 LYS B CA 1
ATOM 5203 C C . LYS B 1 98 ? -25.790 40.711 101.040 1.00 33.57 98 LYS B C 1
ATOM 5204 O O . LYS B 1 98 ? -26.424 41.741 100.781 1.00 33.96 98 LYS B O 1
ATOM 5210 N N . LYS B 1 99 ? -24.469 40.640 100.882 1.00 31.46 99 LYS B N 1
ATOM 5211 C CA . LYS B 1 99 ? -23.736 41.795 100.375 1.00 31.21 99 LYS B CA 1
ATOM 5212 C C . LYS B 1 99 ? -24.146 42.122 98.945 1.00 33.89 99 LYS B C 1
ATOM 5213 O O . LYS B 1 99 ? -24.247 43.298 98.574 1.00 35.53 99 LYS B O 1
ATOM 5219 N N . LEU B 1 100 ? -24.352 41.096 98.114 1.00 30.19 100 LEU B N 1
ATOM 5220 C CA . LEU B 1 100 ? -24.781 41.344 96.739 1.00 30.15 100 LEU B CA 1
ATOM 5221 C C . LEU B 1 100 ? -26.106 42.097 96.719 1.00 33.32 100 LEU B C 1
ATOM 5222 O O . LEU B 1 100 ? -26.313 42.992 95.887 1.00 32.49 100 LEU B O 1
ATOM 5227 N N . GLU B 1 101 ? -27.024 41.742 97.622 1.00 33.37 101 GLU B N 1
ATOM 5228 C CA . GLU B 1 101 ? -28.270 42.490 97.716 1.00 37.95 101 GLU B CA 1
ATOM 5229 C C . GLU B 1 101 ? -28.000 43.924 98.146 1.00 33.50 101 GLU B C 1
ATOM 5230 O O . GLU B 1 101 ? -28.578 44.865 97.586 1.00 32.69 101 GLU B O 1
ATOM 5236 N N . GLU B 1 102 ? -27.113 44.104 99.135 1.00 32.13 102 GLU B N 1
ATOM 5237 C CA . GLU B 1 102 ? -26.750 45.441 99.594 1.00 35.22 102 GLU B CA 1
ATOM 5238 C C . GLU B 1 102 ? -26.186 46.284 98.460 1.00 34.28 102 GLU B C 1
ATOM 5239 O O . GLU B 1 102 ? -26.401 47.501 98.420 1.00 33.72 102 GLU B O 1
ATOM 5245 N N . TYR B 1 103 ? -25.438 45.661 97.546 1.00 31.66 103 TYR B N 1
ATOM 5246 C CA . TYR B 1 103 ? -24.810 46.388 96.451 1.00 29.26 103 TYR B CA 1
ATOM 5247 C C . TYR B 1 103 ? -25.798 46.775 95.355 1.00 31.94 103 TYR B C 1
ATOM 5248 O O . TYR B 1 103 ? -25.455 47.595 94.494 1.00 33.08 103 TYR B O 1
ATOM 5257 N N . GLY B 1 104 ? -26.994 46.193 95.346 1.00 35.00 104 GLY B N 1
ATOM 5258 C CA . GLY B 1 104 ? -28.015 46.598 94.402 1.00 37.19 104 GLY B CA 1
ATOM 5259 C C . GLY B 1 104 ? -28.521 45.499 93.493 1.00 37.02 104 GLY B C 1
ATOM 5260 O O . GLY B 1 104 ? -29.313 45.765 92.586 1.00 35.28 104 GLY B O 1
ATOM 5261 N N . LEU B 1 105 ? -28.105 44.266 93.714 1.00 33.48 105 LEU B N 1
ATOM 5262 C CA . LEU B 1 105 ? -28.544 43.198 92.825 1.00 33.56 105 LEU B CA 1
ATOM 5263 C C . LEU B 1 105 ? -30.046 42.970 92.989 1.00 33.06 105 LEU B C 1
ATOM 5264 O O . LEU B 1 105 ? -30.524 42.797 94.117 1.00 32.94 105 LEU B O 1
ATOM 5269 N N . PRO B 1 106 ? -30.821 42.963 91.902 1.00 35.21 106 PRO B N 1
ATOM 5270 C CA . PRO B 1 106 ? -32.270 42.743 92.041 1.00 39.21 106 PRO B CA 1
ATOM 5271 C C . PRO B 1 106 ? -32.584 41.325 92.496 1.00 41.56 106 PRO B C 1
ATOM 5272 O O . PRO B 1 106 ? -32.152 40.347 91.881 1.00 36.97 106 PRO B O 1
ATOM 5276 N N . ILE B 1 107 ? -33.356 41.227 93.575 1.00 51.19 107 ILE B N 1
ATOM 5277 C CA . ILE B 1 107 ? -33.724 39.955 94.186 1.00 67.25 107 ILE B CA 1
ATOM 5278 C C . ILE B 1 107 ? -35.182 40.043 94.622 1.00 51.17 107 ILE B C 1
ATOM 5279 O O . ILE B 1 107 ? -35.644 41.098 95.065 1.00 49.83 107 ILE B O 1
ATOM 5284 N N . GLN B 1 108 ? -35.903 38.928 94.501 1.00 52.44 108 GLN B N 1
ATOM 5285 C CA . GLN B 1 108 ? -37.296 38.849 94.927 1.00 58.42 108 GLN B CA 1
ATOM 5286 C C . GLN B 1 108 ? -37.554 37.432 95.424 1.00 62.89 108 GLN B C 1
ATOM 5287 O O . GLN B 1 108 ? -36.774 36.513 95.160 1.00 54.77 108 GLN B O 1
ATOM 5293 N N . LYS B 1 109 ? -38.654 37.261 96.154 1.00 76.64 109 LYS B N 1
ATOM 5294 C CA . LYS B 1 109 ? -38.975 35.964 96.732 1.00 77.16 109 LYS B CA 1
ATOM 5295 C C . LYS B 1 109 ? -39.644 35.047 95.704 1.00 95.71 109 LYS B C 1
ATOM 5296 O O . LYS B 1 109 ? -40.251 35.495 94.729 1.00 97.46 109 LYS B O 1
ATOM 5302 N N . ASP B 1 110 ? -39.529 33.741 95.949 1.00 104.64 110 ASP B N 1
ATOM 5303 C CA . ASP B 1 110 ? -40.073 32.704 95.075 1.00 77.51 110 ASP B CA 1
ATOM 5304 C C . ASP B 1 110 ? -39.854 32.979 93.594 1.00 77.51 110 ASP B C 1
ATOM 5305 O O . ASP B 1 110 ? -39.684 32.056 92.797 1.00 66.84 110 ASP B O 1
ATOM 5310 N N . GLY B 1 119 ? -37.723 27.456 100.677 1.00 60.83 119 GLY B N 1
ATOM 5311 C CA . GLY B 1 119 ? -36.816 28.040 101.647 1.00 62.25 119 GLY B CA 1
ATOM 5312 C C . GLY B 1 119 ? -36.113 29.295 101.161 1.00 71.28 119 GLY B C 1
ATOM 5313 O O . GLY B 1 119 ? -36.565 29.943 100.217 1.00 63.93 119 GLY B O 1
ATOM 5314 N N . LYS B 1 120 ? -34.993 29.635 101.806 1.00 71.45 120 LYS B N 1
ATOM 5315 C CA . LYS B 1 120 ? -34.292 30.869 101.467 1.00 64.34 120 LYS B CA 1
ATOM 5316 C C . LYS B 1 120 ? -33.812 30.860 100.021 1.00 63.48 120 LYS B C 1
ATOM 5317 O O . LYS B 1 120 ? -33.832 31.896 99.347 1.00 58.54 120 LYS B O 1
ATOM 5323 N N . ARG B 1 121 ? -33.366 29.699 99.528 1.00 58.28 121 ARG B N 1
ATOM 5324 C CA . ARG B 1 121 ? -32.796 29.626 98.184 1.00 67.54 121 ARG B CA 1
ATOM 5325 C C . ARG B 1 121 ? -33.824 29.934 97.103 1.00 80.41 121 ARG B C 1
ATOM 5326 O O . ARG B 1 121 ? -33.434 30.253 95.973 1.00 83.27 121 ARG B O 1
ATOM 5334 N N . SER B 1 122 ? -35.118 29.853 97.423 1.00 78.57 122 SER B N 1
ATOM 5335 C CA . SER B 1 122 ? -36.187 30.141 96.465 1.00 76.63 122 SER B CA 1
ATOM 5336 C C . SER B 1 122 ? -36.325 31.656 96.324 1.00 80.53 122 SER B C 1
ATOM 5337 O O . SER B 1 122 ? -37.144 32.319 96.977 1.00 67.62 122 SER B O 1
ATOM 5340 N N . ILE B 1 123 ? -35.495 32.217 95.443 1.00 75.97 123 ILE B N 1
ATOM 5341 C CA . ILE B 1 123 ? -35.519 33.639 95.130 1.00 93.60 123 ILE B CA 1
ATOM 5342 C C . ILE B 1 123 ? -35.492 33.811 93.617 1.00 76.67 123 ILE B C 1
ATOM 5343 O O . ILE B 1 123 ? -35.041 32.937 92.875 1.00 63.44 123 ILE B O 1
ATOM 5348 N N . LYS B 1 124 ? -35.975 34.964 93.169 1.00 79.89 124 LYS B N 1
ATOM 5349 C CA . LYS B 1 124 ? -35.884 35.384 91.780 1.00 90.11 124 LYS B CA 1
ATOM 5350 C C . LYS B 1 124 ? -34.860 36.508 91.699 1.00 69.06 124 LYS B C 1
ATOM 5351 O O . LYS B 1 124 ? -34.853 37.410 92.544 1.00 53.60 124 LYS B O 1
ATOM 5357 N N . ILE B 1 125 ? -33.985 36.450 90.695 1.00 56.93 125 ILE B N 1
ATOM 5358 C CA . ILE B 1 125 ? -32.962 37.474 90.521 1.00 49.88 125 ILE B CA 1
ATOM 5359 C C . ILE B 1 125 ? -32.951 37.970 89.086 1.00 45.07 125 ILE B C 1
ATOM 5360 O O . ILE B 1 125 ? -33.514 37.352 88.181 1.00 39.08 125 ILE B O 1
ATOM 5365 N N . ASN B 1 126 ? -32.303 39.117 88.897 1.00 38.63 126 ASN B N 1
ATOM 5366 C CA . ASN B 1 126 ? -31.839 39.576 87.592 1.00 36.29 126 ASN B CA 1
ATOM 5367 C C . ASN B 1 126 ? -30.328 39.714 87.744 1.00 32.72 126 ASN B C 1
ATOM 5368 O O . ASN B 1 126 ? -29.848 40.649 88.394 1.00 31.63 126 ASN B O 1
ATOM 5373 N N . GLY B 1 127 ? -29.586 38.756 87.193 1.00 29.84 127 GLY B N 1
ATOM 5374 C CA . GLY B 1 127 ? -28.150 38.750 87.308 1.00 31.27 127 GLY B CA 1
ATOM 5375 C C . GLY B 1 127 ? -27.431 39.493 86.223 1.00 28.71 127 GLY B C 1
ATOM 5376 O O . GLY B 1 127 ? -26.199 39.476 86.184 1.00 27.14 127 GLY B O 1
ATOM 5377 N N . GLU B 1 128 ? -28.177 40.159 85.337 1.00 27.37 128 GLU B N 1
ATOM 5378 C CA . GLU B 1 128 ? -27.586 40.798 84.166 1.00 25.56 128 GLU B CA 1
ATOM 5379 C C . GLU B 1 128 ? -26.444 41.731 84.548 1.00 26.27 128 GLU B C 1
ATOM 5380 O O . GLU B 1 128 ? -25.371 41.699 83.934 1.00 25.74 128 GLU B O 1
ATOM 5386 N N . SER B 1 129 ? -26.647 42.559 85.572 1.00 29.32 129 SER B N 1
ATOM 5387 C CA . SER B 1 129 ? -25.678 43.586 85.933 1.00 30.58 129 SER B CA 1
ATOM 5388 C C . SER B 1 129 ? -24.926 43.248 87.213 1.00 27.00 129 SER B C 1
ATOM 5389 O O . SER B 1 129 ? -24.533 44.145 87.961 1.00 26.73 129 SER B O 1
ATOM 5392 N N . ILE B 1 130 ? -24.692 41.962 87.477 1.00 25.34 130 ILE B N 1
ATOM 5393 C CA . ILE B 1 130 ? -23.986 41.617 88.710 1.00 26.64 130 ILE B CA 1
ATOM 5394 C C . ILE B 1 130 ? -22.582 42.224 88.724 1.00 24.73 130 ILE B C 1
ATOM 5395 O O . ILE B 1 130 ? -22.140 42.760 89.743 1.00 25.90 130 ILE B O 1
ATOM 5400 N N . LYS B 1 131 ? -21.853 42.160 87.601 1.00 24.24 131 LYS B N 1
ATOM 5401 C CA . LYS B 1 131 ? -20.495 42.705 87.614 1.00 23.84 131 LYS B CA 1
ATOM 5402 C C . LYS B 1 131 ? -20.484 44.221 87.738 1.00 26.43 131 LYS B C 1
ATOM 5403 O O . LYS B 1 131 ? -19.710 44.748 88.556 1.00 26.80 131 LYS B O 1
ATOM 5409 N N . PRO B 1 132 ? -21.279 44.978 86.977 1.00 26.51 132 PRO B N 1
ATOM 5410 C CA . PRO B 1 132 ? -21.331 46.433 87.208 1.00 26.37 132 PRO B CA 1
ATOM 5411 C C . PRO B 1 132 ? -21.657 46.818 88.641 1.00 27.67 132 PRO B C 1
ATOM 5412 O O . PRO B 1 132 ? -21.065 47.773 89.161 1.00 26.61 132 PRO B O 1
ATOM 5416 N N . ILE B 1 133 ? -22.597 46.129 89.298 1.00 25.93 133 ILE B N 1
ATOM 5417 C CA . ILE B 1 133 ? -22.924 46.508 90.674 1.00 27.86 133 ILE B CA 1
ATOM 5418 C C . ILE B 1 133 ? -21.749 46.215 91.600 1.00 26.58 133 ILE B C 1
ATOM 5419 O O . ILE B 1 133 ? -21.444 46.993 92.511 1.00 26.88 133 ILE B O 1
ATOM 5424 N N . LEU B 1 134 ? -21.057 45.101 91.370 1.00 28.72 134 LEU B N 1
ATOM 5425 C CA . LEU B 1 134 ? -19.865 44.791 92.150 1.00 28.19 134 LEU B CA 1
ATOM 5426 C C . LEU B 1 134 ? -18.767 45.821 91.889 1.00 27.92 134 LEU B C 1
ATOM 5427 O O . LEU B 1 134 ? -18.127 46.302 92.831 1.00 29.17 134 LEU B O 1
ATOM 5432 N N . ALA B 1 135 ? -18.552 46.187 90.622 1.00 27.27 135 ALA B N 1
ATOM 5433 C CA . ALA B 1 135 ? -17.528 47.180 90.299 1.00 25.98 135 ALA B CA 1
ATOM 5434 C C . ALA B 1 135 ? -17.873 48.543 90.885 1.00 26.33 135 ALA B C 1
ATOM 5435 O O . ALA B 1 135 ? -16.994 49.259 91.383 1.00 28.66 135 ALA B O 1
ATOM 5437 N N . GLU B 1 136 ? -19.149 48.920 90.845 1.00 27.36 136 GLU B N 1
ATOM 5438 C CA . GLU B 1 136 ? -19.560 50.207 91.394 1.00 30.67 136 GLU B CA 1
ATOM 5439 C C . GLU B 1 136 ? -19.338 50.258 92.899 1.00 28.62 136 GLU B C 1
ATOM 5440 O O . GLU B 1 136 ? -18.937 51.296 93.436 1.00 29.59 136 GLU B O 1
ATOM 5446 N N . ALA B 1 137 ? -19.605 49.148 93.598 1.00 28.92 137 ALA B N 1
ATOM 5447 C CA . ALA B 1 137 ? -19.362 49.093 95.038 1.00 30.09 137 ALA B CA 1
ATOM 5448 C C . ALA B 1 137 ? -17.872 49.178 95.345 1.00 30.62 137 ALA B C 1
ATOM 5449 O O . ALA B 1 137 ? -17.467 49.791 96.341 1.00 30.82 137 ALA B O 1
ATOM 5451 N N . THR B 1 138 ? -17.046 48.557 94.508 1.00 30.55 138 THR B N 1
ATOM 5452 C CA . THR B 1 138 ? -15.601 48.609 94.700 1.00 30.26 138 THR B CA 1
ATOM 5453 C C . THR B 1 138 ? -15.094 50.038 94.590 1.00 30.33 138 THR B C 1
ATOM 5454 O O . THR B 1 138 ? -14.371 50.525 95.466 1.00 31.81 138 THR B O 1
ATOM 5458 N N . LEU B 1 139 ? -15.476 50.738 93.520 1.00 30.86 139 LEU B N 1
ATOM 5459 C CA . LEU B 1 139 ? -15.018 52.116 93.355 1.00 30.60 139 LEU B CA 1
ATOM 5460 C C . LEU B 1 139 ? -15.626 53.039 94.411 1.00 32.09 139 LEU B C 1
ATOM 5461 O O . LEU B 1 139 ? -14.972 53.996 94.848 1.00 34.29 139 LEU B O 1
ATOM 5466 N N . LYS B 1 140 ? -16.864 52.778 94.843 1.00 35.35 140 LYS B N 1
ATOM 5467 C CA . LYS B 1 140 ? -17.461 53.604 95.891 1.00 39.93 140 LYS B CA 1
ATOM 5468 C C . LYS B 1 140 ? -16.741 53.443 97.224 1.00 34.01 140 LYS B C 1
ATOM 5469 O O . LYS B 1 140 ? -16.803 54.342 98.070 1.00 33.32 140 LYS B O 1
ATOM 5475 N N . ALA B 1 141 ? -16.060 52.323 97.432 1.00 33.02 141 ALA B N 1
ATOM 5476 C CA . ALA B 1 141 ? -15.331 52.088 98.668 1.00 34.46 141 ALA B CA 1
ATOM 5477 C C . ALA B 1 141 ? -13.981 52.787 98.700 1.00 34.08 141 ALA B C 1
ATOM 5478 O O . ALA B 1 141 ? -13.284 52.697 99.713 1.00 36.39 141 ALA B O 1
ATOM 5480 N N . GLY B 1 142 ? -13.593 53.467 97.627 1.00 35.03 142 GLY B N 1
ATOM 5481 C CA . GLY B 1 142 ? -12.302 54.113 97.565 1.00 36.08 142 GLY B CA 1
ATOM 5482 C C . GLY B 1 142 ? -11.183 53.270 97.001 1.00 36.31 142 GLY B C 1
ATOM 5483 O O . GLY B 1 142 ? -10.017 53.673 97.087 1.00 33.22 142 GLY B O 1
ATOM 5484 N N . VAL B 1 143 ? -11.496 52.111 96.427 1.00 34.33 143 VAL B N 1
ATOM 5485 C CA . VAL B 1 143 ? -10.463 51.273 95.838 1.00 33.14 143 VAL B CA 1
ATOM 5486 C C . VAL B 1 143 ? -9.967 51.927 94.556 1.00 32.37 143 VAL B C 1
ATOM 5487 O O . VAL B 1 143 ? -10.753 52.453 93.758 1.00 33.71 143 VAL B O 1
ATOM 5491 N N . LYS B 1 144 ? -8.653 51.896 94.350 1.00 32.67 144 LYS B N 1
ATOM 5492 C CA . LYS B 1 144 ? -8.044 52.407 93.129 1.00 31.66 144 LYS B CA 1
ATOM 5493 C C . LYS B 1 144 ? -7.935 51.258 92.136 1.00 28.20 144 LYS B C 1
ATOM 5494 O O . LYS B 1 144 ? -7.642 50.124 92.520 1.00 28.99 144 LYS B O 1
ATOM 5500 N N . VAL B 1 145 ? -8.154 51.554 90.854 1.00 26.79 145 VAL B N 1
ATOM 5501 C CA . VAL B 1 145 ? -8.201 50.529 89.813 1.00 26.69 145 VAL B CA 1
ATOM 5502 C C . VAL B 1 145 ? -7.363 50.984 88.628 1.00 27.86 145 VAL B C 1
ATOM 5503 O O . VAL B 1 145 ? -7.513 52.116 88.155 1.00 28.48 145 VAL B O 1
ATOM 5507 N N . LEU B 1 146 ? -6.478 50.110 88.158 1.00 29.55 146 LEU B N 1
ATOM 5508 C CA . LEU B 1 146 ? -5.733 50.302 86.911 1.00 32.29 146 LEU B CA 1
ATOM 5509 C C . LEU B 1 146 ? -6.358 49.345 85.895 1.00 29.02 146 LEU B C 1
ATOM 5510 O O . LEU B 1 146 ? -6.091 48.140 85.923 1.00 27.27 146 LEU B O 1
ATOM 5515 N N . ASN B 1 147 ? -7.212 49.873 85.019 1.00 25.72 147 ASN B N 1
ATOM 5516 C CA . ASN B 1 147 ? -7.862 49.059 84.003 1.00 24.70 147 ASN B CA 1
ATOM 5517 C C . ASN B 1 147 ? -6.956 48.912 82.785 1.00 23.77 147 ASN B C 1
ATOM 5518 O O . ASN B 1 147 ? -6.017 49.682 82.587 1.00 24.97 147 ASN B O 1
ATOM 5523 N N . ASN B 1 148 ? -7.256 47.908 81.954 1.00 24.41 148 ASN B N 1
ATOM 5524 C CA . ASN B 1 148 ? -6.505 47.656 80.727 1.00 24.57 148 ASN B CA 1
ATOM 5525 C C . ASN B 1 148 ? -5.010 47.524 81.013 1.00 23.90 148 ASN B C 1
ATOM 5526 O O . ASN B 1 148 ? -4.171 48.040 80.284 1.00 25.00 148 ASN B O 1
ATOM 5531 N N . THR B 1 149 ? -4.680 46.843 82.108 1.00 24.32 149 THR B N 1
ATOM 5532 C CA . THR B 1 149 ? -3.303 46.717 82.590 1.00 24.07 149 THR B CA 1
ATOM 5533 C C . THR B 1 149 ? -3.063 45.250 82.912 1.00 24.11 149 THR B C 1
ATOM 5534 O O . THR B 1 149 ? -3.789 44.663 83.721 1.00 24.23 149 THR B O 1
ATOM 5538 N N . ILE B 1 150 ? -2.074 44.649 82.258 1.00 24.69 150 ILE B N 1
ATOM 5539 C CA . ILE B 1 150 ? -1.838 43.208 82.324 1.00 24.95 150 ILE B CA 1
ATOM 5540 C C . ILE B 1 150 ? -0.692 42.919 83.279 1.00 22.86 150 ILE B C 1
ATOM 5541 O O . ILE B 1 150 ? 0.438 43.361 83.064 1.00 23.17 150 ILE B O 1
ATOM 5546 N N . ALA B 1 151 ? -0.978 42.155 84.323 1.00 23.63 151 ALA B N 1
ATOM 5547 C CA . ALA B 1 151 ? 0.055 41.691 85.233 1.00 24.31 151 ALA B CA 1
ATOM 5548 C C . ALA B 1 151 ? 0.843 40.585 84.555 1.00 24.65 151 ALA B C 1
ATOM 5549 O O . ALA B 1 151 ? 0.274 39.745 83.843 1.00 25.06 151 ALA B O 1
ATOM 5551 N N . THR B 1 152 ? 2.160 40.582 84.779 1.00 25.97 152 THR B N 1
ATOM 5552 C CA . THR B 1 152 ? 3.051 39.647 84.101 1.00 25.33 152 THR B CA 1
ATOM 5553 C C . THR B 1 152 ? 3.940 38.819 85.017 1.00 23.80 152 THR B C 1
ATOM 5554 O O . THR B 1 152 ? 4.407 37.760 84.580 1.00 23.18 152 THR B O 1
ATOM 5558 N N . ASN B 1 153 ? 4.216 39.262 86.240 1.00 24.51 153 ASN B N 1
ATOM 5559 C CA . ASN B 1 153 ? 5.055 38.527 87.178 1.00 26.19 153 ASN B CA 1
ATOM 5560 C C . ASN B 1 153 ? 4.972 39.216 88.533 1.00 27.50 153 ASN B C 1
ATOM 5561 O O . ASN B 1 153 ? 4.741 40.427 88.619 1.00 27.54 153 ASN B O 1
ATOM 5566 N N . TYR B 1 154 ? 5.158 38.436 89.586 1.00 27.42 154 TYR B N 1
ATOM 5567 C CA . TYR B 1 154 ? 5.297 38.997 90.921 1.00 28.15 154 TYR B CA 1
ATOM 5568 C C . TYR B 1 154 ? 6.693 39.585 91.072 1.00 28.11 154 TYR B C 1
ATOM 5569 O O . TYR B 1 154 ? 7.645 39.161 90.402 1.00 29.17 154 TYR B O 1
ATOM 5578 N N . ILE B 1 155 ? 6.794 40.609 91.914 1.00 28.47 155 ILE B N 1
ATOM 5579 C CA . ILE B 1 155 ? 8.079 41.134 92.366 1.00 30.32 155 ILE B CA 1
ATOM 5580 C C . ILE B 1 155 ? 8.479 40.331 93.598 1.00 33.16 155 ILE B C 1
ATOM 5581 O O . ILE B 1 155 ? 7.754 40.306 94.600 1.00 33.25 155 ILE B O 1
ATOM 5586 N N . LEU B 1 156 ? 9.624 39.665 93.518 1.00 34.56 156 LEU B N 1
ATOM 5587 C CA . LEU B 1 156 ? 10.115 38.800 94.576 1.00 38.68 156 LEU B CA 1
ATOM 5588 C C . LEU B 1 156 ? 11.392 39.396 95.148 1.00 43.29 156 LEU B C 1
ATOM 5589 O O . LEU B 1 156 ? 12.257 39.873 94.407 1.00 46.90 156 LEU B O 1
ATOM 5594 N N . LYS B 1 157 ? 11.502 39.373 96.470 1.00 41.59 157 LYS B N 1
ATOM 5595 C CA . LYS B 1 157 ? 12.701 39.825 97.167 1.00 42.70 157 LYS B CA 1
ATOM 5596 C C . LYS B 1 157 ? 12.924 38.861 98.320 1.00 42.98 157 LYS B C 1
ATOM 5597 O O . LYS B 1 157 ? 12.137 38.836 99.270 1.00 45.29 157 LYS B O 1
ATOM 5603 N N . ASP B 1 158 ? 13.983 38.059 98.235 1.00 48.72 158 ASP B N 1
ATOM 5604 C CA . ASP B 1 158 ? 14.320 37.114 99.299 1.00 63.79 158 ASP B CA 1
ATOM 5605 C C . ASP B 1 158 ? 13.201 36.096 99.511 1.00 71.30 158 ASP B C 1
ATOM 5606 O O . ASP B 1 158 ? 12.850 35.757 100.644 1.00 64.11 158 ASP B O 1
ATOM 5611 N N . GLU B 1 159 ? 12.631 35.608 98.410 1.00 65.63 159 GLU B N 1
ATOM 5612 C CA . GLU B 1 159 ? 11.559 34.618 98.427 1.00 68.71 159 GLU B CA 1
ATOM 5613 C C . GLU B 1 159 ? 10.248 35.162 98.992 1.00 63.41 159 GLU B C 1
ATOM 5614 O O . GLU B 1 159 ? 9.352 34.384 99.338 1.00 57.68 159 GLU B O 1
ATOM 5620 N N . THR B 1 160 ? 10.108 36.483 99.076 1.00 45.02 160 THR B N 1
ATOM 5621 C CA . THR B 1 160 ? 8.895 37.123 99.562 1.00 39.36 160 THR B CA 1
ATOM 5622 C C . THR B 1 160 ? 8.306 37.986 98.453 1.00 38.71 160 THR B C 1
ATOM 5623 O O . THR B 1 160 ? 9.021 38.768 97.822 1.00 35.32 160 THR B O 1
ATOM 5627 N N . VAL B 1 161 ? 7.002 37.864 98.232 1.00 34.80 161 VAL B N 1
ATOM 5628 C CA . VAL B 1 161 ? 6.335 38.667 97.212 1.00 31.89 161 VAL B CA 1
ATOM 5629 C C . VAL B 1 161 ? 6.088 40.056 97.787 1.00 32.29 161 VAL B C 1
ATOM 5630 O O . VAL B 1 161 ? 5.467 40.199 98.846 1.00 33.45 161 VAL B O 1
ATOM 5634 N N . CYS B 1 162 ? 6.580 41.085 97.089 1.00 33.13 162 CYS B N 1
ATOM 5635 C CA . CYS B 1 162 ? 6.413 42.455 97.558 1.00 33.88 162 CYS B CA 1
ATOM 5636 C C . CYS B 1 162 ? 5.851 43.364 96.469 1.00 31.43 162 CYS B C 1
ATOM 5637 O O . CYS B 1 162 ? 6.073 44.578 96.510 1.00 31.20 162 CYS B O 1
ATOM 5640 N N . GLY B 1 163 ? 5.143 42.807 95.498 1.00 30.96 163 GLY B N 1
ATOM 5641 C CA . GLY B 1 163 ? 4.531 43.603 94.454 1.00 30.77 163 GLY B CA 1
ATOM 5642 C C . GLY B 1 163 ? 4.361 42.789 93.189 1.00 30.26 163 GLY B C 1
ATOM 5643 O O . GLY B 1 163 ? 4.434 41.564 93.212 1.00 31.36 163 GLY B O 1
ATOM 5644 N N . ALA B 1 164 ? 4.116 43.503 92.089 1.00 28.03 164 ALA B N 1
ATOM 5645 C CA . ALA B 1 164 ? 3.989 42.868 90.789 1.00 26.96 164 ALA B CA 1
ATOM 5646 C C . ALA B 1 164 ? 4.362 43.846 89.687 1.00 27.10 164 ALA B C 1
ATOM 5647 O O . ALA B 1 164 ? 4.347 45.069 89.871 1.00 27.61 164 ALA B O 1
ATOM 5649 N N . TYR B 1 165 ? 4.700 43.277 88.533 1.00 25.96 165 TYR B N 1
ATOM 5650 C CA . TYR B 1 165 ? 4.944 44.012 87.305 1.00 25.91 165 TYR B CA 1
ATOM 5651 C C . TYR B 1 165 ? 3.709 43.943 86.412 1.00 25.11 165 TYR B C 1
ATOM 5652 O O . TYR B 1 165 ? 2.972 42.958 86.423 1.00 25.54 165 TYR B O 1
ATOM 5661 N N . ALA B 1 166 ? 3.508 44.982 85.609 1.00 25.36 166 ALA B N 1
ATOM 5662 C CA . ALA B 1 166 ? 2.370 45.022 84.699 1.00 26.40 166 ALA B CA 1
ATOM 5663 C C . ALA B 1 166 ? 2.664 46.039 83.609 1.00 26.83 166 ALA B C 1
ATOM 5664 O O . ALA B 1 166 ? 3.507 46.923 83.771 1.00 28.24 166 ALA B O 1
ATOM 5666 N N . PHE B 1 167 ? 1.980 45.887 82.480 1.00 26.19 167 PHE B N 1
ATOM 5667 C CA . PHE B 1 167 ? 2.095 46.835 81.382 1.00 25.80 167 PHE B CA 1
ATOM 5668 C C . PHE B 1 167 ? 0.706 47.232 80.911 1.00 25.22 167 PHE B C 1
ATOM 5669 O O . PHE B 1 167 ? -0.245 46.454 80.996 1.00 24.59 167 PHE B O 1
ATOM 5677 N N . SER B 1 168 ? 0.596 48.474 80.460 1.00 27.73 168 SER B N 1
ATOM 5678 C CA . SER B 1 168 ? -0.651 49.006 79.945 1.00 31.37 168 SER B CA 1
ATOM 5679 C C . SER B 1 168 ? -0.778 48.663 78.472 1.00 29.76 168 SER B C 1
ATOM 5680 O O . SER B 1 168 ? 0.211 48.625 77.741 1.00 29.63 168 SER B O 1
ATOM 5683 N N . ILE B 1 169 ? -2.014 48.411 78.034 1.00 28.51 169 ILE B N 1
ATOM 5684 C CA . ILE B 1 169 ? -2.271 48.211 76.611 1.00 29.66 169 ILE B CA 1
ATOM 5685 C C . ILE B 1 169 ? -2.921 49.420 75.959 1.00 31.56 169 ILE B C 1
ATOM 5686 O O . ILE B 1 169 ? -3.192 49.390 74.753 1.00 31.59 169 ILE B O 1
ATOM 5691 N N . LYS B 1 170 ? -3.197 50.476 76.719 1.00 32.11 170 LYS B N 1
ATOM 5692 C CA . LYS B 1 170 ? -3.739 51.709 76.167 1.00 32.65 170 LYS B CA 1
ATOM 5693 C C . LYS B 1 170 ? -2.744 52.852 76.205 1.00 36.64 170 LYS B C 1
ATOM 5694 O O . LYS B 1 170 ? -2.912 53.824 75.464 1.00 38.26 170 LYS B O 1
ATOM 5700 N N . GLU B 1 171 ? -1.713 52.748 77.040 1.00 36.22 171 GLU B N 1
ATOM 5701 C CA . GLU B 1 171 ? -0.657 53.735 77.143 1.00 40.01 171 GLU B CA 1
ATOM 5702 C C . GLU B 1 171 ? 0.678 53.011 77.068 1.00 39.05 171 GLU B C 1
ATOM 5703 O O . GLU B 1 171 ? 0.765 51.797 77.269 1.00 37.28 171 GLU B O 1
ATOM 5709 N N . ASN B 1 172 ? 1.727 53.774 76.772 1.00 40.80 172 ASN B N 1
ATOM 5710 C CA . ASN B 1 172 ? 3.078 53.227 76.650 1.00 38.55 172 ASN B CA 1
ATOM 5711 C C . ASN B 1 172 ? 3.752 53.264 78.023 1.00 37.13 172 ASN B C 1
ATOM 5712 O O . ASN B 1 172 ? 4.715 53.991 78.267 1.00 40.27 172 ASN B O 1
ATOM 5717 N N . LYS B 1 173 ? 3.212 52.445 78.931 1.00 37.86 173 LYS B N 1
ATOM 5718 C CA . LYS B 1 173 ? 3.635 52.449 80.324 1.00 37.64 173 LYS B CA 1
ATOM 5719 C C . LYS B 1 173 ? 3.907 51.038 80.820 1.00 34.75 173 LYS B C 1
ATOM 5720 O O . LYS B 1 173 ? 3.177 50.094 80.488 1.00 32.97 173 LYS B O 1
ATOM 5726 N N . PHE B 1 174 ? 4.951 50.914 81.639 1.00 30.90 174 PHE B N 1
ATOM 5727 C CA . PHE B 1 174 ? 5.290 49.690 82.351 1.00 30.72 174 PHE B CA 1
ATOM 5728 C C . PHE B 1 174 ? 5.270 50.010 83.840 1.00 35.18 174 PHE B C 1
ATOM 5729 O O . PHE B 1 174 ? 5.890 50.986 84.280 1.00 34.77 174 PHE B O 1
ATOM 5737 N N . TYR B 1 175 ? 4.562 49.199 84.612 1.00 30.97 175 TYR B N 1
ATOM 5738 C CA . TYR B 1 175 ? 4.340 49.481 86.021 1.00 29.85 175 TYR B CA 1
ATOM 5739 C C . TYR B 1 175 ? 5.196 48.571 86.886 1.00 30.02 175 TYR B C 1
ATOM 5740 O O . TYR B 1 175 ? 5.233 47.356 86.677 1.00 32.89 175 TYR B O 1
ATOM 5749 N N . VAL B 1 176 ? 5.880 49.169 87.847 1.00 29.42 176 VAL B N 1
ATOM 5750 C CA . VAL B 1 176 ? 6.537 48.462 88.936 1.00 29.95 176 VAL B CA 1
ATOM 5751 C C . VAL B 1 176 ? 5.710 48.789 90.172 1.00 29.56 176 VAL B C 1
ATOM 5752 O O . VAL B 1 176 ? 5.789 49.902 90.708 1.00 30.07 176 VAL B O 1
ATOM 5756 N N . ILE B 1 177 ? 4.895 47.841 90.622 1.00 29.35 177 ILE B N 1
ATOM 5757 C CA . ILE B 1 177 ? 3.930 48.089 91.690 1.00 30.66 177 ILE B CA 1
ATOM 5758 C C . ILE B 1 177 ? 4.442 47.427 92.959 1.00 32.03 177 ILE B C 1
ATOM 5759 O O . ILE B 1 177 ? 4.352 46.201 93.106 1.00 30.45 177 ILE B O 1
ATOM 5764 N N . MET B 1 178 ? 4.952 48.245 93.883 1.00 32.95 178 MET B N 1
ATOM 5765 C CA . MET B 1 178 ? 5.375 47.765 95.190 1.00 34.19 178 MET B CA 1
ATOM 5766 C C . MET B 1 178 ? 4.162 47.666 96.108 1.00 35.13 178 MET B C 1
ATOM 5767 O O . MET B 1 178 ? 3.320 48.571 96.147 1.00 37.01 178 MET B O 1
ATOM 5772 N N . ALA B 1 179 ? 4.082 46.573 96.865 1.00 35.39 179 ALA B N 1
ATOM 5773 C CA . ALA B 1 179 ? 2.976 46.383 97.792 1.00 35.13 179 ALA B CA 1
ATOM 5774 C C . ALA B 1 179 ? 3.461 45.595 99.000 1.00 33.38 179 ALA B C 1
ATOM 5775 O O . ALA B 1 179 ? 4.399 44.798 98.905 1.00 32.25 179 ALA B O 1
ATOM 5777 N N . LYS B 1 180 ? 2.805 45.823 100.138 1.00 32.32 180 LYS B N 1
ATOM 5778 C CA . LYS B 1 180 ? 3.107 45.047 101.333 1.00 32.61 180 LYS B CA 1
ATOM 5779 C C . LYS B 1 180 ? 2.596 43.616 101.211 1.00 32.08 180 LYS B C 1
ATOM 5780 O O . LYS B 1 180 ? 3.227 42.684 101.726 1.00 32.60 180 LYS B O 1
ATOM 5786 N N . ALA B 1 181 ? 1.470 43.417 100.528 1.00 32.15 181 ALA B N 1
ATOM 5787 C CA . ALA B 1 181 ? 0.959 42.079 100.264 1.00 30.39 181 ALA B CA 1
ATOM 5788 C C . ALA B 1 181 ? 0.232 42.081 98.929 1.00 28.66 181 ALA B C 1
ATOM 5789 O O . ALA B 1 181 ? -0.292 43.109 98.490 1.00 29.24 181 ALA B O 1
ATOM 5791 N N . VAL B 1 182 ? 0.211 40.916 98.283 1.00 27.23 182 VAL B N 1
ATOM 5792 C CA . VAL B 1 182 ? -0.424 40.746 96.985 1.00 26.63 182 VAL B CA 1
ATOM 5793 C C . VAL B 1 182 ? -1.475 39.651 97.095 1.00 27.27 182 VAL B C 1
ATOM 5794 O O . VAL B 1 182 ? -1.238 38.606 97.712 1.00 25.99 182 VAL B O 1
ATOM 5798 N N . ILE B 1 183 ? -2.642 39.905 96.508 1.00 26.41 183 ILE B N 1
ATOM 5799 C CA . ILE B 1 183 ? -3.724 38.931 96.434 1.00 25.30 183 ILE B CA 1
ATOM 5800 C C . ILE B 1 183 ? -3.947 38.592 94.968 1.00 24.56 183 ILE B C 1
ATOM 5801 O O . ILE B 1 183 ? -4.355 39.461 94.186 1.00 25.39 183 ILE B O 1
ATOM 5806 N N . CYS B 1 184 ? -3.706 37.336 94.602 1.00 25.29 184 CYS B N 1
ATOM 5807 C CA . CYS B 1 184 ? -4.016 36.844 93.265 1.00 25.11 184 CYS B CA 1
ATOM 5808 C C . CYS B 1 184 ? -5.474 36.451 93.133 1.00 23.24 184 CYS B C 1
ATOM 5809 O O . CYS B 1 184 ? -5.935 35.522 93.803 1.00 22.58 184 CYS B O 1
ATOM 5812 N N . THR B 1 185 ? -6.194 37.126 92.246 1.00 22.47 185 THR B N 1
ATOM 5813 C CA . THR B 1 185 ? -7.599 36.832 91.992 1.00 21.92 185 THR B CA 1
ATOM 5814 C C . THR B 1 185 ? -7.870 36.896 90.491 1.00 20.70 185 THR B C 1
ATOM 5815 O O . THR B 1 185 ? -8.814 37.538 90.030 1.00 22.44 185 THR B O 1
ATOM 5819 N N . THR B 1 186 ? -7.047 36.202 89.709 1.00 20.20 186 THR B N 1
ATOM 5820 C CA . THR B 1 186 ? -7.112 36.273 88.253 1.00 20.88 186 THR B CA 1
ATOM 5821 C C . THR B 1 186 ? -8.043 35.247 87.633 1.00 20.74 186 THR B C 1
ATOM 5822 O O . THR B 1 186 ? -8.211 35.252 86.408 1.00 20.92 186 THR B O 1
ATOM 5826 N N . GLY B 1 187 ? -8.642 34.364 88.429 1.00 21.12 187 GLY B N 1
ATOM 5827 C CA . GLY B 1 187 ? -9.433 33.293 87.876 1.00 21.05 187 GLY B CA 1
ATOM 5828 C C . GLY B 1 187 ? -8.557 32.168 87.353 1.00 21.15 187 GLY B C 1
ATOM 5829 O O . GLY B 1 187 ? -7.332 32.154 87.510 1.00 20.65 187 GLY B O 1
ATOM 5830 N N . GLY B 1 188 ? -9.209 31.213 86.703 1.00 22.97 188 GLY B N 1
ATOM 5831 C CA . GLY B 1 188 ? -8.551 30.027 86.187 1.00 21.69 188 GLY B CA 1
ATOM 5832 C C . GLY B 1 188 ? -8.030 30.178 84.774 1.00 19.87 188 GLY B C 1
ATOM 5833 O O . GLY B 1 188 ? -7.663 31.273 84.330 1.00 20.72 188 GLY B O 1
ATOM 5834 N N . ALA B 1 189 ? -7.984 29.057 84.058 1.00 19.54 189 ALA B N 1
ATOM 5835 C CA . ALA B 1 189 ? -7.430 29.024 82.715 1.00 21.04 189 ALA B CA 1
ATOM 5836 C C . ALA B 1 189 ? -8.360 28.297 81.761 1.00 20.26 189 ALA B C 1
ATOM 5837 O O . ALA B 1 189 ? -8.737 27.144 82.006 1.00 19.54 189 ALA B O 1
ATOM 5839 N N . SER B 1 190 ? -8.701 28.973 80.669 1.00 18.45 190 SER B N 1
ATOM 5840 C CA . SER B 1 190 ? -9.310 28.392 79.487 1.00 18.13 190 SER B CA 1
ATOM 5841 C C . SER B 1 190 ? -8.324 28.500 78.327 1.00 16.96 190 SER B C 1
ATOM 5842 O O . SER B 1 190 ? -7.247 29.098 78.440 1.00 17.93 190 SER B O 1
ATOM 5845 N N . GLY B 1 191 ? -8.710 27.949 77.179 1.00 16.11 191 GLY B N 1
ATOM 5846 C CA . GLY B 1 191 ? -7.876 28.059 75.999 1.00 16.64 191 GLY B CA 1
ATOM 5847 C C . GLY B 1 191 ? -6.636 27.200 75.969 1.00 16.30 191 GLY B C 1
ATOM 5848 O O . GLY B 1 191 ? -5.766 27.416 75.120 1.00 17.65 191 GLY B O 1
ATOM 5849 N N . ILE B 1 192 ? -6.531 26.222 76.857 1.00 16.96 192 ILE B N 1
ATOM 5850 C CA . ILE B 1 192 ? -5.417 25.278 76.801 1.00 18.00 192 ILE B CA 1
ATOM 5851 C C . ILE B 1 192 ? -5.725 24.163 75.811 1.00 16.40 192 ILE B C 1
ATOM 5852 O O . ILE B 1 192 ? -4.852 23.733 75.049 1.00 17.24 192 ILE B O 1
ATOM 5857 N N . TYR B 1 193 ? -6.970 23.698 75.800 1.00 16.02 193 TYR B N 1
ATOM 5858 C CA . TYR B 1 193 ? -7.444 22.705 74.851 1.00 16.27 193 TYR B CA 1
ATOM 5859 C C . TYR B 1 193 ? -8.184 23.378 73.706 1.00 18.31 193 TYR B C 1
ATOM 5860 O O . TYR B 1 193 ? -8.452 24.579 73.732 1.00 19.67 193 TYR B O 1
ATOM 5869 N N . LYS B 1 194 ? -8.508 22.587 72.680 1.00 18.80 194 LYS B N 1
ATOM 5870 C CA . LYS B 1 194 ? -9.341 23.106 71.593 1.00 18.33 194 LYS B CA 1
ATOM 5871 C C . LYS B 1 194 ? -10.767 23.323 72.091 1.00 17.12 194 LYS B C 1
ATOM 5872 O O . LYS B 1 194 ? -11.306 22.478 72.813 1.00 17.10 194 LYS B O 1
ATOM 5878 N N . PRO B 1 195 ? -11.413 24.422 71.707 1.00 16.33 195 PRO B N 1
ATOM 5879 C CA . PRO B 1 195 ? -12.814 24.644 72.081 1.00 15.90 195 PRO B CA 1
ATOM 5880 C C . PRO B 1 195 ? -13.744 23.788 71.227 1.00 16.72 195 PRO B C 1
ATOM 5881 O O . PRO B 1 195 ? -13.321 23.067 70.324 1.00 16.49 195 PRO B O 1
ATOM 5885 N N . ASN B 1 196 ? -15.046 23.907 71.503 1.00 18.21 196 ASN B N 1
ATOM 5886 C CA . ASN B 1 196 ? -16.017 23.126 70.742 1.00 18.71 196 ASN B CA 1
ATOM 5887 C C . ASN B 1 196 ? -15.978 23.481 69.260 1.00 17.85 196 ASN B C 1
ATOM 5888 O O . ASN B 1 196 ? -16.175 22.612 68.399 1.00 19.78 196 ASN B O 1
ATOM 5893 N N . ASN B 1 197 ? -15.748 24.756 68.940 1.00 16.03 197 ASN B N 1
ATOM 5894 C CA . ASN B 1 197 ? -15.776 25.248 67.564 1.00 17.05 197 ASN B CA 1
ATOM 5895 C C . ASN B 1 197 ? -14.530 26.074 67.293 1.00 16.82 197 ASN B C 1
ATOM 5896 O O . ASN B 1 197 ? -14.564 27.311 67.330 1.00 16.75 197 ASN B O 1
ATOM 5901 N N . PRO B 1 198 ? -13.409 25.417 67.025 1.00 17.27 198 PRO B N 1
ATOM 5902 C CA . PRO B 1 198 ? -12.177 26.154 66.709 1.00 16.89 198 PRO B CA 1
ATOM 5903 C C . PRO B 1 198 ? -12.366 27.077 65.513 1.00 17.07 198 PRO B C 1
ATOM 5904 O O . PRO B 1 198 ? -13.243 26.872 64.668 1.00 17.79 198 PRO B O 1
ATOM 5908 N N . GLY B 1 199 ? -11.550 28.108 65.465 1.00 16.89 199 GLY B N 1
ATOM 5909 C CA . GLY B 1 199 ? -11.544 29.036 64.333 1.00 16.55 199 GLY B CA 1
ATOM 5910 C C . GLY B 1 199 ? -12.562 30.162 64.513 1.00 16.02 199 GLY B C 1
ATOM 5911 O O . GLY B 1 199 ? -12.411 30.994 65.411 1.00 16.06 199 GLY B O 1
ATOM 5912 N N . ALA B 1 200 ? -13.590 30.167 63.663 1.00 17.15 200 ALA B N 1
ATOM 5913 C CA . ALA B 1 200 ? -14.508 31.302 63.605 1.00 16.97 200 ALA B CA 1
ATOM 5914 C C . ALA B 1 200 ? -15.166 31.581 64.949 1.00 15.78 200 ALA B C 1
ATOM 5915 O O . ALA B 1 200 ? -15.445 32.744 65.279 1.00 17.96 200 ALA B O 1
ATOM 5917 N N . ALA B 1 201 ? -15.456 30.541 65.717 1.00 14.34 201 ALA B N 1
ATOM 5918 C CA . ALA B 1 201 ? -16.125 30.682 67.003 1.00 14.74 201 ALA B CA 1
ATOM 5919 C C . ALA B 1 201 ? -15.251 30.178 68.141 1.00 14.41 201 ALA B C 1
ATOM 5920 O O . ALA B 1 201 ? -15.745 29.639 69.129 1.00 15.35 201 ALA B O 1
ATOM 5922 N N . ARG B 1 202 ? -13.940 30.395 68.039 1.00 14.58 202 ARG B N 1
ATOM 5923 C CA . ARG B 1 202 ? -13.014 29.789 68.992 1.00 16.54 202 ARG B CA 1
ATOM 5924 C C . ARG B 1 202 ? -13.165 30.304 70.415 1.00 17.21 202 ARG B C 1
ATOM 5925 O O . ARG B 1 202 ? -12.677 29.650 71.348 1.00 17.14 202 ARG B O 1
ATOM 5933 N N . HIS B 1 203 ? -13.838 31.437 70.623 1.00 15.82 203 HIS B N 1
ATOM 5934 C CA . HIS B 1 203 ? -14.052 31.958 71.964 1.00 14.78 203 HIS B CA 1
ATOM 5935 C C . HIS B 1 203 ? -15.483 31.792 72.446 1.00 16.37 203 HIS B C 1
ATOM 5936 O O . HIS B 1 203 ? -15.838 32.345 73.493 1.00 17.30 203 HIS B O 1
ATOM 5943 N N . LYS B 1 204 ? -16.315 31.041 71.718 1.00 15.72 204 LYS B N 1
ATOM 5944 C CA . LYS B 1 204 ? -17.614 30.596 72.221 1.00 16.10 204 LYS B CA 1
ATOM 5945 C C . LYS B 1 204 ? -17.343 29.382 73.102 1.00 16.73 204 LYS B C 1
ATOM 5946 O O . LYS B 1 204 ? -17.196 28.256 72.620 1.00 18.60 204 LYS B O 1
ATOM 5952 N N . MET B 1 205 ? -17.253 29.629 74.400 1.00 17.39 205 MET B N 1
ATOM 5953 C CA . MET B 1 205 ? -16.922 28.616 75.386 1.00 18.95 205 MET B CA 1
ATOM 5954 C C . MET B 1 205 ? -17.610 28.980 76.689 1.00 18.50 205 MET B C 1
ATOM 5955 O O . MET B 1 205 ? -18.173 30.069 76.835 1.00 18.96 205 MET B O 1
ATOM 5960 N N . TRP B 1 206 ? -17.567 28.053 77.649 1.00 18.81 206 TRP B N 1
ATOM 5961 C CA . TRP B 1 206 ? -18.248 28.294 78.916 1.00 19.60 206 TRP B CA 1
ATOM 5962 C C . TRP B 1 206 ? -17.466 29.273 79.797 1.00 21.20 206 TRP B C 1
ATOM 5963 O O . TRP B 1 206 ? -17.989 30.314 80.213 1.00 22.11 206 TRP B O 1
ATOM 5974 N N . TYR B 1 207 ? -16.210 28.951 80.099 1.00 21.12 207 TYR B N 1
ATOM 5975 C CA . TYR B 1 207 ? -15.401 29.819 80.941 1.00 20.01 207 TYR B CA 1
ATOM 5976 C C . TYR B 1 207 ? -15.033 31.081 80.162 1.00 19.48 207 TYR B C 1
ATOM 5977 O O . TYR B 1 207 ? -15.160 31.147 78.938 1.00 20.93 207 TYR B O 1
ATOM 5986 N N . SER B 1 208 ? -14.566 32.099 80.870 1.00 19.00 208 SER B N 1
ATOM 5987 C CA . SER B 1 208 ? -14.141 33.287 80.157 1.00 17.35 208 SER B CA 1
ATOM 5988 C C . SER B 1 208 ? -12.946 32.940 79.266 1.00 17.01 208 SER B C 1
ATOM 5989 O O . SER B 1 208 ? -11.949 32.395 79.758 1.00 17.22 208 SER B O 1
ATOM 5992 N N . PRO B 1 209 ? -12.999 33.235 77.963 1.00 16.28 209 PRO B N 1
ATOM 5993 C CA . PRO B 1 209 ? -11.811 33.040 77.113 1.00 16.23 209 PRO B CA 1
ATOM 5994 C C . PRO B 1 209 ? -10.685 34.022 77.399 1.00 16.03 209 PRO B C 1
ATOM 5995 O O . PRO B 1 209 ? -9.611 33.889 76.811 1.00 16.68 209 PRO B O 1
ATOM 5999 N N . PHE B 1 210 ? -10.906 34.992 78.288 1.00 16.33 210 PHE B N 1
ATOM 6000 C CA . PHE B 1 210 ? -9.922 36.008 78.651 1.00 18.28 210 PHE B CA 1
ATOM 6001 C C . PHE B 1 210 ? -9.275 35.749 79.997 1.00 19.83 210 PHE B C 1
ATOM 6002 O O . PHE B 1 210 ? -8.421 36.533 80.418 1.00 21.40 210 PHE B O 1
ATOM 6010 N N . ASN B 1 211 ? -9.653 34.664 80.665 1.00 18.60 211 ASN B N 1
ATOM 6011 C CA . ASN B 1 211 ? -8.948 34.155 81.841 1.00 18.00 211 ASN B CA 1
ATOM 6012 C C . ASN B 1 211 ? -8.048 33.050 81.308 1.00 17.70 211 ASN B C 1
ATOM 6013 O O . ASN B 1 211 ? -8.515 31.944 81.024 1.00 18.56 211 ASN B O 1
ATOM 6018 N N . THR B 1 212 ? -6.765 33.361 81.123 1.00 19.37 212 THR B N 1
ATOM 6019 C CA . THR B 1 212 ? -5.843 32.469 80.423 1.00 20.84 212 THR B CA 1
ATOM 6020 C C . THR B 1 212 ? -4.724 31.990 81.339 1.00 21.48 212 THR B C 1
ATOM 6021 O O . THR B 1 212 ? -3.591 31.780 80.897 1.00 21.32 212 THR B O 1
ATOM 6025 N N . GLY B 1 213 ? -5.019 31.846 82.629 1.00 20.69 213 GLY B N 1
ATOM 6026 C CA . GLY B 1 213 ? -4.073 31.225 83.532 1.00 22.12 213 GLY B CA 1
ATOM 6027 C C . GLY B 1 213 ? -2.933 32.101 83.994 1.00 22.33 213 GLY B C 1
ATOM 6028 O O . GLY B 1 213 ? -1.924 31.575 84.476 1.00 20.86 213 GLY B O 1
ATOM 6029 N N . ALA B 1 214 ? -3.066 33.424 83.887 1.00 21.92 214 ALA B N 1
ATOM 6030 C CA . ALA B 1 214 ? -1.982 34.312 84.307 1.00 25.41 214 ALA B CA 1
ATOM 6031 C C . ALA B 1 214 ? -1.606 34.081 85.768 1.00 23.63 214 ALA B C 1
ATOM 6032 O O . ALA B 1 214 ? -0.422 34.037 86.119 1.00 23.71 214 ALA B O 1
ATOM 6034 N N . GLY B 1 215 ? -2.599 33.965 86.640 1.00 22.23 215 GLY B N 1
ATOM 6035 C CA . GLY B 1 215 ? -2.301 33.715 88.043 1.00 22.79 215 GLY B CA 1
ATOM 6036 C C . GLY B 1 215 ? -1.542 32.421 88.253 1.00 22.23 215 GLY B C 1
ATOM 6037 O O . GLY B 1 215 ? -0.592 32.369 89.037 1.00 23.22 215 GLY B O 1
ATOM 6038 N N . PHE B 1 216 ? -1.952 31.355 87.559 1.00 21.82 216 PHE B N 1
ATOM 6039 C CA . PHE B 1 216 ? -1.234 30.094 87.686 1.00 20.18 216 PHE B CA 1
ATOM 6040 C C . PHE B 1 216 ? 0.207 30.245 87.229 1.00 20.68 216 PHE B C 1
ATOM 6041 O O . PHE B 1 216 ? 1.135 29.724 87.862 1.00 21.18 216 PHE B O 1
ATOM 6049 N N . ALA B 1 217 ? 0.409 30.919 86.099 1.00 19.19 217 ALA B N 1
ATOM 6050 C CA . ALA B 1 217 ? 1.745 31.040 85.527 1.00 19.13 217 ALA B CA 1
ATOM 6051 C C . ALA B 1 217 ? 2.637 31.945 86.364 1.00 20.36 217 ALA B C 1
ATOM 6052 O O . ALA B 1 217 ? 3.815 31.631 86.561 1.00 21.73 217 ALA B O 1
ATOM 6054 N N . MET B 1 218 ? 2.125 33.100 86.811 1.00 22.28 218 MET B N 1
ATOM 6055 C CA . MET B 1 218 ? 2.914 33.937 87.715 1.00 22.13 218 MET B CA 1
ATOM 6056 C C . MET B 1 218 ? 3.272 33.189 88.992 1.00 21.78 218 MET B C 1
ATOM 6057 O O . MET B 1 218 ? 4.393 33.303 89.507 1.00 22.86 218 MET B O 1
ATOM 6062 N N . GLY B 1 219 ? 2.325 32.428 89.533 1.00 21.61 219 GLY B N 1
ATOM 6063 C CA . GLY B 1 219 ? 2.626 31.624 90.706 1.00 22.23 219 GLY B CA 1
ATOM 6064 C C . GLY B 1 219 ? 3.723 30.612 90.445 1.00 22.66 219 GLY B C 1
ATOM 6065 O O . GLY B 1 219 ? 4.669 30.482 91.229 1.00 24.37 219 GLY B O 1
ATOM 6066 N N . LEU B 1 220 ? 3.601 29.869 89.349 1.00 23.02 220 LEU B N 1
ATOM 6067 C CA . LEU B 1 220 ? 4.596 28.853 89.024 1.00 23.66 220 LEU B CA 1
ATOM 6068 C C . LEU B 1 220 ? 5.969 29.480 88.800 1.00 23.98 220 LEU B C 1
ATOM 6069 O O . LEU B 1 220 ? 6.977 28.984 89.313 1.00 25.03 220 LEU B O 1
ATOM 6074 N N . ARG B 1 221 ? 6.029 30.573 88.033 1.00 25.28 221 ARG B N 1
ATOM 6075 C CA . ARG B 1 221 ? 7.316 31.211 87.766 1.00 25.25 221 ARG B CA 1
ATOM 6076 C C . ARG B 1 221 ? 7.960 31.699 89.057 1.00 26.92 221 ARG B C 1
ATOM 6077 O O . ARG B 1 221 ? 9.188 31.643 89.209 1.00 26.37 221 ARG B O 1
ATOM 6085 N N . ALA B 1 222 ? 7.149 32.169 90.008 1.00 26.55 222 ALA B N 1
ATOM 6086 C CA . ALA B 1 222 ? 7.677 32.712 91.250 1.00 26.76 222 ALA B CA 1
ATOM 6087 C C . ALA B 1 222 ? 8.024 31.644 92.279 1.00 27.24 222 ALA B C 1
ATOM 6088 O O . ALA B 1 222 ? 8.617 31.977 93.306 1.00 29.39 222 ALA B O 1
ATOM 6090 N N . GLY B 1 223 ? 7.668 30.384 92.043 1.00 28.59 223 GLY B N 1
ATOM 6091 C CA . GLY B 1 223 ? 7.997 29.299 92.947 1.00 28.93 223 GLY B CA 1
ATOM 6092 C C . GLY B 1 223 ? 6.843 28.780 93.781 1.00 29.30 223 GLY B C 1
ATOM 6093 O O . GLY B 1 223 ? 7.054 27.899 94.625 1.00 28.46 223 GLY B O 1
ATOM 6094 N N . ALA B 1 224 ? 5.635 29.296 93.586 1.00 26.90 224 ALA B N 1
ATOM 6095 C CA . ALA B 1 224 ? 4.502 28.856 94.379 1.00 25.50 224 ALA B CA 1
ATOM 6096 C C . ALA B 1 224 ? 4.036 27.472 93.936 1.00 24.87 224 ALA B C 1
ATOM 6097 O O . ALA B 1 224 ? 4.270 27.030 92.809 1.00 24.01 224 ALA B O 1
ATOM 6099 N N . GLU B 1 225 ? 3.358 26.790 94.852 1.00 25.83 225 GLU B N 1
ATOM 6100 C CA . GLU B 1 225 ? 2.862 25.445 94.625 1.00 27.97 225 GLU B CA 1
ATOM 6101 C C . GLU B 1 225 ? 1.435 25.493 94.095 1.00 26.52 225 GLU B C 1
ATOM 6102 O O . GLU B 1 225 ? 0.612 26.287 94.565 1.00 25.78 225 GLU B O 1
ATOM 6108 N N . MET B 1 226 ? 1.162 24.634 93.117 1.00 25.87 226 MET B N 1
ATOM 6109 C CA . MET B 1 226 ? -0.158 24.418 92.546 1.00 25.05 226 MET B CA 1
ATOM 6110 C C . MET B 1 226 ? -0.646 23.028 92.942 1.00 26.20 226 MET B C 1
ATOM 6111 O O . MET B 1 226 ? 0.140 22.152 93.316 1.00 26.39 226 MET B O 1
ATOM 6116 N N . THR B 1 227 ? -1.959 22.821 92.865 1.00 25.40 227 THR B N 1
ATOM 6117 C CA . THR B 1 227 ? -2.526 21.535 93.234 1.00 24.80 227 THR B CA 1
ATOM 6118 C C . THR B 1 227 ? -3.565 21.094 92.213 1.00 23.72 227 THR B C 1
ATOM 6119 O O . THR B 1 227 ? -4.283 21.921 91.641 1.00 23.90 227 THR B O 1
ATOM 6123 N N . THR B 1 228 ? -3.600 19.779 91.971 1.00 23.60 228 THR B N 1
ATOM 6124 C CA . THR B 1 228 ? -4.739 19.103 91.337 1.00 23.12 228 THR B CA 1
ATOM 6125 C C . THR B 1 228 ? -5.070 19.668 89.959 1.00 22.49 228 THR B C 1
ATOM 6126 O O . THR B 1 228 ? -6.235 19.872 89.620 1.00 24.13 228 THR B O 1
ATOM 6130 N N . PHE B 1 229 ? -4.038 19.897 89.142 1.00 21.06 229 PHE B N 1
ATOM 6131 C CA . PHE B 1 229 ? -4.254 20.288 87.763 1.00 20.44 229 PHE B CA 1
ATOM 6132 C C . PHE B 1 229 ? -4.791 19.140 86.917 1.00 21.06 229 PHE B C 1
ATOM 6133 O O . PHE B 1 229 ? -5.238 19.387 85.793 1.00 21.71 229 PHE B O 1
ATOM 6141 N N . GLU B 1 230 ? -4.727 17.901 87.409 1.00 22.10 230 GLU B N 1
ATOM 6142 C CA . GLU B 1 230 ? -5.283 16.757 86.695 1.00 22.47 230 GLU B CA 1
ATOM 6143 C C . GLU B 1 230 ? -6.812 16.754 86.719 1.00 24.63 230 GLU B C 1
ATOM 6144 O O . GLU B 1 230 ? -7.426 16.020 85.934 1.00 25.64 230 GLU B O 1
ATOM 6150 N N . MET B 1 231 ? -7.433 17.550 87.591 1.00 23.48 231 MET B N 1
ATOM 6151 C CA . MET B 1 231 ? -8.889 17.657 87.688 1.00 22.17 231 MET B CA 1
ATOM 6152 C C . MET B 1 231 ? -9.336 18.828 86.830 1.00 21.73 231 MET B C 1
ATOM 6153 O O . MET B 1 231 ? -9.337 19.984 87.278 1.00 21.76 231 MET B O 1
ATOM 6158 N N A ARG B 1 232 ? -9.766 18.523 85.602 0.62 22.27 232 ARG B N 1
ATOM 6159 N N B ARG B 1 232 ? -9.697 18.538 85.574 0.38 22.27 232 ARG B N 1
ATOM 6160 C CA A ARG B 1 232 ? -10.104 19.512 84.585 0.62 21.70 232 ARG B CA 1
ATOM 6161 C CA B ARG B 1 232 ? -10.081 19.561 84.608 0.38 21.70 232 ARG B CA 1
ATOM 6162 C C A ARG B 1 232 ? -11.616 19.578 84.423 0.62 23.77 232 ARG B C 1
ATOM 6163 C C B ARG B 1 232 ? -11.597 19.577 84.455 0.38 23.77 232 ARG B C 1
ATOM 6164 O O A ARG B 1 232 ? -12.220 18.685 83.810 0.62 24.14 232 ARG B O 1
ATOM 6165 O O B ARG B 1 232 ? -12.184 18.647 83.887 0.38 24.14 232 ARG B O 1
ATOM 6180 N N . PHE B 1 233 ? -12.223 20.647 84.936 1.00 23.04 233 PHE B N 1
ATOM 6181 C CA . PHE B 1 233 ? -13.671 20.760 84.868 1.00 20.85 233 PHE B CA 1
ATOM 6182 C C . PHE B 1 233 ? -14.124 20.871 83.413 1.00 19.35 233 PHE B C 1
ATOM 6183 O O . PHE B 1 233 ? -13.539 21.601 82.608 1.00 18.89 233 PHE B O 1
ATOM 6191 N N . ILE B 1 234 ? -15.177 20.123 83.091 1.00 20.35 234 ILE B N 1
ATOM 6192 C CA . ILE B 1 234 ? -15.809 20.115 81.775 1.00 20.51 234 ILE B CA 1
ATOM 6193 C C . ILE B 1 234 ? -17.271 20.460 82.013 1.00 20.22 234 ILE B C 1
ATOM 6194 O O . ILE B 1 234 ? -17.928 19.844 82.858 1.00 21.29 234 ILE B O 1
ATOM 6199 N N . ALA B 1 235 ? -17.775 21.451 81.295 1.00 21.21 235 ALA B N 1
ATOM 6200 C CA . ALA B 1 235 ? -19.131 21.933 81.509 1.00 21.09 235 ALA B CA 1
ATOM 6201 C C . ALA B 1 235 ? -20.099 21.264 80.542 1.00 22.29 235 ALA B C 1
ATOM 6202 O O . ALA B 1 235 ? -19.813 21.133 79.348 1.00 22.10 235 ALA B O 1
ATOM 6204 N N . LEU B 1 236 ? -21.255 20.859 81.064 1.00 21.69 236 LEU B N 1
ATOM 6205 C CA . LEU B 1 236 ? -22.355 20.339 80.255 1.00 21.73 236 LEU B CA 1
ATOM 6206 C C . LEU B 1 236 ? -23.319 21.497 80.014 1.00 20.23 236 LEU B C 1
ATOM 6207 O O . LEU B 1 236 ? -23.996 21.953 80.941 1.00 21.09 236 LEU B O 1
ATOM 6212 N N . ARG B 1 237 ? -23.373 21.977 78.771 1.00 20.40 237 ARG B N 1
ATOM 6213 C CA . ARG B 1 237 ? -24.098 23.199 78.450 1.00 21.56 237 ARG B CA 1
ATOM 6214 C C . ARG B 1 237 ? -24.823 23.026 77.122 1.00 21.59 237 ARG B C 1
ATOM 6215 O O . ARG B 1 237 ? -24.674 22.013 76.435 1.00 22.61 237 ARG B O 1
ATOM 6223 N N . VAL B 1 238 ? -25.657 24.017 76.787 1.00 21.47 238 VAL B N 1
ATOM 6224 C CA . VAL B 1 238 ? -26.375 23.995 75.519 1.00 20.56 238 VAL B CA 1
ATOM 6225 C C . VAL B 1 238 ? -25.368 24.018 74.384 1.00 20.76 238 VAL B C 1
ATOM 6226 O O . VAL B 1 238 ? -24.390 24.773 74.406 1.00 21.10 238 VAL B O 1
ATOM 6230 N N . LYS B 1 239 ? -25.599 23.177 73.381 1.00 20.58 239 LYS B N 1
ATOM 6231 C CA . LYS B 1 239 ? -24.623 23.017 72.309 1.00 19.38 239 LYS B CA 1
ATOM 6232 C C . LYS B 1 239 ? -24.368 24.322 71.559 1.00 18.85 239 LYS B C 1
ATOM 6233 O O . LYS B 1 239 ? -25.290 25.097 71.300 1.00 20.77 239 LYS B O 1
ATOM 6239 N N . ASP B 1 240 ? -23.094 24.555 71.230 1.00 19.16 240 ASP B N 1
ATOM 6240 C CA . ASP B 1 240 ? -22.606 25.639 70.376 1.00 21.62 240 ASP B CA 1
ATOM 6241 C C . ASP B 1 240 ? -22.653 27.023 71.018 1.00 21.83 240 ASP B C 1
ATOM 6242 O O . ASP B 1 240 ? -21.657 27.761 70.987 1.00 20.47 240 ASP B O 1
ATOM 6247 N N . VAL B 1 241 ? -23.797 27.397 71.589 1.00 20.67 241 VAL B N 1
ATOM 6248 C CA . VAL B 1 241 ? -23.886 28.670 72.297 1.00 20.69 241 VAL B CA 1
ATOM 6249 C C . VAL B 1 241 ? -23.367 28.570 73.724 1.00 23.04 241 VAL B C 1
ATOM 6250 O O . VAL B 1 241 ? -23.085 29.603 74.342 1.00 23.01 241 VAL B O 1
ATOM 6254 N N . ILE B 1 242 ? -23.236 27.352 74.257 1.00 21.56 242 ILE B N 1
ATOM 6255 C CA . ILE B 1 242 ? -22.667 27.073 75.571 1.00 22.85 242 ILE B CA 1
ATOM 6256 C C . ILE B 1 242 ? -23.445 27.767 76.682 1.00 25.48 242 ILE B C 1
ATOM 6257 O O . ILE B 1 242 ? -22.863 28.231 77.668 1.00 28.71 242 ILE B O 1
ATOM 6262 N N . SER B 1 243 ? -24.761 27.808 76.551 1.00 24.25 243 SER B N 1
ATOM 6263 C CA . SER B 1 243 ? -25.584 28.558 77.482 1.00 23.80 243 SER B CA 1
ATOM 6264 C C . SER B 1 243 ? -25.909 27.731 78.718 1.00 25.52 243 SER B C 1
ATOM 6265 O O . SER B 1 243 ? -25.876 26.494 78.683 1.00 25.20 243 SER B O 1
ATOM 6268 N N . PRO B 1 244 ? -26.262 28.389 79.825 1.00 28.69 244 PRO B N 1
ATOM 6269 C CA . PRO B 1 244 ? -26.583 27.633 81.039 1.00 28.94 244 PRO B CA 1
ATOM 6270 C C . PRO B 1 244 ? -27.776 26.716 80.838 1.00 28.21 244 PRO B C 1
ATOM 6271 O O . PRO B 1 244 ? -28.695 26.996 80.059 1.00 27.57 244 PRO B O 1
ATOM 6275 N N . THR B 1 245 ? -27.764 25.618 81.586 1.00 28.35 245 THR B N 1
ATOM 6276 C CA . THR B 1 245 ? -28.863 24.672 81.584 1.00 31.72 245 THR B CA 1
ATOM 6277 C C . THR B 1 245 ? -29.737 24.805 82.818 1.00 35.14 245 THR B C 1
ATOM 6278 O O . THR B 1 245 ? -30.884 24.349 82.789 1.00 33.66 245 THR B O 1
ATOM 6282 N N . GLY B 1 246 ? -29.214 25.398 83.896 1.00 40.60 246 GLY B N 1
ATOM 6283 C CA . GLY B 1 246 ? -30.014 25.567 85.099 1.00 56.54 246 GLY B CA 1
ATOM 6284 C C . GLY B 1 246 ? -31.338 26.249 84.826 1.00 80.85 246 GLY B C 1
ATOM 6285 O O . GLY B 1 246 ? -32.386 25.810 85.300 1.00 92.91 246 GLY B O 1
ATOM 6286 N N . THR B 1 247 ? -31.306 27.331 84.045 1.00 99.31 247 THR B N 1
ATOM 6287 C CA . THR B 1 247 ? -32.526 28.041 83.675 1.00 93.57 247 THR B CA 1
ATOM 6288 C C . THR B 1 247 ? -33.597 27.067 83.202 1.00 83.10 247 THR B C 1
ATOM 6289 O O . THR B 1 247 ? -34.723 27.054 83.711 1.00 83.37 247 THR B O 1
ATOM 6293 N N . ILE B 1 248 ? -33.265 26.269 82.193 1.00 66.60 248 ILE B N 1
ATOM 6294 C CA . ILE B 1 248 ? -34.197 25.311 81.611 1.00 73.03 248 ILE B CA 1
ATOM 6295 C C . ILE B 1 248 ? -34.219 24.061 82.488 1.00 97.46 248 ILE B C 1
ATOM 6296 O O . ILE B 1 248 ? -35.236 23.729 83.093 1.00 98.66 248 ILE B O 1
ATOM 6301 N N . VAL B 1 254 ? -39.221 19.207 83.007 1.00 109.32 254 VAL B N 1
ATOM 6302 C CA . VAL B 1 254 ? -38.001 19.195 82.210 1.00 101.06 254 VAL B CA 1
ATOM 6303 C C . VAL B 1 254 ? -36.989 18.220 82.796 1.00 80.23 254 VAL B C 1
ATOM 6304 O O . VAL B 1 254 ? -36.636 18.309 83.971 1.00 85.41 254 VAL B O 1
ATOM 6308 N N . SER B 1 255 ? -36.512 17.297 81.967 1.00 54.83 255 SER B N 1
ATOM 6309 C CA . SER B 1 255 ? -35.504 16.327 82.360 1.00 42.16 255 SER B CA 1
ATOM 6310 C C . SER B 1 255 ? -34.584 16.061 81.176 1.00 34.81 255 SER B C 1
ATOM 6311 O O . SER B 1 255 ? -34.817 16.543 80.065 1.00 36.36 255 SER B O 1
ATOM 6314 N N . GLN B 1 256 ? -33.526 15.288 81.434 1.00 33.91 256 GLN B N 1
ATOM 6315 C CA . GLN B 1 256 ? -32.565 14.929 80.404 1.00 33.78 256 GLN B CA 1
ATOM 6316 C C . GLN B 1 256 ? -33.070 13.725 79.628 1.00 31.72 256 GLN B C 1
ATOM 6317 O O . GLN B 1 256 ? -33.485 12.723 80.219 1.00 30.31 256 GLN B O 1
ATOM 6323 N N . ILE B 1 257 ? -33.035 13.820 78.304 1.00 29.69 257 ILE B N 1
ATOM 6324 C CA . ILE B 1 257 ? -33.462 12.727 77.441 1.00 27.87 257 ILE B CA 1
ATOM 6325 C C . ILE B 1 257 ? -32.421 12.498 76.355 1.00 27.06 257 ILE B C 1
ATOM 6326 O O . ILE B 1 257 ? -31.680 13.404 75.963 1.00 27.17 257 ILE B O 1
ATOM 6331 N N . ASN B 1 258 ? -32.360 11.264 75.881 1.00 26.91 258 ASN B N 1
ATOM 6332 C CA . ASN B 1 258 ? -31.572 10.935 74.709 1.00 26.13 258 ASN B CA 1
ATOM 6333 C C . ASN B 1 258 ? -32.473 11.069 73.484 1.00 27.02 258 ASN B C 1
ATOM 6334 O O . ASN B 1 258 ? -33.639 11.471 73.577 1.00 26.24 258 ASN B O 1
ATOM 6339 N N . ALA B 1 259 ? -31.932 10.724 72.318 1.00 27.01 259 ALA B N 1
ATOM 6340 C CA . ALA B 1 259 ? -32.668 10.948 71.084 1.00 28.89 259 ALA B CA 1
ATOM 6341 C C . ALA B 1 259 ? -33.873 10.029 70.966 1.00 29.60 259 ALA B C 1
ATOM 6342 O O . ALA B 1 259 ? -34.788 10.331 70.194 1.00 31.04 259 ALA B O 1
ATOM 6344 N N . LEU B 1 260 ? -33.887 8.925 71.708 1.00 29.56 260 LEU B N 1
ATOM 6345 C CA . LEU B 1 260 ? -35.019 8.012 71.771 1.00 31.43 260 LEU B CA 1
ATOM 6346 C C . LEU B 1 260 ? -36.093 8.489 72.739 1.00 31.94 260 LEU B C 1
ATOM 6347 O O . LEU B 1 260 ? -37.132 7.829 72.868 1.00 32.88 260 LEU B O 1
ATOM 6352 N N . GLY B 1 261 ? -35.868 9.604 73.427 1.00 29.82 261 GLY B N 1
ATOM 6353 C CA . GLY B 1 261 ? -36.809 10.103 74.404 1.00 31.31 261 GLY B CA 1
ATOM 6354 C C . GLY B 1 261 ? -36.709 9.471 75.771 1.00 34.32 261 GLY B C 1
ATOM 6355 O O . GLY B 1 261 ? -37.595 9.698 76.608 1.00 33.07 261 GLY B O 1
ATOM 6356 N N . GLU B 1 262 ? -35.667 8.687 76.028 1.00 33.93 262 GLU B N 1
ATOM 6357 C CA . GLU B 1 262 ? -35.514 7.997 77.300 1.00 33.34 262 GLU B CA 1
ATOM 6358 C C . GLU B 1 262 ? -34.813 8.901 78.305 1.00 31.91 262 GLU B C 1
ATOM 6359 O O . GLU B 1 262 ? -33.838 9.581 77.973 1.00 30.01 262 GLU B O 1
ATOM 6365 N N . LYS B 1 263 ? -35.325 8.907 79.539 1.00 33.08 263 LYS B N 1
ATOM 6366 C CA . LYS B 1 263 ? -34.714 9.648 80.644 1.00 36.76 263 LYS B CA 1
ATOM 6367 C C . LYS B 1 263 ? -33.557 8.808 81.177 1.00 34.11 263 LYS B C 1
ATOM 6368 O O . LYS B 1 263 ? -33.675 8.075 82.161 1.00 32.49 263 LYS B O 1
ATOM 6374 N N . TYR B 1 264 ? -32.405 8.938 80.508 1.00 33.97 264 TYR B N 1
ATOM 6375 C CA . TYR B 1 264 ? -31.292 8.027 80.749 1.00 36.04 264 TYR B CA 1
ATOM 6376 C C . TYR B 1 264 ? -30.645 8.188 82.118 1.00 34.75 264 TYR B C 1
ATOM 6377 O O . TYR B 1 264 ? -29.890 7.302 82.530 1.00 36.07 264 TYR B O 1
ATOM 6386 N N . MET B 1 265 ? -30.893 9.288 82.828 1.00 33.63 265 MET B N 1
ATOM 6387 C CA . MET B 1 265 ? -30.327 9.402 84.170 1.00 38.05 265 MET B CA 1
ATOM 6388 C C . MET B 1 265 ? -30.920 8.360 85.117 1.00 45.07 265 MET B C 1
ATOM 6389 O O . MET B 1 265 ? -30.262 7.942 86.079 1.00 41.96 265 MET B O 1
ATOM 6394 N N . GLU B 1 266 ? -32.145 7.906 84.847 1.00 39.86 266 GLU B N 1
ATOM 6395 C CA . GLU B 1 266 ? -32.778 6.919 85.718 1.00 39.92 266 GLU B CA 1
ATOM 6396 C C . GLU B 1 266 ? -31.968 5.632 85.819 1.00 43.16 266 GLU B C 1
ATOM 6397 O O . GLU B 1 266 ? -32.201 4.843 86.740 1.00 44.22 266 GLU B O 1
ATOM 6403 N N . LYS B 1 267 ? -31.022 5.407 84.910 1.00 44.14 267 LYS B N 1
ATOM 6404 C CA . LYS B 1 267 ? -30.184 4.215 84.938 1.00 45.28 267 LYS B CA 1
ATOM 6405 C C . LYS B 1 267 ? -29.046 4.309 85.944 1.00 49.25 267 LYS B C 1
ATOM 6406 O O . LYS B 1 267 ? -28.306 3.332 86.107 1.00 56.80 267 LYS B O 1
ATOM 6412 N N . TYR B 1 268 ? -28.866 5.453 86.595 1.00 46.72 268 TYR B N 1
ATOM 6413 C CA . TYR B 1 268 ? -27.780 5.662 87.537 1.00 46.49 268 TYR B CA 1
ATOM 6414 C C . TYR B 1 268 ? -28.345 6.017 88.905 1.00 55.71 268 TYR B C 1
ATOM 6415 O O . TYR B 1 268 ? -29.430 6.596 89.018 1.00 52.25 268 TYR B O 1
ATOM 6424 N N . GLU B 1 269 ? -27.591 5.660 89.946 1.00 50.66 269 GLU B N 1
ATOM 6425 C CA . GLU B 1 269 ? -28.099 5.779 91.307 1.00 59.86 269 GLU B CA 1
ATOM 6426 C C . GLU B 1 269 ? -28.113 7.225 91.789 1.00 52.08 269 GLU B C 1
ATOM 6427 O O . GLU B 1 269 ? -29.066 7.647 92.452 1.00 50.94 269 GLU B O 1
ATOM 6433 N N . ASN B 1 270 ? -27.079 7.996 91.468 1.00 53.25 270 ASN B N 1
ATOM 6434 C CA . ASN B 1 270 ? -26.981 9.385 91.890 1.00 62.54 270 ASN B CA 1
ATOM 6435 C C . ASN B 1 270 ? -26.941 10.306 90.683 1.00 57.98 270 ASN B C 1
ATOM 6436 O O . ASN B 1 270 ? -26.245 10.039 89.699 1.00 56.40 270 ASN B O 1
ATOM 6441 N N . ASN B 1 271 ? -27.708 11.388 90.769 1.00 49.36 271 ASN B N 1
ATOM 6442 C CA . ASN B 1 271 ? -27.793 12.378 89.700 1.00 51.77 271 ASN B CA 1
ATOM 6443 C C . ASN B 1 271 ? -26.964 13.602 90.094 1.00 48.64 271 ASN B C 1
ATOM 6444 O O . ASN B 1 271 ? -27.481 14.649 90.476 1.00 57.47 271 ASN B O 1
ATOM 6449 N N . THR B 1 272 ? -25.649 13.440 90.013 1.00 45.16 272 THR B N 1
ATOM 6450 C CA . THR B 1 272 ? -24.733 14.520 90.337 1.00 38.90 272 THR B CA 1
ATOM 6451 C C . THR B 1 272 ? -24.180 15.134 89.055 1.00 37.11 272 THR B C 1
ATOM 6452 O O . THR B 1 272 ? -24.218 14.529 87.982 1.00 35.50 272 THR B O 1
ATOM 6456 N N . THR B 1 273 ? -23.653 16.350 89.186 1.00 33.35 273 THR B N 1
ATOM 6457 C CA . THR B 1 273 ? -23.058 17.036 88.039 1.00 30.96 273 THR B CA 1
ATOM 6458 C C . THR B 1 273 ? -22.097 16.153 87.259 1.00 31.87 273 THR B C 1
ATOM 6459 O O . THR B 1 273 ? -22.226 16.080 86.024 1.00 30.08 273 THR B O 1
ATOM 6463 N N . PRO B 1 274 ? -21.133 15.475 87.883 1.00 31.90 274 PRO B N 1
ATOM 6464 C CA . PRO B 1 274 ? -20.269 14.580 87.098 1.00 34.60 274 PRO B CA 1
ATOM 6465 C C . PRO B 1 274 ? -21.062 13.474 86.422 1.00 38.11 274 PRO B C 1
ATOM 6466 O O . PRO B 1 274 ? -20.777 13.110 85.273 1.00 35.95 274 PRO B O 1
ATOM 6470 N N . MET B 1 275 ? -22.055 12.929 87.124 1.00 38.69 275 MET B N 1
ATOM 6471 C CA . MET B 1 275 ? -22.842 11.838 86.572 1.00 44.00 275 MET B CA 1
ATOM 6472 C C . MET B 1 275 ? -23.605 12.286 85.336 1.00 35.52 275 MET B C 1
ATOM 6473 O O . MET B 1 275 ? -23.690 11.548 84.352 1.00 35.16 275 MET B O 1
ATOM 6478 N N . ARG B 1 276 ? -24.181 13.487 85.371 1.00 32.84 276 ARG B N 1
ATOM 6479 C CA . ARG B 1 276 ? -24.946 13.955 84.220 1.00 28.19 276 ARG B CA 1
ATOM 6480 C C . ARG B 1 276 ? -24.061 14.067 82.988 1.00 26.48 276 ARG B C 1
ATOM 6481 O O . ARG B 1 276 ? -24.487 13.723 81.878 1.00 27.33 276 ARG B O 1
ATOM 6489 N N . LEU B 1 277 ? -22.814 14.514 83.161 1.00 26.36 277 LEU B N 1
ATOM 6490 C CA . LEU B 1 277 ? -21.902 14.590 82.022 1.00 28.44 277 LEU B CA 1
ATOM 6491 C C . LEU B 1 277 ? -21.498 13.198 81.557 1.00 28.93 277 LEU B C 1
ATOM 6492 O O . LEU B 1 277 ? -21.528 12.899 80.358 1.00 27.98 277 LEU B O 1
ATOM 6497 N N . TYR B 1 278 ? -21.096 12.338 82.493 1.00 30.87 278 TYR B N 1
ATOM 6498 C CA . TYR B 1 278 ? -20.716 10.977 82.132 1.00 33.67 278 TYR B CA 1
ATOM 6499 C C . TYR B 1 278 ? -21.847 10.281 81.390 1.00 33.10 278 TYR B C 1
ATOM 6500 O O . TYR B 1 278 ? -21.643 9.715 80.310 1.00 33.39 278 TYR B O 1
ATOM 6509 N N . ALA B 1 279 ? -23.059 10.336 81.950 1.00 32.83 279 ALA B N 1
ATOM 6510 C CA . ALA B 1 279 ? -24.195 9.660 81.332 1.00 33.50 279 ALA B CA 1
ATOM 6511 C C . ALA B 1 279 ? -24.428 10.161 79.914 1.00 29.69 279 ALA B C 1
ATOM 6512 O O . ALA B 1 279 ? -24.713 9.372 79.007 1.00 31.21 279 ALA B O 1
ATOM 6514 N N . THR B 1 280 ? -24.325 11.474 79.707 1.00 29.35 280 THR B N 1
ATOM 6515 C CA . THR B 1 280 ? -24.552 12.041 78.380 1.00 28.31 280 THR B CA 1
ATOM 6516 C C . THR B 1 280 ? -23.507 11.556 77.391 1.00 27.57 280 THR B C 1
ATOM 6517 O O . THR B 1 280 ? -23.823 11.279 76.226 1.00 26.50 280 THR B O 1
ATOM 6521 N N . LEU B 1 281 ? -22.251 11.456 77.831 1.00 29.05 281 LEU B N 1
ATOM 6522 C CA . LEU B 1 281 ? -21.203 10.958 76.947 1.00 30.24 281 LEU B CA 1
ATOM 6523 C C . LEU B 1 281 ? -21.473 9.514 76.547 1.00 29.85 281 LEU B C 1
ATOM 6524 O O . LEU B 1 281 ? -21.334 9.155 75.372 1.00 29.02 281 LEU B O 1
ATOM 6529 N N . ILE B 1 282 ? -21.879 8.679 77.509 1.00 31.43 282 ILE B N 1
ATOM 6530 C CA . ILE B 1 282 ? -22.204 7.283 77.208 1.00 34.02 282 ILE B CA 1
ATOM 6531 C C . ILE B 1 282 ? -23.298 7.210 76.146 1.00 35.49 282 ILE B C 1
ATOM 6532 O O . ILE B 1 282 ? -23.172 6.489 75.149 1.00 32.31 282 ILE B O 1
ATOM 6537 N N . GLU B 1 283 ? -24.395 7.947 76.350 1.00 33.39 283 GLU B N 1
ATOM 6538 C CA . GLU B 1 283 ? -25.505 7.904 75.401 1.00 32.65 283 GLU B CA 1
ATOM 6539 C C . GLU B 1 283 ? -25.036 8.233 73.988 1.00 28.67 283 GLU B C 1
ATOM 6540 O O . GLU B 1 283 ? -25.398 7.547 73.024 1.00 27.97 283 GLU B O 1
ATOM 6546 N N . ASN B 1 284 ? -24.226 9.284 73.844 1.00 26.05 284 ASN B N 1
ATOM 6547 C CA . ASN B 1 284 ? -23.716 9.652 72.527 1.00 26.20 284 ASN B CA 1
ATOM 6548 C C . ASN B 1 284 ? -22.769 8.589 71.986 1.00 29.14 284 ASN B C 1
ATOM 6549 O O . ASN B 1 284 ? -22.876 8.178 70.824 1.00 29.02 284 ASN B O 1
ATOM 6554 N N . LEU B 1 285 ? -21.837 8.125 72.819 1.00 31.78 285 LEU B N 1
ATOM 6555 C CA . LEU B 1 285 ? -20.864 7.142 72.351 1.00 34.66 285 LEU B CA 1
ATOM 6556 C C . LEU B 1 285 ? -21.547 5.858 71.915 1.00 35.03 285 LEU B C 1
ATOM 6557 O O . LEU B 1 285 ? -21.128 5.225 70.939 1.00 34.02 285 LEU B O 1
ATOM 6562 N N . GLU B 1 286 ? -22.599 5.454 72.626 1.00 35.70 286 GLU B N 1
ATOM 6563 C CA . GLU B 1 286 ? -23.286 4.197 72.359 1.00 38.18 286 GLU B CA 1
ATOM 6564 C C . GLU B 1 286 ? -24.387 4.320 71.314 1.00 31.97 286 GLU B C 1
ATOM 6565 O O . GLU B 1 286 ? -25.167 3.375 71.143 1.00 33.47 286 GLU B O 1
ATOM 6571 N N . GLY B 1 287 ? -24.481 5.454 70.628 1.00 27.67 287 GLY B N 1
ATOM 6572 C CA . GLY B 1 287 ? -25.363 5.573 69.487 1.00 28.48 287 GLY B CA 1
ATOM 6573 C C . GLY B 1 287 ? -26.784 5.991 69.773 1.00 28.50 287 GLY B C 1
ATOM 6574 O O . GLY B 1 287 ? -27.658 5.746 68.934 1.00 26.47 287 GLY B O 1
ATOM 6575 N N . ARG B 1 288 ? -27.049 6.619 70.921 1.00 29.02 288 ARG B N 1
ATOM 6576 C CA . ARG B 1 288 ? -28.391 7.064 71.275 1.00 27.18 288 ARG B CA 1
ATOM 6577 C C . ARG B 1 288 ? -28.481 8.581 71.399 1.00 26.54 288 ARG B C 1
ATOM 6578 O O . ARG B 1 288 ? -29.484 9.095 71.912 1.00 26.81 288 ARG B O 1
ATOM 6586 N N . GLY B 1 289 ? -27.463 9.311 70.936 1.00 23.95 289 GLY B N 1
ATOM 6587 C CA . GLY B 1 289 ? -27.483 10.755 70.957 1.00 22.89 289 GLY B CA 1
ATOM 6588 C C . GLY B 1 289 ? -28.194 11.330 69.753 1.00 22.71 289 GLY B C 1
ATOM 6589 O O . GLY B 1 289 ? -28.585 10.621 68.816 1.00 22.81 289 GLY B O 1
ATOM 6590 N N . PRO B 1 290 ? -28.376 12.660 69.759 1.00 23.53 290 PRO B N 1
ATOM 6591 C CA . PRO B 1 290 ? -27.924 13.591 70.796 1.00 23.24 290 PRO B CA 1
ATOM 6592 C C . PRO B 1 290 ? -28.784 13.533 72.048 1.00 23.26 290 PRO B C 1
ATOM 6593 O O . PRO B 1 290 ? -29.855 12.932 72.040 1.00 25.16 290 PRO B O 1
ATOM 6597 N N . CYS B 1 291 ? -28.293 14.149 73.108 1.00 23.71 291 CYS B N 1
ATOM 6598 C CA . CYS B 1 291 ? -29.024 14.297 74.358 1.00 26.45 291 CYS B CA 1
ATOM 6599 C C . CYS B 1 291 ? -29.536 15.720 74.501 1.00 26.20 291 CYS B C 1
ATOM 6600 O O . CYS B 1 291 ? -28.944 16.668 73.973 1.00 25.44 291 CYS B O 1
ATOM 6603 N N . TYR B 1 292 ? -30.638 15.857 75.238 1.00 24.72 292 TYR B N 1
ATOM 6604 C CA . TYR B 1 292 ? -31.343 17.114 75.289 1.00 25.46 292 TYR B CA 1
ATOM 6605 C C . TYR B 1 292 ? -31.937 17.365 76.665 1.00 25.44 292 TYR B C 1
ATOM 6606 O O . TYR B 1 292 ? -32.153 16.444 77.456 1.00 25.21 292 TYR B O 1
ATOM 6615 N N . LEU B 1 293 ? -32.268 18.633 76.905 1.00 27.58 293 LEU B N 1
ATOM 6616 C CA . LEU B 1 293 ? -33.193 19.020 77.966 1.00 29.97 293 LEU B CA 1
ATOM 6617 C C . LEU B 1 293 ? -34.593 19.044 77.370 1.00 29.47 293 LEU B C 1
ATOM 6618 O O . LEU B 1 293 ? -34.854 19.810 76.435 1.00 29.57 293 LEU B O 1
ATOM 6623 N N . ASP B 1 294 ? -35.491 18.216 77.904 1.00 31.80 294 ASP B N 1
ATOM 6624 C CA . ASP B 1 294 ? -36.821 18.062 77.318 1.00 36.66 294 ASP B CA 1
ATOM 6625 C C . ASP B 1 294 ? -37.739 19.179 77.792 1.00 39.29 294 ASP B C 1
ATOM 6626 O O . ASP B 1 294 ? -38.445 19.057 78.798 1.00 38.07 294 ASP B O 1
ATOM 6631 N N . THR B 1 295 ? -37.758 20.265 77.026 1.00 40.34 295 THR B N 1
ATOM 6632 C CA . THR B 1 295 ? -38.630 21.403 77.273 1.00 45.58 295 THR B CA 1
ATOM 6633 C C . THR B 1 295 ? -39.996 21.261 76.612 1.00 52.08 295 THR B C 1
ATOM 6634 O O . THR B 1 295 ? -40.831 22.165 76.737 1.00 41.33 295 THR B O 1
ATOM 6638 N N . ARG B 1 296 ? -40.242 20.163 75.906 1.00 42.17 296 ARG B N 1
ATOM 6639 C CA . ARG B 1 296 ? -41.495 20.012 75.183 1.00 40.70 296 ARG B CA 1
ATOM 6640 C C . ARG B 1 296 ? -42.661 20.131 76.152 1.00 41.71 296 ARG B C 1
ATOM 6641 O O . ARG B 1 296 ? -42.605 19.637 77.280 1.00 37.48 296 ARG B O 1
ATOM 6649 N N . GLY B 1 297 ? -43.706 20.827 75.721 1.00 44.60 297 GLY B N 1
ATOM 6650 C CA . GLY B 1 297 ? -44.930 20.926 76.485 1.00 45.57 297 GLY B CA 1
ATOM 6651 C C . GLY B 1 297 ? -45.052 22.150 77.366 1.00 43.77 297 GLY B C 1
ATOM 6652 O O . GLY B 1 297 ? -46.112 22.345 77.968 1.00 46.12 297 GLY B O 1
ATOM 6653 N N . ILE B 1 298 ? -44.010 22.977 77.469 1.00 42.29 298 ILE B N 1
ATOM 6654 C CA . ILE B 1 298 ? -44.148 24.207 78.245 1.00 42.66 298 ILE B CA 1
ATOM 6655 C C . ILE B 1 298 ? -45.058 25.190 77.511 1.00 42.21 298 ILE B C 1
ATOM 6656 O O . ILE B 1 298 ? -45.340 25.055 76.310 1.00 42.75 298 ILE B O 1
ATOM 6661 N N . SER B 1 299 ? -45.525 26.197 78.249 1.00 44.49 299 SER B N 1
ATOM 6662 C CA . SER B 1 299 ? -46.523 27.109 77.715 1.00 52.28 299 SER B CA 1
ATOM 6663 C C . SER B 1 299 ? -45.876 28.243 76.920 1.00 48.59 299 SER B C 1
ATOM 6664 O O . SER B 1 299 ? -44.672 28.502 77.007 1.00 46.73 299 SER B O 1
ATOM 6667 N N . ASP B 1 300 ? -46.710 28.924 76.129 1.00 52.78 300 ASP B N 1
ATOM 6668 C CA . ASP B 1 300 ? -46.236 30.067 75.356 1.00 55.17 300 ASP B CA 1
ATOM 6669 C C . ASP B 1 300 ? -45.641 31.129 76.272 1.00 52.92 300 ASP B C 1
ATOM 6670 O O . ASP B 1 300 ? -44.607 31.731 75.951 1.00 50.85 300 ASP B O 1
ATOM 6675 N N . GLU B 1 301 ? -46.276 31.371 77.420 1.00 57.92 301 GLU B N 1
ATOM 6676 C CA . GLU B 1 301 ? -45.712 32.301 78.392 1.00 73.35 301 GLU B CA 1
ATOM 6677 C C . GLU B 1 301 ? -44.413 31.753 78.968 1.00 56.91 301 GLU B C 1
ATOM 6678 O O . GLU B 1 301 ? -43.479 32.513 79.248 1.00 51.93 301 GLU B O 1
ATOM 6684 N N . ASP B 1 302 ? -44.339 30.434 79.155 1.00 50.74 302 ASP B N 1
ATOM 6685 C CA . ASP B 1 302 ? -43.109 29.823 79.647 1.00 55.49 302 ASP B CA 1
ATOM 6686 C C . ASP B 1 302 ? -41.965 30.049 78.664 1.00 48.25 302 ASP B C 1
ATOM 6687 O O . ASP B 1 302 ? -40.819 30.273 79.072 1.00 39.77 302 ASP B O 1
ATOM 6692 N N . VAL B 1 303 ? -42.259 29.982 77.363 1.00 38.18 303 VAL B N 1
ATOM 6693 C CA . VAL B 1 303 ? -41.246 30.267 76.349 1.00 35.92 303 VAL B CA 1
ATOM 6694 C C . VAL B 1 303 ? -40.796 31.720 76.445 1.00 40.61 303 VAL B C 1
ATOM 6695 O O . VAL B 1 303 ? -39.602 32.024 76.348 1.00 38.15 303 VAL B O 1
ATOM 6699 N N . GLN B 1 304 ? -41.743 32.644 76.629 1.00 40.55 304 GLN B N 1
ATOM 6700 C CA . GLN B 1 304 ? -41.374 34.051 76.730 1.00 40.81 304 GLN B CA 1
ATOM 6701 C C . GLN B 1 304 ? -40.497 34.292 77.953 1.00 35.40 304 GLN B C 1
ATOM 6702 O O . GLN B 1 304 ? -39.518 35.047 77.891 1.00 36.76 304 GLN B O 1
ATOM 6708 N N . LYS B 1 305 ? -40.833 33.660 79.076 1.00 34.90 305 LYS B N 1
ATOM 6709 C CA . LYS B 1 305 ? -40.005 33.786 80.272 1.00 35.71 305 LYS B CA 1
ATOM 6710 C C . LYS B 1 305 ? -38.587 33.317 79.983 1.00 36.71 305 LYS B C 1
ATOM 6711 O O . LYS B 1 305 ? -37.608 33.972 80.358 1.00 35.95 305 LYS B O 1
ATOM 6717 N N . LEU B 1 306 ? -38.458 32.166 79.322 1.00 38.41 306 LEU B N 1
ATOM 6718 C CA . LEU B 1 306 ? -37.135 31.644 78.992 1.00 36.73 306 LEU B CA 1
ATOM 6719 C C . LEU B 1 306 ? -36.351 32.639 78.150 1.00 29.87 306 LEU B C 1
ATOM 6720 O O . LEU B 1 306 ? -35.157 32.857 78.382 1.00 29.97 306 LEU B O 1
ATOM 6725 N N . LYS B 1 307 ? -37.003 33.238 77.149 1.00 30.77 307 LYS B N 1
ATOM 6726 C CA . LYS B 1 307 ? -36.325 34.197 76.287 1.00 29.99 307 LYS B CA 1
ATOM 6727 C C . LYS B 1 307 ? -35.816 35.382 77.093 1.00 31.14 307 LYS B C 1
ATOM 6728 O O . LYS B 1 307 ? -34.683 35.837 76.900 1.00 29.74 307 LYS B O 1
ATOM 6734 N N . GLU B 1 308 ? -36.630 35.883 78.021 1.00 36.24 308 GLU B N 1
ATOM 6735 C CA . GLU B 1 308 ? -36.223 37.041 78.810 1.00 45.50 308 GLU B CA 1
ATOM 6736 C C . GLU B 1 308 ? -35.062 36.696 79.735 1.00 32.82 308 GLU B C 1
ATOM 6737 O O . GLU B 1 308 ? -34.119 37.482 79.882 1.00 29.84 308 GLU B O 1
ATOM 6743 N N . ALA B 1 309 ? -35.084 35.506 80.325 1.00 29.41 309 ALA B N 1
ATOM 6744 C CA . ALA B 1 309 ? -34.006 35.107 81.226 1.00 27.46 309 ALA B CA 1
ATOM 6745 C C . ALA B 1 309 ? -32.688 34.945 80.474 1.00 29.46 309 ALA B C 1
ATOM 6746 O O . ALA B 1 309 ? -31.631 35.396 80.931 1.00 30.91 309 ALA B O 1
ATOM 6748 N N . TYR B 1 310 ? -32.718 34.273 79.329 1.00 27.46 310 TYR B N 1
ATOM 6749 C CA . TYR B 1 310 ? -31.485 34.066 78.571 1.00 26.78 310 TYR B CA 1
ATOM 6750 C C . TYR B 1 310 ? -30.917 35.384 78.057 1.00 26.41 310 TYR B C 1
ATOM 6751 O O . TYR B 1 310 ? -29.693 35.542 77.977 1.00 28.44 310 TYR B O 1
ATOM 6760 N N . LEU B 1 311 ? -31.778 36.351 77.723 1.00 27.17 311 LEU B N 1
ATOM 6761 C CA . LEU B 1 311 ? -31.273 37.656 77.304 1.00 28.18 311 LEU B CA 1
ATOM 6762 C C . LEU B 1 311 ? -30.451 38.304 78.410 1.00 34.90 311 LEU B C 1
ATOM 6763 O O . LEU B 1 311 ? -29.555 39.112 78.137 1.00 35.80 311 LEU B O 1
ATOM 6768 N N . SER B 1 312 ? -30.721 37.948 79.665 1.00 33.34 312 SER B N 1
ATOM 6769 C CA . SER B 1 312 ? -30.039 38.542 80.810 1.00 33.71 312 SER B CA 1
ATOM 6770 C C . SER B 1 312 ? -28.782 37.793 81.236 1.00 33.93 312 SER B C 1
ATOM 6771 O O . SER B 1 312 ? -28.153 38.196 82.221 1.00 36.10 312 SER B O 1
ATOM 6774 N N . MET B 1 313 ? -28.378 36.735 80.526 1.00 29.65 313 MET B N 1
ATOM 6775 C CA . MET B 1 313 ? -27.157 36.054 80.944 1.00 32.04 313 MET B CA 1
ATOM 6776 C C . MET B 1 313 ? -26.460 35.210 79.880 1.00 30.03 313 MET B C 1
ATOM 6777 O O . MET B 1 313 ? -25.300 34.830 80.066 1.00 29.95 313 MET B O 1
ATOM 6782 N N . SER B 1 314 ? -27.135 34.927 78.763 1.00 26.84 314 SER B N 1
ATOM 6783 C CA . SER B 1 314 ? -26.520 34.177 77.664 1.00 25.96 314 SER B CA 1
ATOM 6784 C C . SER B 1 314 ? -27.324 34.420 76.394 1.00 27.18 314 SER B C 1
ATOM 6785 O O . SER B 1 314 ? -28.052 33.526 75.931 1.00 28.70 314 SER B O 1
ATOM 6788 N N . PRO B 1 315 ? -27.218 35.614 75.802 1.00 26.48 315 PRO B N 1
ATOM 6789 C CA . PRO B 1 315 ? -28.139 35.978 74.710 1.00 27.88 315 PRO B CA 1
ATOM 6790 C C . PRO B 1 315 ? -27.947 35.176 73.434 1.00 23.16 315 PRO B C 1
ATOM 6791 O O . PRO B 1 315 ? -28.890 35.100 72.632 1.00 24.87 315 PRO B O 1
ATOM 6795 N N . GLY B 1 316 ? -26.773 34.587 73.217 1.00 21.24 316 GLY B N 1
ATOM 6796 C CA . GLY B 1 316 ? -26.529 33.865 71.983 1.00 20.67 316 GLY B CA 1
ATOM 6797 C C . GLY B 1 316 ? -27.542 32.774 71.706 1.00 21.64 316 GLY B C 1
ATOM 6798 O O . GLY B 1 316 ? -27.853 32.494 70.548 1.00 22.04 316 GLY B O 1
ATOM 6799 N N . ILE B 1 317 ? -28.071 32.143 72.752 1.00 21.47 317 ILE B N 1
ATOM 6800 C CA . ILE B 1 317 ? -29.037 31.068 72.538 1.00 20.95 317 ILE B CA 1
ATOM 6801 C C . ILE B 1 317 ? -30.283 31.589 71.831 1.00 22.43 317 ILE B C 1
ATOM 6802 O O . ILE B 1 317 ? -30.925 30.852 71.069 1.00 24.02 317 ILE B O 1
ATOM 6807 N N . ILE B 1 318 ? -30.654 32.854 72.072 1.00 22.23 318 ILE B N 1
ATOM 6808 C CA . ILE B 1 318 ? -31.823 33.417 71.400 1.00 22.61 318 ILE B CA 1
ATOM 6809 C C . ILE B 1 318 ? -31.605 33.428 69.896 1.00 21.46 318 ILE B C 1
ATOM 6810 O O . ILE B 1 318 ? -32.525 33.151 69.112 1.00 22.69 318 ILE B O 1
ATOM 6815 N N . LEU B 1 319 ? -30.390 33.770 69.472 1.00 21.19 319 LEU B N 1
ATOM 6816 C CA . LEU B 1 319 ? -30.067 33.818 68.054 1.00 21.96 319 LEU B CA 1
ATOM 6817 C C . LEU B 1 319 ? -30.058 32.423 67.454 1.00 22.98 319 LEU B C 1
ATOM 6818 O O . LEU B 1 319 ? -30.524 32.219 66.324 1.00 25.92 319 LEU B O 1
ATOM 6823 N N . LYS B 1 320 ? -29.544 31.446 68.199 1.00 23.08 320 LYS B N 1
ATOM 6824 C CA . LYS B 1 320 ? -29.599 30.067 67.728 1.00 24.33 320 LYS B CA 1
ATOM 6825 C C . LYS B 1 320 ? -31.041 29.611 67.534 1.00 23.54 320 LYS B C 1
ATOM 6826 O O . LYS B 1 320 ? -31.380 29.004 66.511 1.00 23.09 320 LYS B O 1
ATOM 6832 N N . TRP B 1 321 ? -31.915 29.916 68.491 1.00 24.72 321 TRP B N 1
ATOM 6833 C CA . TRP B 1 321 ? -33.306 29.511 68.359 1.00 24.98 321 TRP B CA 1
ATOM 6834 C C . TRP B 1 321 ? -33.968 30.190 67.167 1.00 28.22 321 TRP B C 1
ATOM 6835 O O . TRP B 1 321 ? -34.681 29.543 66.390 1.00 28.29 321 TRP B O 1
ATOM 6846 N N . LYS B 1 322 ? -33.725 31.490 66.988 1.00 26.27 322 LYS B N 1
ATOM 6847 C CA . LYS B 1 322 ? -34.312 32.195 65.854 1.00 28.65 322 LYS B CA 1
ATOM 6848 C C . LYS B 1 322 ? -33.802 31.629 64.533 1.00 27.76 322 LYS B C 1
ATOM 6849 O O . LYS B 1 322 ? -34.585 31.375 63.610 1.00 28.94 322 LYS B O 1
ATOM 6855 N N . ASP B 1 323 ? -32.489 31.407 64.436 1.00 26.27 323 ASP B N 1
ATOM 6856 C CA . ASP B 1 323 ? -31.898 30.911 63.197 1.00 24.45 323 ASP B CA 1
ATOM 6857 C C . ASP B 1 323 ? -32.388 29.503 62.864 1.00 25.65 323 ASP B C 1
ATOM 6858 O O . ASP B 1 323 ? -32.643 29.183 61.698 1.00 25.54 323 ASP B O 1
ATOM 6863 N N . GLU B 1 324 ? -32.510 28.642 63.868 1.00 27.55 324 GLU B N 1
ATOM 6864 C CA . GLU B 1 324 ? -32.838 27.237 63.647 1.00 33.37 324 GLU B CA 1
ATOM 6865 C C . GLU B 1 324 ? -34.311 26.929 63.860 1.00 40.92 324 GLU B C 1
ATOM 6866 O O . GLU B 1 324 ? -34.685 25.753 63.895 1.00 41.95 324 GLU B O 1
ATOM 6872 N N . LYS B 1 325 ? -35.157 27.955 63.970 1.00 33.97 325 LYS B N 1
ATOM 6873 C CA . LYS B 1 325 ? -36.601 27.763 64.119 1.00 35.32 325 LYS B CA 1
ATOM 6874 C C . LYS B 1 325 ? -36.908 26.822 65.282 1.00 39.49 325 LYS B C 1
ATOM 6875 O O . LYS B 1 325 ? -37.735 25.914 65.177 1.00 44.40 325 LYS B O 1
ATOM 6881 N N . ILE B 1 326 ? -36.227 27.038 66.400 1.00 33.39 326 ILE B N 1
ATOM 6882 C CA . ILE B 1 326 ? -36.390 26.213 67.588 1.00 36.43 326 ILE B CA 1
ATOM 6883 C C . ILE B 1 326 ? -37.317 26.945 68.544 1.00 39.35 326 ILE B C 1
ATOM 6884 O O . ILE B 1 326 ? -36.977 28.023 69.045 1.00 36.80 326 ILE B O 1
ATOM 6889 N N . ASN B 1 327 ? -38.473 26.351 68.819 1.00 38.12 327 ASN B N 1
ATOM 6890 C CA . ASN B 1 327 ? -39.314 26.784 69.924 1.00 39.84 327 ASN B CA 1
ATOM 6891 C C . ASN B 1 327 ? -39.240 25.734 71.020 1.00 35.29 327 ASN B C 1
ATOM 6892 O O . ASN B 1 327 ? -39.680 24.594 70.801 1.00 34.96 327 ASN B O 1
ATOM 6897 N N . PRO B 1 328 ? -38.719 26.066 72.204 1.00 33.11 328 PRO B N 1
ATOM 6898 C CA . PRO B 1 328 ? -38.480 25.027 73.222 1.00 33.13 328 PRO B CA 1
ATOM 6899 C C . PRO B 1 328 ? -39.719 24.248 73.640 1.00 36.84 328 PRO B C 1
ATOM 6900 O O . PRO B 1 328 ? -39.580 23.119 74.127 1.00 35.53 328 PRO B O 1
ATOM 6904 N N . LYS B 1 329 ? -40.920 24.805 73.490 1.00 39.81 329 LYS B N 1
ATOM 6905 C CA . LYS B 1 329 ? -42.118 24.040 73.818 1.00 38.77 329 LYS B CA 1
ATOM 6906 C C . LYS B 1 329 ? -42.373 22.924 72.814 1.00 37.04 329 LYS B C 1
ATOM 6907 O O . LYS B 1 329 ? -43.111 21.978 73.126 1.00 38.26 329 LYS B O 1
ATOM 6913 N N . ASN B 1 330 ? -41.795 23.016 71.616 1.00 35.09 330 ASN B N 1
ATOM 6914 C CA . ASN B 1 330 ? -41.938 21.994 70.587 1.00 37.36 330 ASN B CA 1
ATOM 6915 C C . ASN B 1 330 ? -40.685 21.167 70.373 1.00 35.73 330 ASN B C 1
ATOM 6916 O O . ASN B 1 330 ? -40.792 19.994 70.010 1.00 34.07 330 ASN B O 1
ATOM 6921 N N . THR B 1 331 ? -39.502 21.741 70.591 1.00 34.05 331 THR B N 1
ATOM 6922 C CA . THR B 1 331 ? -38.235 21.079 70.266 1.00 34.97 331 THR B CA 1
ATOM 6923 C C . THR B 1 331 ? -37.338 21.106 71.497 1.00 32.55 331 THR B C 1
ATOM 6924 O O . THR B 1 331 ? -37.053 22.200 72.026 1.00 32.97 331 THR B O 1
ATOM 6928 N N . PRO B 1 332 ? -36.849 19.957 71.963 1.00 32.59 332 PRO B N 1
ATOM 6929 C CA . PRO B 1 332 ? -35.954 19.961 73.125 1.00 31.89 332 PRO B CA 1
ATOM 6930 C C . PRO B 1 332 ? -34.606 20.588 72.796 1.00 29.18 332 PRO B C 1
ATOM 6931 O O . PRO B 1 332 ? -34.220 20.736 71.632 1.00 28.60 332 PRO B O 1
ATOM 6935 N N . ILE B 1 333 ? -33.890 20.955 73.858 1.00 26.90 333 ILE B N 1
ATOM 6936 C CA . ILE B 1 333 ? -32.665 21.746 73.771 1.00 27.40 333 ILE B CA 1
ATOM 6937 C C . ILE B 1 333 ? -31.449 20.831 73.864 1.00 25.53 333 ILE B C 1
ATOM 6938 O O . ILE B 1 333 ? -31.200 20.215 74.909 1.00 25.61 333 ILE B O 1
ATOM 6943 N N . GLU B 1 334 ? -30.653 20.788 72.794 1.00 25.72 334 GLU B N 1
ATOM 6944 C CA . GLU B 1 334 ? -29.501 19.892 72.732 1.00 23.20 334 GLU B CA 1
ATOM 6945 C C . GLU B 1 334 ? -28.372 20.392 73.625 1.00 21.31 334 GLU B C 1
ATOM 6946 O O . GLU B 1 334 ? -28.057 21.589 73.656 1.00 22.71 334 GLU B O 1
ATOM 6952 N N . ILE B 1 335 ? -27.731 19.455 74.327 1.00 20.75 335 ILE B N 1
ATOM 6953 C CA . ILE B 1 335 ? -26.656 19.754 75.263 1.00 22.23 335 ILE B CA 1
ATOM 6954 C C . ILE B 1 335 ? -25.423 18.935 74.909 1.00 22.82 335 ILE B C 1
ATOM 6955 O O . ILE B 1 335 ? -25.509 17.885 74.266 1.00 26.00 335 ILE B O 1
ATOM 6960 N N . CYS B 1 336 ? -24.262 19.440 75.321 1.00 22.55 336 CYS B N 1
ATOM 6961 C CA . CYS B 1 336 ? -23.050 18.649 75.161 1.00 25.45 336 CYS B CA 1
ATOM 6962 C C . CYS B 1 336 ? -21.946 19.271 76.007 1.00 23.47 336 CYS B C 1
ATOM 6963 O O . CYS B 1 336 ? -22.102 20.351 76.583 1.00 22.87 336 CYS B O 1
ATOM 6966 N N . GLY B 1 337 ? -20.807 18.593 76.031 1.00 21.57 337 GLY B N 1
ATOM 6967 C CA . GLY B 1 337 ? -19.722 18.986 76.899 1.00 20.90 337 GLY B CA 1
ATOM 6968 C C . GLY B 1 337 ? -18.744 19.932 76.237 1.00 21.93 337 GLY B C 1
ATOM 6969 O O . GLY B 1 337 ? -18.563 19.925 75.017 1.00 22.30 337 GLY B O 1
ATOM 6970 N N . SER B 1 338 ? -18.099 20.731 77.074 1.00 19.21 338 SER B N 1
ATOM 6971 C CA . SER B 1 338 ? -17.161 21.745 76.632 1.00 18.52 338 SER B CA 1
ATOM 6972 C C . SER B 1 338 ? -15.749 21.178 76.541 1.00 17.86 338 SER B C 1
ATOM 6973 O O . SER B 1 338 ? -15.524 19.978 76.703 1.00 20.12 338 SER B O 1
ATOM 6976 N N . GLU B 1 339 ? -14.775 22.046 76.279 1.00 16.99 339 GLU B N 1
ATOM 6977 C CA . GLU B 1 339 ? -13.376 21.704 76.488 1.00 17.62 339 GLU B CA 1
ATOM 6978 C C . GLU B 1 339 ? -13.114 21.558 77.988 1.00 16.69 339 GLU B C 1
ATOM 6979 O O . GLU B 1 339 ? -13.891 22.034 78.822 1.00 16.81 339 GLU B O 1
ATOM 6985 N N . PRO B 1 340 ? -12.035 20.876 78.359 1.00 16.86 340 PRO B N 1
ATOM 6986 C CA . PRO B 1 340 ? -11.619 20.875 79.766 1.00 17.42 340 PRO B CA 1
ATOM 6987 C C . PRO B 1 340 ? -10.983 22.207 80.142 1.00 17.24 340 PRO B C 1
ATOM 6988 O O . PRO B 1 340 ? -10.179 22.761 79.391 1.00 18.34 340 PRO B O 1
ATOM 6992 N N . TYR B 1 341 ? -11.348 22.717 81.311 1.00 17.09 341 TYR B N 1
ATOM 6993 C CA . TYR B 1 341 ? -10.796 23.950 81.847 1.00 18.11 341 TYR B CA 1
ATOM 6994 C C . TYR B 1 341 ? -9.943 23.651 83.078 1.00 19.89 341 TYR B C 1
ATOM 6995 O O . TYR B 1 341 ? -10.091 22.622 83.741 1.00 21.05 341 TYR B O 1
ATOM 7004 N N . ILE B 1 342 ? -9.025 24.563 83.385 1.00 17.28 342 ILE B N 1
ATOM 7005 C CA . ILE B 1 342 ? -8.238 24.423 84.609 1.00 18.06 342 ILE B CA 1
ATOM 7006 C C . ILE B 1 342 ? -8.732 25.470 85.597 1.00 20.04 342 ILE B C 1
ATOM 7007 O O . ILE B 1 342 ? -8.275 26.618 85.578 1.00 18.91 342 ILE B O 1
ATOM 7012 N N . VAL B 1 343 ? -9.672 25.090 86.465 1.00 19.71 343 VAL B N 1
ATOM 7013 C CA . VAL B 1 343 ? -10.331 26.056 87.330 1.00 20.03 343 VAL B CA 1
ATOM 7014 C C . VAL B 1 343 ? -10.508 25.528 88.749 1.00 20.79 343 VAL B C 1
ATOM 7015 O O . VAL B 1 343 ? -10.677 24.325 88.991 1.00 21.14 343 VAL B O 1
ATOM 7019 N N . GLY B 1 344 ? -10.513 26.464 89.689 1.00 20.33 344 GLY B N 1
ATOM 7020 C CA . GLY B 1 344 ? -10.744 26.139 91.075 1.00 22.51 344 GLY B CA 1
ATOM 7021 C C . GLY B 1 344 ? -12.074 26.638 91.612 1.00 25.52 344 GLY B C 1
ATOM 7022 O O . GLY B 1 344 ? -12.260 26.729 92.828 1.00 26.40 344 GLY B O 1
ATOM 7023 N N . GLY B 1 345 ? -12.992 26.998 90.719 1.00 24.31 345 GLY B N 1
ATOM 7024 C CA . GLY B 1 345 ? -14.340 27.344 91.127 1.00 23.91 345 GLY B CA 1
ATOM 7025 C C . GLY B 1 345 ? -15.264 26.151 90.984 1.00 24.96 345 GLY B C 1
ATOM 7026 O O . GLY B 1 345 ? -15.713 25.579 91.975 1.00 24.86 345 GLY B O 1
ATOM 7027 N N . HIS B 1 346 ? -15.538 25.761 89.739 1.00 25.50 346 HIS B N 1
ATOM 7028 C CA . HIS B 1 346 ? -16.297 24.552 89.467 1.00 25.74 346 HIS B CA 1
ATOM 7029 C C . HIS B 1 346 ? -15.437 23.299 89.543 1.00 25.22 346 HIS B C 1
ATOM 7030 O O . HIS B 1 346 ? -15.984 22.195 89.626 1.00 26.49 346 HIS B O 1
ATOM 7037 N N . GLY B 1 347 ? -14.114 23.441 89.488 1.00 24.30 347 GLY B N 1
ATOM 7038 C CA . GLY B 1 347 ? -13.207 22.325 89.680 1.00 23.32 347 GLY B CA 1
ATOM 7039 C C . GLY B 1 347 ? -12.343 22.599 90.889 1.00 25.39 347 GLY B C 1
ATOM 7040 O O . GLY B 1 347 ? -12.648 23.522 91.650 1.00 24.30 347 GLY B O 1
ATOM 7041 N N . GLN B 1 348 ? -11.268 21.837 91.098 1.00 25.77 348 GLN B N 1
ATOM 7042 C CA . GLN B 1 348 ? -10.477 22.041 92.310 1.00 27.57 348 GLN B CA 1
ATOM 7043 C C . GLN B 1 348 ? -8.999 22.245 92.006 1.00 24.68 348 GLN B C 1
ATOM 7044 O O . GLN B 1 348 ? -8.142 21.967 92.852 1.00 24.16 348 GLN B O 1
ATOM 7050 N N . ALA B 1 349 ? -8.696 22.759 90.820 1.00 22.79 349 ALA B N 1
ATOM 7051 C CA . ALA B 1 349 ? -7.330 23.042 90.408 1.00 22.60 349 ALA B CA 1
ATOM 7052 C C . ALA B 1 349 ? -6.962 24.471 90.774 1.00 23.82 349 ALA B C 1
ATOM 7053 O O . ALA B 1 349 ? -7.804 25.369 90.703 1.00 25.71 349 ALA B O 1
ATOM 7055 N N . GLY B 1 350 ? -5.710 24.683 91.157 1.00 23.66 350 GLY B N 1
ATOM 7056 C CA . GLY B 1 350 ? -5.225 26.032 91.358 1.00 22.46 350 GLY B CA 1
ATOM 7057 C C . GLY B 1 350 ? -4.137 26.077 92.405 1.00 24.95 350 GLY B C 1
ATOM 7058 O O . GLY B 1 350 ? -3.506 25.065 92.711 1.00 23.78 350 GLY B O 1
ATOM 7059 N N . TYR B 1 351 ? -3.941 27.283 92.946 1.00 24.34 351 TYR B N 1
ATOM 7060 C CA . TYR B 1 351 ? -2.937 27.474 93.984 1.00 24.90 351 TYR B CA 1
ATOM 7061 C C . TYR B 1 351 ? -3.210 26.548 95.163 1.00 25.78 351 TYR B C 1
ATOM 7062 O O . TYR B 1 351 ? -4.359 26.325 95.553 1.00 25.90 351 TYR B O 1
ATOM 7071 N N . TRP B 1 352 ? -2.138 26.042 95.760 1.00 25.23 352 TRP B N 1
ATOM 7072 C CA . TRP B 1 352 ? -2.192 25.401 97.068 1.00 27.90 352 TRP B CA 1
ATOM 7073 C C . TRP B 1 352 ? -2.059 26.482 98.131 1.00 30.18 352 TRP B C 1
ATOM 7074 O O . TRP B 1 352 ? -1.041 27.181 98.184 1.00 30.02 352 TRP B O 1
ATOM 7085 N N . VAL B 1 353 ? -3.078 26.619 98.981 1.00 27.41 353 VAL B N 1
ATOM 7086 C CA . VAL B 1 353 ? -3.075 27.635 100.021 1.00 26.57 353 VAL B CA 1
ATOM 7087 C C . VAL B 1 353 ? -3.361 26.992 101.370 1.00 27.36 353 VAL B C 1
ATOM 7088 O O . VAL B 1 353 ? -3.904 25.890 101.458 1.00 28.99 353 VAL B O 1
ATOM 7092 N N . ASP B 1 354 ? -3.002 27.711 102.433 1.00 27.84 354 ASP B N 1
ATOM 7093 C CA . ASP B 1 354 ? -3.409 27.333 103.779 1.00 29.17 354 ASP B CA 1
ATOM 7094 C C . ASP B 1 354 ? -4.828 27.840 104.033 1.00 29.00 354 ASP B C 1
ATOM 7095 O O . ASP B 1 354 ? -5.458 28.463 103.171 1.00 28.31 354 ASP B O 1
ATOM 7100 N N . ILE B 1 355 ? -5.336 27.584 105.238 1.00 30.10 355 ILE B N 1
ATOM 7101 C CA . ILE B 1 355 ? -6.708 27.948 105.564 1.00 31.42 355 ILE B CA 1
ATOM 7102 C C . ILE B 1 355 ? -6.934 29.450 105.504 1.00 31.55 355 ILE B C 1
ATOM 7103 O O . ILE B 1 355 ? -8.079 29.892 105.363 1.00 31.85 355 ILE B O 1
ATOM 7108 N N . ASN B 1 356 ? -5.879 30.251 105.643 1.00 31.21 356 ASN B N 1
ATOM 7109 C CA . ASN B 1 356 ? -5.992 31.696 105.520 1.00 32.36 356 ASN B CA 1
ATOM 7110 C C . ASN B 1 356 ? -5.788 32.186 104.095 1.00 30.34 356 ASN B C 1
ATOM 7111 O O . ASN B 1 356 ? -5.676 33.399 103.874 1.00 30.95 356 ASN B O 1
ATOM 7116 N N . ARG B 1 357 ? -5.744 31.273 103.124 1.00 28.73 357 ARG B N 1
ATOM 7117 C CA . ARG B 1 357 ? -5.576 31.590 101.711 1.00 28.56 357 ARG B CA 1
ATOM 7118 C C . ARG B 1 357 ? -4.210 32.189 101.402 1.00 30.82 357 ARG B C 1
ATOM 7119 O O . ARG B 1 357 ? -4.033 32.852 100.373 1.00 28.71 357 ARG B O 1
ATOM 7127 N N . LYS B 1 358 ? -3.225 31.956 102.267 1.00 29.54 358 LYS B N 1
ATOM 7128 C CA . LYS B 1 358 ? -1.845 32.291 101.935 1.00 29.58 358 LYS B CA 1
ATOM 7129 C C . LYS B 1 358 ? -1.259 31.180 101.070 1.00 28.27 358 LYS B C 1
ATOM 7130 O O . LYS B 1 358 ? -1.393 29.995 101.397 1.00 29.46 358 LYS B O 1
ATOM 7136 N N . THR B 1 359 ? -0.637 31.564 99.958 1.00 27.56 359 THR B N 1
ATOM 7137 C CA . THR B 1 359 ? 0.032 30.615 99.077 1.00 28.90 359 THR B CA 1
ATOM 7138 C C . THR B 1 359 ? 1.297 30.109 99.765 1.00 27.87 359 THR B C 1
ATOM 7139 O O . THR B 1 359 ? 1.562 30.409 100.925 1.00 27.86 359 THR B O 1
ATOM 7143 N N . THR B 1 360 ? 2.131 29.365 99.036 1.00 28.80 360 THR B N 1
ATOM 7144 C CA . THR B 1 360 ? 3.383 28.904 99.627 1.00 32.44 360 THR B CA 1
ATOM 7145 C C . THR B 1 360 ? 4.461 29.982 99.632 1.00 35.29 360 THR B C 1
ATOM 7146 O O . THR B 1 360 ? 5.543 29.746 100.180 1.00 36.29 360 THR B O 1
ATOM 7150 N N . LEU B 1 361 ? 4.196 31.148 99.046 1.00 34.01 361 LEU B N 1
ATOM 7151 C CA . LEU B 1 361 ? 5.148 32.253 99.029 1.00 31.89 361 LEU B CA 1
ATOM 7152 C C . LEU B 1 361 ? 4.732 33.319 100.034 1.00 33.95 361 LEU B C 1
ATOM 7153 O O . LEU B 1 361 ? 3.581 33.768 100.036 1.00 30.96 361 LEU B O 1
ATOM 7158 N N . GLU B 1 362 ? 5.673 33.736 100.876 1.00 33.91 362 GLU B N 1
ATOM 7159 C CA . GLU B 1 362 ? 5.369 34.773 101.848 1.00 32.94 362 GLU B CA 1
ATOM 7160 C C . GLU B 1 362 ? 4.943 36.043 101.123 1.00 30.54 362 GLU B C 1
ATOM 7161 O O . GLU B 1 362 ? 5.562 36.456 100.140 1.00 29.84 362 GLU B O 1
ATOM 7167 N N . GLY B 1 363 ? 3.872 36.662 101.614 1.00 29.16 363 GLY B N 1
ATOM 7168 C CA . GLY B 1 363 ? 3.397 37.906 101.055 1.00 28.29 363 GLY B CA 1
ATOM 7169 C C . GLY B 1 363 ? 2.409 37.763 99.926 1.00 27.29 363 GLY B C 1
ATOM 7170 O O . GLY B 1 363 ? 1.931 38.786 99.408 1.00 27.68 363 GLY B O 1
ATOM 7171 N N . LEU B 1 364 ? 2.079 36.539 99.526 1.00 26.36 364 LEU B N 1
ATOM 7172 C CA . LEU B 1 364 ? 1.181 36.311 98.401 1.00 25.80 364 LEU B CA 1
ATOM 7173 C C . LEU B 1 364 ? 0.009 35.447 98.851 1.00 27.52 364 LEU B C 1
ATOM 7174 O O . LEU B 1 364 ? 0.205 34.331 99.345 1.00 26.06 364 LEU B O 1
ATOM 7179 N N . TYR B 1 365 ? -1.203 35.966 98.665 1.00 26.61 365 TYR B N 1
ATOM 7180 C CA . TYR B 1 365 ? -2.453 35.286 98.971 1.00 26.31 365 TYR B CA 1
ATOM 7181 C C . TYR B 1 365 ? -3.224 35.108 97.668 1.00 24.99 365 TYR B C 1
ATOM 7182 O O . TYR B 1 365 ? -2.888 35.693 96.634 1.00 26.21 365 TYR B O 1
ATOM 7191 N N . ALA B 1 366 ? -4.265 34.281 97.714 1.00 24.81 366 ALA B N 1
ATOM 7192 C CA . ALA B 1 366 ? -5.038 33.991 96.514 1.00 24.45 366 ALA B CA 1
ATOM 7193 C C . ALA B 1 366 ? -6.467 33.645 96.904 1.00 24.32 366 ALA B C 1
ATOM 7194 O O . ALA B 1 366 ? -6.735 33.222 98.032 1.00 25.46 366 ALA B O 1
ATOM 7196 N N . ALA B 1 367 ? -7.388 33.867 95.970 1.00 24.61 367 ALA B N 1
ATOM 7197 C CA . ALA B 1 367 ? -8.800 33.658 96.263 1.00 24.18 367 ALA B CA 1
ATOM 7198 C C . ALA B 1 367 ? -9.565 33.476 94.962 1.00 23.19 367 ALA B C 1
ATOM 7199 O O . ALA B 1 367 ? -9.244 34.114 93.958 1.00 23.29 367 ALA B O 1
ATOM 7201 N N . GLY B 1 368 ? -10.583 32.611 94.996 1.00 22.50 368 GLY B N 1
ATOM 7202 C CA . GLY B 1 368 ? -11.454 32.434 93.851 1.00 23.24 368 GLY B CA 1
ATOM 7203 C C . GLY B 1 368 ? -11.136 31.249 92.966 1.00 23.21 368 GLY B C 1
ATOM 7204 O O . GLY B 1 368 ? -10.618 30.232 93.432 1.00 22.27 368 GLY B O 1
ATOM 7205 N N . ASP B 1 369 ? -11.470 31.368 91.679 1.00 21.14 369 ASP B N 1
ATOM 7206 C CA . ASP B 1 369 ? -11.236 30.284 90.733 1.00 22.27 369 ASP B CA 1
ATOM 7207 C C . ASP B 1 369 ? -9.759 29.971 90.551 1.00 21.46 369 ASP B C 1
ATOM 7208 O O . ASP B 1 369 ? -9.422 28.939 89.954 1.00 22.48 369 ASP B O 1
ATOM 7213 N N . VAL B 1 370 ? -8.863 30.836 91.029 1.00 21.17 370 VAL B N 1
ATOM 7214 C CA . VAL B 1 370 ? -7.432 30.562 90.915 1.00 19.74 370 VAL B CA 1
ATOM 7215 C C . VAL B 1 370 ? -6.924 29.661 92.030 1.00 19.90 370 VAL B C 1
ATOM 7216 O O . VAL B 1 370 ? -5.763 29.241 91.972 1.00 19.93 370 VAL B O 1
ATOM 7220 N N . VAL B 1 371 ? -7.758 29.326 93.012 1.00 20.67 371 VAL B N 1
ATOM 7221 C CA . VAL B 1 371 ? -7.350 28.548 94.181 1.00 22.18 371 VAL B CA 1
ATOM 7222 C C . VAL B 1 371 ? -7.936 27.143 94.085 1.00 23.92 371 VAL B C 1
ATOM 7223 O O . VAL B 1 371 ? -9.140 26.977 93.881 1.00 23.52 371 VAL B O 1
ATOM 7227 N N . GLY B 1 372 ? -7.094 26.137 94.298 1.00 23.85 372 GLY B N 1
ATOM 7228 C CA . GLY B 1 372 ? -7.514 24.755 94.229 1.00 27.79 372 GLY B CA 1
ATOM 7229 C C . GLY B 1 372 ? -8.008 24.215 95.557 1.00 25.86 372 GLY B C 1
ATOM 7230 O O . GLY B 1 372 ? -7.960 24.866 96.602 1.00 24.13 372 GLY B O 1
ATOM 7231 N N . GLY B 1 373 ? -8.514 22.980 95.497 1.00 25.73 373 GLY B N 1
ATOM 7232 C CA . GLY B 1 373 ? -8.869 22.218 96.669 1.00 25.40 373 GLY B CA 1
ATOM 7233 C C . GLY B 1 373 ? -10.336 22.231 97.051 1.00 27.29 373 GLY B C 1
ATOM 7234 O O . GLY B 1 373 ? -10.750 21.379 97.848 1.00 26.59 373 GLY B O 1
ATOM 7235 N N . SER B 1 374 ? -11.132 23.164 96.533 1.00 27.67 374 SER B N 1
ATOM 7236 C CA . SER B 1 374 ? -12.525 23.307 96.962 1.00 27.50 374 SER B CA 1
ATOM 7237 C C . SER B 1 374 ? -13.458 23.579 95.800 1.00 27.08 374 SER B C 1
ATOM 7238 O O . SER B 1 374 ? -13.720 24.740 95.455 1.00 28.93 374 SER B O 1
ATOM 7241 N N . PRO B 1 375 ? -14.004 22.533 95.186 1.00 26.00 375 PRO B N 1
ATOM 7242 C CA . PRO B 1 375 ? -14.903 22.725 94.046 1.00 24.68 375 PRO B CA 1
ATOM 7243 C C . PRO B 1 375 ? -16.295 23.177 94.485 1.00 25.12 375 PRO B C 1
ATOM 7244 O O . PRO B 1 375 ? -16.661 23.133 95.653 1.00 27.74 375 PRO B O 1
ATOM 7248 N N . LYS B 1 376 ? -17.068 23.635 93.498 1.00 25.62 376 LYS B N 1
ATOM 7249 C CA . LYS B 1 376 ? -18.429 24.135 93.722 1.00 25.44 376 LYS B CA 1
ATOM 7250 C C . LYS B 1 376 ? -18.435 25.385 94.604 1.00 24.34 376 LYS B C 1
ATOM 7251 O O . LYS B 1 376 ? -19.230 25.522 95.534 1.00 24.94 376 LYS B O 1
ATOM 7257 N N . LYS B 1 377 ? -17.539 26.316 94.275 1.00 25.05 377 LYS B N 1
ATOM 7258 C CA . LYS B 1 377 ? -17.413 27.582 94.979 1.00 26.35 377 LYS B CA 1
ATOM 7259 C C . LYS B 1 377 ? -18.511 28.568 94.587 1.00 27.24 377 LYS B C 1
ATOM 7260 O O . LYS B 1 377 ? -19.175 29.141 95.456 1.00 26.60 377 LYS B O 1
ATOM 7266 N N . TYR B 1 378 ? -18.678 28.811 93.280 1.00 26.85 378 TYR B N 1
ATOM 7267 C CA . TYR B 1 378 ? -19.661 29.761 92.757 1.00 27.49 378 TYR B CA 1
ATOM 7268 C C . TYR B 1 378 ? -19.325 31.195 93.166 1.00 26.25 378 TYR B C 1
ATOM 7269 O O . TYR B 1 378 ? -18.239 31.451 93.689 1.00 24.23 378 TYR B O 1
ATOM 7278 N N . VAL B 1 379 ? -20.212 32.149 92.876 1.00 24.34 379 VAL B N 1
ATOM 7279 C CA . VAL B 1 379 ? -19.869 33.551 93.098 1.00 25.07 379 VAL B CA 1
ATOM 7280 C C . VAL B 1 379 ? -19.697 33.823 94.585 1.00 24.73 379 VAL B C 1
ATOM 7281 O O . VAL B 1 379 ? -18.736 34.478 95.011 1.00 25.31 379 VAL B O 1
ATOM 7285 N N . THR B 1 380 ? -20.638 33.341 95.393 1.00 24.42 380 THR B N 1
ATOM 7286 C CA . THR B 1 380 ? -20.578 33.588 96.830 1.00 25.68 380 THR B CA 1
ATOM 7287 C C . THR B 1 380 ? -19.321 32.982 97.435 1.00 25.15 380 THR B C 1
ATOM 7288 O O . THR B 1 380 ? -18.685 33.595 98.300 1.00 25.69 380 THR B O 1
ATOM 7292 N N . GLY B 1 381 ? -18.947 31.781 96.991 1.00 25.01 381 GLY B N 1
ATOM 7293 C CA . GLY B 1 381 ? -17.734 31.155 97.498 1.00 25.27 381 GLY B CA 1
ATOM 7294 C C . GLY B 1 381 ? -16.467 31.895 97.103 1.00 25.11 381 GLY B C 1
ATOM 7295 O O . GLY B 1 381 ? -15.537 32.019 97.904 1.00 27.53 381 GLY B O 1
ATOM 7296 N N . CYS B 1 382 ? -16.411 32.400 95.869 1.00 23.96 382 CYS B N 1
ATOM 7297 C CA . CYS B 1 382 ? -15.268 33.218 95.473 1.00 23.44 382 CYS B CA 1
ATOM 7298 C C . CYS B 1 382 ? -15.206 34.516 96.260 1.00 24.17 382 CYS B C 1
ATOM 7299 O O . CYS B 1 382 ? -14.123 34.957 96.666 1.00 26.21 382 CYS B O 1
ATOM 7302 N N . MET B 1 383 ? -16.357 35.155 96.473 1.00 24.75 383 MET B N 1
ATOM 7303 C CA . MET B 1 383 ? -16.392 36.372 97.294 1.00 25.93 383 MET B CA 1
ATOM 7304 C C . MET B 1 383 ? -15.894 36.056 98.698 1.00 27.00 383 MET B C 1
ATOM 7305 O O . MET B 1 383 ? -15.080 36.803 99.256 1.00 26.53 383 MET B O 1
ATOM 7310 N N . ALA B 1 384 ? -16.348 34.939 99.268 1.00 26.00 384 ALA B N 1
ATOM 7311 C CA . ALA B 1 384 ? -15.952 34.582 100.624 1.00 26.65 384 ALA B CA 1
ATOM 7312 C C . ALA B 1 384 ? -14.453 34.348 100.708 1.00 26.86 384 ALA B C 1
ATOM 7313 O O . ALA B 1 384 ? -13.805 34.747 101.684 1.00 26.88 384 ALA B O 1
ATOM 7315 N N . GLU B 1 385 ? -13.884 33.681 99.707 1.00 26.28 385 GLU B N 1
ATOM 7316 C CA . GLU B 1 385 ? -12.444 33.439 99.720 1.00 27.36 385 GLU B CA 1
ATOM 7317 C C . GLU B 1 385 ? -11.666 34.750 99.644 1.00 27.44 385 GLU B C 1
ATOM 7318 O O . GLU B 1 385 ? -10.633 34.908 100.306 1.00 27.32 385 GLU B O 1
ATOM 7324 N N . GLY B 1 386 ? -12.154 35.711 98.856 1.00 26.87 386 GLY B N 1
ATOM 7325 C CA . GLY B 1 386 ? -11.501 37.009 98.810 1.00 25.55 386 GLY B CA 1
ATOM 7326 C C . GLY B 1 386 ? -11.472 37.693 100.162 1.00 26.22 386 GLY B C 1
ATOM 7327 O O . GLY B 1 386 ? -10.473 38.314 100.538 1.00 27.94 386 GLY B O 1
ATOM 7328 N N . GLU B 1 387 ? -12.573 37.608 100.906 1.00 26.37 387 GLU B N 1
ATOM 7329 C CA . GLU B 1 387 ? -12.590 38.149 102.258 1.00 27.62 387 GLU B CA 1
ATOM 7330 C C . GLU B 1 387 ? -11.571 37.442 103.141 1.00 28.14 387 GLU B C 1
ATOM 7331 O O . GLU B 1 387 ? -10.847 38.086 103.908 1.00 29.41 387 GLU B O 1
ATOM 7337 N N . ILE B 1 388 ? -11.545 36.107 103.092 1.00 28.23 388 ILE B N 1
ATOM 7338 C CA . ILE B 1 388 ? -10.639 35.354 103.958 1.00 28.33 388 ILE B CA 1
ATOM 7339 C C . ILE B 1 388 ? -9.201 35.748 103.661 1.00 28.42 388 ILE B C 1
ATOM 7340 O O . ILE B 1 388 ? -8.413 36.035 104.572 1.00 28.45 388 ILE B O 1
ATOM 7345 N N . ALA B 1 389 ? -8.847 35.778 102.371 1.00 28.20 389 ALA B N 1
ATOM 7346 C CA . ALA B 1 389 ? -7.490 36.130 101.954 1.00 27.75 389 ALA B CA 1
ATOM 7347 C C . ALA B 1 389 ? -7.112 37.538 102.410 1.00 28.91 389 ALA B C 1
ATOM 7348 O O . ALA B 1 389 ? -6.019 37.763 102.947 1.00 29.44 389 ALA B O 1
ATOM 7350 N N . VAL B 1 390 ? -8.000 38.509 102.196 1.00 29.22 390 VAL B N 1
ATOM 7351 C CA . VAL B 1 390 ? -7.631 39.890 102.484 1.00 29.73 390 VAL B CA 1
ATOM 7352 C C . VAL B 1 390 ? -7.528 40.107 103.991 1.00 29.92 390 VAL B C 1
ATOM 7353 O O . VAL B 1 390 ? -6.678 40.871 104.464 1.00 30.84 390 VAL B O 1
ATOM 7357 N N . GLU B 1 391 ? -8.391 39.446 104.768 1.00 30.07 391 GLU B N 1
ATOM 7358 C CA . GLU B 1 391 ? -8.279 39.528 106.222 1.00 31.54 391 GLU B CA 1
ATOM 7359 C C . GLU B 1 391 ? -6.919 39.025 106.683 1.00 32.07 391 GLU B C 1
ATOM 7360 O O . GLU B 1 391 ? -6.279 39.639 107.545 1.00 32.11 391 GLU B O 1
ATOM 7366 N N . ALA B 1 392 ? -6.452 37.919 106.101 1.00 33.99 392 ALA B N 1
ATOM 7367 C CA . ALA B 1 392 ? -5.133 37.402 106.448 1.00 36.85 392 ALA B CA 1
ATOM 7368 C C . ALA B 1 392 ? -4.031 38.361 106.016 1.00 33.45 392 ALA B C 1
ATOM 7369 O O . ALA B 1 392 ? -3.079 38.602 106.768 1.00 34.13 392 ALA B O 1
ATOM 7371 N N . ALA B 1 393 ? -4.138 38.920 104.811 1.00 32.22 393 ALA B N 1
ATOM 7372 C CA . ALA B 1 393 ? -3.112 39.843 104.336 1.00 33.29 393 ALA B CA 1
ATOM 7373 C C . ALA B 1 393 ? -3.051 41.093 105.207 1.00 35.40 393 ALA B C 1
ATOM 7374 O O . ALA B 1 393 ? -1.965 41.614 105.485 1.00 34.15 393 ALA B O 1
ATOM 7376 N N . ILE B 1 394 ? -4.209 41.599 105.636 1.00 33.48 394 ILE B N 1
ATOM 7377 C CA . ILE B 1 394 ? -4.227 42.816 106.441 1.00 34.37 394 ILE B CA 1
ATOM 7378 C C . ILE B 1 394 ? -3.491 42.594 107.758 1.00 36.40 394 ILE B C 1
ATOM 7379 O O . ILE B 1 394 ? -2.742 43.464 108.221 1.00 37.50 394 ILE B O 1
ATOM 7384 N N . GLU B 1 395 ? -3.699 41.432 108.386 1.00 37.48 395 GLU B N 1
ATOM 7385 C CA . GLU B 1 395 ? -2.966 41.109 109.606 1.00 40.75 395 GLU B CA 1
ATOM 7386 C C . GLU B 1 395 ? -1.469 40.995 109.336 1.00 37.63 395 GLU B C 1
ATOM 7387 O O . GLU B 1 395 ? -0.651 41.330 110.202 1.00 38.99 395 GLU B O 1
ATOM 7393 N N . TYR B 1 396 ? -1.094 40.518 108.149 1.00 36.41 396 TYR B N 1
ATOM 7394 C CA . TYR B 1 396 ? 0.314 40.289 107.836 1.00 36.69 396 TYR B CA 1
ATOM 7395 C C . TYR B 1 396 ? 1.055 41.598 107.593 1.00 36.13 396 TYR B C 1
ATOM 7396 O O . TYR B 1 396 ? 2.217 41.740 107.983 1.00 35.80 396 TYR B O 1
ATOM 7405 N N . ILE B 1 397 ? 0.403 42.572 106.952 1.00 35.87 397 ILE B N 1
ATOM 7406 C CA . ILE B 1 397 ? 1.067 43.835 106.620 1.00 35.09 397 ILE B CA 1
ATOM 7407 C C . ILE B 1 397 ? 1.130 44.788 107.797 1.00 37.79 397 ILE B C 1
ATOM 7408 O O . ILE B 1 397 ? 1.880 45.776 107.729 1.00 40.82 397 ILE B O 1
ATOM 7413 N N . LYS B 1 398 ? 0.383 44.506 108.876 1.00 41.13 398 LYS B N 1
ATOM 7414 C CA . LYS B 1 398 ? 0.289 45.427 110.010 1.00 46.34 398 LYS B CA 1
ATOM 7415 C C . LYS B 1 398 ? 1.640 45.973 110.450 1.00 57.27 398 LYS B C 1
ATOM 7416 O O . LYS B 1 398 ? 1.786 47.171 110.714 1.00 64.48 398 LYS B O 1
ATOM 7422 N N . SER B 1 399 ? 2.648 45.109 110.533 1.00 57.56 399 SER B N 1
ATOM 7423 C CA . SER B 1 399 ? 3.930 45.543 111.081 1.00 70.71 399 SER B CA 1
ATOM 7424 C C . SER B 1 399 ? 4.765 46.282 110.043 1.00 78.39 399 SER B C 1
ATOM 7425 O O . SER B 1 399 ? 5.409 47.289 110.361 1.00 80.57 399 SER B O 1
ATOM 7428 N N . MET B 1 400 ? 4.743 45.816 108.800 1.00 71.92 400 MET B N 1
ATOM 7429 C CA . MET B 1 400 ? 5.744 46.205 107.827 1.00 68.64 400 MET B CA 1
ATOM 7430 C C . MET B 1 400 ? 5.346 47.470 107.066 1.00 67.66 400 MET B C 1
ATOM 7431 O O . MET B 1 400 ? 4.281 48.056 107.267 1.00 73.80 400 MET B O 1
ATOM 7436 N N . GLU B 1 401 ? 6.247 47.899 106.185 1.00 87.79 401 GLU B N 1
ATOM 7437 C CA . GLU B 1 401 ? 6.034 49.014 105.277 1.00 99.10 401 GLU B CA 1
ATOM 7438 C C . GLU B 1 401 ? 6.730 48.670 103.968 1.00 89.47 401 GLU B C 1
ATOM 7439 O O . GLU B 1 401 ? 7.681 47.883 103.948 1.00 77.93 401 GLU B O 1
ATOM 7445 N N . ASN B 1 402 ? 6.245 49.245 102.867 1.00 97.51 402 ASN B N 1
ATOM 7446 C CA . ASN B 1 402 ? 6.873 49.003 101.566 1.00 101.07 402 ASN B CA 1
ATOM 7447 C C . ASN B 1 402 ? 8.116 49.887 101.461 1.00 90.75 402 ASN B C 1
ATOM 7448 O O . ASN B 1 402 ? 8.107 50.982 100.891 1.00 73.78 402 ASN B O 1
ATOM 7453 N N . ASP B 1 403 ? 9.203 49.396 102.058 1.00 87.35 403 ASP B N 1
ATOM 7454 C CA . ASP B 1 403 ? 10.522 50.001 101.943 1.00 84.68 403 ASP B CA 1
ATOM 7455 C C . ASP B 1 403 ? 11.486 49.115 101.161 1.00 76.68 403 ASP B C 1
ATOM 7456 O O . ASP B 1 403 ? 12.693 49.381 101.151 1.00 80.08 403 ASP B O 1
ATOM 7461 N N . ILE B 1 404 ? 10.980 48.065 100.513 1.00 66.44 404 ILE B N 1
ATOM 7462 C CA . ILE B 1 404 ? 11.833 47.151 99.764 1.00 61.97 404 ILE B CA 1
ATOM 7463 C C . ILE B 1 404 ? 12.408 47.878 98.557 1.00 65.83 404 ILE B C 1
ATOM 7464 O O . ILE B 1 404 ? 11.685 48.550 97.810 1.00 54.29 404 ILE B O 1
ATOM 7469 N N . GLU B 1 405 ? 13.712 47.730 98.348 1.00 63.60 405 GLU B N 1
ATOM 7470 C CA . GLU B 1 405 ? 14.406 48.341 97.222 1.00 67.08 405 GLU B CA 1
ATOM 7471 C C . GLU B 1 405 ? 14.645 47.267 96.168 1.00 67.83 405 GLU B C 1
ATOM 7472 O O . GLU B 1 405 ? 15.241 46.224 96.460 1.00 63.35 405 GLU B O 1
ATOM 7478 N N . ILE B 1 406 ? 14.169 47.513 94.954 1.00 63.96 406 ILE B N 1
ATOM 7479 C CA . ILE B 1 406 ? 14.266 46.548 93.864 1.00 58.92 406 ILE B CA 1
ATOM 7480 C C . ILE B 1 406 ? 15.387 47.002 92.940 1.00 55.05 406 ILE B C 1
ATOM 7481 O O . ILE B 1 406 ? 15.360 48.123 92.417 1.00 52.44 406 ILE B O 1
ATOM 7486 N N . ASP B 1 407 ? 16.363 46.123 92.728 1.00 57.44 407 ASP B N 1
ATOM 7487 C CA . ASP B 1 407 ? 17.512 46.456 91.901 1.00 71.21 407 ASP B CA 1
ATOM 7488 C C . ASP B 1 407 ? 17.050 46.765 90.479 1.00 62.40 407 ASP B C 1
ATOM 7489 O O . ASP B 1 407 ? 16.222 46.054 89.901 1.00 53.26 407 ASP B O 1
ATOM 7494 N N . GLU B 1 408 ? 17.599 47.847 89.919 1.00 57.98 408 GLU B N 1
ATOM 7495 C CA . GLU B 1 408 ? 17.221 48.264 88.572 1.00 55.24 408 GLU B CA 1
ATOM 7496 C C . GLU B 1 408 ? 17.433 47.139 87.567 1.00 47.22 408 GLU B C 1
ATOM 7497 O O . GLU B 1 408 ? 16.692 47.034 86.582 1.00 45.92 408 GLU B O 1
ATOM 7503 N N . GLN B 1 409 ? 18.434 46.288 87.804 1.00 43.89 409 GLN B N 1
ATOM 7504 C CA . GLN B 1 409 ? 18.716 45.193 86.882 1.00 47.15 409 GLN B CA 1
ATOM 7505 C C . GLN B 1 409 ? 17.556 44.208 86.835 1.00 46.19 409 GLN B C 1
ATOM 7506 O O . GLN B 1 409 ? 17.198 43.708 85.762 1.00 40.59 409 GLN B O 1
ATOM 7512 N N . GLU B 1 410 ? 16.962 43.910 87.993 1.00 42.79 410 GLU B N 1
ATOM 7513 C CA . GLU B 1 410 ? 15.817 43.013 88.014 1.00 40.59 410 GLU B CA 1
ATOM 7514 C C . GLU B 1 410 ? 14.649 43.622 87.260 1.00 35.72 410 GLU B C 1
ATOM 7515 O O . GLU B 1 410 ? 13.931 42.919 86.541 1.00 35.14 410 GLU B O 1
ATOM 7521 N N . ILE B 1 411 ? 14.446 44.934 87.404 1.00 35.33 411 ILE B N 1
ATOM 7522 C CA . ILE B 1 411 ? 13.390 45.607 86.650 1.00 38.06 411 ILE B CA 1
ATOM 7523 C C . ILE B 1 411 ? 13.657 45.479 85.156 1.00 35.57 411 ILE B C 1
ATOM 7524 O O . ILE B 1 411 ? 12.771 45.110 84.374 1.00 32.90 411 ILE B O 1
ATOM 7529 N N . ALA B 1 412 ? 14.883 45.800 84.738 1.00 35.12 412 ALA B N 1
ATOM 7530 C CA . ALA B 1 412 ? 15.239 45.711 83.326 1.00 37.18 412 ALA B CA 1
ATOM 7531 C C . ALA B 1 412 ? 15.050 44.296 82.794 1.00 37.16 412 ALA B C 1
ATOM 7532 O O . ALA B 1 412 ? 14.623 44.108 81.648 1.00 34.14 412 ALA B O 1
ATOM 7534 N N . LYS B 1 413 ? 15.356 43.286 83.614 1.00 34.65 413 LYS B N 1
ATOM 7535 C CA . LYS B 1 413 ? 15.182 41.902 83.181 1.00 35.41 413 LYS B CA 1
ATOM 7536 C C . LYS B 1 413 ? 13.726 41.588 82.869 1.00 33.99 413 LYS B C 1
ATOM 7537 O O . LYS B 1 413 ? 13.427 40.915 81.874 1.00 32.05 413 LYS B O 1
ATOM 7543 N N . GLU B 1 414 ? 12.803 42.029 83.724 1.00 31.27 414 GLU B N 1
ATOM 7544 C CA . GLU B 1 414 ? 11.394 41.780 83.445 1.00 29.97 414 GLU B CA 1
ATOM 7545 C C . GLU B 1 414 ? 10.931 42.580 82.236 1.00 28.73 414 GLU B C 1
ATOM 7546 O O . GLU B 1 414 ? 10.120 42.097 81.440 1.00 27.63 414 GLU B O 1
ATOM 7552 N N . ILE B 1 415 ? 11.420 43.811 82.089 1.00 29.92 415 ILE B N 1
ATOM 7553 C CA . ILE B 1 415 ? 11.070 44.600 80.910 1.00 32.81 415 ILE B CA 1
ATOM 7554 C C . ILE B 1 415 ? 11.491 43.867 79.641 1.00 33.71 415 ILE B C 1
ATOM 7555 O O . ILE B 1 415 ? 10.722 43.764 78.678 1.00 30.03 415 ILE B O 1
ATOM 7560 N N . ASP B 1 416 ? 12.727 43.364 79.618 1.00 32.21 416 ASP B N 1
ATOM 7561 C CA . ASP B 1 416 ? 13.207 42.631 78.452 1.00 31.18 416 ASP B CA 1
ATOM 7562 C C . ASP B 1 416 ? 12.310 41.444 78.154 1.00 28.63 416 ASP B C 1
ATOM 7563 O O . ASP B 1 416 ? 12.000 41.165 76.989 1.00 30.27 416 ASP B O 1
ATOM 7568 N N . ARG B 1 417 ? 11.898 40.715 79.196 1.00 26.56 417 ARG B N 1
ATOM 7569 C CA . ARG B 1 417 ? 11.050 39.544 78.991 1.00 26.32 417 ARG B CA 1
ATOM 7570 C C . ARG B 1 417 ? 9.675 39.947 78.485 1.00 29.28 417 ARG B C 1
ATOM 7571 O O . ARG B 1 417 ? 9.129 39.308 77.578 1.00 28.71 417 ARG B O 1
ATOM 7579 N N . VAL B 1 418 ? 9.107 41.013 79.052 1.00 27.26 418 VAL B N 1
ATOM 7580 C CA . VAL B 1 418 ? 7.737 41.388 78.719 1.00 26.04 418 VAL B CA 1
ATOM 7581 C C . VAL B 1 418 ? 7.644 41.883 77.280 1.00 24.87 418 VAL B C 1
ATOM 7582 O O . VAL B 1 418 ? 6.705 41.540 76.557 1.00 25.33 418 VAL B O 1
ATOM 7586 N N . PHE B 1 419 ? 8.616 42.674 76.834 1.00 26.30 419 PHE B N 1
ATOM 7587 C CA . PHE B 1 419 ? 8.539 43.317 75.528 1.00 28.94 419 PHE B CA 1
ATOM 7588 C C . PHE B 1 419 ? 9.363 42.616 74.457 1.00 28.74 419 PHE B C 1
ATOM 7589 O O . PHE B 1 419 ? 9.443 43.111 73.329 1.00 29.77 419 PHE B O 1
ATOM 7597 N N . TYR B 1 420 ? 9.925 41.454 74.764 1.00 28.64 420 TYR B N 1
ATOM 7598 C CA . TYR B 1 420 ? 10.795 40.764 73.814 1.00 31.94 420 TYR B CA 1
ATOM 7599 C C . TYR B 1 420 ? 10.211 40.627 72.410 1.00 27.14 420 TYR B C 1
ATOM 7600 O O . TYR B 1 420 ? 10.913 40.960 71.443 1.00 27.13 420 TYR B O 1
ATOM 7609 N N . PRO B 1 421 ? 8.988 40.132 72.213 1.00 25.63 421 PRO B N 1
ATOM 7610 C CA . PRO B 1 421 ? 8.515 39.913 70.830 1.00 25.40 421 PRO B CA 1
ATOM 7611 C C . PRO B 1 421 ? 8.181 41.195 70.096 1.00 28.40 421 PRO B C 1
ATOM 7612 O O . PRO B 1 421 ? 8.033 41.169 68.869 1.00 26.23 421 PRO B O 1
ATOM 7616 N N . LEU B 1 422 ? 8.031 42.314 70.809 1.00 28.72 422 LEU B N 1
ATOM 7617 C CA . LEU B 1 422 ? 7.810 43.586 70.138 1.00 34.06 422 LEU B CA 1
ATOM 7618 C C . LEU B 1 422 ? 9.068 44.035 69.407 1.00 42.90 422 LEU B C 1
ATOM 7619 O O . LEU B 1 422 ? 8.974 44.680 68.358 1.00 52.28 422 LEU B O 1
ATOM 7624 N N . ASN B 1 423 ? 10.245 43.674 69.928 1.00 49.27 423 ASN B N 1
ATOM 7625 C CA . ASN B 1 423 ? 11.526 44.023 69.331 1.00 66.27 423 ASN B CA 1
ATOM 7626 C C . ASN B 1 423 ? 12.137 42.874 68.536 1.00 58.56 423 ASN B C 1
ATOM 7627 O O . ASN B 1 423 ? 13.345 42.886 68.272 1.00 72.99 423 ASN B O 1
ATOM 7632 N N . ASN B 1 424 ? 11.333 41.890 68.143 1.00 51.24 424 ASN B N 1
ATOM 7633 C CA . ASN B 1 424 ? 11.846 40.692 67.487 1.00 40.07 424 ASN B CA 1
ATOM 7634 C C . ASN B 1 424 ? 11.638 40.799 65.981 1.00 43.03 424 ASN B C 1
ATOM 7635 O O . ASN B 1 424 ? 10.675 40.281 65.411 1.00 44.12 424 ASN B O 1
ATOM 7640 N N . LYS B 1 425 ? 12.585 41.463 65.322 1.00 49.72 425 LYS B N 1
ATOM 7641 C CA . LYS B 1 425 ? 12.536 41.539 63.867 1.00 52.28 425 LYS B CA 1
ATOM 7642 C C . LYS B 1 425 ? 12.753 40.173 63.226 1.00 50.04 425 LYS B C 1
ATOM 7643 O O . LYS B 1 425 ? 12.265 39.925 62.117 1.00 55.69 425 LYS B O 1
ATOM 7649 N N . LYS B 1 426 ? 13.464 39.274 63.904 1.00 52.00 426 LYS B N 1
ATOM 7650 C CA . LYS B 1 426 ? 13.739 37.947 63.368 1.00 55.70 426 LYS B CA 1
ATOM 7651 C C . LYS B 1 426 ? 12.590 36.961 63.577 1.00 52.41 426 LYS B C 1
ATOM 7652 O O . LYS B 1 426 ? 12.678 35.824 63.104 1.00 57.29 426 LYS B O 1
ATOM 7658 N N . GLY B 1 427 ? 11.518 37.364 64.253 1.00 37.24 427 GLY B N 1
ATOM 7659 C CA . GLY B 1 427 ? 10.453 36.431 64.565 1.00 29.09 427 GLY B CA 1
ATOM 7660 C C . GLY B 1 427 ? 9.725 35.948 63.324 1.00 28.23 427 GLY B C 1
ATOM 7661 O O . GLY B 1 427 ? 9.656 36.630 62.305 1.00 32.08 427 GLY B O 1
ATOM 7662 N N . GLU B 1 428 ? 9.152 34.753 63.421 1.00 26.84 428 GLU B N 1
ATOM 7663 C CA . GLU B 1 428 ? 8.457 34.160 62.291 1.00 29.15 428 GLU B CA 1
ATOM 7664 C C . GLU B 1 428 ? 7.067 33.647 62.612 1.00 26.35 428 GLU B C 1
ATOM 7665 O O . GLU B 1 428 ? 6.353 33.260 61.679 1.00 24.07 428 GLU B O 1
ATOM 7671 N N . PHE B 1 429 ? 6.661 33.635 63.883 1.00 23.15 429 PHE B N 1
ATOM 7672 C CA . PHE B 1 429 ? 5.367 33.122 64.303 1.00 22.58 429 PHE B CA 1
ATOM 7673 C C . PHE B 1 429 ? 4.584 34.211 65.021 1.00 21.88 429 PHE B C 1
ATOM 7674 O O . PHE B 1 429 ? 5.159 35.128 65.614 1.00 23.53 429 PHE B O 1
ATOM 7682 N N . SER B 1 430 ? 3.283 34.095 64.974 1.00 18.54 430 SER B N 1
ATOM 7683 C CA . SER B 1 430 ? 2.381 34.965 65.709 1.00 18.55 430 SER B CA 1
ATOM 7684 C C . SER B 1 430 ? 1.847 34.256 66.940 1.00 17.71 430 SER B C 1
ATOM 7685 O O . SER B 1 430 ? 1.806 33.021 67.000 1.00 18.83 430 SER B O 1
ATOM 7688 N N . PRO B 1 431 ? 1.403 35.006 67.948 1.00 18.62 431 PRO B N 1
ATOM 7689 C CA . PRO B 1 431 ? 0.761 34.353 69.100 1.00 19.62 431 PRO B CA 1
ATOM 7690 C C . PRO B 1 431 ? -0.395 33.449 68.695 1.00 19.50 431 PRO B C 1
ATOM 7691 O O . PRO B 1 431 ? -0.529 32.347 69.240 1.00 19.65 431 PRO B O 1
ATOM 7695 N N . ASP B 1 432 ? -1.210 33.868 67.719 1.00 22.18 432 ASP B N 1
ATOM 7696 C CA . ASP B 1 432 ? -2.371 33.071 67.324 1.00 26.20 432 ASP B CA 1
ATOM 7697 C C . ASP B 1 432 ? -1.956 31.721 66.753 1.00 20.72 432 ASP B C 1
ATOM 7698 O O . ASP B 1 432 ? -2.615 30.709 67.008 1.00 19.69 432 ASP B O 1
ATOM 7703 N N . GLU B 1 433 ? -0.876 31.692 65.965 1.00 18.69 433 GLU B N 1
ATOM 7704 C CA . GLU B 1 433 ? -0.398 30.432 65.394 1.00 17.91 433 GLU B CA 1
ATOM 7705 C C . GLU B 1 433 ? 0.064 29.489 66.497 1.00 17.72 433 GLU B C 1
ATOM 7706 O O . GLU B 1 433 ? -0.266 28.298 66.493 1.00 17.58 433 GLU B O 1
ATOM 7712 N N . ILE B 1 434 ? 0.819 30.008 67.463 1.00 17.75 434 ILE B N 1
ATOM 7713 C CA . ILE B 1 434 ? 1.332 29.155 68.529 1.00 18.24 434 ILE B CA 1
ATOM 7714 C C . ILE B 1 434 ? 0.200 28.710 69.451 1.00 17.03 434 ILE B C 1
ATOM 7715 O O . ILE B 1 434 ? 0.184 27.566 69.930 1.00 18.38 434 ILE B O 1
ATOM 7720 N N . GLU B 1 435 ? -0.779 29.588 69.698 1.00 17.28 435 GLU B N 1
ATOM 7721 C CA . GLU B 1 435 ? -1.937 29.202 70.501 1.00 18.18 435 GLU B CA 1
ATOM 7722 C C . GLU B 1 435 ? -2.644 27.993 69.889 1.00 17.93 435 GLU B C 1
ATOM 7723 O O . GLU B 1 435 ? -2.954 27.021 70.588 1.00 18.21 435 GLU B O 1
ATOM 7729 N N . GLU B 1 436 ? -2.882 28.017 68.576 1.00 17.81 436 GLU B N 1
ATOM 7730 C CA . GLU B 1 436 ? -3.566 26.897 67.937 1.00 19.79 436 GLU B CA 1
ATOM 7731 C C . GLU B 1 436 ? -2.731 25.623 68.000 1.00 16.96 436 GLU B C 1
ATOM 7732 O O . GLU B 1 436 ? -3.266 24.524 68.206 1.00 16.68 436 GLU B O 1
ATOM 7738 N N . ARG B 1 437 ? -1.424 25.751 67.789 1.00 15.99 437 ARG B N 1
ATOM 7739 C CA . ARG B 1 437 ? -0.526 24.608 67.873 1.00 15.64 437 ARG B CA 1
ATOM 7740 C C . ARG B 1 437 ? -0.601 23.959 69.244 1.00 17.07 437 ARG B C 1
ATOM 7741 O O . ARG B 1 437 ? -0.678 22.731 69.360 1.00 17.28 437 ARG B O 1
ATOM 7749 N N . MET B 1 438 ? -0.560 24.777 70.297 1.00 15.23 438 MET B N 1
ATOM 7750 C CA . MET B 1 438 ? -0.712 24.276 71.655 1.00 15.77 438 MET B CA 1
ATOM 7751 C C . MET B 1 438 ? -2.034 23.549 71.845 1.00 15.53 438 MET B C 1
ATOM 7752 O O . MET B 1 438 ? -2.083 22.463 72.434 1.00 15.31 438 MET B O 1
ATOM 7757 N N . GLN B 1 439 ? -3.128 24.170 71.408 1.00 16.53 439 GLN B N 1
ATOM 7758 C CA . GLN B 1 439 ? -4.447 23.598 71.632 1.00 16.48 439 GLN B CA 1
ATOM 7759 C C . GLN B 1 439 ? -4.564 22.253 70.926 1.00 16.78 439 GLN B C 1
ATOM 7760 O O . GLN B 1 439 ? -5.150 21.306 71.464 1.00 16.45 439 GLN B O 1
ATOM 7766 N N . LYS B 1 440 ? -3.938 22.128 69.757 1.00 16.68 440 LYS B N 1
ATOM 7767 C CA . LYS B 1 440 ? -3.950 20.858 69.033 1.00 16.13 440 LYS B CA 1
ATOM 7768 C C . LYS B 1 440 ? -3.206 19.778 69.808 1.00 15.40 440 LYS B C 1
ATOM 7769 O O . LYS B 1 440 ? -3.695 18.653 69.938 1.00 16.67 440 LYS B O 1
ATOM 7775 N N . VAL B 1 441 ? -2.019 20.101 70.323 1.00 15.29 441 VAL B N 1
ATOM 7776 C CA . VAL B 1 441 ? -1.254 19.149 71.127 1.00 16.38 441 VAL B CA 1
ATOM 7777 C C . VAL B 1 441 ? -2.088 18.642 72.300 1.00 16.80 441 VAL B C 1
ATOM 7778 O O . VAL B 1 441 ? -2.188 17.430 72.550 1.00 17.80 441 VAL B O 1
ATOM 7782 N N . MET B 1 442 ? -2.685 19.562 73.049 1.00 16.97 442 MET B N 1
ATOM 7783 C CA . MET B 1 442 ? -3.416 19.175 74.248 1.00 16.99 442 MET B CA 1
ATOM 7784 C C . MET B 1 442 ? -4.690 18.413 73.901 1.00 16.03 442 MET B C 1
ATOM 7785 O O . MET B 1 442 ? -5.030 17.429 74.567 1.00 16.39 442 MET B O 1
ATOM 7790 N N . ASP B 1 443 ? -5.404 18.840 72.855 1.00 15.35 443 ASP B N 1
ATOM 7791 C CA . ASP B 1 443 ? -6.616 18.131 72.459 1.00 15.49 443 ASP B CA 1
ATOM 7792 C C . ASP B 1 443 ? -6.313 16.682 72.086 1.00 16.93 443 ASP B C 1
ATOM 7793 O O . ASP B 1 443 ? -7.063 15.771 72.452 1.00 18.84 443 ASP B O 1
ATOM 7798 N N . GLU B 1 444 ? -5.215 16.449 71.365 1.00 17.53 444 GLU B N 1
ATOM 7799 C CA . GLU B 1 444 ? -4.920 15.139 70.794 1.00 18.22 444 GLU B CA 1
ATOM 7800 C C . GLU B 1 444 ? -4.130 14.244 71.736 1.00 19.58 444 GLU B C 1
ATOM 7801 O O . GLU B 1 444 ? -4.313 13.023 71.704 1.00 19.74 444 GLU B O 1
ATOM 7807 N N . TYR B 1 445 ? -3.282 14.809 72.589 1.00 17.48 445 TYR B N 1
ATOM 7808 C CA . TYR B 1 445 ? -2.397 14.007 73.408 1.00 17.35 445 TYR B CA 1
ATOM 7809 C C . TYR B 1 445 ? -2.596 14.186 74.901 1.00 17.99 445 TYR B C 1
ATOM 7810 O O . TYR B 1 445 ? -1.922 13.499 75.680 1.00 18.33 445 TYR B O 1
ATOM 7819 N N . ALA B 1 446 ? -3.510 15.063 75.332 1.00 18.17 446 ALA B N 1
ATOM 7820 C CA . ALA B 1 446 ? -3.752 15.282 76.755 1.00 19.90 446 ALA B CA 1
ATOM 7821 C C . ALA B 1 446 ? -5.247 15.249 77.095 1.00 20.38 446 ALA B C 1
ATOM 7822 O O . ALA B 1 446 ? -5.681 15.842 78.081 1.00 20.91 446 ALA B O 1
ATOM 7824 N N . GLY B 1 447 ? -6.044 14.549 76.295 1.00 20.14 447 GLY B N 1
ATOM 7825 C CA . GLY B 1 447 ? -7.406 14.257 76.686 1.00 19.78 447 GLY B CA 1
ATOM 7826 C C . GLY B 1 447 ? -8.422 15.354 76.449 1.00 21.18 447 GLY B C 1
ATOM 7827 O O . GLY B 1 447 ? -9.242 15.653 77.327 1.00 21.21 447 GLY B O 1
ATOM 7828 N N . GLY B 1 448 ? -8.406 15.926 75.252 1.00 19.66 448 GLY B N 1
ATOM 7829 C CA . GLY B 1 448 ? -9.378 16.916 74.866 1.00 19.40 448 GLY B CA 1
ATOM 7830 C C . GLY B 1 448 ? -10.660 16.305 74.323 1.00 17.84 448 GLY B C 1
ATOM 7831 O O . GLY B 1 448 ? -10.931 15.103 74.420 1.00 17.89 448 GLY B O 1
ATOM 7832 N N . ILE B 1 449 ? -11.480 17.185 73.756 1.00 17.55 449 ILE B N 1
ATOM 7833 C CA . ILE B 1 449 ? -12.747 16.778 73.171 1.00 18.07 449 ILE B CA 1
ATOM 7834 C C . ILE B 1 449 ? -12.541 15.631 72.194 1.00 21.46 449 ILE B C 1
ATOM 7835 O O . ILE B 1 449 ? -13.318 14.672 72.168 1.00 21.91 449 ILE B O 1
ATOM 7840 N N . SER B 1 450 ? -11.501 15.716 71.364 1.00 20.54 450 SER B N 1
ATOM 7841 C CA . SER B 1 450 ? -11.375 14.757 70.272 1.00 21.21 450 SER B CA 1
ATOM 7842 C C . SER B 1 450 ? -11.117 13.341 70.776 1.00 22.68 450 SER B C 1
ATOM 7843 O O . SER B 1 450 ? -11.393 12.382 70.053 1.00 22.63 450 SER B O 1
ATOM 7846 N N . SER B 1 451 ? -10.625 13.185 72.003 1.00 22.88 451 SER B N 1
ATOM 7847 C CA . SER B 1 451 ? -10.426 11.872 72.600 1.00 26.02 451 SER B CA 1
ATOM 7848 C C . SER B 1 451 ? -11.525 11.524 73.598 1.00 25.60 451 SER B C 1
ATOM 7849 O O . SER B 1 451 ? -11.366 10.589 74.393 1.00 24.56 451 SER B O 1
ATOM 7852 N N . TYR B 1 452 ? -12.647 12.243 73.553 1.00 23.12 452 TYR B N 1
ATOM 7853 C CA . TYR B 1 452 ? -13.720 12.086 74.532 1.00 24.70 452 TYR B CA 1
ATOM 7854 C C . TYR B 1 452 ? -13.160 12.178 75.949 1.00 21.83 452 TYR B C 1
ATOM 7855 O O . TYR B 1 452 ? -13.594 11.481 76.866 1.00 21.75 452 TYR B O 1
ATOM 7864 N N . TYR B 1 453 ? -12.160 13.043 76.105 1.00 20.67 453 TYR B N 1
ATOM 7865 C CA . TYR B 1 453 ? -11.530 13.409 77.369 1.00 19.96 453 TYR B CA 1
ATOM 7866 C C . TYR B 1 453 ? -10.635 12.326 77.958 1.00 20.38 453 TYR B C 1
ATOM 7867 O O . TYR B 1 453 ? -10.134 12.506 79.081 1.00 22.17 453 TYR B O 1
ATOM 7876 N N . ARG B 1 454 ? -10.393 11.229 77.236 1.00 19.89 454 ARG B N 1
ATOM 7877 C CA . ARG B 1 454 ? -9.599 10.127 77.762 1.00 20.89 454 ARG B CA 1
ATOM 7878 C C . ARG B 1 454 ? -8.113 10.396 77.597 1.00 20.69 454 ARG B C 1
ATOM 7879 O O . ARG B 1 454 ? -7.669 10.925 76.573 1.00 21.33 454 ARG B O 1
ATOM 7887 N N . VAL B 1 455 ? -7.339 10.042 78.619 1.00 21.30 455 VAL B N 1
ATOM 7888 C CA . VAL B 1 455 ? -5.892 10.204 78.567 1.00 25.24 455 VAL B CA 1
ATOM 7889 C C . VAL B 1 455 ? -5.224 8.861 78.828 1.00 23.88 455 VAL B C 1
ATOM 7890 O O . VAL B 1 455 ? -5.731 8.028 79.585 1.00 24.93 455 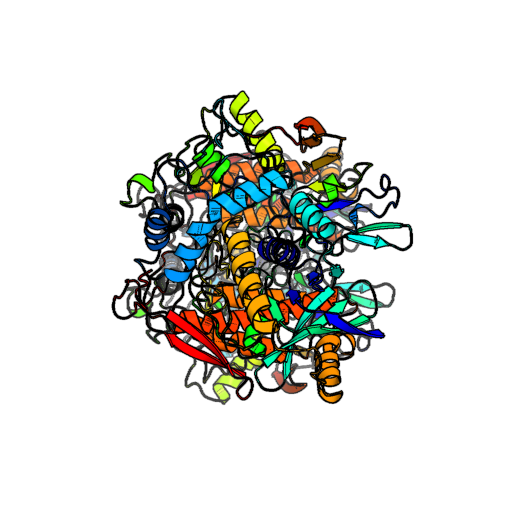VAL B O 1
ATOM 7894 N N . ASN B 1 456 ? -4.058 8.661 78.214 1.00 22.42 456 ASN B N 1
ATOM 7895 C CA . ASN B 1 456 ? -3.233 7.491 78.504 1.00 21.16 456 ASN B CA 1
ATOM 7896 C C . ASN B 1 456 ? -1.768 7.902 78.512 1.00 22.19 456 ASN B C 1
ATOM 7897 O O . ASN B 1 456 ? -1.386 8.953 77.988 1.00 23.75 456 ASN B O 1
ATOM 7902 N N . GLU B 1 457 ? -0.948 7.046 79.114 1.00 23.86 457 GLU B N 1
ATOM 7903 C CA . GLU B 1 457 ? 0.433 7.411 79.401 1.00 23.95 457 GLU B CA 1
ATOM 7904 C C . GLU B 1 457 ? 1.208 7.762 78.136 1.00 23.28 457 GLU B C 1
ATOM 7905 O O . GLU B 1 457 ? 1.910 8.776 78.098 1.00 23.02 457 GLU B O 1
ATOM 7911 N N . SER B 1 458 ? 1.103 6.933 77.089 1.00 22.55 458 SER B N 1
ATOM 7912 C CA . SER B 1 458 ? 1.919 7.149 75.892 1.00 21.12 458 SER B CA 1
ATOM 7913 C C . SER B 1 458 ? 1.632 8.498 75.236 1.00 19.58 458 SER B C 1
ATOM 7914 O O . SER B 1 458 ? 2.555 9.191 74.779 1.00 20.65 458 SER B O 1
ATOM 7917 N N . LYS B 1 459 ? 0.356 8.876 75.144 1.00 18.62 459 LYS B N 1
ATOM 7918 C CA . LYS B 1 459 ? 0.011 10.165 74.562 1.00 19.70 459 LYS B CA 1
ATOM 7919 C C . LYS B 1 459 ? 0.458 11.313 75.460 1.00 18.61 459 LYS B C 1
ATOM 7920 O O . LYS B 1 459 ? 0.977 12.316 74.969 1.00 18.29 459 LYS B O 1
ATOM 7926 N N . LEU B 1 460 ? 0.313 11.165 76.780 1.00 19.65 460 LEU B N 1
ATOM 7927 C CA . LEU B 1 460 ? 0.776 12.208 77.698 1.00 19.67 460 LEU B CA 1
ATOM 7928 C C . LEU B 1 460 ? 2.282 12.438 77.580 1.00 22.04 460 LEU B C 1
ATOM 7929 O O . LEU B 1 460 ? 2.750 13.581 77.657 1.00 22.60 460 LEU B O 1
ATOM 7934 N N . LEU B 1 461 ? 3.063 11.369 77.427 1.00 21.02 461 LEU B N 1
ATOM 7935 C CA . LEU B 1 461 ? 4.503 11.535 77.247 1.00 21.78 461 LEU B CA 1
ATOM 7936 C C . LEU B 1 461 ? 4.830 12.278 75.958 1.00 22.65 461 LEU B C 1
ATOM 7937 O O . LEU B 1 461 ? 5.816 13.026 75.905 1.00 21.92 461 LEU B O 1
ATOM 7942 N N . ILE B 1 462 ? 4.034 12.075 74.910 1.00 20.68 462 ILE B N 1
ATOM 7943 C CA . ILE B 1 462 ? 4.205 12.846 73.693 1.00 19.88 462 ILE B CA 1
ATOM 7944 C C . ILE B 1 462 ? 3.851 14.304 73.943 1.00 20.52 462 ILE B C 1
ATOM 7945 O O . ILE B 1 462 ? 4.542 15.212 73.460 1.00 19.74 462 ILE B O 1
ATOM 7950 N N . ALA B 1 463 ? 2.762 14.554 74.681 1.00 20.92 463 ALA B N 1
ATOM 7951 C CA . ALA B 1 463 ? 2.366 15.931 74.965 1.00 20.88 463 ALA B CA 1
ATOM 7952 C C . ALA B 1 463 ? 3.472 16.666 75.711 1.00 20.81 463 ALA B C 1
ATOM 7953 O O . ALA B 1 463 ? 3.765 17.830 75.420 1.00 20.24 463 ALA B O 1
ATOM 7955 N N . ARG B 1 464 ? 4.115 15.991 76.661 1.00 20.25 464 ARG B N 1
ATOM 7956 C CA . ARG B 1 464 ? 5.204 16.617 77.401 1.00 21.06 464 ARG B CA 1
ATOM 7957 C C . ARG B 1 464 ? 6.286 17.111 76.450 1.00 21.04 464 ARG B C 1
ATOM 7958 O O . ARG B 1 464 ? 6.762 18.247 76.564 1.00 23.37 464 ARG B O 1
ATOM 7966 N N . GLU B 1 465 ? 6.703 16.259 75.512 1.00 19.56 465 GLU B N 1
ATOM 7967 C CA . GLU B 1 465 ? 7.789 16.634 74.608 1.00 20.88 465 GLU B CA 1
ATOM 7968 C C . GLU B 1 465 ? 7.332 17.690 73.608 1.00 21.64 465 GLU B C 1
ATOM 7969 O O . GLU B 1 465 ? 8.105 18.580 73.232 1.00 22.16 465 GLU B O 1
ATOM 7975 N N . LEU B 1 466 ? 6.085 17.616 73.156 1.00 20.13 466 LEU B N 1
ATOM 7976 C CA . LEU B 1 466 ? 5.637 18.598 72.176 1.00 20.01 466 LEU B CA 1
ATOM 7977 C C . LEU B 1 466 ? 5.493 19.982 72.801 1.00 19.89 466 LEU B C 1
ATOM 7978 O O . LEU B 1 466 ? 5.757 20.986 72.132 1.00 18.59 466 LEU B O 1
ATOM 7983 N N . LEU B 1 467 ? 5.096 20.054 74.076 1.00 19.12 467 LEU B N 1
ATOM 7984 C CA . LEU B 1 467 ? 4.972 21.344 74.745 1.00 18.81 467 LEU B CA 1
ATOM 7985 C C . LEU B 1 467 ? 6.338 21.990 74.914 1.00 20.29 467 LEU B C 1
ATOM 7986 O O . LEU B 1 467 ? 6.468 23.212 74.803 1.00 20.89 467 LEU B O 1
ATOM 7991 N N . LYS B 1 468 ? 7.371 21.189 75.177 1.00 20.35 468 LYS B N 1
ATOM 7992 C CA . LYS B 1 468 ? 8.712 21.744 75.286 1.00 22.11 468 LYS B CA 1
ATOM 7993 C C . LYS B 1 468 ? 9.169 22.343 73.965 1.00 21.64 468 LYS B C 1
ATOM 7994 O O . LYS B 1 468 ? 9.859 23.365 73.944 1.00 23.37 468 LYS B O 1
ATOM 8000 N N . ALA B 1 469 ? 8.799 21.717 72.847 1.00 20.52 469 ALA B N 1
ATOM 8001 C CA . ALA B 1 469 ? 9.161 22.259 71.546 1.00 22.28 469 ALA B CA 1
ATOM 8002 C C . ALA B 1 469 ? 8.393 23.537 71.247 1.00 21.46 469 ALA B C 1
ATOM 8003 O O . ALA B 1 469 ? 8.923 24.434 70.582 1.00 22.49 469 ALA B O 1
ATOM 8005 N N . ILE B 1 470 ? 7.147 23.639 71.708 1.00 20.58 470 ILE B N 1
ATOM 8006 C CA . ILE B 1 470 ? 6.435 24.905 71.578 1.00 22.08 470 ILE B CA 1
ATOM 8007 C C . ILE B 1 470 ? 7.148 25.980 72.388 1.00 22.16 470 ILE B C 1
ATOM 8008 O O . ILE B 1 470 ? 7.411 27.084 71.897 1.00 22.83 470 ILE B O 1
ATOM 8013 N N . GLU B 1 471 ? 7.479 25.661 73.644 1.00 24.23 471 GLU B N 1
ATOM 8014 C CA . GLU B 1 471 ? 8.196 26.600 74.500 1.00 25.85 471 GLU B CA 1
ATOM 8015 C C . GLU B 1 471 ? 9.468 27.115 73.839 1.00 24.57 471 GLU B C 1
ATOM 8016 O O . GLU B 1 471 ? 9.762 28.315 73.909 1.00 26.91 471 GLU B O 1
ATOM 8022 N N . GLU B 1 472 ? 10.237 26.228 73.193 1.00 25.05 472 GLU B N 1
ATOM 8023 C CA . GLU B 1 472 ? 11.427 26.656 72.462 1.00 30.32 472 GLU B CA 1
ATOM 8024 C C . GLU B 1 472 ? 11.104 27.667 71.363 1.00 31.18 472 GLU B C 1
ATOM 8025 O O . GLU B 1 472 ? 11.931 28.530 71.046 1.00 30.61 472 GLU B O 1
ATOM 8031 N N . ASP B 1 473 ? 9.942 27.559 70.737 1.00 25.17 473 ASP B N 1
ATOM 8032 C CA . ASP B 1 473 ? 9.599 28.429 69.619 1.00 23.07 473 ASP B CA 1
ATOM 8033 C C . ASP B 1 473 ? 8.993 29.761 70.057 1.00 25.33 473 ASP B C 1
ATOM 8034 O O . ASP B 1 473 ? 8.756 30.630 69.203 1.00 25.17 473 ASP B O 1
ATOM 8039 N N . LEU B 1 474 ? 8.774 29.961 71.364 1.00 24.05 474 LEU B N 1
ATOM 8040 C CA . LEU B 1 474 ? 8.240 31.237 71.830 1.00 23.52 474 LEU B CA 1
ATOM 8041 C C . LEU B 1 474 ? 9.165 32.386 71.459 1.00 25.08 474 LEU B C 1
ATOM 8042 O O . LEU B 1 474 ? 8.684 33.484 71.150 1.00 27.42 474 LEU B O 1
ATOM 8047 N N . SER B 1 475 ? 10.482 32.146 71.457 1.00 24.57 475 SER B N 1
ATOM 8048 C CA . SER B 1 475 ? 11.445 33.179 71.108 1.00 27.06 475 SER B CA 1
ATOM 8049 C C . SER B 1 475 ? 11.387 33.567 69.637 1.00 27.28 475 SER B C 1
ATOM 8050 O O . SER B 1 475 ? 12.026 34.551 69.250 1.00 27.17 475 SER B O 1
ATOM 8053 N N . LYS B 1 476 ? 10.661 32.811 68.812 1.00 24.75 476 LYS B N 1
ATOM 8054 C CA . LYS B 1 476 ? 10.472 33.120 67.403 1.00 24.53 476 LYS B CA 1
ATOM 8055 C C . LYS B 1 476 ? 9.150 33.827 67.145 1.00 22.88 476 LYS B C 1
ATOM 8056 O O . LYS B 1 476 ? 8.742 33.973 65.987 1.00 23.17 476 LYS B O 1
ATOM 8062 N N . ILE B 1 477 ? 8.489 34.269 68.176 1.00 23.40 477 ILE B N 1
ATOM 8063 C CA . ILE B 1 477 ? 7.262 35.035 68.029 1.00 23.13 477 ILE B CA 1
ATOM 8064 C C . ILE B 1 477 ? 7.630 36.501 67.865 1.00 26.62 477 ILE B C 1
ATOM 8065 O O . ILE B 1 477 ? 8.534 37.024 68.529 1.00 26.05 477 ILE B O 1
ATOM 8070 N N . LYS B 1 478 ? 6.964 37.208 66.918 1.00 24.88 478 LYS B N 1
ATOM 8071 C CA . LYS B 1 478 ? 7.064 38.691 66.745 1.00 30.56 478 LYS B CA 1
ATOM 8072 C C . LYS B 1 478 ? 5.650 39.323 66.752 1.00 28.10 478 LYS B C 1
ATOM 8073 O O . LYS B 1 478 ? 4.793 38.821 65.998 1.00 26.50 478 LYS B O 1
ATOM 8079 N N . VAL B 1 479 ? 5.410 40.375 67.564 1.00 25.79 479 VAL B N 1
ATOM 8080 C CA . VAL B 1 479 ? 4.139 41.085 67.660 1.00 23.92 479 VAL B CA 1
ATOM 8081 C C . VAL B 1 479 ? 4.345 42.525 67.212 1.00 25.59 479 VAL B C 1
ATOM 8082 O O . VAL B 1 479 ? 5.464 43.051 67.266 1.00 24.84 479 VAL B O 1
ATOM 8086 N N . ARG B 1 480 ? 3.259 43.159 66.738 1.00 30.59 480 ARG B N 1
ATOM 8087 C CA . ARG B 1 480 ? 3.326 44.522 66.208 1.00 35.53 480 ARG B CA 1
ATOM 8088 C C . ARG B 1 480 ? 2.794 45.599 67.142 1.00 29.91 480 ARG B C 1
ATOM 8089 O O . ARG B 1 480 ? 3.008 46.784 66.874 1.00 29.36 480 ARG B O 1
ATOM 8097 N N . ASN B 1 481 ? 2.074 45.244 68.198 1.00 27.10 481 ASN B N 1
ATOM 8098 C CA . ASN B 1 481 ? 1.468 46.260 69.046 1.00 26.91 481 ASN B CA 1
ATOM 8099 C C . ASN B 1 481 ? 1.246 45.677 70.430 1.00 29.28 481 ASN B C 1
ATOM 8100 O O . ASN B 1 481 ? 1.450 44.484 70.660 1.00 27.84 481 ASN B O 1
ATOM 8105 N N . ARG B 1 482 ? 0.830 46.545 71.356 1.00 29.76 482 ARG B N 1
ATOM 8106 C CA . ARG B 1 482 ? 0.714 46.138 72.751 1.00 29.53 482 ARG B CA 1
ATOM 8107 C C . ARG B 1 482 ? -0.457 45.189 72.970 1.00 26.11 482 ARG B C 1
ATOM 8108 O O . ARG B 1 482 ? -0.438 44.397 73.917 1.00 25.56 482 ARG B O 1
ATOM 8116 N N . TYR B 1 483 ? -1.487 45.256 72.126 1.00 26.48 483 TYR B N 1
ATOM 8117 C CA . TYR B 1 483 ? -2.587 44.311 72.259 1.00 26.22 483 TYR B CA 1
ATOM 8118 C C . TYR B 1 483 ? -2.136 42.909 71.875 1.00 24.99 483 TYR B C 1
ATOM 8119 O O . TYR B 1 483 ? -2.418 41.935 72.583 1.00 24.80 483 TYR B O 1
ATOM 8128 N N . GLU B 1 484 ? -1.419 42.787 70.756 1.00 24.50 484 GLU B N 1
ATOM 8129 C CA . GLU B 1 484 ? -0.844 41.499 70.390 1.00 24.22 484 GLU B CA 1
ATOM 8130 C C . GLU B 1 484 ? 0.186 41.045 71.419 1.00 21.32 484 GLU B C 1
ATOM 8131 O O . GLU B 1 484 ? 0.369 39.841 71.620 1.00 19.60 484 GLU B O 1
ATOM 8137 N N . LEU B 1 485 ? 0.848 41.987 72.097 1.00 22.08 485 LEU B N 1
ATOM 8138 C CA . LEU B 1 485 ? 1.756 41.623 73.182 1.00 23.20 485 LEU B CA 1
ATOM 8139 C C . LEU B 1 485 ? 1.009 40.963 74.341 1.00 23.08 485 LEU B C 1
ATOM 8140 O O . LEU B 1 485 ? 1.502 39.998 74.940 1.00 22.69 485 LEU B O 1
ATOM 8145 N N . MET B 1 486 ? -0.174 41.478 74.688 1.00 23.08 486 MET B N 1
ATOM 8146 C CA . MET B 1 486 ? -1.020 40.784 75.659 1.00 21.46 486 MET B CA 1
ATOM 8147 C C . MET B 1 486 ? -1.296 39.349 75.215 1.00 19.68 486 MET B C 1
ATOM 8148 O O . MET B 1 486 ? -1.210 38.413 76.018 1.00 19.08 486 MET B O 1
ATOM 8153 N N . LYS B 1 487 ? -1.639 39.155 73.935 1.00 20.76 487 LYS B N 1
ATOM 8154 C CA . LYS B 1 487 ? -1.892 37.804 73.438 1.00 21.03 487 LYS B CA 1
ATOM 8155 C C . LYS B 1 487 ? -0.656 36.919 73.580 1.00 19.52 487 LYS B C 1
ATOM 8156 O O . LYS B 1 487 ? -0.764 35.731 73.903 1.00 19.23 487 LYS B O 1
ATOM 8162 N N . TYR B 1 488 ? 0.527 37.469 73.322 1.00 18.74 488 TYR B N 1
ATOM 8163 C CA . TYR B 1 488 ? 1.750 36.699 73.512 1.00 18.27 488 TYR B CA 1
ATOM 8164 C C . TYR B 1 488 ? 1.855 36.205 74.945 1.00 18.64 488 TYR B C 1
ATOM 8165 O O . TYR B 1 488 ? 2.154 35.032 75.191 1.00 19.61 488 TYR B O 1
ATOM 8174 N N . HIS B 1 489 ? 1.595 37.078 75.910 1.00 18.70 489 HIS B N 1
ATOM 8175 C CA . HIS B 1 489 ? 1.720 36.671 77.307 1.00 19.23 489 HIS B CA 1
ATOM 8176 C C . HIS B 1 489 ? 0.660 35.663 77.693 1.00 19.83 489 HIS B C 1
ATOM 8177 O O . HIS B 1 489 ? 0.927 34.785 78.523 1.00 20.87 489 HIS B O 1
ATOM 8184 N N . GLU B 1 490 ? -0.529 35.745 77.089 1.00 20.11 490 GLU B N 1
ATOM 8185 C CA . GLU B 1 490 ? -1.533 34.716 77.331 1.00 19.94 490 GLU B CA 1
ATOM 8186 C C . GLU B 1 490 ? -1.041 33.360 76.858 1.00 18.54 490 GLU B C 1
ATOM 8187 O O . GLU B 1 490 ? -1.347 32.334 77.471 1.00 19.51 490 GLU B O 1
ATOM 8193 N N . VAL B 1 491 ? -0.300 33.332 75.752 1.00 18.51 491 VAL B N 1
ATOM 8194 C CA . VAL B 1 491 ? 0.218 32.068 75.244 1.00 20.39 491 VAL B CA 1
ATOM 8195 C C . VAL B 1 491 ? 1.376 31.585 76.098 1.00 19.61 491 VAL B C 1
ATOM 8196 O O . VAL B 1 491 ? 1.449 30.397 76.439 1.00 21.33 491 VAL B O 1
ATOM 8200 N N . VAL B 1 492 ? 2.301 32.484 76.445 1.00 19.70 492 VAL B N 1
ATOM 8201 C CA . VAL B 1 492 ? 3.405 32.109 77.327 1.00 20.83 492 VAL B CA 1
ATOM 8202 C C . VAL B 1 492 ? 2.856 31.486 78.607 1.00 22.01 492 VAL B C 1
ATOM 8203 O O . VAL B 1 492 ? 3.309 30.423 79.060 1.00 20.70 492 VAL B O 1
ATOM 8207 N N . ASP B 1 493 ? 1.871 32.151 79.217 1.00 21.35 493 ASP B N 1
ATOM 8208 C CA . ASP B 1 493 ? 1.309 31.648 80.467 1.00 22.61 493 ASP B CA 1
ATOM 8209 C C . ASP B 1 493 ? 0.646 30.283 80.279 1.00 23.20 493 ASP B C 1
ATOM 8210 O O . ASP B 1 493 ? 0.853 29.369 81.089 1.00 21.49 493 ASP B O 1
ATOM 8215 N N . ARG B 1 494 ? -0.139 30.113 79.207 1.00 20.47 494 ARG B N 1
ATOM 8216 C CA . ARG B 1 494 ? -0.858 28.849 79.046 1.00 19.32 494 ARG B CA 1
ATOM 8217 C C . ARG B 1 494 ? 0.090 27.689 78.759 1.00 18.43 494 ARG B C 1
ATOM 8218 O O . ARG B 1 494 ? -0.197 26.553 79.145 1.00 19.62 494 ARG B O 1
ATOM 8226 N N . ILE B 1 495 ? 1.205 27.937 78.078 1.00 19.79 495 ILE B N 1
ATOM 8227 C CA . ILE B 1 495 ? 2.146 26.850 77.819 1.00 19.96 495 ILE B CA 1
ATOM 8228 C C . ILE B 1 495 ? 2.675 26.284 79.128 1.00 20.67 495 ILE B C 1
ATOM 8229 O O . ILE B 1 495 ? 2.781 25.064 79.299 1.00 21.43 495 ILE B O 1
ATOM 8234 N N . LEU B 1 496 ? 3.021 27.160 80.074 1.00 20.26 496 LEU B N 1
ATOM 8235 C CA . LEU B 1 496 ? 3.504 26.697 81.369 1.00 20.62 496 LEU B CA 1
ATOM 8236 C C . LEU B 1 496 ? 2.410 25.949 82.114 1.00 21.62 496 LEU B C 1
ATOM 8237 O O . LEU B 1 496 ? 2.655 24.879 82.680 1.00 21.76 496 LEU B O 1
ATOM 8242 N N . VAL B 1 497 ? 1.183 26.487 82.111 1.00 21.92 497 VAL B N 1
ATOM 8243 C CA . VAL B 1 497 ? 0.076 25.779 82.747 1.00 20.86 497 VAL B CA 1
ATOM 8244 C C . VAL B 1 497 ? -0.119 24.418 82.092 1.00 20.56 497 VAL B C 1
ATOM 8245 O O . VAL B 1 497 ? -0.307 23.408 82.775 1.00 21.33 497 VAL B O 1
ATOM 8249 N N . ALA B 1 498 ? -0.063 24.370 80.757 1.00 19.52 498 ALA B N 1
ATOM 8250 C CA . ALA B 1 498 ? -0.250 23.105 80.050 1.00 18.96 498 ALA B CA 1
ATOM 8251 C C . ALA B 1 498 ? 0.820 22.087 80.429 1.00 18.56 498 ALA B C 1
ATOM 8252 O O . ALA B 1 498 ? 0.520 20.906 80.631 1.00 20.00 498 ALA B O 1
ATOM 8254 N N . ARG B 1 499 ? 2.075 22.523 80.537 1.00 18.71 499 ARG B N 1
ATOM 8255 C CA . ARG B 1 499 ? 3.135 21.615 80.971 1.00 20.62 499 ARG B CA 1
ATOM 8256 C C . ARG B 1 499 ? 2.844 21.056 82.362 1.00 21.63 499 ARG B C 1
ATOM 8257 O O . ARG B 1 499 ? 3.076 19.870 82.629 1.00 21.59 499 ARG B O 1
ATOM 8265 N N . ALA B 1 500 ? 2.326 21.891 83.260 1.00 20.72 500 ALA B N 1
ATOM 8266 C CA . ALA B 1 500 ? 1.960 21.396 84.584 1.00 21.83 500 ALA B CA 1
ATOM 8267 C C . ALA B 1 500 ? 0.804 20.404 84.497 1.00 22.90 500 ALA B C 1
ATOM 8268 O O . ALA B 1 500 ? 0.824 19.354 85.152 1.00 24.14 500 ALA B O 1
ATOM 8270 N N . VAL B 1 501 ? -0.213 20.719 83.693 1.00 22.32 501 VAL B N 1
ATOM 8271 C CA . VAL B 1 501 ? -1.360 19.821 83.561 1.00 24.88 501 VAL B CA 1
ATOM 8272 C C . VAL B 1 501 ? -0.888 18.437 83.126 1.00 20.02 501 VAL B C 1
ATOM 8273 O O . VAL B 1 501 ? -1.267 17.419 83.715 1.00 19.01 501 VAL B O 1
ATOM 8277 N N . VAL B 1 502 ? -0.029 18.387 82.107 1.00 18.98 502 VAL B N 1
ATOM 8278 C CA . VAL B 1 502 ? 0.448 17.102 81.598 1.00 20.19 502 VAL B CA 1
ATOM 8279 C C . VAL B 1 502 ? 1.189 16.326 82.679 1.00 21.56 502 VAL B C 1
ATOM 8280 O O . VAL B 1 502 ? 1.016 15.108 82.811 1.00 21.96 502 VAL B O 1
ATOM 8284 N N . GLU B 1 503 ? 2.046 17.001 83.453 1.00 21.90 503 GLU B N 1
ATOM 8285 C CA . GLU B 1 503 ? 2.757 16.305 84.526 1.00 22.86 503 GLU B CA 1
ATOM 8286 C C . GLU B 1 503 ? 1.785 15.753 85.569 1.00 21.39 503 GLU B C 1
ATOM 8287 O O . GLU B 1 503 ? 1.977 14.643 86.075 1.00 21.53 503 GLU B O 1
ATOM 8293 N N . HIS B 1 504 ? 0.753 16.527 85.933 1.00 21.70 504 HIS B N 1
ATOM 8294 C CA . HIS B 1 504 ? -0.226 16.040 86.900 1.00 23.65 504 HIS B CA 1
ATOM 8295 C C . HIS B 1 504 ? -0.966 14.828 86.342 1.00 22.49 504 HIS B C 1
ATOM 8296 O O . HIS B 1 504 ? -1.165 13.826 87.040 1.00 23.71 504 HIS B O 1
ATOM 8303 N N . LEU B 1 505 ? -1.398 14.916 85.080 1.00 21.70 505 LEU B N 1
ATOM 8304 C CA . LEU B 1 505 ? -2.146 13.816 84.477 1.00 24.31 505 LEU B CA 1
ATOM 8305 C C . LEU B 1 505 ? -1.289 12.559 84.388 1.00 23.62 505 LEU B C 1
ATOM 8306 O O . LEU B 1 505 ? -1.792 11.443 84.563 1.00 24.31 505 LEU B O 1
ATOM 8311 N N . LEU B 1 506 ? 0.009 12.725 84.111 1.00 24.21 506 LEU B N 1
ATOM 8312 C CA . LEU B 1 506 ? 0.916 11.582 84.054 1.00 26.00 506 LEU B CA 1
ATOM 8313 C C . LEU B 1 506 ? 1.070 10.936 85.424 1.00 27.45 506 LEU B C 1
ATOM 8314 O O . LEU B 1 506 ? 1.204 9.709 85.538 1.00 25.61 506 LEU B O 1
ATOM 8319 N N . TYR B 1 507 ? 1.072 11.747 86.478 1.00 25.71 507 TYR B N 1
ATOM 8320 C CA . TYR B 1 507 ? 1.458 11.248 87.792 1.00 27.78 507 TYR B CA 1
ATOM 8321 C C . TYR B 1 507 ? 0.347 10.435 88.450 1.00 27.21 507 TYR B C 1
ATOM 8322 O O . TYR B 1 507 ? 0.620 9.376 89.026 1.00 27.29 507 TYR B O 1
ATOM 8331 N N . ARG B 1 508 ? -0.899 10.905 88.391 1.00 26.14 508 ARG B N 1
ATOM 8332 C CA . ARG B 1 508 ? -1.989 10.218 89.078 1.00 26.60 508 ARG B CA 1
ATOM 8333 C C . ARG B 1 508 ? -2.391 8.981 88.282 1.00 28.39 508 ARG B C 1
ATOM 8334 O O . ARG B 1 508 ? -3.146 9.068 87.312 1.00 26.52 508 ARG B O 1
ATOM 8342 N N . LYS B 1 509 ? -1.902 7.818 88.715 1.00 32.84 509 LYS B N 1
ATOM 8343 C CA . LYS B 1 509 ? -2.181 6.545 88.044 1.00 36.86 509 LYS B CA 1
ATOM 8344 C C . LYS B 1 509 ? -3.431 5.888 88.637 1.00 34.38 509 LYS B C 1
ATOM 8345 O O . LYS B 1 509 ? -3.394 4.814 89.236 1.00 32.22 509 LYS B O 1
ATOM 8351 N N . GLU B 1 510 ? -4.555 6.568 88.445 1.00 29.88 510 GLU B N 1
ATOM 8352 C CA . GLU B 1 510 ? -5.865 6.134 88.912 1.00 29.16 510 GLU B CA 1
ATOM 8353 C C . GLU B 1 510 ? -6.871 7.028 88.201 1.00 28.84 510 GLU B C 1
ATOM 8354 O O . GLU B 1 510 ? -6.503 8.026 87.575 1.00 30.02 510 GLU B O 1
ATOM 8360 N N . THR B 1 511 ? -8.144 6.665 88.290 1.00 30.35 511 THR B N 1
ATOM 8361 C CA . THR B 1 511 ? -9.224 7.532 87.812 1.00 28.80 511 THR B CA 1
ATOM 8362 C C . THR B 1 511 ? -10.042 7.922 89.040 1.00 27.86 511 THR B C 1
ATOM 8363 O O . THR B 1 511 ? -10.825 7.118 89.559 1.00 30.06 511 THR B O 1
ATOM 8367 N N . ARG B 1 512 ? -9.828 9.151 89.512 1.00 29.13 512 ARG B N 1
ATOM 8368 C CA . ARG B 1 512 ? -10.475 9.708 90.697 1.00 30.64 512 ARG B CA 1
ATOM 8369 C C . ARG B 1 512 ? -11.722 10.504 90.340 1.00 28.81 512 ARG B C 1
ATOM 8370 O O . ARG B 1 512 ? -12.727 10.429 91.056 1.00 30.52 512 ARG B O 1
ATOM 8378 N N . TRP B 1 513 ? -11.682 11.259 89.244 1.00 27.73 513 TRP B N 1
ATOM 8379 C CA . TRP B 1 513 ? -12.816 12.055 88.783 1.00 29.26 513 TRP B CA 1
ATOM 8380 C C . TRP B 1 513 ? -13.191 11.574 87.387 1.00 27.56 513 TRP B C 1
ATOM 8381 O O . TRP B 1 513 ? -12.427 11.774 86.439 1.00 25.72 513 TRP B O 1
ATOM 8392 N N . LYS B 1 514 ? -14.365 10.960 87.250 1.00 31.19 514 LYS B N 1
ATOM 8393 C CA . LYS B 1 514 ? -14.814 10.544 85.927 1.00 36.01 514 LYS B CA 1
ATOM 8394 C C . LYS B 1 514 ? -14.985 11.769 85.036 1.00 31.89 514 LYS B C 1
ATOM 8395 O O . LYS B 1 514 ? -15.400 12.837 85.495 1.00 33.77 514 LYS B O 1
ATOM 8401 N N . CYS B 1 515 ? -14.633 11.604 83.760 1.00 31.51 515 CYS B N 1
ATOM 8402 C CA . CYS B 1 515 ? -14.629 12.651 82.746 1.00 32.53 515 CYS B CA 1
ATOM 8403 C C . CYS B 1 515 ? -13.559 13.709 82.966 1.00 25.51 515 CYS B C 1
ATOM 8404 O O . CYS B 1 515 ? -12.757 13.973 82.066 1.00 27.08 515 CYS B O 1
ATOM 8407 N N . TYR B 1 516 ? -13.542 14.330 84.151 1.00 23.88 516 TYR B N 1
ATOM 8408 C CA . TYR B 1 516 ? -12.591 15.411 84.391 1.00 23.09 516 TYR B CA 1
ATOM 8409 C C . TYR B 1 516 ? -11.157 14.902 84.484 1.00 23.40 516 TYR B C 1
ATOM 8410 O O . TYR B 1 516 ? -10.216 15.690 84.330 1.00 23.28 516 TYR B O 1
ATOM 8419 N N . GLN B 1 517 ? -10.964 13.616 84.755 1.00 23.46 517 GLN B N 1
ATOM 8420 C CA . GLN B 1 517 ? -9.628 13.060 84.936 1.00 23.63 517 GLN B CA 1
ATOM 8421 C C . GLN B 1 517 ? -9.627 11.596 84.501 1.00 25.27 517 GLN B C 1
ATOM 8422 O O . GLN B 1 517 ? -9.303 10.696 85.261 1.00 26.44 517 GLN B O 1
ATOM 8428 N N . GLU B 1 518 ? -9.977 11.345 83.241 1.00 25.09 518 GLU B N 1
ATOM 8429 C CA . GLU B 1 518 ? -10.205 9.990 82.733 1.00 25.23 518 GLU B CA 1
ATOM 8430 C C . GLU B 1 518 ? -8.900 9.336 82.292 1.00 23.78 518 GLU B C 1
ATOM 8431 O O . GLU B 1 518 ? -8.488 9.436 81.134 1.00 24.11 518 GLU B O 1
ATOM 8437 N N . ARG B 1 519 ? -8.256 8.624 83.221 1.00 24.40 519 ARG B N 1
ATOM 8438 C CA . ARG B 1 519 ? -7.034 7.860 82.952 1.00 25.98 519 ARG B CA 1
ATOM 8439 C C . ARG B 1 519 ? -7.446 6.471 82.487 1.00 26.88 519 ARG B C 1
ATOM 8440 O O . ARG B 1 519 ? -7.561 5.539 83.286 1.00 28.66 519 ARG B O 1
ATOM 8448 N N . VAL B 1 520 ? -7.651 6.321 81.173 1.00 26.98 520 VAL B N 1
ATOM 8449 C CA . VAL B 1 520 ? -8.202 5.070 80.656 1.00 31.97 520 VAL B CA 1
ATOM 8450 C C . VAL B 1 520 ? -7.297 3.880 80.963 1.00 31.83 520 VAL B C 1
ATOM 8451 O O . VAL B 1 520 ? -7.774 2.742 81.080 1.00 32.03 520 VAL B O 1
ATOM 8455 N N . ASP B 1 521 ? -5.986 4.105 81.081 1.00 31.71 521 ASP B N 1
ATOM 8456 C CA . ASP B 1 521 ? -5.078 2.998 81.365 1.00 33.26 521 ASP B CA 1
ATOM 8457 C C . ASP B 1 521 ? -5.037 2.622 82.845 1.00 32.10 521 ASP B C 1
ATOM 8458 O O . ASP B 1 521 ? -4.495 1.563 83.181 1.00 32.42 521 ASP B O 1
ATOM 8463 N N . TYR B 1 522 ? -5.587 3.457 83.727 1.00 34.19 522 TYR B N 1
ATOM 8464 C CA . TYR B 1 522 ? -5.772 3.151 85.145 1.00 32.75 522 TYR B CA 1
ATOM 8465 C C . TYR B 1 522 ? -7.212 3.492 85.504 1.00 32.72 522 TYR B C 1
ATOM 8466 O O . TYR B 1 522 ? -7.487 4.515 86.146 1.00 31.41 522 TYR B O 1
ATOM 8475 N N . PRO B 1 523 ? -8.168 2.658 85.076 1.00 34.37 523 PRO B N 1
ATOM 8476 C CA . PRO B 1 523 ? -9.575 3.090 85.090 1.00 37.76 523 PRO B CA 1
ATOM 8477 C C . PRO B 1 523 ? -10.245 3.040 86.450 1.00 38.37 523 PRO B C 1
ATOM 8478 O O . PRO B 1 523 ? -11.307 3.653 86.615 1.00 43.97 523 PRO B O 1
ATOM 8482 N N . GLU B 1 524 ? -9.674 2.352 87.424 1.00 41.62 524 GLU B N 1
ATOM 8483 C CA . GLU B 1 524 ? -10.319 2.203 88.718 1.00 52.82 524 GLU B CA 1
ATOM 8484 C C . GLU B 1 524 ? -9.839 3.277 89.687 1.00 42.39 524 GLU B C 1
ATOM 8485 O O . GLU B 1 524 ? -8.724 3.789 89.584 1.00 35.71 524 GLU B O 1
ATOM 8491 N N . ILE B 1 525 ? -10.706 3.626 90.635 1.00 39.55 525 ILE B N 1
ATOM 8492 C CA . ILE B 1 525 ? -10.266 4.435 91.761 1.00 41.63 525 ILE B CA 1
ATOM 8493 C C . ILE B 1 525 ? -9.354 3.585 92.641 1.00 43.92 525 ILE B C 1
ATOM 8494 O O . ILE B 1 525 ? -9.513 2.360 92.744 1.00 47.45 525 ILE B O 1
ATOM 8499 N N . ASP B 1 526 ? -8.377 4.230 93.270 1.00 45.42 526 ASP B N 1
ATOM 8500 C CA . ASP B 1 526 ? -7.336 3.530 94.014 1.00 41.14 526 ASP B CA 1
ATOM 8501 C C . ASP B 1 526 ? -7.163 4.196 95.368 1.00 36.87 526 ASP B C 1
ATOM 8502 O O . ASP B 1 526 ? -6.801 5.375 95.440 1.00 35.59 526 ASP B O 1
ATOM 8507 N N . ASP B 1 527 ? -7.405 3.436 96.436 1.00 41.57 527 ASP B N 1
ATOM 8508 C CA . ASP B 1 527 ? -7.275 3.976 97.784 1.00 51.27 527 ASP B CA 1
ATOM 8509 C C . ASP B 1 527 ? -5.847 4.413 98.091 1.00 48.02 527 ASP B C 1
ATOM 8510 O O . ASP B 1 527 ? -5.635 5.274 98.954 1.00 43.72 527 ASP B O 1
ATOM 8515 N N . ASN B 1 528 ? -4.854 3.829 97.417 1.00 44.14 528 ASN B N 1
ATOM 8516 C CA . ASN B 1 528 ? -3.473 4.236 97.643 1.00 43.75 528 ASN B CA 1
ATOM 8517 C C . ASN B 1 528 ? -3.190 5.634 97.121 1.00 41.15 528 ASN B C 1
ATOM 8518 O O . ASN B 1 528 ? -2.139 6.203 97.440 1.00 38.87 528 ASN B O 1
ATOM 8523 N N . TRP B 1 529 ? -4.099 6.198 96.329 1.00 36.86 529 TRP B N 1
ATOM 8524 C CA . TRP B 1 529 ? -3.920 7.516 95.740 1.00 33.54 529 TRP B CA 1
ATOM 8525 C C . TRP B 1 529 ? -4.774 8.577 96.418 1.00 31.37 529 TRP B C 1
ATOM 8526 O O . TRP B 1 529 ? -4.994 9.643 95.836 1.00 30.20 529 TRP B O 1
ATOM 8537 N N . PHE B 1 530 ? -5.254 8.314 97.635 1.00 33.29 530 PHE B N 1
ATOM 8538 C CA . PHE B 1 530 ? -6.037 9.307 98.374 1.00 33.16 530 PHE B CA 1
ATOM 8539 C C . PHE B 1 530 ? -5.077 10.312 99.015 1.00 34.17 530 PHE B C 1
ATOM 8540 O O . PHE B 1 530 ? -4.810 10.307 100.219 1.00 36.71 530 PHE B O 1
ATOM 8548 N N . LYS B 1 531 ? -4.543 11.178 98.159 1.00 33.15 531 LYS B N 1
ATOM 8549 C CA . LYS B 1 531 ? -3.569 12.195 98.522 1.00 34.27 531 LYS B CA 1
ATOM 8550 C C . LYS B 1 531 ? -3.621 13.242 97.422 1.00 32.43 531 LYS B C 1
ATOM 8551 O O . LYS B 1 531 ? -4.133 12.983 96.330 1.00 30.86 531 LYS B O 1
ATOM 8557 N N . PHE B 1 532 ? -3.071 14.420 97.706 1.00 29.24 532 PHE B N 1
ATOM 8558 C CA . PHE B 1 532 ? -3.058 15.500 96.730 1.00 29.10 532 PHE B CA 1
ATOM 8559 C C . PHE B 1 532 ? -1.781 15.466 95.905 1.00 28.87 532 PHE B C 1
ATOM 8560 O O . PHE B 1 532 ? -0.692 15.243 96.440 1.00 28.59 532 PHE B O 1
ATOM 8568 N N . ILE B 1 533 ? -1.932 15.681 94.600 1.00 26.90 533 ILE B N 1
ATOM 8569 C CA . ILE B 1 533 ? -0.822 15.778 93.659 1.00 26.43 533 ILE B CA 1
ATOM 8570 C C . ILE B 1 533 ? -0.590 17.259 93.394 1.00 27.54 533 ILE B C 1
ATOM 8571 O O . ILE B 1 533 ? -1.439 17.937 92.800 1.00 26.89 533 ILE B O 1
ATOM 8576 N N . ASN B 1 534 ? 0.575 17.760 93.808 1.00 26.48 534 ASN B N 1
ATOM 8577 C CA . ASN B 1 534 ? 0.932 19.161 93.671 1.00 26.77 534 ASN B CA 1
ATOM 8578 C C . ASN B 1 534 ? 2.140 19.314 92.762 1.00 28.26 534 ASN B C 1
ATOM 8579 O O . ASN B 1 534 ? 2.871 18.359 92.489 1.00 27.54 534 ASN B O 1
ATOM 8584 N N . SER B 1 535 ? 2.349 20.536 92.288 1.00 26.62 535 SER B N 1
ATOM 8585 C CA . SER B 1 535 ? 3.468 20.799 91.402 1.00 28.21 535 SER B CA 1
ATOM 8586 C C . SER B 1 535 ? 4.164 22.097 91.788 1.00 29.23 535 SER B C 1
ATOM 8587 O O . SER B 1 535 ? 3.590 22.978 92.425 1.00 29.22 535 SER B O 1
ATOM 8590 N N A LYS B 1 536 ? 5.433 22.180 91.401 0.47 29.44 536 LYS B N 1
ATOM 8591 N N B LYS B 1 536 ? 5.424 22.194 91.364 0.53 29.44 536 LYS B N 1
ATOM 8592 C CA A LYS B 1 536 ? 6.243 23.381 91.510 0.47 31.43 536 LYS B CA 1
ATOM 8593 C CA B LYS B 1 536 ? 6.275 23.361 91.535 0.53 31.43 536 LYS B CA 1
ATOM 8594 C C A LYS B 1 536 ? 7.089 23.450 90.247 0.47 32.24 536 LYS B C 1
ATOM 8595 C C B LYS B 1 536 ? 7.139 23.449 90.285 0.53 32.25 536 LYS B C 1
ATOM 8596 O O A LYS B 1 536 ? 7.444 22.420 89.667 0.47 32.12 536 LYS B O 1
ATOM 8597 O O B LYS B 1 536 ? 7.560 22.420 89.747 0.53 32.14 536 LYS B O 1
ATOM 8608 N N . TYR B 1 537 ? 7.377 24.666 89.801 1.00 30.00 537 TYR B N 1
ATOM 8609 C CA . TYR B 1 537 ? 8.187 24.882 88.605 1.00 29.95 537 TYR B CA 1
ATOM 8610 C C . TYR B 1 537 ? 9.602 25.220 89.051 1.00 31.51 537 TYR B C 1
ATOM 8611 O O . TYR B 1 537 ? 9.799 26.144 89.847 1.00 28.54 537 TYR B O 1
ATOM 8620 N N . ASN B 1 538 ? 10.578 24.453 88.566 1.00 33.20 538 ASN B N 1
ATOM 8621 C CA . ASN B 1 538 ? 11.985 24.664 88.902 1.00 35.25 538 ASN B CA 1
ATOM 8622 C C . ASN B 1 538 ? 12.586 25.532 87.803 1.00 36.08 538 ASN B C 1
ATOM 8623 O O . ASN B 1 538 ? 12.751 25.076 86.666 1.00 36.70 538 ASN B O 1
ATOM 8628 N N . SER B 1 539 ? 12.891 26.791 88.136 1.00 42.51 539 SER B N 1
ATOM 8629 C CA . SER B 1 539 ? 13.396 27.719 87.131 1.00 51.71 539 SER B CA 1
ATOM 8630 C C . SER B 1 539 ? 14.815 27.384 86.696 1.00 44.82 539 SER B C 1
ATOM 8631 O O . SER B 1 539 ? 15.219 27.774 85.595 1.00 47.18 539 SER B O 1
ATOM 8634 N N . GLN B 1 540 ? 15.575 26.670 87.528 1.00 47.87 540 GLN B N 1
ATOM 8635 C CA . GLN B 1 540 ? 16.927 26.276 87.143 1.00 62.54 540 GLN B CA 1
ATOM 8636 C C . GLN B 1 540 ? 16.897 25.199 86.066 1.00 53.28 540 GLN B C 1
ATOM 8637 O O . GLN B 1 540 ? 17.546 25.336 85.024 1.00 51.79 540 GLN B O 1
ATOM 8643 N N . THR B 1 541 ? 16.146 24.121 86.297 1.00 43.74 541 THR B N 1
ATOM 8644 C CA . THR B 1 541 ? 16.063 23.024 85.342 1.00 45.19 541 THR B CA 1
ATOM 8645 C C . THR B 1 541 ? 14.930 23.199 84.337 1.00 37.18 541 THR B C 1
ATOM 8646 O O . THR B 1 541 ? 14.807 22.381 83.416 1.00 39.40 541 THR B O 1
ATOM 8650 N N . ASN B 1 542 ? 14.096 24.226 84.504 1.00 36.60 542 ASN B N 1
ATOM 8651 C CA . ASN B 1 542 ? 12.990 24.501 83.583 1.00 36.04 542 ASN B CA 1
ATOM 8652 C C . ASN B 1 542 ? 12.042 23.305 83.478 1.00 35.64 542 ASN B C 1
ATOM 8653 O O . ASN B 1 542 ? 11.477 23.022 82.415 1.00 33.47 542 ASN B O 1
ATOM 8658 N N . ASP B 1 543 ? 11.845 22.607 84.599 1.00 37.31 543 ASP B N 1
ATOM 8659 C CA . ASP B 1 543 ? 10.998 21.422 84.640 1.00 44.91 543 ASP B CA 1
ATOM 8660 C C . ASP B 1 543 ? 9.966 21.558 85.753 1.00 33.59 543 ASP B C 1
ATOM 8661 O O . ASP B 1 543 ? 10.214 22.204 86.772 1.00 29.16 543 ASP B O 1
ATOM 8666 N N . ILE B 1 544 ? 8.794 20.959 85.527 1.00 32.99 544 ILE B N 1
ATOM 8667 C CA . ILE B 1 544 ? 7.759 20.845 86.551 1.00 32.36 544 ILE B CA 1
ATOM 8668 C C . ILE B 1 544 ? 8.123 19.691 87.477 1.00 32.83 544 ILE B C 1
ATOM 8669 O O . ILE B 1 544 ? 8.461 18.595 87.016 1.00 34.25 544 ILE B O 1
ATOM 8674 N N . GLU B 1 545 ? 8.039 19.928 88.782 1.00 28.68 545 GLU B N 1
ATOM 8675 C CA . GLU B 1 545 ? 8.331 18.923 89.798 1.00 30.27 545 GLU B CA 1
ATOM 8676 C C . GLU B 1 545 ? 7.056 18.610 90.571 1.00 32.39 545 GLU B C 1
ATOM 8677 O O . GLU B 1 545 ? 6.355 19.528 91.010 1.00 34.20 545 GLU B O 1
ATOM 8683 N N . ILE B 1 546 ? 6.756 17.319 90.734 1.00 32.04 546 ILE B N 1
ATOM 8684 C CA . ILE B 1 546 ? 5.543 16.883 91.420 1.00 32.41 546 ILE B CA 1
ATOM 8685 C C . ILE B 1 546 ? 5.846 16.693 92.898 1.00 33.55 546 ILE B C 1
ATOM 8686 O O . ILE B 1 546 ? 6.872 16.110 93.267 1.00 32.65 546 ILE B O 1
ATOM 8691 N N . ILE B 1 547 ? 4.933 17.171 93.745 1.00 31.10 547 ILE B N 1
ATOM 8692 C CA . ILE B 1 547 ? 5.009 17.036 95.194 1.00 30.74 547 ILE B CA 1
ATOM 8693 C C . ILE B 1 547 ? 3.721 16.373 95.662 1.00 30.08 547 ILE B C 1
ATOM 8694 O O . ILE B 1 547 ? 2.626 16.806 95.290 1.00 29.57 547 ILE B O 1
ATOM 8699 N N . GLU B 1 548 ? 3.844 15.357 96.507 1.00 33.84 548 GLU B N 1
ATOM 8700 C CA . GLU B 1 548 ? 2.676 14.719 97.102 1.00 36.57 548 GLU B CA 1
ATOM 8701 C C . GLU B 1 548 ? 2.366 15.402 98.430 1.00 35.96 548 GLU B C 1
ATOM 8702 O O . GLU B 1 548 ? 3.272 15.645 99.235 1.00 36.31 548 GLU B O 1
ATOM 8708 N N . ARG B 1 549 ? 1.090 15.706 98.662 1.00 33.43 549 ARG B N 1
ATOM 8709 C CA . ARG B 1 549 ? 0.633 16.252 99.937 1.00 33.91 549 ARG B CA 1
ATOM 8710 C C . ARG B 1 549 ? -0.447 15.341 100.508 1.00 33.87 549 ARG B C 1
ATOM 8711 O O . ARG B 1 549 ? -1.431 15.037 99.828 1.00 33.05 549 ARG B O 1
ATOM 8719 N N . GLU B 1 550 ? -0.269 14.913 101.754 1.00 38.59 550 GLU B N 1
ATOM 8720 C CA . GLU B 1 550 ? -1.208 13.968 102.345 1.00 40.37 550 GLU B CA 1
ATOM 8721 C C . GLU B 1 550 ? -2.529 14.661 102.674 1.00 38.03 550 GLU B C 1
ATOM 8722 O O . GLU B 1 550 ? -2.573 15.852 102.994 1.00 36.92 550 GLU B O 1
ATOM 8728 N N . TYR B 1 551 ? -3.617 13.901 102.579 1.00 41.52 551 TYR B N 1
ATOM 8729 C CA . TYR B 1 551 ? -4.928 14.421 102.947 1.00 40.09 551 TYR B CA 1
ATOM 8730 C C . TYR B 1 551 ? -5.007 14.548 104.463 1.00 39.80 551 TYR B C 1
ATOM 8731 O O . TYR B 1 551 ? -4.495 13.701 105.200 1.00 37.02 551 TYR B O 1
ATOM 8740 N N . GLU B 1 552 ? -5.645 15.620 104.930 1.00 48.97 552 GLU B N 1
ATOM 8741 C CA . GLU B 1 552 ? -5.790 15.876 106.359 1.00 60.88 552 GLU B CA 1
ATOM 8742 C C . GLU B 1 552 ? -7.248 16.157 106.684 1.00 53.12 552 GLU B C 1
ATOM 8743 O O . GLU B 1 552 ? -7.853 17.064 106.105 1.00 51.45 552 GLU B O 1
ATOM 8749 N N . LYS B 1 553 ? -7.807 15.373 107.605 1.00 57.53 553 LYS B N 1
ATOM 8750 C CA . LYS B 1 553 ? -9.131 15.668 108.130 1.00 59.55 553 LYS B CA 1
ATOM 8751 C C . LYS B 1 553 ? -9.115 17.040 108.791 1.00 55.45 553 LYS B C 1
ATOM 8752 O O . LYS B 1 553 ? -8.176 17.388 109.511 1.00 53.78 553 LYS B O 1
ATOM 8758 N N . PHE B 1 554 ? -10.155 17.826 108.537 1.00 48.83 554 PHE B N 1
ATOM 8759 C CA . PHE B 1 554 ? -10.266 19.137 109.162 1.00 44.74 554 PHE B CA 1
ATOM 8760 C C . PHE B 1 554 ? -10.642 18.955 110.630 1.00 52.31 554 PHE B C 1
ATOM 8761 O O . PHE B 1 554 ? -11.709 18.421 110.943 1.00 48.61 554 PHE B O 1
ATOM 8769 N N . ASN B 1 555 ? -9.754 19.381 111.527 1.00 56.25 555 ASN B N 1
ATOM 8770 C CA . ASN B 1 555 ? -9.962 19.260 112.971 1.00 79.46 555 ASN B CA 1
ATOM 8771 C C . ASN B 1 555 ? -9.377 20.502 113.624 1.00 85.08 555 ASN B C 1
ATOM 8772 O O . ASN B 1 555 ? -8.248 20.491 114.132 1.00 85.40 555 ASN B O 1
ATOM 8777 N N . PRO B 1 556 ? -10.118 21.610 113.615 1.00 84.21 556 PRO B N 1
ATOM 8778 C CA . PRO B 1 556 ? -9.585 22.854 114.193 1.00 75.14 556 PRO B CA 1
ATOM 8779 C C . PRO B 1 556 ? -9.592 22.800 115.715 1.00 81.54 556 PRO B C 1
ATOM 8780 O O . PRO B 1 556 ? -10.586 22.410 116.331 1.00 87.72 556 PRO B O 1
ATOM 8784 N N . VAL B 1 557 ? -8.468 23.182 116.314 1.00 96.83 557 VAL B N 1
ATOM 8785 C CA . VAL B 1 557 ? -8.354 23.275 117.767 1.00 96.56 557 VAL B CA 1
ATOM 8786 C C . VAL B 1 557 ? -7.465 24.462 118.149 1.00 81.67 557 VAL B C 1
ATOM 8787 O O . VAL B 1 557 ? -6.362 24.620 117.617 1.00 75.64 557 VAL B O 1
ATOM 8791 N N . THR C 2 2 ? -20.794 36.432 67.740 1.00 13.07 2 THR C N 1
ATOM 8792 C CA . THR C 2 2 ? -19.831 37.554 67.642 1.00 14.66 2 THR C CA 1
ATOM 8793 C C . THR C 2 2 ? -20.650 38.818 67.376 1.00 17.13 2 THR C C 1
ATOM 8794 O O . THR C 2 2 ? -21.888 38.775 67.362 1.00 16.94 2 THR C O 1
ATOM 8798 N N . ILE C 2 3 ? -19.969 39.942 67.176 1.00 18.61 3 ILE C N 1
ATOM 8799 C CA . ILE C 2 3 ? -20.635 41.222 66.988 1.00 17.21 3 ILE C CA 1
ATOM 8800 C C . ILE C 2 3 ? -20.095 41.892 65.736 1.00 16.62 3 ILE C C 1
ATOM 8801 O O . ILE C 2 3 ? -18.980 41.628 65.277 1.00 16.46 3 ILE C O 1
ATOM 8806 N N . ARG C 2 4 ? -20.910 42.774 65.178 1.00 19.20 4 ARG C N 1
ATOM 8807 C CA . ARG C 2 4 ? -20.492 43.661 64.104 1.00 20.72 4 ARG C CA 1
ATOM 8808 C C . ARG C 2 4 ? -20.876 45.089 64.465 1.00 19.31 4 ARG C C 1
ATOM 8809 O O . ARG C 2 4 ? -21.891 45.347 65.124 1.00 18.56 4 ARG C O 1
ATOM 8817 N N . ILE C 2 5 ? -20.027 46.019 64.052 1.00 19.88 5 ILE C N 1
ATOM 8818 C CA . ILE C 2 5 ? -20.277 47.446 64.224 1.00 22.46 5 ILE C CA 1
ATOM 8819 C C . ILE C 2 5 ? -20.819 47.963 62.898 1.00 24.15 5 ILE C C 1
ATOM 8820 O O . ILE C 2 5 ? -20.171 47.807 61.857 1.00 24.30 5 ILE C O 1
ATOM 8825 N N . ILE C 2 6 ? -22.020 48.539 62.928 1.00 22.73 6 ILE C N 1
ATOM 8826 C CA . ILE C 2 6 ? -22.632 49.132 61.741 1.00 22.76 6 ILE C CA 1
ATOM 8827 C C . ILE C 2 6 ? -22.128 50.568 61.675 1.00 23.21 6 ILE C C 1
ATOM 8828 O O . ILE C 2 6 ? -22.679 51.458 62.315 1.00 23.79 6 ILE C O 1
ATOM 8833 N N . GLU C 2 7 ? -21.070 50.794 60.898 1.00 25.80 7 GLU C N 1
ATOM 8834 C CA . GLU C 2 7 ? -20.387 52.085 60.941 1.00 28.51 7 GLU C CA 1
ATOM 8835 C C . GLU C 2 7 ? -21.287 53.236 60.512 1.00 28.65 7 GLU C C 1
ATOM 8836 O O . GLU C 2 7 ? -21.101 54.367 60.979 1.00 28.52 7 GLU C O 1
ATOM 8842 N N . GLU C 2 8 ? -22.247 52.988 59.617 1.00 29.62 8 GLU C N 1
ATOM 8843 C CA . GLU C 2 8 ? -23.126 54.075 59.192 1.00 36.14 8 GLU C CA 1
ATOM 8844 C C . GLU C 2 8 ? -24.013 54.557 60.335 1.00 32.21 8 GLU C C 1
ATOM 8845 O O . GLU C 2 8 ? -24.438 55.719 60.342 1.00 34.72 8 GLU C O 1
ATOM 8851 N N . ILE C 2 9 ? -24.321 53.682 61.291 1.00 30.38 9 ILE C N 1
ATOM 8852 C CA . ILE C 2 9 ? -25.130 54.071 62.441 1.00 32.49 9 ILE C CA 1
ATOM 8853 C C . ILE C 2 9 ? -24.264 54.622 63.569 1.00 28.85 9 ILE C C 1
ATOM 8854 O O . ILE C 2 9 ? -24.703 55.519 64.304 1.00 28.43 9 ILE C O 1
ATOM 8859 N N . CYS C 2 10 ? -23.051 54.098 63.715 1.00 27.40 10 CYS C N 1
ATOM 8860 C CA . CYS C 2 10 ? -22.154 54.512 64.783 1.00 26.55 10 CYS C CA 1
ATOM 8861 C C . CYS C 2 10 ? -21.933 56.014 64.743 1.00 29.58 10 CYS C C 1
ATOM 8862 O O . CYS C 2 10 ? -21.656 56.584 63.684 1.00 29.58 10 CYS C O 1
ATOM 8865 N N . ILE C 2 11 ? -22.068 56.654 65.909 1.00 29.44 11 ILE C N 1
ATOM 8866 C CA . ILE C 2 11 ? -21.843 58.090 66.053 1.00 29.05 11 ILE C CA 1
ATOM 8867 C C . ILE C 2 11 ? -20.508 58.397 66.724 1.00 28.18 11 ILE C C 1
ATOM 8868 O O . ILE C 2 11 ? -20.270 59.542 67.113 1.00 29.60 11 ILE C O 1
ATOM 8873 N N . GLY C 2 12 ? -19.652 57.396 66.906 1.00 27.67 12 GLY C N 1
ATOM 8874 C CA . GLY C 2 12 ? -18.303 57.646 67.382 1.00 31.18 12 GLY C CA 1
ATOM 8875 C C . GLY C 2 12 ? -18.202 58.118 68.815 1.00 30.84 12 GLY C C 1
ATOM 8876 O O . GLY C 2 12 ? -17.305 58.905 69.134 1.00 30.05 12 GLY C O 1
ATOM 8877 N N . CYS C 2 13 ? -19.087 57.640 69.695 1.00 30.17 13 CYS C N 1
ATOM 8878 C CA . CYS C 2 13 ? -19.103 58.089 71.084 1.00 34.23 13 CYS C CA 1
ATOM 8879 C C . CYS C 2 13 ? -18.031 57.429 71.945 1.00 30.19 13 CYS C C 1
ATOM 8880 O O . CYS C 2 13 ? -17.653 57.993 72.980 1.00 28.92 13 CYS C O 1
ATOM 8883 N N . GLY C 2 14 ? -17.520 56.275 71.540 1.00 26.32 14 GLY C N 1
ATOM 8884 C CA . GLY C 2 14 ? -16.488 55.589 72.293 1.00 25.26 14 GLY C CA 1
ATOM 8885 C C . GLY C 2 14 ? -16.963 54.722 73.441 1.00 25.56 14 GLY C C 1
ATOM 8886 O O . GLY C 2 14 ? -16.147 53.995 74.020 1.00 24.86 14 GLY C O 1
ATOM 8887 N N . LEU C 2 15 ? -18.250 54.761 73.787 1.00 27.63 15 LEU C N 1
ATOM 8888 C CA . LEU C 2 15 ? -18.715 54.087 75.001 1.00 29.73 15 LEU C CA 1
ATOM 8889 C C . LEU C 2 15 ? -18.468 52.585 74.944 1.00 27.67 15 LEU C C 1
ATOM 8890 O O . LEU C 2 15 ? -18.145 51.963 75.964 1.00 26.09 15 LEU C O 1
ATOM 8895 N N . CYS C 2 16 ? -18.629 51.981 73.768 1.00 23.93 16 CYS C N 1
ATOM 8896 C CA . CYS C 2 16 ? -18.447 50.544 73.640 1.00 22.47 16 CYS C CA 1
ATOM 8897 C C . CYS C 2 16 ? -17.002 50.118 73.832 1.00 20.27 16 CYS C C 1
ATOM 8898 O O . CYS C 2 16 ? -16.740 48.917 73.919 1.00 20.31 16 CYS C O 1
ATOM 8901 N N . THR C 2 17 ? -16.058 51.050 73.907 1.00 21.76 17 THR C N 1
ATOM 8902 C CA . THR C 2 17 ? -14.653 50.677 74.013 1.00 21.91 17 THR C CA 1
ATOM 8903 C C . THR C 2 17 ? -14.177 50.540 75.452 1.00 20.97 17 THR C C 1
ATOM 8904 O O . T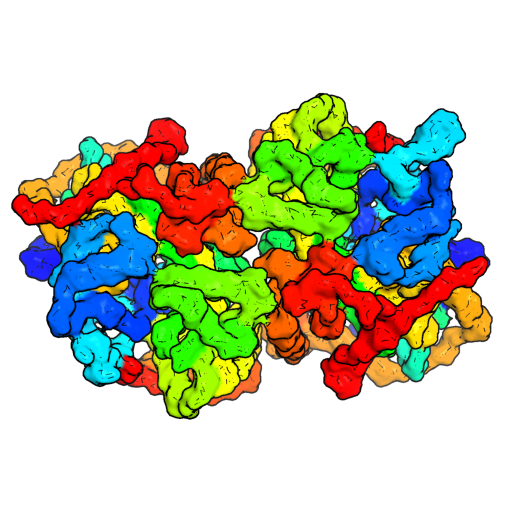HR C 2 17 ? -13.004 50.213 75.665 1.00 22.24 17 THR C O 1
ATOM 8908 N N . LYS C 2 18 ? -15.040 50.784 76.435 1.00 21.10 18 LYS C N 1
ATOM 8909 C CA . LYS C 2 18 ? -14.648 50.720 77.835 1.00 23.68 18 LYS C CA 1
ATOM 8910 C C . LYS C 2 18 ? -15.370 49.610 78.598 1.00 22.12 18 LYS C C 1
ATOM 8911 O O . LYS C 2 18 ? -15.511 49.702 79.822 1.00 24.17 18 LYS C O 1
ATOM 8917 N N . VAL C 2 19 ? -15.809 48.549 77.907 1.00 21.02 19 VAL C N 1
ATOM 8918 C CA . VAL C 2 19 ? -16.553 47.497 78.599 1.00 20.56 19 VAL C CA 1
ATOM 8919 C C . VAL C 2 19 ? -16.056 46.077 78.351 1.00 19.24 19 VAL C C 1
ATOM 8920 O O . VAL C 2 19 ? -16.270 45.191 79.192 1.00 21.01 19 VAL C O 1
ATOM 8924 N N . CYS C 2 20 ? -15.404 45.841 77.224 1.00 18.47 20 CYS C N 1
ATOM 8925 C CA . CYS C 2 20 ? -15.177 44.465 76.762 1.00 19.50 20 CYS C CA 1
ATOM 8926 C C . CYS C 2 20 ? -14.215 43.698 77.659 1.00 17.99 20 CYS C C 1
ATOM 8927 O O . CYS C 2 20 ? -13.081 44.155 77.865 1.00 19.22 20 CYS C O 1
ATOM 8930 N N . PRO C 2 21 ? -14.610 42.538 78.187 1.00 18.12 21 PRO C N 1
ATOM 8931 C CA . PRO C 2 21 ? -13.687 41.751 79.022 1.00 16.89 21 PRO C CA 1
ATOM 8932 C C . PRO C 2 21 ? -12.475 41.238 78.279 1.00 17.26 21 PRO C C 1
ATOM 8933 O O . PRO C 2 21 ? -11.533 40.746 78.919 1.00 17.95 21 PRO C O 1
ATOM 8937 N N . GLY C 2 22 ? -12.495 41.261 76.954 1.00 16.40 22 GLY C N 1
ATOM 8938 C CA . GLY C 2 22 ? -11.361 40.887 76.145 1.00 15.89 22 GLY C CA 1
ATOM 8939 C C . GLY C 2 22 ? -10.619 42.044 75.533 1.00 16.77 22 GLY C C 1
ATOM 8940 O O . GLY C 2 22 ? -9.726 41.810 74.713 1.00 18.15 22 GLY C O 1
ATOM 8941 N N . ASN C 2 23 ? -10.959 43.283 75.877 1.00 16.51 23 ASN C N 1
ATOM 8942 C CA . ASN C 2 23 ? -10.331 44.462 75.276 1.00 16.66 23 ASN C CA 1
ATOM 8943 C C . ASN C 2 23 ? -10.451 44.492 73.748 1.00 16.97 23 ASN C C 1
ATOM 8944 O O . ASN C 2 23 ? -9.563 44.995 73.057 1.00 17.46 23 ASN C O 1
ATOM 8949 N N . LEU C 2 24 ? -11.542 43.972 73.196 1.00 16.83 24 LEU C N 1
ATOM 8950 C CA . LEU C 2 24 ? -11.566 43.739 71.763 1.00 16.70 24 LEU C CA 1
ATOM 8951 C C . LEU C 2 24 ? -11.948 44.971 70.957 1.00 18.26 24 LEU C C 1
ATOM 8952 O O . LEU C 2 24 ? -11.731 44.976 69.742 1.00 18.50 24 LEU C O 1
ATOM 8957 N N . LEU C 2 25 ? -12.544 45.986 71.581 1.00 17.57 25 LEU C N 1
ATOM 8958 C CA . LEU C 2 25 ? -13.097 47.113 70.848 1.00 18.88 25 LEU C CA 1
ATOM 8959 C C . LEU C 2 25 ? -12.251 48.351 71.090 1.00 20.52 25 LEU C C 1
ATOM 8960 O O . LEU C 2 25 ? -11.858 48.647 72.224 1.00 20.14 25 LEU C O 1
ATOM 8965 N N . TYR C 2 26 ? -11.964 49.067 70.012 1.00 19.22 26 TYR C N 1
ATOM 8966 C CA . TYR C 2 26 ? -11.160 50.276 70.094 1.00 20.51 26 TYR C CA 1
ATOM 8967 C C . TYR C 2 26 ? -11.761 51.324 69.172 1.00 21.39 26 TYR C C 1
ATOM 8968 O O . TYR C 2 26 ? -12.517 51.015 68.245 1.00 20.63 26 TYR C O 1
ATOM 8977 N N . GLN C 2 27 ? -11.433 52.576 69.460 1.00 22.30 27 GLN C N 1
ATOM 8978 C CA . GLN C 2 27 ? -11.908 53.705 68.679 1.00 25.62 27 GLN C CA 1
ATOM 8979 C C . GLN C 2 27 ? -10.826 54.060 67.674 1.00 27.14 27 GLN C C 1
ATOM 8980 O O . GLN C 2 27 ? -9.678 54.324 68.057 1.00 26.04 27 GLN C O 1
ATOM 8986 N N . ARG C 2 28 ? -11.183 54.038 66.395 1.00 25.35 28 ARG C N 1
ATOM 8987 C CA . ARG C 2 28 ? -10.250 54.425 65.353 1.00 27.25 28 ARG C CA 1
ATOM 8988 C C . ARG C 2 28 ? -10.076 55.942 65.332 1.00 25.85 28 ARG C C 1
ATOM 8989 O O . ARG C 2 28 ? -10.793 56.691 66.004 1.00 25.93 28 ARG C O 1
ATOM 8997 N N . GLU C 2 29 ? -9.102 56.395 64.536 1.00 27.78 29 GLU C N 1
ATOM 8998 C CA . GLU C 2 29 ? -8.789 57.845 64.415 1.00 33.37 29 GLU C CA 1
ATOM 8999 C C . GLU C 2 29 ? -10.013 58.601 63.888 1.00 31.19 29 GLU C C 1
ATOM 9000 O O . GLU C 2 29 ? -10.202 59.758 64.294 1.00 29.04 29 GLU C O 1
ATOM 9006 N N . ASP C 2 30 ? -10.806 57.961 63.024 1.00 28.02 30 ASP C N 1
ATOM 9007 C CA . ASP C 2 30 ? -11.992 58.609 62.471 1.00 28.54 30 ASP C CA 1
ATOM 9008 C C . ASP C 2 30 ? -13.152 58.614 63.456 1.00 26.56 30 ASP C C 1
ATOM 9009 O O . ASP C 2 30 ? -14.234 59.109 63.121 1.00 25.15 30 ASP C O 1
ATOM 9014 N N . GLY C 2 31 ? -12.942 58.080 64.661 1.00 23.94 31 GLY C N 1
ATOM 9015 C CA . GLY C 2 31 ? -13.948 58.079 65.692 1.00 24.04 31 GLY C CA 1
ATOM 9016 C C . GLY C 2 31 ? -14.804 56.834 65.766 1.00 23.60 31 GLY C C 1
ATOM 9017 O O . GLY C 2 31 ? -15.450 56.611 66.794 1.00 24.68 31 GLY C O 1
ATOM 9018 N N . LYS C 2 32 ? -14.841 56.027 64.713 1.00 22.99 32 LYS C N 1
ATOM 9019 C CA . LYS C 2 32 ? -15.688 54.844 64.712 1.00 24.05 32 LYS C CA 1
ATOM 9020 C C . LYS C 2 32 ? -15.054 53.745 65.554 1.00 22.36 32 LYS C C 1
ATOM 9021 O O . LYS C 2 32 ? -13.834 53.657 65.690 1.00 24.00 32 LYS C O 1
ATOM 9027 N N . SER C 2 33 ? -15.901 52.904 66.127 1.00 21.80 33 SER C N 1
ATOM 9028 C CA . SER C 2 33 ? -15.431 51.743 66.860 1.00 21.48 33 SER C CA 1
ATOM 9029 C C . SER C 2 33 ? -15.082 50.622 65.887 1.00 21.05 33 SER C C 1
ATOM 9030 O O . SER C 2 33 ? -15.577 50.574 64.756 1.00 22.23 33 SER C O 1
ATOM 9033 N N . GLU C 2 34 ? -14.185 49.737 66.325 1.00 19.86 34 GLU C N 1
ATOM 9034 C CA . GLU C 2 34 ? -13.759 48.597 65.519 1.00 20.92 34 GLU C CA 1
ATOM 9035 C C . GLU C 2 34 ? -13.390 47.444 66.443 1.00 21.00 34 GLU C C 1
ATOM 9036 O O . GLU C 2 34 ? -12.854 47.676 67.527 1.00 20.93 34 GLU C O 1
ATOM 9042 N N . ILE C 2 35 ? -13.669 46.211 66.013 1.00 18.77 35 ILE C N 1
ATOM 9043 C CA . ILE C 2 35 ? -13.323 45.018 66.780 1.00 18.95 35 ILE C CA 1
ATOM 9044 C C . ILE C 2 35 ? -12.005 44.474 66.256 1.00 20.21 35 ILE C C 1
ATOM 9045 O O . ILE C 2 35 ? -11.766 44.442 65.038 1.00 20.95 35 ILE C O 1
ATOM 9050 N N . MET C 2 36 ? -11.129 44.070 67.179 1.00 19.39 36 MET C N 1
ATOM 9051 C CA . MET C 2 36 ? -9.796 43.630 66.793 1.00 21.13 36 MET C CA 1
ATOM 9052 C C . MET C 2 36 ? -9.854 42.347 65.977 1.00 19.27 36 MET C C 1
ATOM 9053 O O . MET C 2 36 ? -9.153 42.214 64.965 1.00 20.74 36 MET C O 1
ATOM 9058 N N . ASP C 2 37 ? -10.657 41.382 66.427 1.00 19.21 37 ASP C N 1
ATOM 9059 C CA . ASP C 2 37 ? -10.812 40.095 65.740 1.00 20.69 37 ASP C CA 1
ATOM 9060 C C . ASP C 2 37 ? -12.151 39.525 66.195 1.00 19.00 37 ASP C C 1
ATOM 9061 O O . ASP C 2 37 ? -12.306 39.170 67.369 1.00 19.27 37 ASP C O 1
ATOM 9066 N N . LYS C 2 38 ? -13.124 39.478 65.281 1.00 18.79 38 LYS C N 1
ATOM 9067 C CA . LYS C 2 38 ? -14.453 38.977 65.614 1.00 16.85 38 LYS C CA 1
ATOM 9068 C C . LYS C 2 38 ? -14.412 37.542 66.132 1.00 15.36 38 LYS C C 1
ATOM 9069 O O . LYS C 2 38 ? -15.313 37.133 66.869 1.00 15.47 38 LYS C O 1
ATOM 9075 N N . ARG C 2 39 ? -13.372 36.776 65.782 1.00 15.96 39 ARG C N 1
ATOM 9076 C CA . ARG C 2 39 ? -13.296 35.386 66.230 1.00 15.41 39 ARG C CA 1
ATOM 9077 C C . ARG C 2 39 ? -13.077 35.278 67.734 1.00 16.51 39 ARG C C 1
ATOM 9078 O O . ARG C 2 39 ? -13.330 34.216 68.312 1.00 15.93 39 ARG C O 1
ATOM 9086 N N . ASP C 2 40 ? -12.618 36.344 68.381 1.00 16.74 40 ASP C N 1
ATOM 9087 C CA . ASP C 2 40 ? -12.288 36.290 69.795 1.00 15.80 40 ASP C CA 1
ATOM 9088 C C . ASP C 2 40 ? -13.432 36.731 70.680 1.00 14.78 40 ASP C C 1
ATOM 9089 O O . ASP C 2 40 ? -13.258 36.798 71.904 1.00 14.77 40 ASP C O 1
ATOM 9094 N N . CYS C 2 41 ? -14.596 37.027 70.101 1.00 15.21 41 CYS C N 1
ATOM 9095 C CA . CYS C 2 41 ? -15.724 37.504 70.885 1.00 15.46 41 CYS C CA 1
ATOM 9096 C C . CYS C 2 41 ? -16.370 36.356 71.660 1.00 15.84 41 CYS C C 1
ATOM 9097 O O . CYS C 2 41 ? -16.567 35.262 71.133 1.00 15.57 41 CYS C O 1
ATOM 9100 N N . TRP C 2 42 ? -16.689 36.615 72.931 1.00 16.12 42 TRP C N 1
ATOM 9101 C CA . TRP C 2 42 ? -17.357 35.666 73.823 1.00 14.49 42 TRP C CA 1
ATOM 9102 C C . TRP C 2 42 ? -18.880 35.791 73.783 1.00 15.14 42 TRP C C 1
ATOM 9103 O O . TRP C 2 42 ? -19.582 34.997 74.425 1.00 17.11 42 TRP C O 1
ATOM 9114 N N . ASP C 2 43 ? -19.410 36.772 73.053 1.00 16.04 43 ASP C N 1
ATOM 9115 C CA . ASP C 2 43 ? -20.851 37.025 72.992 1.00 16.05 43 ASP C CA 1
ATOM 9116 C C . ASP C 2 43 ? -21.434 37.363 74.365 1.00 17.66 43 ASP C C 1
ATOM 9117 O O . ASP C 2 43 ? -22.543 36.949 74.700 1.00 18.53 43 ASP C O 1
ATOM 9122 N N . CYS C 2 44 ? -20.688 38.128 75.166 1.00 17.89 44 CYS C N 1
ATOM 9123 C CA . CYS C 2 44 ? -21.194 38.533 76.475 1.00 18.69 44 CYS C CA 1
ATOM 9124 C C . CYS C 2 44 ? -22.238 39.643 76.377 1.00 18.28 44 CYS C C 1
ATOM 9125 O O . CYS C 2 44 ? -23.000 39.844 77.328 1.00 19.24 44 CYS C O 1
ATOM 9128 N N . ALA C 2 45 ? -22.288 40.349 75.242 1.00 20.57 45 ALA C N 1
ATOM 9129 C CA . ALA C 2 45 ? -23.266 41.390 74.923 1.00 21.56 45 ALA C CA 1
ATOM 9130 C C . ALA C 2 45 ? -23.023 42.697 75.661 1.00 22.21 45 ALA C C 1
ATOM 9131 O O . ALA C 2 45 ? -23.865 43.601 75.594 1.00 23.30 45 ALA C O 1
ATOM 9133 N N . ALA C 2 46 ? -21.900 42.841 76.363 1.00 20.35 46 ALA C N 1
ATOM 9134 C CA . ALA C 2 46 ? -21.686 44.073 77.114 1.00 19.98 46 ALA C CA 1
ATOM 9135 C C . ALA C 2 46 ? -21.647 45.274 76.178 1.00 20.71 46 ALA C C 1
ATOM 9136 O O . ALA C 2 46 ? -22.257 46.313 76.463 1.00 20.52 46 ALA C O 1
ATOM 9138 N N . CYS C 2 47 ? -20.938 45.145 75.048 1.00 21.51 47 CYS C N 1
ATOM 9139 C CA . CYS C 2 47 ? -20.843 46.239 74.084 1.00 20.35 47 CYS C CA 1
ATOM 9140 C C . CYS C 2 47 ? -22.198 46.531 73.452 1.00 20.78 47 CYS C C 1
ATOM 9141 O O . CYS C 2 47 ? -22.578 47.700 73.305 1.00 22.53 47 CYS C O 1
ATOM 9144 N N . VAL C 2 48 ? -22.947 45.478 73.111 1.00 20.09 48 VAL C N 1
ATOM 9145 C CA . VAL C 2 48 ? -24.262 45.636 72.491 1.00 20.97 48 VAL C CA 1
ATOM 9146 C C . VAL C 2 48 ? -25.147 46.526 73.345 1.00 22.17 48 VAL C C 1
ATOM 9147 O O . VAL C 2 48 ? -25.854 47.410 72.835 1.00 26.14 48 VAL C O 1
ATOM 9151 N N . LYS C 2 49 ? -25.127 46.308 74.665 1.00 21.57 49 LYS C N 1
ATOM 9152 C CA . LYS C 2 49 ? -25.987 47.050 75.581 1.00 22.95 49 LYS C CA 1
ATOM 9153 C C . LYS C 2 49 ? -25.488 48.469 75.821 1.00 24.57 49 LYS C C 1
ATOM 9154 O O . LYS C 2 49 ? -26.273 49.352 76.187 1.00 27.50 49 LYS C O 1
ATOM 9160 N N . GLU C 2 50 ? -24.189 48.699 75.657 1.00 25.13 50 GLU C N 1
ATOM 9161 C CA . GLU C 2 50 ? -23.612 50.016 75.893 1.00 27.04 50 GLU C CA 1
ATOM 9162 C C . GLU C 2 50 ? -23.927 50.996 74.770 1.00 26.50 50 GLU C C 1
ATOM 9163 O O . GLU C 2 50 ? -24.046 52.198 75.025 1.00 27.26 50 GLU C O 1
ATOM 9169 N N . CYS C 2 51 ? -24.090 50.518 73.546 1.00 27.86 51 CYS C N 1
ATOM 9170 C CA . CYS C 2 51 ? -24.211 51.436 72.417 1.00 29.25 51 CYS C CA 1
ATOM 9171 C C . CYS C 2 51 ? -25.536 52.184 72.495 1.00 32.57 51 CYS C C 1
ATOM 9172 O O . CYS C 2 51 ? -26.597 51.554 72.598 1.00 35.35 51 CYS C O 1
ATOM 9175 N N . PRO C 2 52 ? -25.527 53.520 72.444 1.00 31.47 52 PRO C N 1
ATOM 9176 C CA . PRO C 2 52 ? -26.780 54.268 72.596 1.00 33.18 52 PRO C CA 1
ATOM 9177 C C . PRO C 2 52 ? -27.608 54.355 71.331 1.00 36.93 52 PRO C C 1
ATOM 9178 O O . PRO C 2 52 ? -28.762 54.795 71.405 1.00 37.71 52 PRO C O 1
ATOM 9182 N N . VAL C 2 53 ? -27.068 53.954 70.180 1.00 34.77 53 VAL C N 1
ATOM 9183 C CA . VAL C 2 53 ? -27.760 54.062 68.904 1.00 34.69 53 VAL C CA 1
ATOM 9184 C C . VAL C 2 53 ? -27.927 52.711 68.230 1.00 34.85 53 VAL C C 1
ATOM 9185 O O . VAL C 2 53 ? -28.306 52.649 67.057 1.00 36.21 53 VAL C O 1
ATOM 9189 N N . ASN C 2 54 ? -27.633 51.623 68.937 1.00 32.80 54 ASN C N 1
ATOM 9190 C CA . ASN C 2 54 ? -27.819 50.286 68.395 1.00 40.75 54 ASN C CA 1
ATOM 9191 C C . ASN C 2 54 ? -27.049 50.120 67.087 1.00 34.63 54 ASN C C 1
ATOM 9192 O O . ASN C 2 54 ? -27.570 49.639 66.080 1.00 32.53 54 ASN C O 1
ATOM 9197 N N . ALA C 2 55 ? -25.799 50.567 67.105 1.00 32.16 55 ALA C N 1
ATOM 9198 C CA . ALA C 2 55 ? -24.884 50.360 65.996 1.00 29.04 55 ALA C CA 1
ATOM 9199 C C . ALA C 2 55 ? -24.108 49.065 66.132 1.00 28.04 55 ALA C C 1
ATOM 9200 O O . ALA C 2 55 ? -23.373 48.696 65.210 1.00 29.43 55 ALA C O 1
ATOM 9202 N N . ILE C 2 56 ? -24.246 48.375 67.258 1.00 24.01 56 ILE C N 1
ATOM 9203 C CA . ILE C 2 56 ? -23.598 47.094 67.483 1.00 22.55 56 ILE C CA 1
ATOM 9204 C C . ILE C 2 56 ? -24.685 46.035 67.483 1.00 22.98 56 ILE C C 1
ATOM 9205 O O . ILE C 2 56 ? -25.679 46.155 68.210 1.00 22.93 56 ILE C O 1
ATOM 9210 N N . GLU C 2 57 ? -24.504 45.006 66.680 1.00 21.33 57 GLU C N 1
ATOM 9211 C CA . GLU C 2 57 ? -25.430 43.886 66.654 1.00 22.28 57 GLU C CA 1
ATOM 9212 C C . GLU C 2 57 ? -24.670 42.580 66.806 1.00 20.02 57 GLU C C 1
ATOM 9213 O O . GLU C 2 57 ? -23.558 42.412 66.294 1.00 19.47 57 GLU C O 1
ATOM 9219 N N . MET C 2 58 ? -25.250 41.689 67.594 1.00 19.24 58 MET C N 1
ATOM 9220 C CA . MET C 2 58 ? -24.695 40.365 67.801 1.00 19.15 58 MET C CA 1
ATOM 9221 C C . MET C 2 58 ? -25.348 39.446 66.781 1.00 18.97 58 MET C C 1
ATOM 9222 O O . MET C 2 58 ? -26.546 39.574 66.488 1.00 19.37 58 MET C O 1
ATOM 9227 N N . TYR C 2 59 ? -24.552 38.542 66.228 1.00 20.14 59 TYR C N 1
ATOM 9228 C CA . TYR C 2 59 ? -25.021 37.523 65.303 1.00 20.13 59 TYR C CA 1
ATOM 9229 C C . TYR C 2 59 ? -24.166 36.282 65.510 1.00 20.61 59 TYR C C 1
ATOM 9230 O O . TYR C 2 59 ? -23.033 36.359 65.990 1.00 21.27 59 TYR C O 1
ATOM 9239 N N . LEU C 2 60 ? -24.723 35.127 65.161 1.00 19.06 60 LEU C N 1
ATOM 9240 C CA . LEU C 2 60 ? -23.991 33.874 65.291 1.00 19.66 60 LEU C CA 1
ATOM 9241 C C . LEU C 2 60 ? -23.155 33.640 64.036 1.00 18.43 60 LEU C C 1
ATOM 9242 O O . LEU C 2 60 ? -23.655 33.752 62.911 1.00 18.80 60 LEU C O 1
ATOM 9247 N N . GLN C 2 61 ? -21.880 33.337 64.238 1.00 17.58 61 GLN C N 1
ATOM 9248 C CA . GLN C 2 61 ? -20.974 33.042 63.143 1.00 16.71 61 GLN C CA 1
ATOM 9249 C C . GLN C 2 61 ? -21.626 32.086 62.147 1.00 16.28 61 GLN C C 1
ATOM 9250 O O . GLN C 2 61 ? -22.144 31.036 62.549 1.00 16.10 61 GLN C O 1
ATOM 9256 N N . PRO C 2 62 ? -21.650 32.427 60.858 1.00 19.54 62 PRO C N 1
ATOM 9257 C CA . PRO C 2 62 ? -22.189 31.481 59.867 1.00 21.09 62 PRO C CA 1
ATOM 9258 C C . PRO C 2 62 ? -21.501 30.133 59.913 1.00 17.83 62 PRO C C 1
ATOM 9259 O O . PRO C 2 62 ? -22.145 29.103 59.677 1.00 16.73 62 PRO C O 1
ATOM 9263 N N . GLU C 2 63 ? -20.215 30.106 60.251 1.00 17.86 63 GLU C N 1
ATOM 9264 C CA . GLU C 2 63 ? -19.463 28.856 60.267 1.00 19.05 63 GLU C CA 1
ATOM 9265 C C . GLU C 2 63 ? -20.007 27.842 61.260 1.00 19.35 63 GLU C C 1
ATOM 9266 O O . GLU C 2 63 ? -19.740 26.644 61.102 1.00 21.81 63 GLU C O 1
ATOM 9272 N N . ILE C 2 64 ? -20.743 28.272 62.282 1.00 17.71 64 ILE C N 1
ATOM 9273 C CA . ILE C 2 64 ? -21.313 27.345 63.255 1.00 19.11 64 ILE C CA 1
ATOM 9274 C C . ILE C 2 64 ? -22.819 27.224 63.106 1.00 20.91 64 ILE C C 1
ATOM 9275 O O . ILE C 2 64 ? -23.480 26.631 63.972 1.00 23.32 64 ILE C O 1
ATOM 9280 N N . GLY C 2 65 ? -23.385 27.788 62.038 1.00 18.50 65 GLY C N 1
ATOM 9281 C CA . GLY C 2 65 ? -24.795 27.650 61.753 1.00 18.41 65 GLY C CA 1
ATOM 9282 C C . GLY C 2 65 ? -25.590 28.926 61.821 1.00 19.12 65 GLY C C 1
ATOM 9283 O O . GLY C 2 65 ? -26.809 28.877 61.665 1.00 19.98 65 GLY C O 1
ATOM 9284 N N . GLY C 2 66 ? -24.946 30.064 62.047 1.00 20.03 66 GLY C N 1
ATOM 9285 C CA . GLY C 2 66 ? -25.660 31.322 61.981 1.00 20.38 66 GLY C CA 1
ATOM 9286 C C . GLY C 2 66 ? -26.292 31.520 60.614 1.00 21.84 66 GLY C C 1
ATOM 9287 O O . GLY C 2 66 ? -25.702 31.191 59.579 1.00 21.59 66 GLY C O 1
ATOM 9288 N N . ARG C 2 67 ? -27.510 32.064 60.617 1.00 21.02 67 ARG C N 1
ATOM 9289 C CA . ARG C 2 67 ? -28.274 32.294 59.396 1.00 21.35 67 ARG C CA 1
ATOM 9290 C C . ARG C 2 67 ? -28.631 33.765 59.207 1.00 20.47 67 ARG C C 1
ATOM 9291 O O . ARG C 2 67 ? -29.403 34.092 58.294 1.00 20.30 67 ARG C O 1
ATOM 9299 N N . GLY C 2 68 ? -28.110 34.654 60.048 1.00 21.15 68 GLY C N 1
ATOM 9300 C CA . GLY C 2 68 ? -28.316 36.085 59.895 1.00 21.65 68 GLY C CA 1
ATOM 9301 C C . GLY C 2 68 ? -29.207 36.746 60.926 1.00 23.02 68 GLY C C 1
ATOM 9302 O O . GLY C 2 68 ? -29.432 37.962 60.834 1.00 22.57 68 GLY C O 1
ATOM 9303 N N . SER C 2 69 ? -29.748 36.006 61.885 1.00 21.75 69 SER C N 1
ATOM 9304 C CA . SER C 2 69 ? -30.495 36.645 62.956 1.00 23.08 69 SER C CA 1
ATOM 9305 C C . SER C 2 69 ? -29.563 37.554 63.750 1.00 25.11 69 SER C C 1
ATOM 9306 O O . SER C 2 69 ? -28.364 37.278 63.898 1.00 24.25 69 SER C O 1
ATOM 9309 N N . THR C 2 70 ? -30.113 38.660 64.244 1.00 26.15 70 THR C N 1
ATOM 9310 C CA . THR C 2 70 ? -29.319 39.634 64.979 1.00 25.98 70 THR C CA 1
ATOM 9311 C C . THR C 2 70 ? -30.024 40.077 66.254 1.00 26.51 70 THR C C 1
ATOM 9312 O O . THR C 2 70 ? -31.253 40.015 66.386 1.00 26.97 70 THR C O 1
ATOM 9316 N N . LEU C 2 71 ? -29.205 40.567 67.182 1.00 26.99 71 LEU C N 1
ATOM 9317 C CA . LEU C 2 71 ? -29.635 41.054 68.483 1.00 28.91 71 LEU C CA 1
ATOM 9318 C C . LEU C 2 71 ? -29.015 42.426 68.690 1.00 27.98 71 LEU C C 1
ATOM 9319 O O . LEU C 2 71 ? -27.801 42.596 68.524 1.00 27.27 71 LEU C O 1
ATOM 9324 N N . LYS C 2 72 ? -29.864 43.399 69.018 1.00 28.98 72 LYS C N 1
ATOM 9325 C CA . LYS C 2 72 ? -29.472 44.756 69.364 1.00 31.01 72 LYS C CA 1
ATOM 9326 C C . LYS C 2 72 ? -30.137 45.084 70.694 1.00 30.68 72 LYS C C 1
ATOM 9327 O O . LYS C 2 72 ? -31.141 44.471 71.068 1.00 30.57 72 LYS C O 1
ATOM 9333 N N . ALA C 2 73 ? -29.571 46.048 71.417 1.00 31.32 73 ALA C N 1
ATOM 9334 C CA . ALA C 2 73 ? -30.077 46.374 72.740 1.00 32.65 73 ALA C CA 1
ATOM 9335 C C . ALA C 2 73 ? -29.975 47.870 72.994 1.00 35.20 73 ALA C C 1
ATOM 9336 O O . ALA C 2 73 ? -28.962 48.500 72.686 1.00 37.64 73 ALA C O 1
ATOM 9338 N N . LYS C 2 74 ? -31.038 48.436 73.556 1.00 37.98 74 LYS C N 1
ATOM 9339 C CA . LYS C 2 74 ? -31.090 49.851 73.916 1.00 44.39 74 LYS C CA 1
ATOM 9340 C C . LYS C 2 74 ? -31.392 49.935 75.406 1.00 40.50 74 LYS C C 1
ATOM 9341 O O . LYS C 2 74 ? -32.390 49.382 75.870 1.00 41.53 74 LYS C O 1
ATOM 9347 N N . LYS C 2 75 ? -30.520 50.604 76.146 1.00 41.36 75 LYS C N 1
ATOM 9348 C CA . LYS C 2 75 ? -30.662 50.762 77.585 1.00 45.41 75 LYS C CA 1
ATOM 9349 C C . LYS C 2 75 ? -31.548 51.965 77.867 1.00 44.87 75 LYS C C 1
ATOM 9350 O O . LYS C 2 75 ? -31.329 53.044 77.310 1.00 51.10 75 LYS C O 1
ATOM 9356 N N . THR C 2 76 ? -32.539 51.778 78.731 1.00 43.33 76 THR C N 1
ATOM 9357 C CA . THR C 2 76 ? -33.387 52.857 79.206 1.00 45.52 76 THR C CA 1
ATOM 9358 C C . THR C 2 76 ? -33.004 53.178 80.649 1.00 46.36 76 THR C C 1
ATOM 9359 O O . THR C 2 76 ? -32.119 52.545 81.233 1.00 48.15 76 THR C O 1
ATOM 9363 N N . ASP C 2 77 ? -33.689 54.167 81.228 1.00 48.97 77 ASP C N 1
ATOM 9364 C CA . ASP C 2 77 ? -33.441 54.501 82.624 1.00 54.75 77 ASP C CA 1
ATOM 9365 C C . ASP C 2 77 ? -33.684 53.316 83.550 1.00 55.74 77 ASP C C 1
ATOM 9366 O O . ASP C 2 77 ? -33.108 53.268 84.644 1.00 59.45 77 ASP C O 1
ATOM 9371 N N . ASP C 2 78 ? -34.522 52.357 83.139 1.00 49.03 78 ASP C N 1
ATOM 9372 C CA . ASP C 2 78 ? -34.931 51.288 84.039 1.00 48.26 78 ASP C CA 1
ATOM 9373 C C . ASP C 2 78 ? -35.025 49.925 83.372 1.00 44.69 78 ASP C C 1
ATOM 9374 O O . ASP C 2 78 ? -35.582 48.999 83.979 1.00 44.20 78 ASP C O 1
ATOM 9379 N N . SER C 2 79 ? -34.498 49.759 82.162 1.00 41.68 79 SER C N 1
ATOM 9380 C CA . SER C 2 79 ? -34.670 48.498 81.455 1.00 40.07 79 SER C CA 1
ATOM 9381 C C . SER C 2 79 ? -33.667 48.397 80.318 1.00 39.74 79 SER C C 1
ATOM 9382 O O . SER C 2 79 ? -32.909 49.329 80.040 1.00 38.82 79 SER C O 1
ATOM 9385 N N . ILE C 2 80 ? -33.666 47.228 79.678 1.00 37.88 80 ILE C N 1
ATOM 9386 C CA . ILE C 2 80 ? -32.979 46.995 78.413 1.00 35.99 80 ILE C CA 1
ATOM 9387 C C . ILE C 2 80 ? -34.044 46.581 77.408 1.00 35.92 80 ILE C C 1
ATOM 9388 O O . ILE C 2 80 ? -34.791 45.623 77.647 1.00 36.75 80 ILE C O 1
ATOM 9393 N N . VAL C 2 81 ? -34.139 47.311 76.306 1.00 35.49 81 VAL C N 1
ATOM 9394 C CA . VAL C 2 81 ? -35.039 46.957 75.217 1.00 35.59 81 VAL C CA 1
ATOM 9395 C C . VAL C 2 81 ? -34.218 46.184 74.195 1.00 33.85 81 VAL C C 1
ATOM 9396 O O . VAL C 2 81 ? -33.261 46.719 73.625 1.00 33.50 81 VAL C O 1
ATOM 9400 N N . TRP C 2 82 ? -34.574 44.922 73.980 1.00 33.21 82 TRP C N 1
ATOM 9401 C CA . TRP C 2 82 ? -33.867 44.064 73.037 1.00 33.69 82 TRP C CA 1
ATOM 9402 C C . TRP C 2 82 ? -34.642 44.026 71.726 1.00 38.64 82 TRP C C 1
ATOM 9403 O O . TRP C 2 82 ? -35.867 43.858 71.729 1.00 34.96 82 TRP C O 1
ATOM 9414 N N . ILE C 2 83 ? -33.928 44.183 70.614 1.00 35.63 83 ILE C N 1
ATOM 9415 C CA . ILE C 2 83 ? -34.508 44.079 69.281 1.00 34.92 83 ILE C CA 1
ATOM 9416 C C . ILE C 2 83 ? -33.920 42.823 68.650 1.00 32.47 83 ILE C C 1
ATOM 9417 O O . ILE C 2 83 ? -32.717 42.766 68.366 1.00 30.75 83 ILE C O 1
ATOM 9422 N N . ILE C 2 84 ? -34.760 41.815 68.439 1.00 30.78 84 ILE C N 1
ATOM 9423 C CA . ILE C 2 84 ? -34.351 40.547 67.850 1.00 30.79 84 ILE C CA 1
ATOM 9424 C C . ILE C 2 84 ? -34.912 40.506 66.438 1.00 31.05 84 ILE C C 1
ATOM 9425 O O . ILE C 2 84 ? -36.133 40.588 66.243 1.00 30.79 84 ILE C O 1
ATOM 9430 N N . THR C 2 85 ? -34.032 40.389 65.454 1.00 31.40 85 THR C N 1
ATOM 9431 C CA . THR C 2 85 ? -34.432 40.313 64.056 1.00 34.68 85 THR C CA 1
ATOM 9432 C C . THR C 2 85 ? -34.092 38.922 63.550 1.00 32.28 85 THR C C 1
ATOM 9433 O O . THR C 2 85 ? -32.941 38.490 63.644 1.00 29.97 85 THR C O 1
ATOM 9437 N N . ASP C 2 86 ? -35.088 38.214 63.033 1.00 30.42 86 ASP C N 1
ATOM 9438 C CA . ASP C 2 86 ? -34.841 36.863 62.543 1.00 30.56 86 ASP C CA 1
ATOM 9439 C C . ASP C 2 86 ? -34.142 36.929 61.187 1.00 29.76 86 ASP C C 1
ATOM 9440 O O . ASP C 2 86 ? -33.849 38.008 60.655 1.00 30.39 86 ASP C O 1
ATOM 9445 N N . ASN C 2 87 ? -33.840 35.758 60.634 1.00 29.47 87 ASN C N 1
ATOM 9446 C CA . ASN C 2 87 ? -33.038 35.694 59.417 1.00 29.53 87 ASN C CA 1
ATOM 9447 C C . ASN C 2 87 ? -33.814 36.160 58.197 1.00 31.55 87 ASN C C 1
ATOM 9448 O O . ASN C 2 87 ? -33.203 36.376 57.146 1.00 35.43 87 ASN C O 1
ATOM 9453 N N . ASN C 2 88 ? -35.133 36.323 58.314 1.00 32.85 88 ASN C N 1
ATOM 9454 C CA . ASN C 2 88 ? -35.963 36.834 57.233 1.00 38.81 88 ASN C CA 1
ATOM 9455 C C . ASN C 2 88 ? -36.353 38.288 57.453 1.00 42.34 88 ASN C C 1
ATOM 9456 O O . ASN C 2 88 ? -37.181 38.819 56.706 1.00 45.55 88 ASN C O 1
ATOM 9461 N N . GLY C 2 89 ? -35.793 38.934 58.475 1.00 38.59 89 GLY C N 1
ATOM 9462 C CA . GLY C 2 89 ? -36.034 40.338 58.727 1.00 35.49 89 GLY C CA 1
ATOM 9463 C C . GLY C 2 89 ? -37.150 40.653 59.700 1.00 36.35 89 GLY C C 1
ATOM 9464 O O . GLY C 2 89 ? -37.380 41.835 59.987 1.00 37.91 89 GLY C O 1
ATOM 9465 N N . GLU C 2 90 ? -37.855 39.649 60.214 1.00 39.95 90 GLU C N 1
ATOM 9466 C CA . GLU C 2 90 ? -38.945 39.906 61.146 1.00 43.04 90 GLU C CA 1
ATOM 9467 C C . GLU C 2 90 ? -38.381 40.319 62.501 1.00 40.52 90 GLU C C 1
ATOM 9468 O O . GLU C 2 90 ? -37.522 39.632 63.061 1.00 39.98 90 GLU C O 1
ATOM 9474 N N . GLU C 2 91 ? -38.880 41.428 63.037 1.00 40.34 91 GLU C N 1
ATOM 9475 C CA . GLU C 2 91 ? -38.366 42.002 64.269 1.00 42.33 91 GLU C CA 1
ATOM 9476 C C . GLU C 2 91 ? -39.290 41.691 65.438 1.00 42.76 91 GLU C C 1
ATOM 9477 O O . GLU C 2 91 ? -40.516 41.799 65.333 1.00 45.27 91 GLU C O 1
ATOM 9483 N N . GLU C 2 92 ? -38.690 41.294 66.556 1.00 41.46 92 GLU C N 1
ATOM 9484 C CA . GLU C 2 92 ? -39.387 41.099 67.822 1.00 40.68 92 GLU C CA 1
ATOM 9485 C C . GLU C 2 92 ? -38.708 41.978 68.864 1.00 42.50 92 GLU C C 1
ATOM 9486 O O . GLU C 2 92 ? -37.482 41.939 69.007 1.00 39.73 92 GLU C O 1
ATOM 9492 N N . VAL C 2 93 ? -39.496 42.769 69.586 1.00 42.01 93 VAL C N 1
ATOM 9493 C CA . VAL C 2 93 ? -38.972 43.724 70.558 1.00 39.91 93 VAL C CA 1
ATOM 9494 C C . VAL C 2 93 ? -39.311 43.214 71.949 1.00 38.71 93 VAL C C 1
ATOM 9495 O O . VAL C 2 93 ? -40.490 43.031 72.278 1.00 38.83 93 VAL C O 1
ATOM 9499 N N . ILE C 2 94 ? -38.285 42.997 72.769 1.00 37.99 94 ILE C N 1
ATOM 9500 C CA . ILE C 2 94 ? -38.451 42.461 74.116 1.00 37.98 94 ILE C CA 1
ATOM 9501 C C . ILE C 2 94 ? -37.813 43.430 75.100 1.00 38.61 94 ILE C C 1
ATOM 9502 O O . ILE C 2 94 ? -36.593 43.644 75.068 1.00 40.08 94 ILE C O 1
ATOM 9507 N N . GLU C 2 95 ? -38.633 44.001 75.980 1.00 38.81 95 GLU C N 1
ATOM 9508 C CA . GLU C 2 95 ? -38.164 44.902 77.024 1.00 39.99 95 GLU C CA 1
ATOM 9509 C C . GLU C 2 95 ? -38.106 44.136 78.338 1.00 40.34 95 GLU C C 1
ATOM 9510 O O . GLU C 2 95 ? -39.108 43.547 78.761 1.00 41.55 95 GLU C O 1
ATOM 9516 N N . VAL C 2 96 ? -36.942 44.151 78.978 1.00 39.43 96 VAL C N 1
ATOM 9517 C CA . VAL C 2 96 ? -36.723 43.483 80.256 1.00 40.84 96 VAL C CA 1
ATOM 9518 C C . VAL C 2 96 ? -36.378 44.561 81.271 1.00 39.33 96 VAL C C 1
ATOM 9519 O O . VAL C 2 96 ? -35.298 45.159 81.201 1.00 38.86 96 VAL C O 1
ATOM 9523 N N . LYS C 2 97 ? -37.271 44.796 82.225 1.00 39.66 97 LYS C N 1
ATOM 9524 C CA . LYS C 2 97 ? -37.002 45.798 83.248 1.00 40.71 97 LYS C CA 1
ATOM 9525 C C . LYS C 2 97 ? -35.828 45.347 84.110 1.00 40.65 97 LYS C C 1
ATOM 9526 O O . LYS C 2 97 ? -35.671 44.158 84.401 1.00 39.62 97 LYS C O 1
ATOM 9532 N N . ASN C 2 98 ? -34.980 46.306 84.494 1.00 43.75 98 ASN C N 1
ATOM 9533 C CA . ASN C 2 98 ? -33.822 45.974 85.320 1.00 44.98 98 ASN C CA 1
ATOM 9534 C C . ASN C 2 98 ? -34.243 45.332 86.634 1.00 46.75 98 ASN C C 1
ATOM 9535 O O . ASN C 2 98 ? -33.538 44.459 87.152 1.00 46.42 98 ASN C O 1
ATOM 9540 N N . LYS C 2 99 ? -35.384 45.751 87.189 1.00 48.75 99 LYS C N 1
ATOM 9541 C CA . LYS C 2 99 ? -35.887 45.199 88.441 1.00 53.75 99 LYS C CA 1
ATOM 9542 C C . LYS C 2 99 ? -36.668 43.904 88.239 1.00 52.45 99 LYS C C 1
ATOM 9543 O O . LYS C 2 99 ? -36.985 43.225 89.224 1.00 51.93 99 LYS C O 1
ATOM 9549 N N . LYS C 2 100 ? -37.010 43.561 86.999 1.00 55.77 100 LYS C N 1
ATOM 9550 C CA . LYS C 2 100 ? -37.694 42.304 86.730 1.00 58.45 100 LYS C CA 1
ATOM 9551 C C . LYS C 2 100 ? -36.780 41.138 87.075 1.00 53.08 100 LYS C C 1
ATOM 9552 O O . LYS C 2 100 ? -35.595 41.135 86.736 1.00 50.71 100 LYS C O 1
ATOM 9558 N N . THR C 2 101 ? -37.339 40.142 87.756 1.00 54.74 101 THR C N 1
ATOM 9559 C CA . THR C 2 101 ? -36.603 38.952 88.153 1.00 62.95 101 THR C CA 1
ATOM 9560 C C . THR C 2 101 ? -37.257 37.726 87.524 1.00 63.67 101 THR C C 1
ATOM 9561 O O . THR C 2 101 ? -38.462 37.716 87.262 1.00 63.67 101 THR C O 1
ATOM 9565 N N . PHE C 2 102 ? -36.454 36.691 87.293 1.00 58.92 102 PHE C N 1
ATOM 9566 C CA . PHE C 2 102 ? -36.920 35.514 86.564 1.00 65.74 102 PHE C CA 1
ATOM 9567 C C . PHE C 2 102 ? -37.026 34.294 87.458 1.00 70.59 102 PHE C C 1
ATOM 9568 O O . PHE C 2 102 ? -36.250 34.136 88.392 1.00 60.80 102 PHE C O 1
ATOM 9576 N N . THR D 2 2 ? 1.895 24.049 53.445 1.00 10.29 2 THR D N 1
ATOM 9577 C CA . THR D 2 2 ? 1.463 25.080 52.476 1.00 9.61 2 THR D CA 1
ATOM 9578 C C . THR D 2 2 ? 2.705 25.685 51.825 1.00 9.48 2 THR D C 1
ATOM 9579 O O . THR D 2 2 ? 3.838 25.193 52.028 1.00 10.30 2 THR D O 1
ATOM 9583 N N . ILE D 2 3 ? 2.558 26.761 51.049 1.00 11.98 3 ILE D N 1
ATOM 9584 C CA . ILE D 2 3 ? 3.701 27.353 50.363 1.00 11.61 3 ILE D CA 1
ATOM 9585 C C . ILE D 2 3 ? 3.730 28.859 50.579 1.00 13.25 3 ILE D C 1
ATOM 9586 O O . ILE D 2 3 ? 2.723 29.495 50.877 1.00 13.29 3 ILE D O 1
ATOM 9591 N N . ARG D 2 4 ? 4.906 29.427 50.382 1.00 15.20 4 ARG D N 1
ATOM 9592 C CA . ARG D 2 4 ? 5.099 30.871 50.383 1.00 15.87 4 ARG D CA 1
ATOM 9593 C C . ARG D 2 4 ? 5.952 31.249 49.186 1.00 15.83 4 ARG D C 1
ATOM 9594 O O . ARG D 2 4 ? 6.828 30.488 48.758 1.00 15.88 4 ARG D O 1
ATOM 9602 N N . ILE D 2 5 ? 5.659 32.425 48.632 1.00 16.52 5 ILE D N 1
ATOM 9603 C CA . ILE D 2 5 ? 6.405 33.015 47.527 1.00 18.82 5 ILE D CA 1
ATOM 9604 C C . ILE D 2 5 ? 7.380 34.020 48.125 1.00 20.69 5 ILE D C 1
ATOM 9605 O O . ILE D 2 5 ? 6.962 34.936 48.848 1.00 21.70 5 ILE D O 1
ATOM 9610 N N . ILE D 2 6 ? 8.672 33.860 47.843 1.00 20.02 6 ILE D N 1
ATOM 9611 C CA . ILE D 2 6 ? 9.686 34.802 48.310 1.00 22.02 6 ILE D CA 1
ATOM 9612 C C . ILE D 2 6 ? 9.770 35.879 47.233 1.00 24.19 6 ILE D C 1
ATOM 9613 O O . ILE D 2 6 ? 10.418 35.694 46.202 1.00 22.66 6 ILE D O 1
ATOM 9618 N N . GLU D 2 7 ? 9.107 37.015 47.469 1.00 27.08 7 GLU D N 1
ATOM 9619 C CA . GLU D 2 7 ? 8.944 38.004 46.407 1.00 30.52 7 GLU D CA 1
ATOM 9620 C C . GLU D 2 7 ? 10.276 38.585 45.952 1.00 28.97 7 GLU D C 1
ATOM 9621 O O . GLU D 2 7 ? 10.438 38.883 44.763 1.00 28.69 7 GLU D O 1
ATOM 9627 N N . GLU D 2 8 ? 11.243 38.750 46.864 1.00 31.98 8 GLU D N 1
ATOM 9628 C CA . GLU D 2 8 ? 12.532 39.308 46.466 1.00 36.26 8 GLU D CA 1
ATOM 9629 C C . GLU D 2 8 ? 13.269 38.410 45.475 1.00 33.74 8 GLU D C 1
ATOM 9630 O O . GLU D 2 8 ? 14.115 38.902 44.714 1.00 34.09 8 GLU D O 1
ATOM 9636 N N . ILE D 2 9 ? 12.969 37.114 45.476 1.00 29.36 9 ILE D N 1
ATOM 9637 C CA . ILE D 2 9 ? 13.586 36.172 44.548 1.00 28.56 9 ILE D CA 1
ATOM 9638 C C . ILE D 2 9 ? 12.771 36.016 43.269 1.00 26.16 9 ILE D C 1
ATOM 9639 O O . ILE D 2 9 ? 13.347 35.784 42.202 1.00 26.10 9 ILE D O 1
ATOM 9644 N N . CYS D 2 10 ? 11.444 36.121 43.362 1.00 24.74 10 CYS D N 1
ATOM 9645 C CA . CYS D 2 10 ? 10.571 35.890 42.217 1.00 23.40 10 CYS D CA 1
ATOM 9646 C C . CYS D 2 10 ? 10.911 36.851 41.083 1.00 26.15 10 CYS D C 1
ATOM 9647 O O . CYS D 2 10 ? 11.056 38.057 41.298 1.00 27.23 10 CYS D O 1
ATOM 9650 N N . ILE D 2 11 ? 11.033 36.301 39.871 1.00 24.17 11 ILE D N 1
ATOM 9651 C CA . ILE D 2 11 ? 11.347 37.060 38.666 1.00 24.57 11 ILE D CA 1
ATOM 9652 C C . ILE D 2 11 ? 10.118 37.288 37.785 1.00 24.97 11 ILE D C 1
ATOM 9653 O O . ILE D 2 11 ? 10.252 37.758 36.650 1.00 24.67 11 ILE D O 1
ATOM 9658 N N . GLY D 2 12 ? 8.927 36.966 38.276 1.00 25.29 12 GLY D N 1
ATOM 9659 C CA . GLY D 2 12 ? 7.714 37.267 37.541 1.00 24.47 12 GLY D CA 1
ATOM 9660 C C . GLY D 2 12 ? 7.545 36.506 36.249 1.00 24.95 12 GLY D C 1
ATOM 9661 O O . GLY D 2 12 ? 6.954 37.032 35.298 1.00 25.90 12 GLY D O 1
ATOM 9662 N N . CYS D 2 13 ? 8.014 35.258 36.197 1.00 24.02 13 CYS D N 1
ATOM 9663 C CA . CYS D 2 13 ? 7.941 34.485 34.961 1.00 24.63 13 CYS D CA 1
ATOM 9664 C C . CYS D 2 13 ? 6.556 33.904 34.696 1.00 23.46 13 CYS D C 1
ATOM 9665 O O . CYS D 2 13 ? 6.220 33.638 33.537 1.00 23.87 13 CYS D O 1
ATOM 9668 N N . GLY D 2 14 ? 5.749 33.680 35.733 1.00 22.25 14 GLY D N 1
ATOM 9669 C CA . GLY D 2 14 ? 4.408 33.143 35.587 1.00 21.40 14 GLY D CA 1
ATOM 9670 C C . GLY D 2 14 ? 4.303 31.629 35.530 1.00 19.53 14 GLY D C 1
ATOM 9671 O O . GLY D 2 14 ? 3.182 31.098 35.542 1.00 18.60 14 GLY D O 1
ATOM 9672 N N . LEU D 2 15 ? 5.430 30.916 35.474 1.00 18.79 15 LEU D N 1
ATOM 9673 C CA . LEU D 2 15 ? 5.378 29.466 35.259 1.00 19.14 15 LEU D CA 1
ATOM 9674 C C . LEU D 2 15 ? 4.578 28.758 36.348 1.00 17.51 15 LEU D C 1
ATOM 9675 O O . LEU D 2 15 ? 3.825 27.814 36.065 1.00 17.21 15 LEU D O 1
ATOM 9680 N N . CYS D 2 16 ? 4.725 29.194 37.597 1.00 14.88 16 CYS D N 1
ATOM 9681 C CA . CYS D 2 16 ? 4.034 28.579 38.718 1.00 14.90 16 CYS D CA 1
ATOM 9682 C C . CYS D 2 16 ? 2.526 28.763 38.664 1.00 15.07 16 CYS D C 1
ATOM 9683 O O . CYS D 2 16 ? 1.815 28.094 39.420 1.00 16.98 16 CYS D O 1
ATOM 9686 N N . THR D 2 17 ? 2.018 29.625 37.789 1.00 15.34 17 THR D N 1
ATOM 9687 C CA . THR D 2 17 ? 0.585 29.871 37.716 1.00 16.84 17 THR D CA 1
ATOM 9688 C C . THR D 2 17 ? -0.136 28.912 36.779 1.00 16.84 17 THR D C 1
ATOM 9689 O O . THR D 2 17 ? -1.344 29.071 36.566 1.00 17.27 17 THR D O 1
ATOM 9693 N N . LYS D 2 18 ? 0.564 27.946 36.185 1.00 15.70 18 LYS D N 1
ATOM 9694 C CA . LYS D 2 18 ? -0.054 27.043 35.224 1.00 17.25 18 LYS D CA 1
ATOM 9695 C C . LYS D 2 18 ? 0.049 25.576 35.634 1.00 14.47 18 LYS D C 1
ATOM 9696 O O . LYS D 2 18 ? 0.020 24.693 34.772 1.00 14.57 18 LYS D O 1
ATOM 9702 N N . VAL D 2 19 ? 0.132 25.289 36.932 1.00 14.41 19 VAL D N 1
ATOM 9703 C CA . VAL D 2 19 ? 0.290 23.903 37.367 1.00 13.41 19 VAL D CA 1
ATOM 9704 C C . VAL D 2 19 ? -0.660 23.508 38.498 1.00 13.12 19 VAL D C 1
ATOM 9705 O O . VAL D 2 19 ? -0.992 22.326 38.648 1.00 13.30 19 VAL D O 1
ATOM 9709 N N . CYS D 2 20 ? -1.109 24.470 39.285 1.00 11.66 20 CYS D N 1
ATOM 9710 C CA . CYS D 2 20 ? -1.764 24.137 40.558 1.00 10.79 20 CYS D CA 1
ATOM 9711 C C . CYS D 2 20 ? -3.107 23.449 40.322 1.00 10.48 20 CYS D C 1
ATOM 9712 O O . CYS D 2 20 ? -3.965 24.002 39.621 1.00 11.11 20 CYS D O 1
ATOM 9715 N N . PRO D 2 21 ? -3.344 22.274 40.919 1.00 10.79 21 PRO D N 1
ATOM 9716 C CA . PRO D 2 21 ? -4.642 21.598 40.742 1.00 11.92 21 PRO D CA 1
ATOM 9717 C C . PRO D 2 21 ? -5.788 22.324 41.419 1.00 11.63 21 PRO D C 1
ATOM 9718 O O . PRO D 2 21 ? -6.951 21.965 41.201 1.00 12.78 21 PRO D O 1
ATOM 9722 N N . GLY D 2 22 ? -5.493 23.317 42.255 1.00 10.38 22 GLY D N 1
ATOM 9723 C CA . GLY D 2 22 ? -6.493 24.152 42.870 1.00 10.95 22 GLY D CA 1
ATOM 9724 C C . GLY D 2 22 ? -6.591 25.552 42.315 1.00 10.67 22 GLY D C 1
ATOM 9725 O O . GLY D 2 22 ? -7.337 26.365 42.872 1.00 10.97 22 GLY D O 1
ATOM 9726 N N . ASN D 2 23 ? -5.879 25.877 41.233 1.00 11.58 23 ASN D N 1
ATOM 9727 C CA . ASN D 2 23 ? -5.911 27.232 40.671 1.00 12.11 23 ASN D CA 1
ATOM 9728 C C . ASN D 2 23 ? -5.511 28.302 41.695 1.00 11.97 23 ASN D C 1
ATOM 9729 O O . ASN D 2 23 ? -6.010 29.434 41.645 1.00 12.23 23 ASN D O 1
ATOM 9734 N N . LEU D 2 24 ? -4.605 27.972 42.622 1.00 10.92 24 LEU D N 1
ATOM 9735 C CA . LEU D 2 24 ? -4.363 28.861 43.756 1.00 11.65 24 LEU D CA 1
ATOM 9736 C C . LEU D 2 24 ? -3.394 30.002 43.454 1.00 12.59 24 LEU D C 1
ATOM 9737 O O . LEU D 2 24 ? -3.426 31.022 44.155 1.00 14.76 24 LEU D O 1
ATOM 9742 N N . LEU D 2 25 ? -2.566 29.884 42.423 1.00 13.24 25 LEU D N 1
ATOM 9743 C CA . LEU D 2 25 ? -1.494 30.839 42.166 1.00 15.11 25 LEU D CA 1
ATOM 9744 C C . LEU D 2 25 ? -1.812 31.708 40.957 1.00 18.43 25 LEU D C 1
ATOM 9745 O O . LEU D 2 25 ? -2.238 31.208 39.910 1.00 17.34 25 LEU D O 1
ATOM 9750 N N . TYR D 2 26 ? -1.570 33.013 41.094 1.00 19.58 26 TYR D N 1
ATOM 9751 C CA . TYR D 2 26 ? -1.828 33.945 40.009 1.00 20.16 26 TYR D CA 1
ATOM 9752 C C . TYR D 2 26 ? -0.735 34.996 40.000 1.00 21.24 26 TYR D C 1
ATOM 9753 O O . TYR D 2 26 ? 0.007 35.160 40.967 1.00 20.61 26 TYR D O 1
ATOM 9762 N N . GLN D 2 27 ? -0.637 35.701 38.888 1.00 24.56 27 GLN D N 1
ATOM 9763 C CA . GLN D 2 27 ? 0.342 36.760 38.718 1.00 31.03 27 GLN D CA 1
ATOM 9764 C C . GLN D 2 27 ? -0.343 38.089 38.984 1.00 30.97 27 GLN D C 1
ATOM 9765 O O . GLN D 2 27 ? -1.388 38.376 38.391 1.00 34.35 27 GLN D O 1
ATOM 9771 N N . ARG D 2 28 ? 0.227 38.883 39.883 1.00 32.56 28 ARG D N 1
ATOM 9772 C CA . ARG D 2 28 ? -0.324 40.195 40.172 1.00 41.40 28 ARG D CA 1
ATOM 9773 C C . ARG D 2 28 ? 0.108 41.220 39.123 1.00 43.30 28 ARG D C 1
ATOM 9774 O O . ARG D 2 28 ? 0.780 40.896 38.139 1.00 40.24 28 ARG D O 1
ATOM 9782 N N . GLU D 2 29 ? -0.276 42.486 39.365 1.00 55.38 29 GLU D N 1
ATOM 9783 C CA . GLU D 2 29 ? 0.027 43.570 38.432 1.00 57.84 29 GLU D CA 1
ATOM 9784 C C . GLU D 2 29 ? 1.524 43.695 38.184 1.00 44.70 29 GLU D C 1
ATOM 9785 O O . GLU D 2 29 ? 1.954 43.905 37.044 1.00 45.51 29 GLU D O 1
ATOM 9791 N N . ASP D 2 30 ? 2.332 43.591 39.238 1.00 40.25 30 ASP D N 1
ATOM 9792 C CA . ASP D 2 30 ? 3.781 43.736 39.111 1.00 42.38 30 ASP D CA 1
ATOM 9793 C C . ASP D 2 30 ? 4.468 42.475 38.602 1.00 37.05 30 ASP D C 1
ATOM 9794 O O . ASP D 2 30 ? 5.696 42.472 38.477 1.00 33.63 30 ASP D O 1
ATOM 9799 N N . GLY D 2 31 ? 3.711 41.410 38.300 1.00 31.99 31 GLY D N 1
ATOM 9800 C CA . GLY D 2 31 ? 4.237 40.213 37.688 1.00 30.22 31 GLY D CA 1
ATOM 9801 C C . GLY D 2 31 ? 4.569 39.090 38.650 1.00 28.46 31 GLY D C 1
ATOM 9802 O O . GLY D 2 31 ? 4.674 37.931 38.224 1.00 30.01 31 GLY D O 1
ATOM 9803 N N . LYS D 2 32 ? 4.731 39.395 39.931 1.00 27.83 32 LYS D N 1
ATOM 9804 C CA . LYS D 2 32 ? 5.107 38.369 40.894 1.00 28.06 32 LYS D CA 1
ATOM 9805 C C . LYS D 2 32 ? 3.917 37.461 41.198 1.00 25.52 32 LYS D C 1
ATOM 9806 O O . LYS D 2 32 ? 2.755 37.855 41.078 1.00 26.53 32 LYS D O 1
ATOM 9812 N N . SER D 2 33 ? 4.222 36.227 41.588 1.00 22.63 33 SER D N 1
ATOM 9813 C CA . SER D 2 33 ? 3.197 35.247 41.918 1.00 21.81 33 SER D CA 1
ATOM 9814 C C . SER D 2 33 ? 2.597 35.560 43.283 1.00 20.58 33 SER D C 1
ATOM 9815 O O . SER D 2 33 ? 3.249 36.151 44.140 1.00 21.67 33 SER D O 1
ATOM 9818 N N . GLU D 2 34 ? 1.338 35.169 43.466 1.00 20.51 34 GLU D N 1
ATOM 9819 C CA . GLU D 2 34 ? 0.654 35.270 44.745 1.00 20.49 34 GLU D CA 1
ATOM 9820 C C . GLU D 2 34 ? -0.315 34.100 44.868 1.00 17.92 34 GLU D C 1
ATOM 9821 O O . GLU D 2 34 ? -0.893 33.652 43.876 1.00 17.35 34 GLU D O 1
ATOM 9827 N N . ILE D 2 35 ? -0.477 33.596 46.098 1.00 17.25 35 ILE D N 1
ATOM 9828 C CA . ILE D 2 35 ? -1.417 32.523 46.414 1.00 17.38 35 ILE D CA 1
ATOM 9829 C C . ILE D 2 35 ? -2.717 33.126 46.930 1.00 19.81 35 ILE D C 1
ATOM 9830 O O . ILE D 2 35 ? -2.704 34.036 47.773 1.00 20.29 35 ILE D O 1
ATOM 9835 N N . MET D 2 36 ? -3.844 32.618 46.427 1.00 18.00 36 MET D N 1
ATOM 9836 C CA . MET D 2 36 ? -5.139 33.164 46.803 1.00 18.76 36 MET D CA 1
ATOM 9837 C C . MET D 2 36 ? -5.421 32.968 48.282 1.00 17.92 36 MET D C 1
ATOM 9838 O O . MET D 2 36 ? -5.897 33.889 48.958 1.00 18.67 36 MET D O 1
ATOM 9843 N N . ASP D 2 37 ? -5.197 31.759 48.788 1.00 18.47 37 ASP D N 1
ATOM 9844 C CA . ASP D 2 37 ? -5.394 31.452 50.201 1.00 19.96 37 ASP D CA 1
ATOM 9845 C C . ASP D 2 37 ? -4.476 30.294 50.553 1.00 17.51 37 ASP D C 1
ATOM 9846 O O . ASP D 2 37 ? -4.672 29.167 50.068 1.00 15.51 37 ASP D O 1
ATOM 9851 N N . LYS D 2 38 ? -3.486 30.562 51.408 1.00 15.57 38 LYS D N 1
ATOM 9852 C CA . LYS D 2 38 ? -2.534 29.519 51.768 1.00 14.91 38 LYS D CA 1
ATOM 9853 C C . LYS D 2 38 ? -3.200 28.357 52.485 1.00 14.33 38 LYS D C 1
ATOM 9854 O O . LYS D 2 38 ? -2.641 27.250 52.486 1.00 13.65 38 LYS D O 1
ATOM 9860 N N . ARG D 2 39 ? -4.366 28.579 53.102 1.00 14.02 39 ARG D N 1
ATOM 9861 C CA . ARG D 2 39 ? -5.057 27.485 53.790 1.00 14.05 39 ARG D CA 1
ATOM 9862 C C . ARG D 2 39 ? -5.577 26.419 52.831 1.00 13.58 39 ARG D C 1
ATOM 9863 O O . ARG D 2 39 ? -5.865 25.295 53.271 1.00 13.72 39 ARG D O 1
ATOM 9871 N N . ASP D 2 40 ? -5.717 26.738 51.544 1.00 13.09 40 ASP D N 1
ATOM 9872 C CA . ASP D 2 40 ? -6.283 25.806 50.575 1.00 13.66 40 ASP D CA 1
ATOM 9873 C C . ASP D 2 40 ? -5.231 24.967 49.864 1.00 12.97 40 ASP D C 1
ATOM 9874 O O . ASP D 2 40 ? -5.591 24.155 49.011 1.00 11.99 40 ASP D O 1
ATOM 9879 N N . CYS D 2 41 ? -3.953 25.137 50.202 1.00 11.50 41 CYS D N 1
ATOM 9880 C CA . CYS D 2 41 ? -2.882 24.357 49.602 1.00 11.24 41 CYS D CA 1
ATOM 9881 C C . CYS D 2 41 ? -2.905 22.906 50.078 1.00 10.68 41 CYS D C 1
ATOM 9882 O O . CYS D 2 41 ? -3.093 22.617 51.270 1.00 10.90 41 CYS D O 1
ATOM 9885 N N . TRP D 2 42 ? -2.735 21.989 49.116 1.00 10.48 42 TRP D N 1
ATOM 9886 C CA . TRP D 2 42 ? -2.679 20.543 49.325 1.00 9.67 42 TRP D CA 1
ATOM 9887 C C . TRP D 2 42 ? -1.257 20.013 49.500 1.00 9.72 42 TRP D C 1
ATOM 9888 O O . TRP D 2 42 ? -1.085 18.814 49.734 1.00 10.18 42 TRP D O 1
ATOM 9899 N N . ASP D 2 43 ? -0.230 20.864 49.382 1.00 10.74 43 ASP D N 1
ATOM 9900 C CA . ASP D 2 43 ? 1.160 20.449 49.505 1.00 10.88 43 ASP D CA 1
ATOM 9901 C C . ASP D 2 43 ? 1.554 19.415 48.453 1.00 10.70 43 ASP D C 1
ATOM 9902 O O . ASP D 2 43 ? 2.381 18.531 48.702 1.00 11.58 43 ASP D O 1
ATOM 9907 N N . CYS D 2 44 ? 1.004 19.551 47.238 1.00 9.94 44 CYS D N 1
ATOM 9908 C CA . CYS D 2 44 ? 1.384 18.650 46.157 1.00 10.45 44 CYS D CA 1
ATOM 9909 C C . CYS D 2 44 ? 2.765 18.952 45.577 1.00 11.07 44 CYS D C 1
ATOM 9910 O O . CYS D 2 44 ? 3.305 18.118 44.855 1.00 11.48 44 CYS D O 1
ATOM 9913 N N . ALA D 2 45 ? 3.316 20.147 45.827 1.00 11.16 45 ALA D N 1
ATOM 9914 C CA . ALA D 2 45 ? 4.636 20.606 45.399 1.00 11.85 45 ALA D CA 1
ATOM 9915 C C . ALA D 2 45 ? 4.775 20.883 43.905 1.00 11.89 45 ALA D C 1
ATOM 9916 O O . ALA D 2 45 ? 5.893 21.121 43.434 1.00 12.56 45 ALA D O 1
ATOM 9918 N N . ALA D 2 46 ? 3.686 20.915 43.145 1.00 10.50 46 ALA D N 1
ATOM 9919 C CA . ALA D 2 46 ? 3.814 21.128 41.706 1.00 11.51 46 ALA D CA 1
ATOM 9920 C C . ALA D 2 46 ? 4.425 22.493 41.420 1.00 11.71 46 ALA D C 1
ATOM 9921 O O . ALA D 2 46 ? 5.319 22.619 40.583 1.00 12.51 46 ALA D O 1
ATOM 9923 N N . CYS D 2 47 ? 3.991 23.512 42.172 1.00 12.55 47 CYS D N 1
ATOM 9924 C CA . CYS D 2 47 ? 4.530 24.861 42.010 1.00 12.83 47 CYS D CA 1
ATOM 9925 C C . CYS D 2 47 ? 5.983 24.951 42.471 1.00 14.06 47 CYS D C 1
ATOM 9926 O O . CYS D 2 47 ? 6.802 25.607 41.817 1.00 16.09 47 CYS D O 1
ATOM 9929 N N . VAL D 2 48 ? 6.304 24.323 43.602 1.00 13.00 48 VAL D N 1
ATOM 9930 C CA . VAL D 2 48 ? 7.666 24.332 44.120 1.00 12.78 48 VAL D CA 1
ATOM 9931 C C . VAL D 2 48 ? 8.630 23.827 43.057 1.00 13.03 48 VAL D C 1
ATOM 9932 O O . VAL D 2 48 ? 9.703 24.404 42.830 1.00 14.51 48 VAL D O 1
ATOM 9936 N N . LYS D 2 49 ? 8.258 22.730 42.393 1.00 12.79 49 LYS D N 1
ATOM 9937 C CA . LYS D 2 49 ? 9.118 22.160 41.364 1.00 15.36 49 LYS D CA 1
ATOM 9938 C C . LYS D 2 49 ? 9.190 23.050 40.129 1.00 16.83 49 LYS D C 1
ATOM 9939 O O . LYS D 2 49 ? 10.229 23.110 39.467 1.00 20.08 49 LYS D O 1
ATOM 9945 N N . GLU D 2 50 ? 8.097 23.731 39.802 1.00 16.40 50 GLU D N 1
ATOM 9946 C CA . GLU D 2 50 ? 8.038 24.512 38.576 1.00 16.91 50 GLU D CA 1
ATOM 9947 C C . GLU D 2 50 ? 8.902 25.767 38.637 1.00 17.56 50 GLU D C 1
ATOM 9948 O O . GLU D 2 50 ? 9.408 26.212 37.602 1.00 17.45 50 GLU D O 1
ATOM 9954 N N . CYS D 2 51 ? 9.058 26.364 39.809 1.00 19.60 51 CYS D N 1
ATOM 9955 C CA . CYS D 2 51 ? 9.712 27.665 39.876 1.00 19.65 51 CYS D CA 1
ATOM 9956 C C . CYS D 2 51 ? 11.185 27.557 39.512 1.00 22.58 51 CYS D C 1
ATOM 9957 O O . CYS D 2 51 ? 11.932 26.841 40.193 1.00 22.90 51 CYS D O 1
ATOM 9960 N N . PRO D 2 52 ? 11.653 28.264 38.477 1.00 23.33 52 PRO D N 1
ATOM 9961 C CA . PRO D 2 52 ? 13.039 28.069 38.034 1.00 24.73 52 PRO D CA 1
ATOM 9962 C C . PRO D 2 52 ? 14.077 28.695 38.954 1.00 26.16 52 PRO D C 1
ATOM 9963 O O . PRO D 2 52 ? 15.260 28.355 38.832 1.00 26.67 52 PRO D O 1
ATOM 9967 N N . VAL D 2 53 ? 13.685 29.611 39.840 1.00 25.72 53 VAL D N 1
ATOM 9968 C CA . VAL D 2 53 ? 14.615 30.317 40.717 1.00 25.16 53 VAL D CA 1
ATOM 9969 C C . VAL D 2 53 ? 14.385 29.972 42.182 1.00 25.37 53 VAL D C 1
ATOM 9970 O O . VAL D 2 53 ? 14.966 30.612 43.073 1.00 25.97 53 VAL D O 1
ATOM 9974 N N . ASN D 2 54 ? 13.546 28.981 42.457 1.00 27.04 54 ASN D N 1
ATOM 9975 C CA . ASN D 2 54 ? 13.307 28.507 43.817 1.00 35.18 54 ASN D CA 1
ATOM 9976 C C . ASN D 2 54 ? 12.872 29.645 44.740 1.00 26.72 54 ASN D C 1
ATOM 9977 O O . ASN D 2 54 ? 13.359 29.792 45.863 1.00 25.49 54 ASN D O 1
ATOM 9982 N N . ALA D 2 55 ? 11.930 30.445 44.249 1.00 22.01 55 ALA D N 1
ATOM 9983 C CA . ALA D 2 55 ? 11.257 31.466 45.035 1.00 20.78 55 ALA D CA 1
ATOM 9984 C C . ALA D 2 55 ? 10.043 30.928 45.768 1.00 19.55 55 ALA D C 1
ATOM 9985 O O . ALA D 2 55 ? 9.404 31.677 46.506 1.00 22.20 55 ALA D O 1
ATOM 9987 N N . ILE D 2 56 ? 9.683 29.672 45.554 1.00 16.65 56 ILE D N 1
ATOM 9988 C CA . ILE D 2 56 ? 8.543 29.049 46.220 1.00 16.65 56 ILE D CA 1
ATOM 9989 C C . ILE D 2 56 ? 9.102 28.009 47.172 1.00 17.07 56 ILE D C 1
ATOM 9990 O O . ILE D 2 56 ? 9.889 27.147 46.766 1.00 17.99 56 ILE D O 1
ATOM 9995 N N . GLU D 2 57 ? 8.727 28.100 48.434 1.00 16.29 57 GLU D N 1
ATOM 9996 C CA . GLU D 2 57 ? 9.143 27.103 49.406 1.00 18.19 57 GLU D CA 1
ATOM 9997 C C . GLU D 2 57 ? 7.928 26.568 50.132 1.00 15.07 57 GLU D C 1
ATOM 9998 O O . GLU D 2 57 ? 6.979 27.305 50.426 1.00 14.29 57 GLU D O 1
ATOM 10004 N N . MET D 2 58 ? 7.942 25.267 50.379 1.00 13.72 58 MET D N 1
ATOM 10005 C CA . MET D 2 58 ? 6.870 24.618 51.123 1.00 13.62 58 MET D CA 1
ATOM 10006 C C . MET D 2 58 ? 7.278 24.581 52.588 1.00 13.05 58 MET D C 1
ATOM 10007 O O . MET D 2 58 ? 8.460 24.410 52.908 1.00 13.67 58 MET D O 1
ATOM 10012 N N . TYR D 2 59 ? 6.304 24.759 53.467 1.00 13.15 59 TYR D N 1
ATOM 10013 C CA . TYR D 2 59 ? 6.552 24.663 54.901 1.00 14.06 59 TYR D CA 1
ATOM 10014 C C . TYR D 2 59 ? 5.256 24.164 55.531 1.00 15.44 59 TYR D C 1
ATOM 10015 O O . TYR D 2 59 ? 4.168 24.356 54.991 1.00 14.21 59 TYR D O 1
ATOM 10024 N N . LEU D 2 60 ? 5.367 23.527 56.688 1.00 14.79 60 LEU D N 1
ATOM 10025 C CA . LEU D 2 60 ? 4.167 23.045 57.377 1.00 16.19 60 LEU D CA 1
ATOM 10026 C C . LEU D 2 60 ? 3.567 24.163 58.223 1.00 14.92 60 LEU D C 1
ATOM 10027 O O . LEU D 2 60 ? 4.287 24.900 58.908 1.00 15.59 60 LEU D O 1
ATOM 10032 N N . GLN D 2 61 ? 2.248 24.291 58.152 1.00 13.56 61 GLN D N 1
ATOM 10033 C CA . GLN D 2 61 ? 1.542 25.312 58.908 1.00 13.16 61 GLN D CA 1
ATOM 10034 C C . GLN D 2 61 ? 1.943 25.244 60.379 1.00 14.18 61 GLN D C 1
ATOM 10035 O O . GLN D 2 61 ? 1.864 24.168 60.992 1.00 14.64 61 GLN D O 1
ATOM 10041 N N . PRO D 2 62 ? 2.354 26.354 60.979 1.00 16.68 62 PRO D N 1
ATOM 10042 C CA . PRO D 2 62 ? 2.630 26.335 62.424 1.00 18.86 62 PRO D CA 1
ATOM 10043 C C . PRO D 2 62 ? 1.464 25.803 63.235 1.00 19.07 62 PRO D C 1
ATOM 10044 O O . PRO D 2 62 ? 1.669 25.135 64.259 1.00 21.15 62 PRO D O 1
ATOM 10048 N N . GLU D 2 63 ? 0.236 26.058 62.790 1.00 17.83 63 GLU D N 1
ATOM 10049 C CA . GLU D 2 63 ? -0.933 25.681 63.568 1.00 20.03 63 GLU D CA 1
ATOM 10050 C C . GLU D 2 63 ? -1.058 24.179 63.756 1.00 20.94 63 GLU D C 1
ATOM 10051 O O . GLU D 2 63 ? -1.771 23.742 64.672 1.00 21.77 63 GLU D O 1
ATOM 10057 N N . ILE D 2 64 ? -0.409 23.382 62.904 1.00 19.21 64 ILE D N 1
ATOM 10058 C CA . ILE D 2 64 ? -0.425 21.929 63.021 1.00 19.55 64 ILE D CA 1
ATOM 10059 C C . ILE D 2 64 ? 0.904 21.370 63.497 1.00 21.21 64 ILE D C 1
ATOM 10060 O O . ILE D 2 64 ? 1.106 20.154 63.445 1.00 23.90 64 ILE D O 1
ATOM 10065 N N . GLY D 2 65 ? 1.812 22.218 63.968 1.00 19.78 65 GLY D N 1
ATOM 10066 C CA . GLY D 2 65 ? 3.098 21.767 64.468 1.00 19.88 65 GLY D CA 1
ATOM 10067 C C . GLY D 2 65 ? 4.290 22.117 63.608 1.00 18.17 65 GLY D C 1
ATOM 10068 O O . GLY D 2 65 ? 5.408 21.698 63.937 1.00 19.61 65 GLY D O 1
ATOM 10069 N N . GLY D 2 66 ? 4.109 22.881 62.533 1.00 16.58 66 GLY D N 1
ATOM 10070 C CA . GLY D 2 66 ? 5.251 23.329 61.757 1.00 16.16 66 GLY D CA 1
ATOM 10071 C C . GLY D 2 66 ? 6.174 24.212 62.581 1.00 17.99 66 GLY D C 1
ATOM 10072 O O . GLY D 2 66 ? 5.729 25.069 63.352 1.00 19.56 66 GLY D O 1
ATOM 10073 N N . ARG D 2 67 ? 7.478 23.991 62.425 1.00 16.89 67 ARG D N 1
ATOM 10074 C CA . ARG D 2 67 ? 8.478 24.710 63.212 1.00 17.68 67 ARG D CA 1
ATOM 10075 C C . ARG D 2 67 ? 9.424 25.533 62.347 1.00 18.11 67 ARG D C 1
ATOM 10076 O O . ARG D 2 67 ? 10.393 26.111 62.869 1.00 18.15 67 ARG D O 1
ATOM 10084 N N . GLY D 2 68 ? 9.188 25.585 61.037 1.00 19.41 68 GLY D N 1
ATOM 10085 C CA . GLY D 2 68 ? 9.991 26.398 60.151 1.00 21.01 68 GLY D CA 1
ATOM 10086 C C . GLY D 2 68 ? 10.823 25.660 59.128 1.00 19.20 68 GLY D C 1
ATOM 10087 O O . GLY D 2 68 ? 11.473 26.322 58.316 1.00 19.36 68 GLY D O 1
ATOM 10088 N N . SER D 2 69 ? 10.852 24.327 59.139 1.00 17.18 69 SER D N 1
ATOM 10089 C CA . SER D 2 69 ? 11.553 23.610 58.078 1.00 17.23 69 SER D CA 1
ATOM 10090 C C . SER D 2 69 ? 10.903 23.927 56.732 1.00 16.51 69 SER D C 1
ATOM 10091 O O . SER D 2 69 ? 9.686 24.108 56.638 1.00 17.44 69 SER D O 1
ATOM 10094 N N . THR D 2 70 ? 11.716 23.982 55.681 1.00 17.21 70 THR D N 1
ATOM 10095 C CA . THR D 2 70 ? 11.219 24.304 54.349 1.00 17.66 70 THR D CA 1
ATOM 10096 C C . THR D 2 70 ? 11.787 23.363 53.300 1.00 16.57 70 THR D C 1
ATOM 10097 O O . THR D 2 70 ? 12.854 22.762 53.471 1.00 16.09 70 THR D O 1
ATOM 10101 N N . LEU D 2 71 ? 11.074 23.293 52.170 1.00 16.70 71 LEU D N 1
ATOM 10102 C CA . LEU D 2 71 ? 11.439 22.480 51.020 1.00 18.05 71 LEU D CA 1
ATOM 10103 C C . LEU D 2 71 ? 11.400 23.366 49.783 1.00 15.37 71 LEU D C 1
ATOM 10104 O O . LEU D 2 71 ? 10.419 24.090 49.567 1.00 15.24 71 LEU D O 1
ATOM 10109 N N . LYS D 2 72 ? 12.464 23.312 48.986 1.00 14.44 72 LYS D N 1
ATOM 10110 C CA . LYS D 2 72 ? 12.523 23.924 47.664 1.00 15.30 72 LYS D CA 1
ATOM 10111 C C . LYS D 2 72 ? 12.964 22.839 46.690 1.00 14.82 72 LYS D C 1
ATOM 10112 O O . LYS D 2 72 ? 13.511 21.810 47.099 1.00 14.98 72 LYS D O 1
ATOM 10118 N N . ALA D 2 73 ? 12.742 23.070 45.394 1.00 15.68 73 ALA D N 1
ATOM 10119 C CA . ALA D 2 73 ? 13.060 22.059 44.393 1.00 16.94 73 ALA D CA 1
ATOM 10120 C C . ALA D 2 73 ? 13.538 22.688 43.094 1.00 19.51 73 ALA D C 1
ATOM 10121 O O . ALA D 2 73 ? 12.961 23.658 42.605 1.00 22.51 73 ALA D O 1
ATOM 10123 N N . LYS D 2 74 ? 14.585 22.100 42.528 1.00 20.16 74 LYS D N 1
ATOM 10124 C CA . LYS D 2 74 ? 15.150 22.525 41.252 1.00 23.93 74 LYS D CA 1
ATOM 10125 C C . LYS D 2 74 ? 14.972 21.390 40.259 1.00 22.41 74 LYS D C 1
ATOM 10126 O O . LYS D 2 74 ? 15.524 20.302 40.448 1.00 23.31 74 LYS D O 1
ATOM 10132 N N . LYS D 2 75 ? 14.211 21.643 39.203 1.00 22.82 75 LYS D N 1
ATOM 10133 C CA . LYS D 2 75 ? 14.084 20.676 38.125 1.00 27.09 75 LYS D CA 1
ATOM 10134 C C . LYS D 2 75 ? 15.326 20.758 37.248 1.00 28.40 75 LYS D C 1
ATOM 10135 O O . LYS D 2 75 ? 15.746 21.853 36.860 1.00 29.08 75 LYS D O 1
ATOM 10141 N N . THR D 2 76 ? 15.908 19.603 36.933 1.00 25.76 76 THR D N 1
ATOM 10142 C CA . THR D 2 76 ? 16.998 19.492 35.981 1.00 27.57 76 THR D CA 1
ATOM 10143 C C . THR D 2 76 ? 16.493 18.746 34.748 1.00 29.66 76 THR D C 1
ATOM 10144 O O . THR D 2 76 ? 15.323 18.362 34.667 1.00 32.66 76 THR D O 1
ATOM 10148 N N . ASP D 2 77 ? 17.390 18.530 33.784 1.00 32.59 77 ASP D N 1
ATOM 10149 C CA . ASP D 2 77 ? 17.013 17.817 32.571 1.00 38.90 77 ASP D CA 1
ATOM 10150 C C . ASP D 2 77 ? 16.587 16.385 32.849 1.00 36.28 77 ASP D C 1
ATOM 10151 O O . ASP D 2 77 ? 15.873 15.795 32.033 1.00 39.53 77 ASP D O 1
ATOM 10156 N N . ASP D 2 78 ? 17.016 15.804 33.976 1.00 29.95 78 ASP D N 1
ATOM 10157 C CA . ASP D 2 78 ? 16.698 14.402 34.216 1.00 28.39 78 ASP D CA 1
ATOM 10158 C C . ASP D 2 78 ? 16.463 14.086 35.689 1.00 26.84 78 ASP D C 1
ATOM 10159 O O . ASP D 2 78 ? 16.543 12.912 36.073 1.00 26.41 78 ASP D O 1
ATOM 10164 N N . SER D 2 79 ? 16.184 15.083 36.519 1.00 24.22 79 SER D N 1
ATOM 10165 C CA . SER D 2 79 ? 16.034 14.846 37.949 1.00 21.75 79 SER D CA 1
ATOM 10166 C C . SER D 2 79 ? 15.307 16.015 38.585 1.00 20.28 79 SER D C 1
ATOM 10167 O O . SER D 2 79 ? 15.083 17.053 37.960 1.00 20.90 79 SER D O 1
ATOM 10170 N N . ILE D 2 80 ? 14.931 15.816 39.845 1.00 18.74 80 ILE D N 1
ATOM 10171 C CA . ILE D 2 80 ? 14.546 16.891 40.750 1.00 18.78 80 ILE D CA 1
ATOM 10172 C C . ILE D 2 80 ? 15.581 16.923 41.865 1.00 18.68 80 ILE D C 1
ATOM 10173 O O . ILE D 2 80 ? 15.891 15.884 42.461 1.00 19.16 80 ILE D O 1
ATOM 10178 N N . VAL D 2 81 ? 16.115 18.105 42.133 1.00 17.27 81 VAL D N 1
ATOM 10179 C CA . VAL D 2 81 ? 17.050 18.338 43.226 1.00 17.01 81 VAL D CA 1
ATOM 10180 C C . VAL D 2 81 ? 16.269 19.037 44.333 1.00 17.22 81 VAL D C 1
ATOM 10181 O O . VAL D 2 81 ? 15.828 20.180 44.166 1.00 18.43 81 VAL D O 1
ATOM 10185 N N . TRP D 2 82 ? 16.087 18.352 45.456 1.00 17.03 82 TRP D N 1
ATOM 10186 C CA . TRP D 2 82 ? 15.323 18.865 46.582 1.00 17.47 82 TRP D CA 1
ATOM 10187 C C . TRP D 2 82 ? 16.259 19.492 47.599 1.00 18.79 82 TRP D C 1
ATOM 10188 O O . TRP D 2 82 ? 17.285 18.896 47.952 1.00 18.63 82 TRP D O 1
ATOM 10199 N N . ILE D 2 83 ? 15.919 20.691 48.060 1.00 18.58 83 ILE D N 1
ATOM 10200 C CA . ILE D 2 83 ? 16.707 21.402 49.062 1.00 19.54 83 ILE D CA 1
ATOM 10201 C C . ILE D 2 83 ? 15.854 21.480 50.320 1.00 19.28 83 ILE D C 1
ATOM 10202 O O . ILE D 2 83 ? 14.819 22.164 50.343 1.00 18.53 83 ILE D O 1
ATOM 10207 N N . ILE D 2 84 ? 16.278 20.764 51.357 1.00 19.50 84 ILE D N 1
ATOM 10208 C CA . ILE D 2 84 ? 15.529 20.635 52.601 1.00 20.61 84 ILE D CA 1
ATOM 10209 C C . ILE D 2 84 ? 16.284 21.406 53.664 1.00 21.04 84 ILE D C 1
ATOM 10210 O O . ILE D 2 84 ? 17.430 21.057 53.988 1.00 21.37 84 ILE D O 1
ATOM 10215 N N . THR D 2 85 ? 15.651 22.433 54.227 1.00 21.46 85 THR D N 1
ATOM 10216 C CA . THR D 2 85 ? 16.239 23.214 55.309 1.00 22.88 85 THR D CA 1
ATOM 10217 C C . THR D 2 85 ? 15.455 22.995 56.592 1.00 22.83 85 THR D C 1
ATOM 10218 O O . THR D 2 85 ? 14.233 23.166 56.612 1.00 22.62 85 THR D O 1
ATOM 10222 N N . ASP D 2 86 ? 16.144 22.625 57.667 1.00 23.65 86 ASP D N 1
ATOM 10223 C CA . ASP D 2 86 ? 15.428 22.323 58.898 1.00 24.74 86 ASP D CA 1
ATOM 10224 C C . ASP D 2 86 ? 15.163 23.605 59.679 1.00 24.98 86 ASP D C 1
ATOM 10225 O O . ASP D 2 86 ? 15.466 24.716 59.234 1.00 24.62 86 ASP D O 1
ATOM 10230 N N . ASN D 2 87 ? 14.539 23.451 60.843 1.00 26.19 87 ASN D N 1
ATOM 10231 C CA . ASN D 2 87 ? 14.065 24.618 61.565 1.00 28.38 87 ASN D CA 1
ATOM 10232 C C . ASN D 2 87 ? 15.206 25.439 62.147 1.00 28.19 87 ASN D C 1
ATOM 10233 O O . ASN D 2 87 ? 14.966 26.572 62.573 1.00 28.51 87 ASN D O 1
ATOM 10238 N N . ASN D 2 88 ? 16.427 24.900 62.170 1.00 28.69 88 ASN D N 1
ATOM 10239 C CA . ASN D 2 88 ? 17.606 25.624 62.619 1.00 30.77 88 ASN D CA 1
ATOM 10240 C C . ASN D 2 88 ? 18.497 26.078 61.471 1.00 32.93 88 ASN D C 1
ATOM 10241 O O . ASN D 2 88 ? 19.606 26.569 61.713 1.00 32.69 88 ASN D O 1
ATOM 10246 N N . GLY D 2 89 ? 18.045 25.929 60.230 1.00 30.80 89 GLY D N 1
ATOM 10247 C CA . GLY D 2 89 ? 18.805 26.385 59.088 1.00 31.89 89 GLY D CA 1
ATOM 10248 C C . GLY D 2 89 ? 19.712 25.355 58.449 1.00 32.96 89 GLY D C 1
ATOM 10249 O O . GLY D 2 89 ? 20.353 25.668 57.439 1.00 32.53 89 GLY D O 1
ATOM 10250 N N . GLU D 2 90 ? 19.786 24.145 58.994 1.00 29.43 90 GLU D N 1
ATOM 10251 C CA . GLU D 2 90 ? 20.647 23.117 58.423 1.00 30.60 90 GLU D CA 1
ATOM 10252 C C . GLU D 2 90 ? 20.048 22.605 57.114 1.00 27.47 90 GLU D C 1
ATOM 10253 O O . GLU D 2 90 ? 18.852 22.334 57.027 1.00 25.49 90 GLU D O 1
ATOM 10259 N N . GLU D 2 91 ? 20.890 22.461 56.099 1.00 28.86 91 GLU D N 1
ATOM 10260 C CA . GLU D 2 91 ? 20.439 22.193 54.742 1.00 30.51 91 GLU D CA 1
ATOM 10261 C C . GLU D 2 91 ? 20.862 20.794 54.320 1.00 27.53 91 GLU D C 1
ATOM 10262 O O . GLU D 2 91 ? 21.987 20.365 54.586 1.00 27.27 91 GLU D O 1
ATOM 10268 N N . GLU D 2 92 ? 19.938 20.071 53.691 1.00 26.68 92 GLU D N 1
ATOM 10269 C CA . GLU D 2 92 ? 20.202 18.768 53.094 1.00 26.85 92 GLU D CA 1
ATOM 10270 C C . GLU D 2 92 ? 19.705 18.818 51.657 1.00 27.48 92 GLU D C 1
ATOM 10271 O O . GLU D 2 92 ? 18.582 19.260 51.409 1.00 25.23 92 GLU D O 1
ATOM 10277 N N . VAL D 2 93 ? 20.529 18.371 50.711 1.00 24.14 93 VAL D N 1
ATOM 10278 C CA . VAL D 2 93 ? 20.171 18.390 49.296 1.00 23.06 93 VAL D CA 1
ATOM 10279 C C . VAL D 2 93 ? 20.108 16.955 48.804 1.00 23.25 93 VAL D C 1
ATOM 10280 O O . VAL D 2 93 ? 21.055 16.186 49.004 1.00 23.81 93 VAL D O 1
ATOM 10284 N N . ILE D 2 94 ? 19.015 16.606 48.135 1.00 22.07 94 ILE D N 1
ATOM 10285 C CA . ILE D 2 94 ? 18.772 15.241 47.687 1.00 23.20 94 ILE D CA 1
ATOM 10286 C C . ILE D 2 94 ? 18.317 15.313 46.240 1.00 21.18 94 ILE D C 1
ATOM 10287 O O . ILE D 2 94 ? 17.296 15.943 45.943 1.00 20.04 94 ILE D O 1
ATOM 10292 N N . GLU D 2 95 ? 19.060 14.671 45.343 1.00 20.69 95 GLU D N 1
ATOM 10293 C CA . GLU D 2 95 ? 18.640 14.561 43.950 1.00 21.17 95 GLU D CA 1
ATOM 10294 C C . GLU D 2 95 ? 17.924 13.230 43.749 1.00 22.57 95 GLU D C 1
ATOM 10295 O O . GLU D 2 95 ? 18.440 12.175 44.136 1.00 22.58 95 GLU D O 1
ATOM 10301 N N . VAL D 2 96 ? 16.751 13.279 43.129 1.00 20.70 96 VAL D N 1
ATOM 10302 C CA . VAL D 2 96 ? 16.002 12.090 42.749 1.00 20.90 96 VAL D CA 1
ATOM 10303 C C . VAL D 2 96 ? 15.905 12.105 41.229 1.00 22.32 96 VAL D C 1
ATOM 10304 O O . VAL D 2 96 ? 15.187 12.933 40.657 1.00 21.01 96 VAL D O 1
ATOM 10308 N N . LYS D 2 97 ? 16.649 11.197 40.588 1.00 25.66 97 LYS D N 1
ATOM 10309 C CA . LYS D 2 97 ? 16.657 11.078 39.105 1.00 24.59 97 LYS D CA 1
ATOM 10310 C C . LYS D 2 97 ? 15.252 10.683 38.639 1.00 24.24 97 LYS D C 1
ATOM 10311 O O . LYS D 2 97 ? 14.616 9.855 39.322 1.00 23.11 97 LYS D O 1
ATOM 10317 N N . ASN D 2 98 ? 14.794 11.247 37.517 1.00 29.73 98 ASN D N 1
ATOM 10318 C CA . ASN D 2 98 ? 13.452 10.941 37.024 1.00 31.46 98 ASN D CA 1
ATOM 10319 C C . ASN D 2 98 ? 13.284 9.453 36.738 1.00 32.05 98 ASN D C 1
ATOM 10320 O O . ASN D 2 98 ? 12.221 8.881 36.996 1.00 32.15 98 ASN D O 1
ATOM 10325 N N . LYS D 2 99 ? 14.316 8.811 36.190 1.00 32.64 99 LYS D N 1
ATOM 10326 C CA . LYS D 2 99 ? 14.225 7.406 35.800 1.00 34.46 99 LYS D CA 1
ATOM 10327 C C . LYS D 2 99 ? 14.547 6.455 36.952 1.00 36.35 99 LYS D C 1
ATOM 10328 O O . LYS D 2 99 ? 14.395 5.239 36.797 1.00 39.73 99 LYS D O 1
ATOM 10334 N N . LYS D 2 100 ? 14.982 6.974 38.096 1.00 40.69 100 LYS D N 1
ATOM 10335 C CA . LYS D 2 100 ? 15.249 6.135 39.259 1.00 47.30 100 LYS D CA 1
ATOM 10336 C C . LYS D 2 100 ? 13.931 5.677 39.871 1.00 55.28 100 LYS D C 1
ATOM 10337 O O . LYS D 2 100 ? 13.039 6.490 40.129 1.00 52.14 100 LYS D O 1
ATOM 10343 N N . THR D 2 101 ? 13.796 4.374 40.088 1.00 66.06 101 THR D N 1
ATOM 10344 C CA . THR D 2 101 ? 12.654 3.814 40.797 1.00 58.85 101 THR D CA 1
ATOM 10345 C C . THR D 2 101 ? 13.079 3.429 42.212 1.00 55.50 101 THR D C 1
ATOM 10346 O O . THR D 2 101 ? 14.263 3.239 42.499 1.00 56.61 101 THR D O 1
ATOM 10350 N N . PHE D 2 102 ? 12.098 3.315 43.098 1.00 67.04 102 PHE D N 1
ATOM 10351 C CA . PHE D 2 102 ? 12.361 3.140 44.518 1.00 84.31 102 PHE D CA 1
ATOM 10352 C C . PHE D 2 102 ? 12.093 1.709 44.960 1.00 92.12 102 PHE D C 1
ATOM 10353 O O . PHE D 2 102 ? 11.352 0.960 44.317 1.00 94.81 102 PHE D O 1
ATOM 10361 N N . ASP D 2 103 ? 12.726 1.343 46.075 1.00 99.28 103 ASP D N 1
ATOM 10362 C CA . ASP D 2 103 ? 12.647 -0.010 46.619 1.00 96.25 103 ASP D CA 1
ATOM 10363 C C . ASP D 2 103 ? 13.152 -1.019 45.593 1.00 79.24 103 ASP D C 1
ATOM 10364 O O . ASP D 2 103 ? 14.229 -1.594 45.750 1.00 81.00 103 ASP D O 1
#

InterPro domains:
  IPR003953 FAD-dependent oxidoreductase 2, FAD-binding domain [PF00890] (9-374)
  IPR015939 Fumarate reductase/succinate dehydrogenase flavoprotein-like, C-terminal [PF02910] (436-547)
  IPR027477 Succinate dehydrogenase/fumarate reductase flavoprotein, catalytic domain superfamily [G3DSA:3.90.700.10] (240-346)
  IPR027477 Succinate dehydrogenase/fumarate reductase flavoprotein, catalytic domain superfamily [SSF56425] (229-348)
  IPR030664 FAD-dependent oxidoreductase SdhA/FrdA/AprA [PTHR11632] (6-550)
  IPR036188 FAD/NAD(P)-binding domain superfamily [G3DSA:3.50.50.60] (8-543)
  IPR036188 FAD/NAD(P)-binding domain superfamily [SSF51905] (6-419)
  IPR037099 Fumarate reductase/succinate dehydrogenase flavoprotein-like, C-terminal domain superfamily [SSF46977] (424-552)

Sequence (1303 aa):
MDVKKIFTDILIIGGGAAGCQAAIRAKEIDKNLDVLIVEKANIIRSGCLAAGVNAINAYLNEGETPESYVEYVKKESSSGLIREDLTYTIGKRLNKMAKKLEEYGLPIQKDENGRYVARGKRSIKINGESIKPILAEATLKAGVKVLNNTIATNYILKDETVCGAYAFSIKENKFYVIMAKAVICTTGGASGIYKPNNPGAARHKMWYSPFNTGAGFAMGLRAGAEMTTFEMRRFIALRVKDVISPTGTIAQGVKVSQINALGEKYMEKYENNTTPMRLYATLIENLEGRGPCYLDTRGISDEDVQKLKEAYLSMSPGIILKWKDEKINPKNTPIEICGSEPYIVGGHGQAGYWVDINRKTTLEGLYAAGDVVGGSPKKYVVTGCMAEGEIAVEAAIEYIKSMENDIEIDEQEIAKEIDRVFYPLNNKKGEFSPDEIEERMQKVMDEYAGGISSYYRVNNESKLLIARELLKAIEEDLSKIKVRNRRYELMKYHEVVDRILVARAVVEHLLYRKETRWKCCYQERVDYPEIDDNWFKFINSKYNSQTNDIEIIEREYEKFNPMDVKKIFTDILIIGGGAAGCQAAIRAKEIDKNLDVLIVEKANIIRSGCLAAGVNAIINNAAYLNEGETPESYVEYVKKESSGLIREDLTYTIGKRLNKMAKKLEEYGLPIQKDGKRSIKINGESIKPILAEATLKAGVKVLNNTIATNYILKDETVCGAYAFSIKENKFYVIMAKAVICTTGGASGIYKPNNPGAARHKMWYSPFNTGAGFAMGLRAGAEMTTFEMRRFIALRVKDVISPTGTIVSQINALGEKYMEKYENNTTPMRLYATLIENLEGRGPCYLDTRGISDEDVQKLKEAYLSMSPGIILKWKDEKINPKNTPIEICGSEPYIVGGHGQAGYWVDINRKTTLEGLYAAGDVVGGSPKKYVTGCMAEGEIAVEAAIEYIKSMENDIEIDEQEIAKEIDRVFYPLNNKKGEFSPDEIEERMQKVMDEYAGGISSYYRVNESKLLIARELLKAIEEDLSKIKVRNRYELMKYHEVVDRILVARAVVEHLLYRKETRWKCYQERVDYPEIDDNWFKFINSKKYNSQTNDIEIIEREYEKFNPVTIRIIEEICIGCGLCTKVCPGNLLYQREDGKSEIMDKRDCWDCAACVKECPVNAIEMYLQPEIGGRGSTLKAKKTDDSIVWIITDNNGEEEVIEVKNKKTFTIRIIEEICIGCGLCTKVCPGNLLYQREDGKSEIMDKRDCWDCAACVKECPVNAIEMYLQPEIGGRGSTLKAKKTDDSIVWIITDNNGEEEVIEVKNKKTFD

Solvent-accessible surface area: 45864 Å² total; per-residue (Å²): 100,79,52,97,112,30,109,3,24,0,0,0,4,10,0,15,19,7,0,0,0,0,0,10,55,0,36,83,67,58,164,128,18,42,1,3,0,3,13,41,1,8,7,63,15,2,17,51,9,0,14,9,28,31,5,0,40,1,21,18,16,134,75,35,58,28,92,38,2,11,101,62,0,38,136,32,0,63,7,1,0,27,13,22,0,0,31,20,0,2,123,55,0,53,77,0,0,114,28,0,53,101,34,31,3,16,16,46,102,64,176,124,29,112,27,29,50,30,23,132,34,4,0,39,3,6,2,12,35,0,0,22,20,0,0,79,16,0,90,166,31,46,9,101,32,36,38,15,2,9,10,2,22,11,2,52,84,120,134,35,1,7,0,1,14,0,0,0,33,128,80,90,38,0,12,1,0,8,2,44,0,0,0,0,8,23,11,0,0,1,4,1,0,41,10,31,4,60,32,13,0,19,21,6,12,47,5,0,4,16,23,5,0,23,0,0,0,0,0,0,54,25,26,0,8,0,1,1,0,0,2,0,8,2,0,21,39,2,23,11,11,12,0,27,25,17,6,0,32,92,26,40,191,24,44,19,6,1,32,108,36,80,108,1,14,136,117,50,189,74,88,37,34,8,28,80,1,58,0,1,31,36,0,41,23,96,7,54,0,3,0,28,5,33,0,125,72,24,55,95,122,49,14,64,87,5,32,31,3,0,0,3,12,15,1,4,0,2,0,16,14,46,1,54,112,32,54,2,66,98,52,21,3,27,4,31,8,1,2,1,1,0,0,0,0,39,0,1,0,0,0,41,3,60,60,73,0,64,3,61,12,90,0,0,6,0,1,1,23,0,0,1,1,0,5,14,0,46,21,0,0,10,0,0,0,0,0,12,0,0,40,19,0,6,108,46,11,143,98,65,128,42,107,71,142,33,66,146,116,74,18,50,143,10,32,101,69,0,16,88,1,59,116,23,200,188,5,88,9,31,1,23,30,0,18,57,9,0,18,13,11,0,5,32,14,0,1,0,48,54,18,33,6,66,0,8,55,27,24,0,72,44,0,76,102,42,0,64,19,0,49,121,2,18,57,44,0,96,8,202,66,32,28,14,0,6,32,17,4,22,1,21,6,7,2,16,0,0,10,0,0,0,20,0,0,10,75,0,66,1,6,14,2,66,1,2,0,16,0,34,54,88,78,126,81,50,127,126,40,65,33,3,0,0,0,61,33,31,84,168,84,51,52,10,70,46,42,67,93,116,44,144,130,44,127,129,105,70,66,102,69,38,110,6,16,0,0,0,4,10,0,15,18,8,0,0,0,0,0,19,58,0,26,109,73,52,174,134,14,83,4,12,0,3,13,39,1,7,11,67,20,2,18,51,13,0,15,11,22,57,37,16,87,9,20,24,31,149,76,62,59,24,93,46,12,9,104,96,0,41,138,10,19,15,33,1,1,28,28,23,0,0,56,24,0,1,120,46,0,34,92,0,12,111,33,0,100,133,44,44,5,18,51,93,165,129,89,104,100,51,48,62,10,6,2,15,35,1,0,19,26,0,2,104,19,0,83,161,32,35,3,143,31,37,40,7,1,10,10,3,21,11,2,71,74,128,139,26,1,8,0,0,15,0,0,0,32,111,76,85,58,0,12,1,0,2,2,37,0,0,0,0,9,26,11,0,0,0,5,1,0,40,6,34,5,60,33,12,0,17,11,6,10,49,4,1,5,16,22,5,1,22,0,0,0,0,0,0,50,18,24,0,11,0,1,0,0,0,0,0,4,2,0,23,41,1,21,10,11,14,0,32,33,62,24,28,105,40,18,6,1,30,106,36,80,109,1,16,139,120,60,174,89,85,12,33,18,49,72,2,57,0,1,25,39,0,29,26,102,10,52,0,2,0,28,17,27,1,126,72,38,55,99,113,56,14,63,72,11,29,17,6,0,1,5,13,16,1,4,0,2,0,18,13,52,1,54,115,34,50,2,67,93,53,23,4,29,3,35,8,1,1,1,1,0,0,0,0,32,0,0,0,0,0,38,2,60,61,75,0,64,3,58,15,81,0,0,7,0,1,1,23,0,0,1,0,0,0,2,0,45,24,1,0,12,0,0,0,0,5,12,0,0,43,18,0,25,124,46,9,167,107,74,126,33,113,60,150,16,81,135,141,97,14,49,146,10,32,102,69,0,8,86,0,62,119,19,201,192,8,92,10,32,3,40,31,0,9,55,9,0,17,13,12,0,5,32,14,0,2,0,51,57,19,41,7,65,3,7,53,26,28,0,74,43,0,75,101,44,0,62,15,0,46,113,2,19,60,50,0,86,7,202,66,33,31,45,0,3,18,16,6,11,2,23,7,5,1,13,0,0,13,0,0,0,24,0,1,9,74,0,65,1,5,25,4,74,3,2,1,18,0,34,52,80,74,130,100,44,128,120,45,71,38,2,0,0,0,60,30,30,78,178,84,58,58,18,72,44,50,70,84,118,48,152,164,53,112,96,178,0,4,82,28,49,71,173,77,14,115,24,62,12,85,11,25,106,9,16,4,4,16,4,11,82,79,59,182,98,19,54,6,59,31,75,34,96,87,4,10,32,8,12,2,3,11,0,5,42,11,44,55,21,2,2,21,0,18,10,5,10,28,14,14,0,15,22,0,13,0,41,0,80,94,54,155,74,1,10,29,1,36,0,23,23,14,111,51,130,108,45,92,6,84,5,99,61,156,86,17,49,0,5,86,27,36,64,148,77,16,116,26,62,11,86,9,15,130,9,16,4,3,18,4,12,78,78,67,188,97,17,55,5,62,31,78,31,91,83,7,11,32,8,13,3,3,12,1,5,44,11,57,50,14,2,2,22,1,20,9,4,12,27,14,14,1,19,23,0,13,0,44,0,80,116,53,152,66,1,8,31,1,25,0,25,24,16,108,47,124,118,45,84,8,70,5,78,57,144,80,37,23,58